Protein AF-0000000073393768 (afdb_homodimer)

Structure (mmCIF, N/CA/C/O backbone):
data_AF-0000000073393768-model_v1
#
loop_
_entity.id
_entity.type
_entity.pdbx_description
1 polymer 'Conserved hypothetical membrane-spanning protein Msm_0093'
#
loop_
_atom_site.group_PDB
_atom_site.id
_atom_site.type_symbol
_atom_site.label_atom_id
_atom_site.label_alt_id
_atom_site.label_comp_id
_atom_site.label_asym_id
_atom_site.label_entity_id
_atom_site.label_seq_id
_atom_site.pdbx_PDB_ins_code
_atom_site.Cartn_x
_atom_site.Cartn_y
_atom_site.Cartn_z
_atom_site.occupancy
_atom_site.B_iso_or_equiv
_atom_site.auth_seq_id
_atom_site.auth_comp_id
_atom_site.auth_asym_id
_atom_site.auth_atom_id
_atom_site.pdbx_PDB_model_num
ATOM 1 N N . MET A 1 1 ? 22.031 -40.281 4.594 1 68.31 1 MET A N 1
ATOM 2 C CA . MET A 1 1 ? 21.906 -39.375 3.461 1 68.31 1 MET A CA 1
ATOM 3 C C . MET A 1 1 ? 23.25 -39.188 2.758 1 68.31 1 MET A C 1
ATOM 5 O O . MET A 1 1 ? 24.266 -38.938 3.408 1 68.31 1 MET A O 1
ATOM 9 N N . SER A 1 2 ? 23.297 -39.562 1.444 1 77.94 2 SER A N 1
ATOM 10 C CA . SER A 1 2 ? 24.547 -39.5 0.688 1 77.94 2 SER A CA 1
ATOM 11 C C . SER A 1 2 ? 24.688 -38.125 0.002 1 77.94 2 SER A C 1
ATOM 13 O O . SER A 1 2 ? 23.844 -37.75 -0.811 1 77.94 2 SER A O 1
ATOM 15 N N . ILE A 1 3 ? 25.672 -37.406 0.362 1 83.44 3 ILE A N 1
ATOM 16 C CA . ILE A 1 3 ? 25.984 -36.062 -0.18 1 83.44 3 ILE A CA 1
ATOM 17 C C . ILE A 1 3 ? 26.219 -36.188 -1.685 1 83.44 3 ILE A C 1
ATOM 19 O O . ILE A 1 3 ? 25.875 -35.25 -2.438 1 83.44 3 ILE A O 1
ATOM 23 N N . ASP A 1 4 ? 26.812 -37.281 -2.07 1 84 4 ASP A N 1
ATOM 24 C CA . ASP A 1 4 ? 27.094 -37.5 -3.488 1 84 4 ASP A CA 1
ATOM 25 C C . ASP A 1 4 ? 25.812 -37.562 -4.305 1 84 4 ASP A C 1
ATOM 27 O O . ASP A 1 4 ? 25.766 -37.031 -5.422 1 84 4 ASP A O 1
ATOM 31 N N . LYS A 1 5 ? 24.906 -38.156 -3.744 1 84.56 5 LYS A N 1
ATOM 32 C CA . LYS A 1 5 ? 23.625 -38.219 -4.438 1 84.56 5 LYS A CA 1
ATOM 33 C C . LYS A 1 5 ? 22.938 -36.844 -4.512 1 84.56 5 LYS A C 1
ATOM 35 O O . LYS A 1 5 ? 22.297 -36.531 -5.512 1 84.56 5 LYS A O 1
ATOM 40 N N . ILE A 1 6 ? 23.141 -36.062 -3.535 1 86.06 6 ILE A N 1
ATOM 41 C CA . ILE A 1 6 ? 22.594 -34.719 -3.498 1 86.06 6 ILE A CA 1
ATOM 42 C C . ILE A 1 6 ? 23.219 -33.875 -4.602 1 86.06 6 ILE A C 1
ATOM 44 O O . ILE A 1 6 ? 22.516 -33.219 -5.367 1 86.06 6 ILE A O 1
ATOM 48 N N . PHE A 1 7 ? 24.453 -33.969 -4.75 1 86.31 7 PHE A N 1
ATOM 49 C CA . PHE A 1 7 ? 25.156 -33.219 -5.762 1 86.31 7 PHE A CA 1
ATOM 50 C C . PHE A 1 7 ? 24.812 -33.688 -7.164 1 86.31 7 PHE A C 1
ATOM 52 O O . PHE A 1 7 ? 24.781 -32.906 -8.109 1 86.31 7 PHE A O 1
ATOM 59 N N . HIS A 1 8 ? 24.547 -35 -7.258 1 85.31 8 HIS A N 1
ATOM 60 C CA . HIS A 1 8 ? 24.141 -35.562 -8.539 1 85.31 8 HIS A CA 1
ATOM 61 C C . HIS A 1 8 ? 22.812 -34.969 -9.008 1 85.31 8 HIS A C 1
ATOM 63 O O . HIS A 1 8 ? 22.656 -34.656 -10.18 1 85.31 8 HIS A O 1
ATOM 69 N N . ILE A 1 9 ? 21.969 -34.844 -8.102 1 82.94 9 ILE A N 1
ATOM 70 C CA . ILE A 1 9 ? 20.656 -34.25 -8.422 1 82.94 9 ILE A CA 1
ATOM 71 C C . ILE A 1 9 ? 20.828 -32.812 -8.844 1 82.94 9 ILE A C 1
ATOM 73 O O . ILE A 1 9 ? 20.25 -32.375 -9.836 1 82.94 9 ILE A O 1
ATOM 77 N N . MET A 1 10 ? 21.594 -32.125 -8.156 1 84.88 10 MET A N 1
ATOM 78 C CA . MET A 1 10 ? 21.828 -30.719 -8.461 1 84.88 10 MET A CA 1
ATOM 79 C C . MET A 1 10 ? 22.438 -30.547 -9.844 1 84.88 10 MET A C 1
ATOM 81 O O . MET A 1 10 ? 22.062 -29.656 -10.594 1 84.88 10 MET A O 1
ATOM 85 N N . LYS A 1 11 ? 23.344 -31.406 -10.125 1 85.19 11 LYS A N 1
ATOM 86 C CA . LYS A 1 11 ? 24 -31.359 -11.438 1 85.19 11 LYS A CA 1
ATOM 87 C C . LYS A 1 11 ? 23.016 -31.703 -12.547 1 85.19 11 LYS A C 1
ATOM 89 O O . LYS A 1 11 ? 23.031 -31.094 -13.617 1 85.19 11 LYS A O 1
ATOM 94 N N . LYS A 1 12 ? 22.234 -32.656 -12.305 1 83.94 12 LYS A N 1
ATOM 95 C CA . LYS A 1 12 ? 21.219 -33.062 -13.281 1 83.94 12 LYS A CA 1
ATOM 96 C C . LYS A 1 12 ? 20.25 -31.906 -13.555 1 83.94 12 LYS A C 1
ATOM 98 O O . LYS A 1 12 ? 19.891 -31.641 -14.711 1 83.94 12 LYS A O 1
ATOM 103 N N . ASP A 1 13 ? 19.875 -31.297 -12.539 1 84.75 13 ASP A N 1
ATOM 104 C CA . ASP A 1 13 ? 18.953 -30.172 -12.672 1 84.75 13 ASP A CA 1
ATOM 105 C C . ASP A 1 13 ? 19.609 -29.031 -13.453 1 84.75 13 ASP A C 1
ATOM 107 O O . ASP A 1 13 ? 18.969 -28.422 -14.312 1 84.75 13 ASP A O 1
ATOM 111 N N . SER A 1 14 ? 20.812 -28.719 -13.133 1 85.06 14 SER A N 1
ATOM 112 C CA . SER A 1 14 ? 21.516 -27.656 -13.82 1 85.06 14 SER A CA 1
ATOM 113 C C . SER A 1 14 ? 21.641 -27.938 -15.312 1 85.06 14 SER A C 1
ATOM 115 O O . SER A 1 14 ? 21.484 -27.047 -16.141 1 85.06 14 SER A O 1
ATOM 117 N N . LYS A 1 15 ? 21.891 -29.172 -15.648 1 84.75 15 LYS A N 1
ATOM 118 C CA . LYS A 1 15 ? 22.016 -29.562 -17.047 1 84.75 15 LYS A CA 1
ATOM 119 C C . LYS A 1 15 ? 20.688 -29.469 -17.781 1 84.75 15 LYS A C 1
ATOM 121 O O . LYS A 1 15 ? 20.625 -29.078 -18.953 1 84.75 15 LYS A O 1
ATOM 126 N N . ALA A 1 16 ? 19.734 -29.766 -17 1 83.5 16 ALA A N 1
ATOM 127 C CA . ALA A 1 16 ? 18.391 -29.734 -17.578 1 83.5 16 ALA A CA 1
ATOM 128 C C . ALA A 1 16 ? 17.969 -28.312 -17.938 1 83.5 16 ALA A C 1
ATOM 130 O O . ALA A 1 16 ? 17.234 -28.094 -18.891 1 83.5 16 ALA A O 1
ATOM 131 N N . ILE A 1 17 ? 18.422 -27.406 -17.25 1 85.56 17 ILE A N 1
ATOM 132 C CA . ILE A 1 17 ? 18.078 -26 -17.453 1 85.56 17 ILE A CA 1
ATOM 133 C C . ILE A 1 17 ? 18.688 -25.5 -18.75 1 85.56 17 ILE A C 1
ATOM 135 O O . ILE A 1 17 ? 18.016 -24.797 -19.531 1 85.56 17 ILE A O 1
ATOM 139 N N . PHE A 1 18 ? 19.844 -25.859 -19.078 1 88.25 18 PHE A N 1
ATOM 140 C CA . PHE A 1 18 ? 20.578 -25.234 -20.172 1 88.25 18 PHE A CA 1
ATOM 141 C C . PHE A 1 18 ? 20.422 -26.062 -21.453 1 88.25 18 PHE A C 1
ATOM 143 O O . PHE A 1 18 ? 20.969 -25.703 -22.5 1 88.25 18 PHE A O 1
ATOM 150 N N . LYS A 1 19 ? 19.656 -27.109 -21.406 1 84.25 19 LYS A N 1
ATOM 151 C CA . LYS A 1 19 ? 19.516 -27.984 -22.578 1 84.25 19 LYS A CA 1
ATOM 152 C C . LYS A 1 19 ? 18.453 -27.453 -23.531 1 84.25 19 LYS A C 1
ATOM 154 O O . LYS A 1 19 ? 18.516 -27.688 -24.734 1 84.25 19 LYS A O 1
ATOM 159 N N . ASN A 1 20 ? 17.531 -26.766 -22.969 1 86.25 20 ASN A N 1
ATOM 160 C CA . ASN A 1 20 ? 16.406 -26.297 -23.766 1 86.25 20 ASN A CA 1
ATOM 161 C C . ASN A 1 20 ? 16.203 -24.797 -23.625 1 86.25 20 ASN A C 1
ATOM 163 O O . ASN A 1 20 ? 16.109 -24.266 -22.516 1 86.25 20 ASN A O 1
ATOM 167 N N . PRO A 1 21 ? 16.188 -24.125 -24.734 1 86.56 21 PRO A N 1
ATOM 168 C CA . PRO A 1 21 ? 16.016 -22.672 -24.688 1 86.56 21 PRO A CA 1
ATOM 169 C C . PRO A 1 21 ? 14.719 -22.266 -24 1 86.56 21 PRO A C 1
ATOM 171 O O . PRO A 1 21 ? 14.664 -21.219 -23.344 1 86.56 21 PRO A O 1
ATOM 174 N N . ALA A 1 22 ? 13.727 -23.047 -24.125 1 82.69 22 ALA A N 1
ATOM 175 C CA . ALA A 1 22 ? 12.453 -22.734 -23.484 1 82.69 22 ALA A CA 1
ATOM 176 C C . ALA A 1 22 ? 12.594 -22.734 -21.953 1 82.69 22 ALA A C 1
ATOM 178 O O . ALA A 1 22 ? 11.992 -21.906 -21.266 1 82.69 22 ALA A O 1
ATOM 179 N N . VAL A 1 23 ? 13.352 -23.625 -21.5 1 85.56 23 VAL A N 1
ATOM 180 C CA . VAL A 1 23 ? 13.578 -23.75 -20.062 1 85.56 23 VAL A CA 1
ATOM 181 C C . VAL A 1 23 ? 14.398 -22.547 -19.578 1 85.56 23 VAL A C 1
ATOM 183 O O . VAL A 1 23 ? 14.07 -21.953 -18.547 1 85.56 23 VAL A O 1
ATOM 186 N N . VAL A 1 24 ? 15.344 -22.172 -20.328 1 89.25 24 VAL A N 1
ATOM 187 C CA . VAL A 1 24 ? 16.219 -21.047 -19.969 1 89.25 24 VAL A CA 1
ATOM 188 C C . VAL A 1 24 ? 15.398 -19.766 -19.906 1 89.25 24 VAL A C 1
ATOM 190 O O . VAL A 1 24 ? 15.523 -18.984 -18.953 1 89.25 24 VAL A O 1
ATOM 193 N N . ILE A 1 25 ? 14.578 -19.531 -20.828 1 86.88 25 ILE A N 1
ATOM 194 C CA . ILE A 1 25 ? 13.766 -18.328 -20.891 1 86.88 25 ILE A CA 1
ATOM 195 C C . ILE A 1 25 ? 12.82 -18.281 -19.688 1 86.88 25 ILE A C 1
ATOM 197 O O . ILE A 1 25 ? 12.641 -17.219 -19.078 1 86.88 25 ILE A O 1
ATOM 201 N N . THR A 1 26 ? 12.266 -19.406 -19.359 1 83.88 26 THR A N 1
ATOM 202 C CA . THR A 1 26 ? 11.336 -19.469 -18.25 1 83.88 26 THR A CA 1
ATOM 203 C C . THR A 1 26 ? 12.047 -19.172 -16.938 1 83.88 26 THR A C 1
ATOM 205 O O . THR A 1 26 ? 11.539 -18.438 -16.094 1 83.88 26 THR A O 1
ATOM 208 N N . ILE A 1 27 ? 13.195 -19.719 -16.797 1 88.56 27 ILE A N 1
ATOM 209 C CA . ILE A 1 27 ? 13.961 -19.516 -15.57 1 88.56 27 ILE A CA 1
ATOM 210 C C . ILE A 1 27 ? 14.391 -18.062 -15.453 1 88.56 27 ILE A C 1
ATOM 212 O O . ILE A 1 27 ? 14.328 -17.484 -14.367 1 88.56 27 ILE A O 1
ATOM 216 N N . ILE A 1 28 ? 14.742 -17.469 -16.516 1 91.69 28 ILE A N 1
ATOM 217 C CA . ILE A 1 28 ? 15.117 -16.062 -16.516 1 91.69 28 ILE A CA 1
ATOM 218 C C . ILE A 1 28 ? 13.922 -15.211 -16.109 1 91.69 28 ILE A C 1
ATOM 220 O O . ILE A 1 28 ? 14.07 -14.273 -15.328 1 91.69 28 ILE A O 1
ATOM 224 N N . ALA A 1 29 ? 12.805 -15.578 -16.609 1 87.44 29 ALA A N 1
ATOM 225 C CA . ALA A 1 29 ? 11.594 -14.859 -16.234 1 87.44 29 ALA A CA 1
ATOM 226 C C . ALA A 1 29 ? 11.312 -14.992 -14.734 1 87.44 29 ALA A C 1
ATOM 228 O O . ALA A 1 29 ? 10.977 -14.008 -14.07 1 87.44 29 ALA A O 1
ATOM 229 N N . ILE A 1 30 ? 11.508 -16.156 -14.242 1 89 30 ILE A N 1
ATOM 230 C CA . ILE A 1 30 ? 11.281 -16.422 -12.828 1 89 30 ILE A CA 1
ATOM 231 C C . ILE A 1 30 ? 12.242 -15.602 -11.977 1 89 30 ILE A C 1
ATOM 233 O O . ILE A 1 30 ? 11.883 -15.109 -10.906 1 89 30 ILE A O 1
ATOM 237 N N . ILE A 1 31 ? 13.43 -15.406 -12.516 1 94.94 31 ILE A N 1
ATOM 238 C CA . ILE A 1 31 ? 14.477 -14.703 -11.789 1 94.94 31 ILE A CA 1
ATOM 239 C C . ILE A 1 31 ? 14.211 -13.195 -11.82 1 94.94 31 ILE A C 1
ATOM 241 O O . ILE A 1 31 ? 14.406 -12.508 -10.82 1 94.94 31 ILE A O 1
ATOM 245 N N . ILE A 1 32 ? 13.641 -12.672 -12.844 1 94.19 32 ILE A N 1
ATOM 246 C CA . ILE A 1 32 ? 13.539 -11.234 -13.062 1 94.19 32 ILE A CA 1
ATOM 247 C C . ILE A 1 32 ? 12.211 -10.719 -12.516 1 94.19 32 ILE A C 1
ATOM 249 O O . ILE A 1 32 ? 12.141 -9.617 -11.961 1 94.19 32 ILE A O 1
ATOM 253 N N . LEU A 1 33 ? 11.195 -11.422 -12.516 1 89.62 33 LEU A N 1
ATOM 254 C CA . LEU A 1 33 ? 9.828 -10.969 -12.305 1 89.62 33 LEU A CA 1
ATOM 255 C C . LEU A 1 33 ? 9.648 -10.445 -10.883 1 89.62 33 LEU A C 1
ATOM 257 O O . LEU A 1 33 ? 9.07 -9.367 -10.68 1 89.62 33 LEU A O 1
ATOM 261 N N . PRO A 1 34 ? 10.148 -11.156 -9.898 1 92.06 34 PRO A N 1
ATOM 262 C CA . PRO A 1 34 ? 9.922 -10.656 -8.539 1 92.06 34 PRO A CA 1
ATOM 263 C C . PRO A 1 34 ? 10.555 -9.289 -8.305 1 92.06 34 PRO A C 1
ATOM 265 O O . PRO A 1 34 ? 9.992 -8.453 -7.586 1 92.06 34 PRO A O 1
ATOM 268 N N . SER A 1 35 ? 11.68 -9.094 -8.93 1 94.38 35 SER A N 1
ATOM 269 C CA . SER A 1 35 ? 12.367 -7.82 -8.742 1 94.38 35 SER A CA 1
ATOM 270 C C . SER A 1 35 ? 11.562 -6.66 -9.305 1 94.38 35 SER A C 1
ATOM 272 O O . SER A 1 35 ? 11.641 -5.539 -8.805 1 94.38 35 SER A O 1
ATOM 274 N N . LEU A 1 36 ? 10.805 -6.883 -10.328 1 90.31 36 LEU A N 1
ATOM 275 C CA . LEU A 1 36 ? 9.977 -5.836 -10.922 1 90.31 36 LEU A CA 1
ATOM 276 C C . LEU A 1 36 ? 8.93 -5.34 -9.93 1 90.31 36 LEU A C 1
ATOM 278 O O . LEU A 1 36 ? 8.648 -4.141 -9.875 1 90.31 36 LEU A O 1
ATOM 282 N N . TYR A 1 37 ? 8.5 -6.277 -9.133 1 86.19 37 TYR A N 1
ATOM 283 C CA . TYR A 1 37 ? 7.523 -5.918 -8.102 1 86.19 37 TYR A CA 1
ATOM 284 C C . TYR A 1 37 ? 8.117 -4.922 -7.117 1 86.19 37 TYR A C 1
ATOM 286 O O . TYR A 1 37 ? 7.492 -3.908 -6.797 1 86.19 37 TYR A O 1
ATOM 294 N N . ALA A 1 38 ? 9.258 -5.184 -6.738 1 92.88 38 ALA A N 1
ATOM 295 C CA . ALA A 1 38 ? 9.898 -4.324 -5.742 1 92.88 38 ALA A CA 1
ATOM 296 C C . ALA A 1 38 ? 10.344 -3.002 -6.359 1 92.88 38 ALA A C 1
ATOM 298 O O . ALA A 1 38 ? 10 -1.93 -5.855 1 92.88 38 ALA A O 1
ATOM 299 N N . LEU A 1 39 ? 11.023 -3.029 -7.48 1 94.5 39 LEU A N 1
ATOM 300 C CA . LEU A 1 39 ? 11.711 -1.872 -8.047 1 94.5 39 LEU A CA 1
ATOM 301 C C . LEU A 1 39 ? 10.711 -0.874 -8.625 1 94.5 39 LEU A C 1
ATOM 303 O O . LEU A 1 39 ? 10.867 0.336 -8.445 1 94.5 39 LEU A O 1
ATOM 307 N N . LEU A 1 40 ? 9.711 -1.329 -9.273 1 90.81 40 LEU A N 1
ATOM 308 C CA . LEU A 1 40 ? 8.711 -0.428 -9.844 1 90.81 40 LEU A CA 1
ATOM 309 C C . LEU A 1 40 ? 7.898 0.25 -8.75 1 90.81 40 LEU A C 1
ATOM 311 O O . LEU A 1 40 ? 7.582 1.438 -8.844 1 90.81 40 LEU A O 1
ATOM 315 N N . ASN A 1 41 ? 7.625 -0.486 -7.73 1 89.88 41 ASN A N 1
ATOM 316 C CA . ASN A 1 41 ? 6.859 0.111 -6.645 1 89.88 41 ASN A CA 1
ATOM 317 C C . ASN A 1 41 ? 7.695 1.121 -5.859 1 89.88 41 ASN A C 1
ATOM 319 O O . ASN A 1 41 ? 7.188 2.172 -5.461 1 89.88 41 ASN A O 1
ATOM 323 N N . ILE A 1 42 ? 8.93 0.799 -5.637 1 93.94 42 ILE A N 1
ATOM 324 C CA . ILE A 1 42 ? 9.82 1.733 -4.957 1 93.94 42 ILE A CA 1
ATOM 325 C C . ILE A 1 42 ? 9.945 3.014 -5.777 1 93.94 42 ILE A C 1
ATOM 327 O O . ILE A 1 42 ? 9.867 4.117 -5.234 1 93.94 42 ILE A O 1
ATOM 331 N N . ASP A 1 43 ? 10.078 2.83 -7.039 1 92.44 43 ASP A N 1
ATOM 332 C CA . ASP A 1 43 ? 10.195 3.982 -7.93 1 92.44 43 ASP A CA 1
ATOM 333 C C . ASP A 1 43 ? 8.922 4.82 -7.918 1 92.44 43 ASP A C 1
ATOM 335 O O . ASP A 1 43 ? 8.984 6.051 -7.871 1 92.44 43 ASP A O 1
ATOM 339 N N . ALA A 1 44 ? 7.852 4.188 -7.941 1 87.56 44 ALA A N 1
ATOM 340 C CA . ALA A 1 44 ? 6.559 4.867 -7.926 1 87.56 44 ALA A CA 1
ATOM 341 C C . ALA A 1 44 ? 6.383 5.676 -6.641 1 87.56 44 ALA A C 1
ATOM 343 O O . ALA A 1 44 ? 5.797 6.762 -6.66 1 87.56 44 ALA A O 1
ATOM 344 N N . CYS A 1 45 ? 6.938 5.121 -5.574 1 87.38 45 CYS A N 1
ATOM 345 C CA . CYS A 1 45 ? 6.801 5.746 -4.266 1 87.38 45 CYS A CA 1
ATOM 346 C C . CYS A 1 45 ? 8 6.637 -3.957 1 87.38 45 CYS A C 1
ATOM 348 O O . CYS A 1 45 ? 8.258 6.957 -2.797 1 87.38 45 CYS A O 1
ATOM 350 N N . TRP A 1 46 ? 8.719 7.047 -4.949 1 88.38 46 TRP A N 1
ATOM 351 C CA . TRP A 1 46 ? 9.977 7.734 -4.699 1 88.38 46 TRP A CA 1
ATOM 352 C C . TRP A 1 46 ? 9.742 9.023 -3.918 1 88.38 46 TRP A C 1
ATOM 354 O O . TRP A 1 46 ? 10.445 9.297 -2.939 1 88.38 46 TRP A O 1
ATOM 364 N N . ASP A 1 47 ? 8.75 9.859 -4.289 1 84.25 47 ASP A N 1
ATOM 365 C CA . ASP A 1 47 ? 8.461 11.117 -3.6 1 84.25 47 ASP A CA 1
ATOM 366 C C . ASP A 1 47 ? 7.02 11.555 -3.832 1 84.25 47 ASP A C 1
ATOM 368 O O . ASP A 1 47 ? 6.77 12.672 -4.273 1 84.25 47 ASP A O 1
ATOM 372 N N . PRO A 1 48 ? 6.109 10.734 -3.373 1 77.88 48 PRO A N 1
ATOM 373 C CA . PRO A 1 48 ? 4.707 11.07 -3.625 1 77.88 48 PRO A CA 1
ATOM 374 C C . PRO A 1 48 ? 4.266 12.336 -2.885 1 77.88 48 PRO A C 1
ATOM 376 O O . PRO A 1 48 ? 3.402 13.07 -3.369 1 77.88 48 PRO A O 1
ATOM 379 N N . TYR A 1 49 ? 4.832 12.633 -1.869 1 74 49 TYR A N 1
ATOM 380 C CA . TYR A 1 49 ? 4.414 13.742 -1.026 1 74 49 TYR A CA 1
ATOM 381 C C . TYR A 1 49 ? 5.137 15.031 -1.423 1 74 49 TYR A C 1
ATOM 383 O O . TYR A 1 49 ? 4.719 16.125 -1.045 1 74 49 TYR A O 1
ATOM 391 N N . GLY A 1 50 ? 6.199 14.883 -2.164 1 73.75 50 GLY A N 1
ATOM 392 C CA . GLY A 1 50 ? 6.926 16.031 -2.658 1 73.75 50 GLY A CA 1
ATOM 393 C C . GLY A 1 50 ? 6.492 16.469 -4.047 1 73.75 50 GLY A C 1
ATOM 394 O O . GLY A 1 50 ? 6.797 17.578 -4.484 1 73.75 50 GLY A O 1
ATOM 395 N N . ASN A 1 51 ? 5.781 15.648 -4.695 1 78.31 51 ASN A N 1
ATOM 396 C CA . ASN A 1 51 ? 5.375 15.922 -6.07 1 78.31 51 ASN A CA 1
ATOM 397 C C . ASN A 1 51 ? 3.928 16.391 -6.141 1 78.31 51 ASN A C 1
ATOM 399 O O . ASN A 1 51 ? 3.154 15.906 -6.969 1 78.31 51 ASN A O 1
ATOM 403 N N . THR A 1 52 ? 3.604 17.266 -5.254 1 78.69 52 THR A N 1
ATOM 404 C CA . THR A 1 52 ? 2.215 17.719 -5.191 1 78.69 52 THR A CA 1
ATOM 405 C C . THR A 1 52 ? 1.957 18.828 -6.199 1 78.69 52 THR A C 1
ATOM 407 O O . THR A 1 52 ? 0.815 19.25 -6.383 1 78.69 52 THR A O 1
ATOM 410 N N . ASP A 1 53 ? 2.982 19.281 -6.883 1 83.75 53 ASP A N 1
ATOM 411 C CA . ASP A 1 53 ? 2.863 20.359 -7.863 1 83.75 53 ASP A CA 1
ATOM 412 C C . ASP A 1 53 ? 2.039 19.906 -9.07 1 83.75 53 ASP A C 1
ATOM 414 O O . ASP A 1 53 ? 1.604 20.734 -9.867 1 83.75 53 ASP A O 1
ATOM 418 N N . ASN A 1 54 ? 1.722 18.625 -9.133 1 81.88 54 ASN A N 1
ATOM 419 C CA . ASN A 1 54 ? 0.907 18.109 -10.234 1 81.88 54 ASN A CA 1
ATOM 420 C C . ASN A 1 54 ? -0.522 17.812 -9.789 1 81.88 54 ASN A C 1
ATOM 422 O O . ASN A 1 54 ? -1.341 17.344 -10.57 1 81.88 54 ASN A O 1
ATOM 426 N N . LEU A 1 55 ? -0.771 18.078 -8.555 1 83.5 55 LEU A N 1
ATOM 427 C CA . LEU A 1 55 ? -2.135 17.938 -8.062 1 83.5 55 LEU A CA 1
ATOM 428 C C . LEU A 1 55 ? -2.951 19.188 -8.328 1 83.5 55 LEU A C 1
ATOM 430 O O . LEU A 1 55 ? -2.672 20.25 -7.758 1 83.5 55 LEU A O 1
ATOM 434 N N . ASP A 1 56 ? -3.938 19.062 -9.164 1 88.31 56 ASP A N 1
ATOM 435 C CA . ASP A 1 56 ? -4.754 20.219 -9.555 1 88.31 56 ASP A CA 1
ATOM 436 C C . ASP A 1 56 ? -5.691 20.625 -8.422 1 88.31 56 ASP A C 1
ATOM 438 O O . ASP A 1 56 ? -6.473 19.812 -7.926 1 88.31 56 ASP A O 1
ATOM 442 N N . PHE A 1 57 ? -5.57 21.812 -8.055 1 89.56 57 PHE A N 1
ATOM 443 C CA . PHE A 1 57 ? -6.367 22.438 -7.004 1 89.56 57 PHE A CA 1
ATOM 444 C C . PHE A 1 57 ? -7.062 23.688 -7.52 1 89.56 57 PHE A C 1
ATOM 446 O O . PHE A 1 57 ? -6.41 24.609 -8.016 1 89.56 57 PHE A O 1
ATOM 453 N N . ALA A 1 58 ? -8.406 23.703 -7.398 1 93.31 58 ALA A N 1
ATOM 454 C CA . ALA A 1 58 ? -9.148 24.875 -7.875 1 93.31 58 ALA A CA 1
ATOM 455 C C . ALA A 1 58 ? -9.266 25.938 -6.785 1 93.31 58 ALA A C 1
ATOM 457 O O . ALA A 1 58 ? -9.438 25.609 -5.609 1 93.31 58 ALA A O 1
ATOM 458 N N . VAL A 1 59 ? -9.125 27.172 -7.168 1 93.31 59 VAL A N 1
ATOM 459 C CA . VAL A 1 59 ? -9.312 28.297 -6.262 1 93.31 59 VAL A CA 1
ATOM 460 C C . VAL A 1 59 ? -10.359 29.25 -6.832 1 93.31 59 VAL A C 1
ATOM 462 O O . VAL A 1 59 ? -10.273 29.656 -7.996 1 93.31 59 VAL A O 1
ATOM 465 N N . VAL A 1 60 ? -11.312 29.547 -6.031 1 96.31 60 VAL A N 1
ATOM 466 C CA . VAL A 1 60 ? -12.383 30.469 -6.402 1 96.31 60 VAL A CA 1
ATOM 467 C C . VAL A 1 60 ? -12.312 31.719 -5.531 1 96.31 60 VAL A C 1
ATOM 469 O O . VAL A 1 60 ? -12.297 31.625 -4.301 1 96.31 60 VAL A O 1
ATOM 472 N N . ASN A 1 61 ? -12.227 32.844 -6.117 1 95.94 61 ASN A N 1
ATOM 473 C CA . ASN A 1 61 ? -12.273 34.125 -5.395 1 95.94 61 ASN A CA 1
ATOM 474 C C . ASN A 1 61 ? -13.562 34.875 -5.684 1 95.94 61 ASN A C 1
ATOM 476 O O . ASN A 1 61 ? -13.664 35.562 -6.703 1 95.94 61 ASN A O 1
ATOM 480 N N . ASN A 1 62 ? -14.469 34.781 -4.758 1 96.75 62 ASN A N 1
ATOM 481 C CA . ASN A 1 62 ? -15.719 35.531 -4.871 1 96.75 62 ASN A CA 1
ATOM 482 C C . ASN A 1 62 ? -15.695 36.812 -4 1 96.75 62 ASN A C 1
ATOM 484 O O . ASN A 1 62 ? -16.703 37.5 -3.883 1 96.75 62 ASN A O 1
ATOM 488 N N . ASP A 1 63 ? -14.555 37.062 -3.402 1 95.69 63 ASP A N 1
ATOM 489 C CA . ASP A 1 63 ? -14.453 38.156 -2.436 1 95.69 63 ASP A CA 1
ATOM 490 C C . ASP A 1 63 ? -14.805 39.5 -3.074 1 95.69 63 ASP A C 1
ATOM 492 O O . ASP A 1 63 ? -14.539 39.719 -4.258 1 95.69 63 ASP A O 1
ATOM 496 N N . GLN A 1 64 ? -15.484 40.375 -2.266 1 95.12 64 GLN A N 1
ATOM 497 C CA . GLN A 1 64 ? -15.789 41.719 -2.691 1 95.12 64 GLN A CA 1
ATOM 498 C C . GLN A 1 64 ? -14.945 42.75 -1.931 1 95.12 64 GLN A C 1
ATOM 500 O O . GLN A 1 64 ? -14.445 42.469 -0.843 1 95.12 64 GLN A O 1
ATOM 505 N N . ASN A 1 65 ? -14.758 43.938 -2.564 1 93.5 65 ASN A N 1
ATOM 506 C CA . ASN A 1 65 ? -14.039 45 -1.883 1 93.5 65 ASN A CA 1
ATOM 507 C C . ASN A 1 65 ? -14.766 45.438 -0.613 1 93.5 65 ASN A C 1
ATOM 509 O O . ASN A 1 65 ? -15.992 45.5 -0.582 1 93.5 65 ASN A O 1
ATOM 513 N N . ALA A 1 66 ? -13.992 45.594 0.386 1 89.69 66 ALA A N 1
ATOM 514 C CA . ALA A 1 66 ? -14.508 46.125 1.64 1 89.69 66 ALA A CA 1
ATOM 515 C C . ALA A 1 66 ? -13.805 47.438 2.004 1 89.69 66 ALA A C 1
ATOM 517 O O . ALA A 1 66 ? -12.641 47.625 1.655 1 89.69 66 ALA A O 1
ATOM 518 N N . THR A 1 67 ? -14.578 48.312 2.58 1 85.38 67 THR A N 1
ATOM 519 C CA . THR A 1 67 ? -14.023 49.625 2.934 1 85.38 67 THR A CA 1
ATOM 520 C C . THR A 1 67 ? -13.758 49.719 4.434 1 85.38 67 THR A C 1
ATOM 522 O O . THR A 1 67 ? -14.57 49.25 5.238 1 85.38 67 THR A O 1
ATOM 525 N N . TYR A 1 68 ? -12.609 50.094 4.766 1 76.38 68 TYR A N 1
ATOM 526 C CA . TYR A 1 68 ? -12.227 50.344 6.148 1 76.38 68 TYR A CA 1
ATOM 527 C C . TYR A 1 68 ? -11.43 51.625 6.266 1 76.38 68 TYR A C 1
ATOM 529 O O . TYR A 1 68 ? -10.391 51.781 5.613 1 76.38 68 TYR A O 1
ATOM 537 N N . ASN A 1 69 ? -11.883 52.531 7.105 1 75.38 69 ASN A N 1
ATOM 538 C CA . ASN A 1 69 ? -11.25 53.812 7.293 1 75.38 69 ASN A CA 1
ATOM 539 C C . ASN A 1 69 ? -10.969 54.5 5.957 1 75.38 69 ASN A C 1
ATOM 541 O O . ASN A 1 69 ? -9.844 54.938 5.695 1 75.38 69 ASN A O 1
ATOM 545 N N . ASN A 1 70 ? -11.898 54.5 5.055 1 79.44 70 ASN A N 1
ATOM 546 C CA . ASN A 1 70 ? -11.922 55.188 3.77 1 79.44 70 ASN A CA 1
ATOM 547 C C . ASN A 1 70 ? -10.93 54.562 2.789 1 79.44 70 ASN A C 1
ATOM 549 O O . ASN A 1 70 ? -10.562 55.188 1.792 1 79.44 70 ASN A O 1
ATOM 553 N N . ALA A 1 71 ? -10.367 53.5 3.16 1 81.25 71 ALA A N 1
ATOM 554 C CA . ALA A 1 71 ? -9.516 52.719 2.244 1 81.25 71 ALA A CA 1
ATOM 555 C C . ALA A 1 71 ? -10.195 51.438 1.831 1 81.25 71 ALA A C 1
ATOM 557 O O . ALA A 1 71 ? -10.984 50.875 2.592 1 81.25 71 ALA A O 1
ATOM 558 N N . SER A 1 72 ? -9.969 51 0.596 1 87.88 72 SER A N 1
ATOM 559 C CA . SER A 1 72 ? -10.547 49.781 0.065 1 87.88 72 SER A CA 1
ATOM 560 C C . SER A 1 72 ? -9.578 48.594 0.205 1 87.88 72 SER A C 1
ATOM 562 O O . SER A 1 72 ? -8.383 48.75 -0.068 1 87.88 72 SER A O 1
ATOM 564 N N . TYR A 1 73 ? -10.062 47.5 0.737 1 84.38 73 TYR A N 1
ATOM 565 C CA . TYR A 1 73 ? -9.281 46.281 0.927 1 84.38 73 TYR A CA 1
ATOM 566 C C . TYR A 1 73 ? -9.945 45.094 0.244 1 84.38 73 TYR A C 1
ATOM 568 O O . TYR A 1 73 ? -11.172 45.031 0.174 1 84.38 73 TYR A O 1
ATOM 576 N N . ASN A 1 74 ? -9.133 44.219 -0.353 1 90.31 74 ASN A N 1
ATOM 577 C CA . ASN A 1 74 ? -9.562 42.906 -0.867 1 90.31 74 ASN A CA 1
ATOM 578 C C . ASN A 1 74 ? -8.57 41.812 -0.492 1 90.31 74 ASN A C 1
ATOM 580 O O . ASN A 1 74 ? -7.617 41.562 -1.228 1 90.31 74 ASN A O 1
ATOM 584 N N . PHE A 1 75 ? -8.914 41.219 0.55 1 86.31 75 PHE A N 1
ATOM 585 C CA . PHE A 1 75 ? -8.008 40.188 1.065 1 86.31 75 PHE A CA 1
ATOM 586 C C . PHE A 1 75 ? -8.039 38.969 0.189 1 86.31 75 PHE A C 1
ATOM 588 O O . PHE A 1 75 ? -7.062 38.219 0.123 1 86.31 75 PHE A O 1
ATOM 595 N N . GLY A 1 76 ? -9.156 38.656 -0.468 1 89.69 76 GLY A N 1
ATOM 596 C CA . GLY A 1 76 ? -9.219 37.562 -1.423 1 89.69 76 GLY A CA 1
ATOM 597 C C . GLY A 1 76 ? -8.164 37.656 -2.512 1 89.69 76 GLY A C 1
ATOM 598 O O . GLY A 1 76 ? -7.504 36.656 -2.832 1 89.69 76 GLY A O 1
ATOM 599 N N . ASP A 1 77 ? -8.016 38.844 -2.988 1 91.38 77 ASP A N 1
ATOM 600 C CA . ASP A 1 77 ? -7.016 39.062 -4.023 1 91.38 77 ASP A CA 1
ATOM 601 C C . ASP A 1 77 ? -5.605 38.844 -3.48 1 91.38 77 ASP A C 1
ATOM 603 O O . ASP A 1 77 ? -4.73 38.344 -4.199 1 91.38 77 ASP A O 1
ATOM 607 N N . LYS A 1 78 ? -5.375 39.188 -2.293 1 84.69 78 LYS A N 1
ATOM 608 C CA . LYS A 1 78 ? -4.066 39 -1.681 1 84.69 78 LYS A CA 1
ATOM 609 C C . LYS A 1 78 ? -3.756 37.5 -1.553 1 84.69 78 LYS A C 1
ATOM 611 O O . LYS A 1 78 ? -2.613 37.094 -1.745 1 84.69 78 LYS A O 1
ATOM 616 N N . VAL A 1 79 ? -4.797 36.812 -1.207 1 84.12 79 VAL A N 1
ATOM 617 C CA . VAL A 1 79 ? -4.648 35.375 -1.095 1 84.12 79 VAL A CA 1
ATOM 618 C C . VAL A 1 79 ? -4.285 34.781 -2.455 1 84.12 79 VAL A C 1
ATOM 620 O O . VAL A 1 79 ? -3.393 33.938 -2.555 1 84.12 79 VAL A O 1
ATOM 623 N N . ILE A 1 80 ? -4.957 35.188 -3.494 1 90.12 80 ILE A N 1
ATOM 624 C CA . ILE A 1 80 ? -4.707 34.688 -4.848 1 90.12 80 ILE A CA 1
ATOM 625 C C . ILE A 1 80 ? -3.264 35 -5.246 1 90.12 80 ILE A C 1
ATOM 627 O O . ILE A 1 80 ? -2.578 34.125 -5.805 1 90.12 80 ILE A O 1
ATOM 631 N N . ASP A 1 81 ? -2.77 36.156 -4.941 1 88.12 81 ASP A N 1
ATOM 632 C CA . ASP A 1 81 ? -1.402 36.562 -5.262 1 88.12 81 ASP A CA 1
ATOM 633 C C . ASP A 1 81 ? -0.388 35.625 -4.59 1 88.12 81 ASP A C 1
ATOM 635 O O . ASP A 1 81 ? 0.6 35.219 -5.207 1 88.12 81 ASP A O 1
ATOM 639 N N . LYS A 1 82 ? -0.698 35.344 -3.43 1 81.44 82 LYS A N 1
ATOM 640 C CA . LYS A 1 82 ? 0.21 34.469 -2.684 1 81.44 82 LYS A CA 1
ATOM 641 C C . LYS A 1 82 ? 0.205 33.062 -3.248 1 81.44 82 LYS A C 1
ATOM 643 O O . LYS A 1 82 ? 1.243 32.375 -3.283 1 81.44 82 LYS A O 1
ATOM 648 N N . LEU A 1 83 ? -0.954 32.625 -3.643 1 85.38 83 LEU A N 1
ATOM 649 C CA . LEU A 1 83 ? -1.076 31.25 -4.156 1 85.38 83 LEU A CA 1
ATOM 650 C C . LEU A 1 83 ? -0.453 31.141 -5.543 1 85.38 83 LEU A C 1
ATOM 652 O O . LEU A 1 83 ? 0.078 30.078 -5.902 1 85.38 83 LEU A O 1
ATOM 656 N N . GLU A 1 84 ? -0.5 32.188 -6.277 1 88 84 GLU A N 1
ATOM 657 C CA . GLU A 1 84 ? 0.106 32.188 -7.605 1 88 84 GLU A CA 1
ATOM 658 C C . GLU A 1 84 ? 1.621 32.031 -7.52 1 88 84 GLU A C 1
ATOM 660 O O . GLU A 1 84 ? 2.244 31.469 -8.422 1 88 84 GLU A O 1
ATOM 665 N N . ASP A 1 85 ? 2.166 32.406 -6.379 1 84.94 85 ASP A N 1
ATOM 666 C CA . ASP A 1 85 ? 3.611 32.344 -6.188 1 84.94 85 ASP A CA 1
ATOM 667 C C . ASP A 1 85 ? 4.016 31.047 -5.504 1 84.94 85 ASP A C 1
ATOM 669 O O . ASP A 1 85 ? 5.199 30.812 -5.254 1 84.94 85 ASP A O 1
ATOM 673 N N . ASN A 1 86 ? 3.021 30.328 -5.211 1 81.56 86 ASN A N 1
ATOM 674 C CA . ASN A 1 86 ? 3.25 29.047 -4.555 1 81.56 86 ASN A CA 1
ATOM 675 C C . ASN A 1 86 ? 3.211 27.891 -5.551 1 81.56 86 ASN A C 1
ATOM 677 O O . ASN A 1 86 ? 2.25 27.75 -6.312 1 81.56 86 ASN A O 1
ATOM 681 N N . ASP A 1 87 ? 4.238 27.109 -5.57 1 83.31 87 ASP A N 1
ATOM 682 C CA . ASP A 1 87 ? 4.301 26.016 -6.543 1 83.31 87 ASP A CA 1
ATOM 683 C C . ASP A 1 87 ? 4.102 24.672 -5.867 1 83.31 87 ASP A C 1
ATOM 685 O O . ASP A 1 87 ? 4.441 23.625 -6.434 1 83.31 87 ASP A O 1
ATOM 689 N N . ASP A 1 88 ? 3.58 24.625 -4.699 1 78 88 ASP A N 1
ATOM 690 C CA . ASP A 1 88 ? 3.381 23.391 -3.965 1 78 88 ASP A CA 1
ATOM 691 C C . ASP A 1 88 ? 2.271 22.547 -4.598 1 78 88 ASP A C 1
ATOM 693 O O . ASP A 1 88 ? 2.289 21.312 -4.508 1 78 88 ASP A O 1
ATOM 697 N N . PHE A 1 89 ? 1.311 23.266 -5.23 1 83.25 89 PHE A N 1
ATOM 698 C CA . PHE A 1 89 ? 0.21 22.625 -5.934 1 83.25 89 PHE A CA 1
ATOM 699 C C . PHE A 1 89 ? -0.05 23.297 -7.273 1 83.25 89 PHE A C 1
ATOM 701 O O . PHE A 1 89 ? 0.456 24.391 -7.527 1 83.25 89 PHE A O 1
ATOM 708 N N . ALA A 1 90 ? -0.707 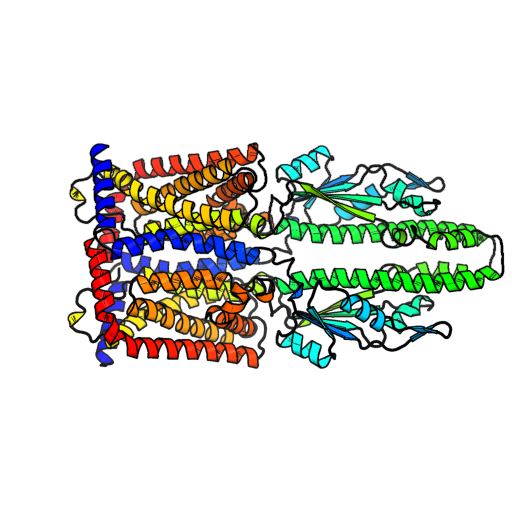22.578 -8.102 1 88.06 90 ALA A N 1
ATOM 709 C CA . ALA A 1 90 ? -1.149 23.188 -9.352 1 88.06 90 ALA A CA 1
ATOM 710 C C . ALA A 1 90 ? -2.447 23.969 -9.148 1 88.06 90 ALA A C 1
ATOM 712 O O . ALA A 1 90 ? -3.537 23.422 -9.367 1 88.06 90 ALA A O 1
ATOM 713 N N . TRP A 1 91 ? -2.264 25.203 -8.898 1 90 91 TRP A N 1
ATOM 714 C CA . TRP A 1 91 ? -3.406 26.062 -8.594 1 90 91 TRP A CA 1
ATOM 715 C C . TRP A 1 91 ? -4.09 26.531 -9.867 1 90 91 TRP A C 1
ATOM 717 O O . TRP A 1 91 ? -3.449 27.109 -10.75 1 90 91 TRP A O 1
ATOM 727 N N . ASP A 1 92 ? -5.324 26.25 -9.984 1 94.38 92 ASP A N 1
ATOM 728 C CA . ASP A 1 92 ? -6.148 26.75 -11.086 1 94.38 92 ASP A CA 1
ATOM 729 C C . ASP A 1 92 ? -7.203 27.734 -10.586 1 94.38 92 ASP A C 1
ATOM 731 O O . ASP A 1 92 ? -8.047 27.375 -9.758 1 94.38 92 ASP A O 1
ATOM 735 N N . PHE A 1 93 ? -7.129 28.891 -11.117 1 96 93 PHE A N 1
ATOM 736 C CA . PHE A 1 93 ? -8.07 29.922 -10.711 1 96 93 PHE A CA 1
ATOM 737 C C . PHE A 1 93 ? -9.273 29.953 -11.641 1 96 93 PHE A C 1
ATOM 739 O O . PHE A 1 93 ? -9.156 30.328 -12.812 1 96 93 PHE A O 1
ATOM 746 N N . VAL A 1 94 ? -10.406 29.531 -11.117 1 97.06 94 VAL A N 1
ATOM 747 C CA . VAL A 1 94 ? -11.602 29.344 -11.93 1 97.06 94 VAL A CA 1
ATOM 748 C C . VAL A 1 94 ? -12.82 29.891 -11.195 1 97.06 94 VAL A C 1
ATOM 750 O O . VAL A 1 94 ? -12.711 30.359 -10.062 1 97.06 94 VAL A O 1
ATOM 753 N N . ASP A 1 95 ? -13.969 29.922 -11.898 1 97.12 95 ASP A N 1
ATOM 754 C CA . ASP A 1 95 ? -15.203 30.312 -11.227 1 97.12 95 ASP A CA 1
ATOM 755 C C . ASP A 1 95 ? -15.758 29.172 -10.383 1 97.12 95 ASP A C 1
ATOM 757 O O . ASP A 1 95 ? -15.25 28.047 -10.445 1 97.12 95 ASP A O 1
ATOM 761 N N . GLU A 1 96 ? -16.672 29.484 -9.516 1 97 96 GLU A N 1
ATOM 762 C CA . GLU A 1 96 ? -17.156 28.516 -8.539 1 97 96 GLU A CA 1
ATOM 763 C C . GLU A 1 96 ? -17.812 27.312 -9.219 1 97 96 GLU A C 1
ATOM 765 O O . GLU A 1 96 ? -17.656 26.172 -8.789 1 97 96 GLU A O 1
ATOM 770 N N . ASP A 1 97 ? -18.578 27.562 -10.258 1 96.94 97 ASP A N 1
ATOM 771 C CA . ASP A 1 97 ? -19.234 26.469 -10.969 1 96.94 97 ASP A CA 1
ATOM 772 C C . ASP A 1 97 ? -18.219 25.5 -11.547 1 96.94 97 ASP A C 1
ATOM 774 O O . ASP A 1 97 ? -18.375 24.281 -11.422 1 96.94 97 ASP A O 1
ATOM 778 N N . ASP A 1 98 ? -17.234 26.016 -12.141 1 97.06 98 ASP A N 1
ATOM 779 C CA . ASP A 1 98 ? -16.172 25.188 -12.703 1 97.06 98 ASP A CA 1
ATOM 780 C C . ASP A 1 98 ? -15.453 24.422 -11.602 1 97.06 98 ASP A C 1
ATOM 782 O O . ASP A 1 98 ? -15.078 23.25 -11.789 1 97.06 98 ASP A O 1
ATOM 786 N N . ALA A 1 99 ? -15.258 25.062 -10.484 1 96.56 99 ALA A N 1
ATOM 787 C CA . ALA A 1 99 ? -14.578 24.422 -9.359 1 96.56 99 ALA A CA 1
ATOM 788 C C . ALA A 1 99 ? -15.391 23.25 -8.828 1 96.56 99 ALA A C 1
ATOM 790 O O . ALA A 1 99 ? -14.859 22.156 -8.625 1 96.56 99 ALA A O 1
ATOM 791 N N . ARG A 1 100 ? -16.656 23.531 -8.602 1 94.75 100 ARG A N 1
ATOM 792 C CA . ARG A 1 100 ? -17.531 22.5 -8.047 1 94.75 100 ARG A CA 1
ATOM 793 C C . ARG A 1 100 ? -17.688 21.328 -9.016 1 94.75 100 ARG A C 1
ATOM 795 O O . ARG A 1 100 ? -17.609 20.172 -8.617 1 94.75 100 ARG A O 1
ATOM 802 N N . ASP A 1 101 ? -17.859 21.625 -10.32 1 93.75 101 ASP A N 1
ATOM 803 C CA . ASP A 1 101 ? -17.938 20.578 -11.336 1 93.75 101 ASP A CA 1
ATOM 804 C C . ASP A 1 101 ? -16.641 19.812 -11.445 1 93.75 101 ASP A C 1
ATOM 806 O O . ASP A 1 101 ? -16.641 18.578 -11.609 1 93.75 101 ASP A O 1
ATOM 810 N N . GLY A 1 102 ? -15.578 20.531 -11.391 1 93.88 102 GLY A N 1
ATOM 811 C CA . GLY A 1 102 ? -14.266 19.922 -11.5 1 93.88 102 GLY A CA 1
ATOM 812 C C . GLY A 1 102 ? -13.938 19 -10.352 1 93.88 102 GLY A C 1
ATOM 813 O O . GLY A 1 102 ? -13.32 17.953 -10.547 1 93.88 102 GLY A O 1
ATOM 814 N N . VAL A 1 103 ? -14.344 19.359 -9.133 1 92.69 103 VAL A N 1
ATOM 815 C CA . VAL A 1 103 ? -14.117 18.484 -7.98 1 92.69 103 VAL A CA 1
ATOM 816 C C . VAL A 1 103 ? -15.016 17.266 -8.078 1 92.69 103 VAL A C 1
ATOM 818 O O . VAL A 1 103 ? -14.594 16.141 -7.758 1 92.69 103 VAL A O 1
ATOM 821 N N . GLU A 1 104 ? -16.188 17.469 -8.594 1 88.94 104 GLU A N 1
ATOM 822 C CA . GLU A 1 104 ? -17.156 16.375 -8.711 1 88.94 104 GLU A CA 1
ATOM 823 C C . GLU A 1 104 ? -16.703 15.367 -9.766 1 88.94 104 GLU A C 1
ATOM 825 O O . GLU A 1 104 ? -16.828 14.156 -9.57 1 88.94 104 GLU A O 1
ATOM 830 N N . ASN A 1 105 ? -16.188 15.891 -10.82 1 87.69 105 ASN A N 1
ATOM 831 C CA . ASN A 1 105 ? -15.859 14.984 -11.914 1 87.69 105 ASN A CA 1
ATOM 832 C C . ASN A 1 105 ? -14.406 14.516 -11.844 1 87.69 105 ASN A C 1
ATOM 834 O O . ASN A 1 105 ? -13.953 13.742 -12.695 1 87.69 105 ASN A O 1
ATOM 838 N N . GLY A 1 106 ? -13.648 15.023 -10.898 1 85.62 106 GLY A N 1
ATOM 839 C CA . GLY A 1 106 ? -12.312 14.5 -10.656 1 85.62 106 GLY A CA 1
ATOM 840 C C . GLY A 1 106 ? -11.227 15.312 -11.344 1 85.62 106 GLY A C 1
ATOM 841 O O . GLY A 1 106 ? -10.047 14.953 -11.273 1 85.62 106 GLY A O 1
ATOM 842 N N . THR A 1 107 ? -11.602 16.375 -12.031 1 88.69 107 THR A N 1
ATOM 843 C CA . THR A 1 107 ? -10.617 17.266 -12.656 1 88.69 107 THR A CA 1
ATOM 844 C C . THR A 1 107 ? -9.734 17.922 -11.594 1 88.69 107 THR A C 1
ATOM 846 O O . THR A 1 107 ? -8.523 18.047 -11.781 1 88.69 107 THR A O 1
ATOM 849 N N . TYR A 1 108 ? -10.352 18.359 -10.508 1 90.62 108 TYR A N 1
ATOM 850 C CA . TYR A 1 108 ? -9.648 18.906 -9.359 1 90.62 108 TYR A CA 1
ATOM 851 C C . TYR A 1 108 ? -9.75 17.984 -8.156 1 90.62 108 TYR A C 1
ATOM 853 O O . TYR A 1 108 ? -10.812 17.391 -7.906 1 90.62 108 TYR A O 1
ATOM 861 N N . TYR A 1 109 ? -8.68 17.844 -7.484 1 86.5 109 TYR A N 1
ATOM 862 C CA . TYR A 1 109 ? -8.711 17.031 -6.277 1 86.5 109 TYR A CA 1
ATOM 863 C C . TYR A 1 109 ? -9.438 17.75 -5.148 1 86.5 109 TYR A C 1
ATOM 865 O O . TYR A 1 109 ? -10.023 17.109 -4.273 1 86.5 109 TYR A O 1
ATOM 873 N N . ALA A 1 110 ? -9.32 19.016 -5.176 1 90.25 110 ALA A N 1
ATOM 874 C CA . ALA A 1 110 ? -9.984 19.859 -4.18 1 90.25 110 ALA A CA 1
ATOM 875 C C . ALA A 1 110 ? -10.133 21.297 -4.68 1 90.25 110 ALA A C 1
ATOM 877 O O . ALA A 1 110 ? -9.617 21.641 -5.746 1 90.25 110 ALA A O 1
ATOM 878 N N . ALA A 1 111 ? -10.961 22.078 -3.895 1 92.5 111 ALA A N 1
ATOM 879 C CA . ALA A 1 111 ? -11.133 23.5 -4.211 1 92.5 111 ALA A CA 1
ATOM 880 C C . ALA A 1 111 ? -11.219 24.328 -2.938 1 92.5 111 ALA A C 1
ATOM 882 O O . ALA A 1 111 ? -11.695 23.859 -1.904 1 92.5 111 ALA A O 1
ATOM 883 N N . ILE A 1 112 ? -10.68 25.484 -3.035 1 91.31 112 ILE A N 1
ATOM 884 C CA . ILE A 1 112 ? -10.883 26.484 -2.004 1 91.31 112 ILE A CA 1
ATOM 885 C C . ILE A 1 112 ? -11.781 27.609 -2.543 1 91.31 112 ILE A C 1
ATOM 887 O O . ILE A 1 112 ? -11.523 28.141 -3.621 1 91.31 112 ILE A O 1
ATOM 891 N N . ILE A 1 113 ? -12.789 27.938 -1.8 1 94.44 113 ILE A N 1
ATOM 892 C CA . ILE A 1 113 ? -13.734 28.969 -2.203 1 94.44 113 ILE A CA 1
ATOM 893 C C . ILE A 1 113 ? -13.703 30.125 -1.201 1 94.44 113 ILE A C 1
ATOM 895 O O . ILE A 1 113 ? -14.023 29.938 -0.026 1 94.44 113 ILE A O 1
ATOM 899 N N . ILE A 1 114 ? -13.305 31.266 -1.658 1 92.62 114 ILE A N 1
ATOM 900 C CA . ILE A 1 114 ? -13.344 32.5 -0.884 1 92.62 114 ILE A CA 1
ATOM 901 C C . ILE A 1 114 ? -14.688 33.188 -1.086 1 92.62 114 ILE A C 1
ATOM 903 O O . ILE A 1 114 ? -15.016 33.594 -2.199 1 92.62 114 ILE A O 1
ATOM 907 N N . PRO A 1 115 ? -15.414 33.312 -0.031 1 94.5 115 PRO A N 1
ATOM 908 C CA . PRO A 1 115 ? -16.766 33.875 -0.192 1 94.5 115 PRO A CA 1
ATOM 909 C C . PRO A 1 115 ? -16.781 35.375 -0.455 1 94.5 115 PRO A C 1
ATOM 911 O O . PRO A 1 115 ? -15.742 36.031 -0.331 1 94.5 115 PRO A O 1
ATOM 914 N N . GLU A 1 116 ? -17.922 35.906 -0.708 1 95.56 116 GLU A N 1
ATOM 915 C CA . GLU A 1 116 ? -18.109 37.312 -1.101 1 95.56 116 GLU A CA 1
ATOM 916 C C . GLU A 1 116 ? -17.797 38.25 0.056 1 95.56 116 GLU A C 1
ATOM 918 O O . GLU A 1 116 ? -17.344 39.375 -0.162 1 95.56 116 GLU A O 1
ATOM 923 N N . ASN A 1 117 ? -17.984 37.75 1.284 1 92.69 117 ASN A N 1
ATOM 924 C CA . ASN A 1 117 ? -17.859 38.594 2.457 1 92.69 117 ASN A CA 1
ATOM 925 C C . ASN A 1 117 ? -16.547 38.375 3.199 1 92.69 117 ASN A C 1
ATOM 927 O O . ASN A 1 117 ? -16.453 38.656 4.391 1 92.69 117 ASN A O 1
ATOM 931 N N . PHE A 1 118 ? -15.625 37.781 2.506 1 90.25 118 PHE A N 1
ATOM 932 C CA . PHE A 1 118 ? -14.352 37.438 3.129 1 90.25 118 PHE A CA 1
ATOM 933 C C . PHE A 1 118 ? -13.664 38.656 3.709 1 90.25 118 PHE A C 1
ATOM 935 O O . PHE A 1 118 ? -13.375 38.688 4.906 1 90.25 118 PHE A O 1
ATOM 942 N N . SER A 1 119 ? -13.406 39.719 2.92 1 88.12 119 SER A N 1
ATOM 943 C CA . SER A 1 119 ? -12.734 40.938 3.348 1 88.12 119 SER A CA 1
ATOM 944 C C . SER A 1 119 ? -13.562 41.688 4.383 1 88.12 119 SER A C 1
ATOM 946 O O . SER A 1 119 ? -13.016 42.188 5.363 1 88.12 119 SER A O 1
ATOM 948 N N . SER A 1 120 ? -14.914 41.75 4.172 1 88.88 120 SER A N 1
ATOM 949 C CA . SER A 1 120 ? -15.773 42.469 5.117 1 88.88 120 SER A CA 1
ATOM 950 C C . SER A 1 120 ? -15.742 41.812 6.492 1 88.88 120 SER A C 1
ATOM 952 O O . SER A 1 120 ? -15.727 42.5 7.516 1 88.88 120 SER A O 1
ATOM 954 N N . ASN A 1 121 ? -15.719 40.5 6.512 1 86.12 121 ASN A N 1
ATOM 955 C CA . ASN A 1 121 ? -15.648 39.781 7.781 1 86.12 121 ASN A CA 1
ATOM 956 C C . ASN A 1 121 ? -14.305 40 8.469 1 86.12 121 ASN A C 1
ATOM 958 O O . ASN A 1 121 ? -14.242 40.156 9.688 1 86.12 121 ASN A O 1
ATOM 962 N N . LEU A 1 122 ? -13.266 40 7.699 1 80.75 122 LEU A N 1
ATOM 963 C CA . LEU A 1 122 ? -11.93 40.188 8.266 1 80.75 122 LEU A CA 1
ATOM 964 C C . LEU A 1 122 ? -11.781 41.562 8.875 1 80.75 122 LEU A C 1
ATOM 966 O O . LEU A 1 122 ? -11.102 41.75 9.891 1 80.75 122 LEU A O 1
ATOM 970 N N . LEU A 1 123 ? -12.422 42.562 8.289 1 77 123 LEU A N 1
ATOM 971 C CA . LEU A 1 123 ? -12.297 43.938 8.734 1 77 123 LEU A CA 1
ATOM 972 C C . LEU A 1 123 ? -13.289 44.25 9.852 1 77 123 LEU A C 1
ATOM 974 O O . LEU A 1 123 ? -13.32 45.344 10.375 1 77 123 LEU A O 1
ATOM 978 N N . SER A 1 124 ? -14.086 43.219 10.18 1 76.19 124 SER A N 1
ATOM 979 C CA . SER A 1 124 ? -15.07 43.438 11.234 1 76.19 124 SER A CA 1
ATOM 980 C C . SER A 1 124 ? -14.406 43.406 12.609 1 76.19 124 SER A C 1
ATOM 982 O O . SER A 1 124 ? -15.094 43.281 13.633 1 76.19 124 SER A O 1
ATOM 984 N N . ILE A 1 125 ? -13.133 43.406 12.711 1 65 125 ILE A N 1
ATOM 985 C CA . ILE A 1 125 ? -12.359 43.281 13.938 1 65 125 ILE A CA 1
ATOM 986 C C . ILE A 1 125 ? -12.758 44.406 14.914 1 65 125 ILE A C 1
ATOM 988 O O . ILE A 1 125 ? -12.727 44.188 16.125 1 65 125 ILE A O 1
ATOM 992 N N . ASN A 1 126 ? -13.211 45.531 14.344 1 58.75 126 ASN A N 1
ATOM 993 C CA . ASN A 1 126 ? -13.539 46.656 15.188 1 58.75 126 ASN A CA 1
ATOM 994 C C . ASN A 1 126 ? -15.031 46.719 15.5 1 58.75 126 ASN A C 1
ATOM 996 O O . ASN A 1 126 ? -15.484 47.625 16.234 1 58.75 126 ASN A O 1
ATOM 1000 N N . ASP A 1 127 ? -15.625 45.75 14.891 1 66.62 127 ASP A N 1
ATOM 1001 C CA . ASP A 1 127 ? -17.062 45.719 15.164 1 66.62 127 ASP A CA 1
ATOM 1002 C C . ASP A 1 127 ? -17.344 45.156 16.547 1 66.62 127 ASP A C 1
ATOM 1004 O O . ASP A 1 127 ? -16.453 44.562 17.188 1 66.62 127 ASP A O 1
ATOM 1008 N N . GLN A 1 128 ? -18.484 45.438 17.109 1 61.16 128 GLN A N 1
ATOM 1009 C CA . GLN A 1 128 ? -18.922 44.906 18.391 1 61.16 128 GLN A CA 1
ATOM 1010 C C . GLN A 1 128 ? -18.906 43.375 18.391 1 61.16 128 GLN A C 1
ATOM 1012 O O . GLN A 1 128 ? -18.609 42.75 19.406 1 61.16 128 GLN A O 1
ATOM 1017 N N . ASN A 1 129 ? -19.234 42.875 17.219 1 68.12 129 ASN A N 1
ATOM 1018 C CA . ASN A 1 129 ? -19.234 41.438 17.047 1 68.12 129 ASN A CA 1
ATOM 1019 C C . ASN A 1 129 ? -18.391 41 15.852 1 68.12 129 ASN A C 1
ATOM 1021 O O . ASN A 1 129 ? -18.922 40.688 14.781 1 68.12 129 ASN A O 1
ATOM 1025 N N . PRO A 1 130 ? -17.062 41 16.125 1 71.81 130 PRO A N 1
ATOM 1026 C CA . PRO A 1 130 ? -16.203 40.594 15.016 1 71.81 130 PRO A CA 1
ATOM 1027 C C . PRO A 1 130 ? -16.531 39.188 14.5 1 71.81 130 PRO A C 1
ATOM 1029 O O . PRO A 1 130 ? -16.922 38.312 15.281 1 71.81 130 PRO A O 1
ATOM 1032 N N . LYS A 1 131 ? -16.594 39.031 13.164 1 76.44 131 LYS A N 1
ATOM 1033 C CA . LYS A 1 131 ? -16.875 37.75 12.516 1 76.44 131 LYS A CA 1
ATOM 1034 C C . LYS A 1 131 ? -15.617 37.156 11.891 1 76.44 131 LYS A C 1
ATOM 1036 O O . LYS A 1 131 ? -14.797 37.875 11.328 1 76.44 131 LYS A O 1
ATOM 1041 N N . GLN A 1 132 ? -15.375 35.906 12.078 1 77.44 132 GLN A N 1
ATOM 1042 C CA . GLN A 1 132 ? -14.297 35.219 11.383 1 77.44 132 GLN A CA 1
ATOM 1043 C C . GLN A 1 132 ? -14.602 35.062 9.891 1 77.44 132 GLN A C 1
ATOM 1045 O O . GLN A 1 132 ? -15.75 34.812 9.516 1 77.44 132 GLN A O 1
ATOM 1050 N N . ALA A 1 133 ? -13.641 35.312 9.086 1 83.94 133 ALA A N 1
ATOM 1051 C CA . ALA A 1 133 ? -13.789 35.062 7.66 1 83.94 133 ALA A CA 1
ATOM 1052 C C . ALA A 1 133 ? -13.781 33.562 7.363 1 83.94 133 ALA A C 1
ATOM 1054 O O . ALA A 1 133 ? -12.953 32.844 7.902 1 83.94 133 ALA A O 1
ATOM 1055 N N . GLN A 1 134 ? -14.68 33.156 6.594 1 86.38 134 GLN A N 1
ATOM 1056 C CA . GLN A 1 134 ? -14.844 31.719 6.32 1 86.38 134 GLN A CA 1
ATOM 1057 C C . GLN A 1 134 ? -14.312 31.359 4.934 1 86.38 134 GLN A C 1
ATOM 1059 O O . GLN A 1 134 ? -14.5 32.125 3.977 1 86.38 134 GLN A O 1
ATOM 1064 N N . LEU A 1 135 ? -13.531 30.344 4.906 1 88.44 135 LEU A N 1
ATOM 1065 C CA . LEU A 1 135 ? -13.133 29.703 3.654 1 88.44 135 LEU A CA 1
ATOM 1066 C C . LEU A 1 135 ? -13.781 28.328 3.52 1 88.44 135 LEU A C 1
ATOM 1068 O O . LEU A 1 135 ? -13.977 27.625 4.516 1 88.44 135 LEU A O 1
ATOM 1072 N N . THR A 1 136 ? -14.172 28.031 2.316 1 91.31 136 THR A N 1
ATOM 1073 C CA . THR A 1 136 ? -14.711 26.688 2.076 1 91.31 136 THR A CA 1
ATOM 1074 C C . THR A 1 136 ? -13.68 25.812 1.365 1 91.31 136 THR A C 1
ATOM 1076 O O . THR A 1 136 ? -13.133 26.219 0.336 1 91.31 136 THR A O 1
ATOM 1079 N N . TYR A 1 137 ? -13.391 24.766 1.975 1 89.81 137 TYR A N 1
ATOM 1080 C CA . TYR A 1 137 ? -12.555 23.719 1.399 1 89.81 137 TYR A CA 1
ATOM 1081 C C . TYR A 1 137 ? -13.414 22.578 0.855 1 89.81 137 TYR A C 1
ATOM 1083 O O . TYR A 1 137 ? -14.047 21.844 1.622 1 89.81 137 TYR A O 1
ATOM 1091 N N . LEU A 1 138 ? -13.508 22.516 -0.479 1 91.88 138 LEU A N 1
ATOM 1092 C CA . LEU A 1 138 ? -14.312 21.516 -1.165 1 91.88 138 LEU A CA 1
ATOM 1093 C C . LEU A 1 138 ? -13.453 20.328 -1.579 1 91.88 138 LEU A C 1
ATOM 1095 O O . LEU A 1 138 ? -12.414 20.5 -2.227 1 91.88 138 LEU A O 1
ATOM 1099 N N . ILE A 1 139 ? -13.922 19.109 -1.164 1 89.56 139 ILE A N 1
ATOM 1100 C CA . ILE A 1 139 ? -13.156 17.922 -1.498 1 89.56 139 ILE A CA 1
ATOM 1101 C C . ILE A 1 139 ? -14.102 16.781 -1.875 1 89.56 139 ILE A C 1
ATOM 1103 O O . ILE A 1 139 ? -15.211 16.703 -1.355 1 89.56 139 ILE A O 1
ATOM 1107 N N . ASN A 1 140 ? -13.695 15.984 -2.859 1 88.5 140 ASN A N 1
ATOM 1108 C CA . ASN A 1 140 ? -14.375 14.742 -3.207 1 88.5 140 ASN A CA 1
ATOM 1109 C C . ASN A 1 140 ? -13.609 13.523 -2.686 1 88.5 140 ASN A C 1
ATOM 1111 O O . ASN A 1 140 ? -12.609 13.109 -3.279 1 88.5 140 ASN A O 1
ATOM 1115 N N . GLU A 1 141 ? -14.07 12.906 -1.647 1 84.81 141 GLU A N 1
ATOM 1116 C CA . GLU A 1 141 ? -13.344 11.828 -0.982 1 84.81 141 GLU A CA 1
ATOM 1117 C C . GLU A 1 141 ? -13.375 10.547 -1.813 1 84.81 141 GLU A C 1
ATOM 1119 O O . GLU A 1 141 ? -12.586 9.633 -1.579 1 84.81 141 GLU A O 1
ATOM 1124 N N . LYS A 1 142 ? -14.195 10.555 -2.814 1 86.88 142 LYS A N 1
ATOM 1125 C CA . LYS A 1 142 ? -14.289 9.398 -3.701 1 86.88 142 LYS A CA 1
ATOM 1126 C C . LYS A 1 142 ? -13.117 9.359 -4.676 1 86.88 142 LYS A C 1
ATOM 1128 O O . LYS A 1 142 ? -12.766 8.297 -5.191 1 86.88 142 LYS A O 1
ATOM 1133 N N . THR A 1 143 ? -12.523 10.453 -4.953 1 83.25 143 THR A N 1
ATOM 1134 C CA . THR A 1 143 ? -11.547 10.586 -6.035 1 83.25 143 THR A CA 1
ATOM 1135 C C . THR A 1 143 ? -10.312 9.734 -5.754 1 83.25 143 THR A C 1
ATOM 1137 O O . THR A 1 143 ? -9.859 8.992 -6.621 1 83.25 143 THR A O 1
ATOM 1140 N N . ASN A 1 144 ? -9.766 9.844 -4.566 1 85.75 144 ASN A N 1
ATOM 1141 C CA . ASN A 1 144 ? -8.57 9.094 -4.199 1 85.75 144 ASN A CA 1
ATOM 1142 C C . ASN A 1 144 ? -8.352 9.078 -2.689 1 85.75 144 ASN A C 1
ATOM 1144 O O . ASN A 1 144 ? -8.43 10.125 -2.039 1 85.75 144 ASN A O 1
ATOM 1148 N N . PRO A 1 145 ? -7.992 7.941 -2.186 1 82.81 145 PRO A N 1
ATOM 1149 C CA . PRO A 1 145 ? -7.914 7.828 -0.729 1 82.81 145 PRO A CA 1
ATOM 1150 C C . PRO A 1 145 ? -6.812 8.695 -0.126 1 82.81 145 PRO A C 1
ATOM 1152 O O . PRO A 1 145 ? -7.004 9.297 0.936 1 82.81 145 PRO A O 1
ATOM 1155 N N . VAL A 1 146 ? -5.691 8.734 -0.776 1 78.56 146 VAL A N 1
ATOM 1156 C CA . VAL A 1 146 ? -4.539 9.422 -0.199 1 78.56 146 VAL A CA 1
ATOM 1157 C C . VAL A 1 146 ? -4.574 10.898 -0.585 1 78.56 146 VAL A C 1
ATOM 1159 O O . VAL A 1 146 ? -4.188 11.766 0.206 1 78.56 146 VAL A O 1
ATOM 1162 N N . ALA A 1 147 ? -5.086 11.188 -1.757 1 76.81 147 ALA A N 1
ATOM 1163 C CA . ALA A 1 147 ? -5.156 12.578 -2.205 1 76.81 147 ALA A CA 1
ATOM 1164 C C . ALA A 1 147 ? -6 13.422 -1.253 1 76.81 147 ALA A C 1
ATOM 1166 O O . ALA A 1 147 ? -5.688 14.586 -1 1 76.81 147 ALA A O 1
ATOM 1167 N N . SER A 1 148 ? -6.957 12.82 -0.741 1 74.5 148 SER A N 1
ATOM 1168 C CA . SER A 1 148 ? -7.836 13.531 0.18 1 74.5 148 SER A CA 1
ATOM 1169 C C . SER A 1 148 ? -7.094 13.953 1.443 1 74.5 148 SER A C 1
ATOM 1171 O O . SER A 1 148 ? -7.309 15.047 1.965 1 74.5 148 SER A O 1
ATOM 1173 N N . ARG A 1 149 ? -6.207 13.156 1.853 1 73.69 149 ARG A N 1
ATOM 1174 C CA . ARG A 1 149 ? -5.445 13.453 3.061 1 73.69 149 ARG A CA 1
ATOM 1175 C C . ARG A 1 149 ? -4.312 14.43 2.771 1 73.69 149 ARG A C 1
ATOM 1177 O O . ARG A 1 149 ? -4.035 15.32 3.574 1 73.69 149 ARG A O 1
ATOM 1184 N N . MET A 1 150 ? -3.717 14.25 1.607 1 73.44 150 MET A N 1
ATOM 1185 C CA . MET A 1 150 ? -2.684 15.188 1.174 1 73.44 150 MET A CA 1
ATOM 1186 C C . MET A 1 150 ? -3.252 16.594 1.026 1 73.44 150 MET A C 1
ATOM 1188 O O . MET A 1 150 ? -2.607 17.578 1.41 1 73.44 150 MET A O 1
ATOM 1192 N N . SER A 1 151 ? -4.406 16.641 0.529 1 73.62 151 SER A N 1
ATOM 1193 C CA . SER A 1 151 ? -5.066 17.922 0.296 1 73.62 151 SER A CA 1
ATOM 1194 C C . SER A 1 151 ? -5.441 18.594 1.611 1 73.62 151 SER A C 1
ATOM 1196 O O . SER A 1 151 ? -5.367 19.812 1.731 1 73.62 151 SER A O 1
ATOM 1198 N N . ASN A 1 152 ? -5.812 17.75 2.555 1 70.75 152 ASN A N 1
ATOM 1199 C CA . ASN A 1 152 ? -6.121 18.312 3.867 1 70.75 152 ASN A CA 1
ATOM 1200 C C . ASN A 1 152 ? -4.918 19.031 4.469 1 70.75 152 ASN A C 1
ATOM 1202 O O . ASN A 1 152 ? -5.055 20.109 5.039 1 70.75 152 ASN A O 1
ATOM 1206 N N . ASN A 1 153 ? -3.807 18.438 4.324 1 66.06 153 ASN A N 1
ATOM 1207 C CA . ASN A 1 153 ? -2.582 19.047 4.832 1 66.06 153 ASN A CA 1
ATOM 1208 C C . ASN A 1 153 ? -2.26 20.344 4.105 1 66.06 153 ASN A C 1
ATOM 1210 O O . ASN A 1 153 ? -1.822 21.312 4.727 1 66.06 153 ASN A O 1
ATOM 1214 N N . ALA A 1 154 ? -2.557 20.359 2.857 1 68.25 154 ALA A N 1
ATOM 1215 C CA . ALA A 1 154 ? -2.33 21.547 2.039 1 68.25 154 ALA A CA 1
ATOM 1216 C C . ALA A 1 154 ? -3.227 22.688 2.484 1 68.25 154 ALA A C 1
ATOM 1218 O O . ALA A 1 154 ? -2.768 23.828 2.609 1 68.25 154 ALA A O 1
ATOM 1219 N N . VAL A 1 155 ? -4.395 22.359 2.783 1 74.88 155 VAL A N 1
ATOM 1220 C CA . VAL A 1 155 ? -5.367 23.375 3.164 1 74.88 155 VAL A CA 1
ATOM 1221 C C . VAL A 1 155 ? -4.969 24 4.5 1 74.88 155 VAL A C 1
ATOM 1223 O O . VAL A 1 155 ? -5.051 25.219 4.672 1 74.88 155 VAL A O 1
ATOM 1226 N N . ASN A 1 156 ? -4.496 23.141 5.371 1 68 156 ASN A N 1
ATOM 1227 C CA . ASN A 1 156 ? -4.039 23.656 6.656 1 68 156 ASN A CA 1
ATOM 1228 C C . ASN A 1 156 ? -2.861 24.609 6.488 1 68 156 ASN A C 1
ATOM 1230 O O . ASN A 1 156 ? -2.793 25.641 7.156 1 68 156 ASN A O 1
ATOM 1234 N N . GLN A 1 157 ? -2.088 24.266 5.578 1 65.06 157 GLN A N 1
ATOM 1235 C CA . GLN A 1 157 ? -0.933 25.125 5.32 1 65.06 157 GLN A CA 1
ATOM 1236 C C . GLN A 1 157 ? -1.355 26.438 4.676 1 65.06 157 GLN A C 1
ATOM 1238 O O . GLN A 1 157 ? -0.863 27.5 5.047 1 65.06 157 GLN A O 1
ATOM 1243 N N . ILE A 1 158 ? -2.232 26.344 3.799 1 70.5 158 ILE A N 1
ATOM 1244 C CA . ILE A 1 158 ? -2.762 27.516 3.107 1 70.5 158 ILE A CA 1
ATOM 1245 C C . ILE A 1 158 ? -3.461 28.422 4.105 1 70.5 158 ILE A C 1
ATOM 1247 O O . ILE A 1 158 ? -3.26 29.641 4.09 1 70.5 158 ILE A O 1
ATOM 1251 N N . GLN A 1 159 ? -4.246 27.781 4.918 1 72.5 159 GLN A N 1
ATOM 1252 C CA . GLN A 1 159 ? -4.941 28.562 5.949 1 72.5 159 GLN A CA 1
ATOM 1253 C C . GLN A 1 159 ? -3.951 29.328 6.82 1 72.5 159 GLN A C 1
ATOM 1255 O O . GLN A 1 159 ? -4.156 30.5 7.113 1 72.5 159 GLN A O 1
ATOM 1260 N N . SER A 1 160 ? -2.955 28.594 7.188 1 68 160 SER A N 1
ATOM 1261 C CA . SER A 1 160 ? -1.936 29.219 8.023 1 68 160 SER A CA 1
ATOM 1262 C C . SER A 1 160 ? -1.282 30.391 7.312 1 68 160 SER A C 1
ATOM 1264 O O . SER A 1 160 ? -1.065 31.438 7.914 1 68 160 SER A O 1
ATOM 1266 N N . LYS A 1 161 ? -1.07 30.234 6.039 1 66.56 161 LYS A N 1
ATOM 1267 C CA . LYS A 1 161 ? -0.44 31.297 5.266 1 66.56 161 LYS A CA 1
ATOM 1268 C C . LYS A 1 161 ? -1.38 32.469 5.098 1 66.56 161 LYS A C 1
ATOM 1270 O O . LYS A 1 161 ? -0.948 33.625 5.164 1 66.56 161 LYS A O 1
ATOM 1275 N N . ILE A 1 162 ? -2.582 32.188 4.883 1 70.75 162 ILE A N 1
ATOM 1276 C CA . ILE A 1 162 ? -3.604 33.219 4.773 1 70.75 162 ILE A CA 1
ATOM 1277 C C . ILE A 1 162 ? -3.713 33.969 6.098 1 70.75 162 ILE A C 1
ATOM 1279 O O . ILE A 1 162 ? -3.74 35.188 6.109 1 70.75 162 ILE A O 1
ATOM 1283 N N . ASN A 1 163 ? -3.756 33.219 7.148 1 69.5 163 ASN A N 1
ATOM 1284 C CA . ASN A 1 163 ? -3.824 33.844 8.469 1 69.5 163 ASN A CA 1
ATOM 1285 C C . ASN A 1 163 ? -2.641 34.781 8.719 1 69.5 163 ASN A C 1
ATOM 1287 O O . ASN A 1 163 ? -2.814 35.906 9.211 1 69.5 163 ASN A O 1
ATOM 1291 N N . ASP A 1 164 ? -1.521 34.281 8.32 1 64.62 164 ASP A N 1
ATOM 1292 C CA . ASP A 1 164 ? -0.315 35.094 8.477 1 64.62 164 ASP A CA 1
ATOM 1293 C C . ASP A 1 164 ? -0.428 36.406 7.711 1 64.62 164 ASP A C 1
ATOM 1295 O O . ASP A 1 164 ? -0.068 37.469 8.227 1 64.62 164 ASP A O 1
ATOM 1299 N N . GLU A 1 165 ? -0.946 36.344 6.602 1 64.38 165 GLU A N 1
ATOM 1300 C CA . GLU A 1 165 ? -1.067 37.5 5.746 1 64.38 165 GLU A CA 1
ATOM 1301 C C . GLU A 1 165 ? -2.109 38.469 6.293 1 64.38 165 GLU A C 1
ATOM 1303 O O . GLU A 1 165 ? -1.908 39.688 6.258 1 64.38 165 GLU A O 1
ATOM 1308 N N . VAL A 1 166 ? -3.105 37.938 6.727 1 65.56 166 VAL A N 1
ATOM 1309 C CA . VAL A 1 166 ? -4.203 38.75 7.254 1 65.56 166 VAL A CA 1
ATOM 1310 C C . VAL A 1 166 ? -3.756 39.469 8.531 1 65.56 166 VAL A C 1
ATOM 1312 O O . VAL A 1 166 ? -4.02 40.656 8.711 1 65.56 166 VAL A O 1
ATOM 1315 N N . ILE A 1 167 ? -3.152 38.781 9.352 1 62.88 167 ILE A N 1
ATOM 1316 C CA . ILE A 1 167 ? -2.668 39.344 10.602 1 62.88 167 ILE A CA 1
ATOM 1317 C C . ILE A 1 167 ? -1.679 40.469 10.305 1 62.88 167 ILE A C 1
ATOM 1319 O O . ILE A 1 167 ? -1.735 41.531 10.922 1 62.88 167 ILE A O 1
ATOM 1323 N N . GLN A 1 168 ? -0.812 40.188 9.367 1 62.75 168 GLN A N 1
ATOM 1324 C CA . GLN A 1 168 ? 0.158 41.188 8.977 1 62.75 168 GLN A CA 1
ATOM 1325 C C . GLN A 1 168 ? -0.538 42.438 8.461 1 62.75 168 GLN A C 1
ATOM 1327 O O . GLN A 1 168 ? -0.124 43.562 8.773 1 62.75 168 GLN A O 1
ATOM 1332 N N . THR A 1 169 ? -1.544 42.25 7.844 1 61.41 169 THR A N 1
ATOM 1333 C CA . THR A 1 169 ? -2.264 43.375 7.234 1 61.41 169 THR A CA 1
ATOM 1334 C C . THR A 1 169 ? -3.105 44.125 8.273 1 61.41 169 THR A C 1
ATOM 1336 O O . THR A 1 169 ? -3.1 45.344 8.328 1 61.41 169 THR A O 1
ATOM 1339 N N . VAL A 1 170 ? -3.807 43.344 9.07 1 60.06 170 VAL A N 1
ATOM 1340 C CA . VAL A 1 170 ? -4.672 43.906 10.094 1 60.06 170 VAL A CA 1
ATOM 1341 C C . VAL A 1 170 ? -3.824 44.656 11.125 1 60.06 170 VAL A C 1
ATOM 1343 O O . VAL A 1 170 ? -4.195 45.719 11.586 1 60.06 170 VAL A O 1
ATOM 1346 N N . ASN A 1 171 ? -2.797 43.969 11.531 1 56.56 171 ASN A N 1
ATOM 1347 C CA . ASN A 1 171 ? -1.874 44.656 12.438 1 56.56 171 ASN A CA 1
ATOM 1348 C C . ASN A 1 171 ? -1.353 45.938 11.836 1 56.56 171 ASN A C 1
ATOM 1350 O O . ASN A 1 171 ? -1.216 46.938 12.547 1 56.56 171 ASN A O 1
ATOM 1354 N N . GLY A 1 172 ? -1.096 45.812 10.609 1 54.03 172 GLY A N 1
ATOM 1355 C CA . GLY A 1 172 ? -0.699 47.031 9.938 1 54.03 172 GLY A CA 1
ATOM 1356 C C . GLY A 1 172 ? -1.763 48.125 9.984 1 54.03 172 GLY A C 1
ATOM 1357 O O . GLY A 1 172 ? -1.46 49.281 10.242 1 54.03 172 GLY A O 1
ATOM 1358 N N . VAL A 1 173 ? -2.91 47.688 9.938 1 53.94 173 VAL A N 1
ATOM 1359 C CA . VAL A 1 173 ? -4.027 48.625 9.953 1 53.94 173 VAL A CA 1
ATOM 1360 C C . VAL A 1 173 ? -4.254 49.125 11.375 1 53.94 173 VAL A C 1
ATOM 1362 O O . VAL A 1 173 ? -4.445 50.312 11.586 1 53.94 173 VAL A O 1
ATOM 1365 N N . ALA A 1 174 ? -4.309 48.125 12.273 1 51 174 ALA A N 1
ATOM 1366 C CA . ALA A 1 174 ? -4.52 48.5 13.672 1 51 174 ALA A CA 1
ATOM 1367 C C . ALA A 1 174 ? -3.404 49.406 14.172 1 51 174 ALA A C 1
ATOM 1369 O O . ALA A 1 174 ? -3.664 50.375 14.875 1 51 174 ALA A O 1
ATOM 1370 N N . PHE A 1 175 ? -2.254 49.062 13.836 1 47.56 175 PHE A N 1
ATOM 1371 C CA . PHE A 1 175 ? -1.109 49.875 14.242 1 47.56 175 PHE A CA 1
ATOM 1372 C C . PHE A 1 175 ? -1.176 51.25 13.617 1 47.56 175 PHE A C 1
ATOM 1374 O O . PHE A 1 175 ? -0.831 52.25 14.258 1 47.56 175 PHE A O 1
ATOM 1381 N N . ASN A 1 176 ? -1.525 51.219 12.461 1 49.41 176 ASN A N 1
ATOM 1382 C CA . ASN A 1 176 ? -1.676 52.5 11.805 1 49.41 176 ASN A CA 1
ATOM 1383 C C . ASN A 1 176 ? -2.729 53.375 12.492 1 49.41 176 ASN A C 1
ATOM 1385 O O . ASN A 1 176 ? -2.559 54.594 12.617 1 49.41 176 ASN A O 1
ATOM 1389 N N . GLN A 1 177 ? -3.674 52.781 12.992 1 45.72 177 GLN A N 1
ATOM 1390 C CA . GLN A 1 177 ? -4.715 53.5 13.711 1 45.72 177 GLN A CA 1
ATOM 1391 C C . GLN A 1 177 ? -4.207 54 15.062 1 45.72 177 GLN A C 1
ATOM 1393 O O . GLN A 1 177 ? -4.52 55.125 15.484 1 45.72 177 GLN A O 1
ATOM 1398 N N . LEU A 1 178 ? -3.57 53.062 15.664 1 45.03 178 LEU A N 1
ATOM 1399 C CA . LEU A 1 178 ? -2.982 53.469 16.938 1 45.03 178 LEU A CA 1
ATOM 1400 C C . LEU A 1 178 ? -1.972 54.594 16.734 1 45.03 178 LEU A C 1
ATOM 1402 O O . LEU A 1 178 ? -1.886 55.531 17.562 1 45.03 178 LEU A O 1
ATOM 1406 N N . SER A 1 179 ? -1.151 54.406 15.805 1 46.44 179 SER A N 1
ATOM 1407 C CA . SER A 1 179 ? -0.19 55.469 15.5 1 46.44 179 SER A CA 1
ATOM 1408 C C . SER A 1 179 ? -0.892 56.812 15.258 1 46.44 179 SER A C 1
ATOM 1410 O O . SER A 1 179 ? -0.394 57.875 15.664 1 46.44 179 SER A O 1
ATOM 1412 N N . VAL A 1 180 ? -1.96 56.719 14.625 1 44.47 180 VAL A N 1
ATOM 1413 C CA . VAL A 1 180 ? -2.689 57.938 14.344 1 44.47 180 VAL A CA 1
ATOM 1414 C C . VAL A 1 180 ? -3.344 58.469 15.625 1 44.47 180 VAL A C 1
ATOM 1416 O O . VAL A 1 180 ? -3.365 59.656 15.875 1 44.47 180 VAL A O 1
ATOM 1419 N N . MET A 1 181 ? -3.736 57.5 16.359 1 40.53 181 MET A N 1
ATOM 1420 C CA . MET A 1 181 ? -4.316 57.938 17.625 1 40.53 181 MET A CA 1
ATOM 1421 C C . MET A 1 181 ? -3.234 58.406 18.578 1 40.53 181 MET A C 1
ATOM 1423 O O . MET A 1 181 ? -3.484 59.281 19.422 1 40.53 181 MET A O 1
ATOM 1427 N N . GLY A 1 182 ? -2.09 57.688 18.516 1 41.03 182 GLY A N 1
ATOM 1428 C CA . GLY A 1 182 ? -0.97 58.125 19.344 1 41.03 182 GLY A CA 1
ATOM 1429 C C . GLY A 1 182 ? -0.406 59.469 18.938 1 41.03 182 GLY A C 1
ATOM 1430 O O . GLY A 1 182 ? 0.539 59.969 19.547 1 41.03 182 GLY A O 1
ATOM 1431 N N . GLN A 1 183 ? -0.562 59.875 17.734 1 40.56 183 GLN A N 1
ATOM 1432 C CA . GLN A 1 183 ? 0.02 61.188 17.453 1 40.56 183 GLN A CA 1
ATOM 1433 C C . GLN A 1 183 ? -0.494 62.219 18.438 1 40.56 183 GLN A C 1
ATOM 1435 O O . GLN A 1 183 ? 0.029 63.344 18.5 1 40.56 183 GLN A O 1
ATOM 1440 N N . THR A 1 184 ? -1.611 62.031 19.109 1 36.84 184 THR A N 1
ATOM 1441 C CA . THR A 1 184 ? -1.839 63.156 20 1 36.84 184 THR A CA 1
ATOM 1442 C C . THR A 1 184 ? -1.026 63 21.281 1 36.84 184 THR A C 1
ATOM 1444 O O . THR A 1 184 ? -0.732 63.969 21.969 1 36.84 184 THR A O 1
ATOM 1447 N N . THR A 1 185 ? -1.266 62 22.234 1 35.25 185 THR A N 1
ATOM 1448 C CA . THR A 1 185 ? -0.558 62.125 23.516 1 35.25 185 THR A CA 1
ATOM 1449 C C . THR A 1 185 ? 0.829 61.469 23.406 1 35.25 185 THR A C 1
ATOM 1451 O O . THR A 1 185 ? 0.963 60.312 23.016 1 35.25 185 THR A O 1
ATOM 1454 N N . PRO A 1 186 ? 2.047 62.312 23.391 1 34.94 186 PRO A N 1
ATOM 1455 C CA . PRO A 1 186 ? 3.477 62 23.266 1 34.94 186 PRO A CA 1
ATOM 1456 C C . PRO A 1 186 ? 3.854 60.656 23.922 1 34.94 186 PRO A C 1
ATOM 1458 O O . PRO A 1 186 ? 4.645 59.906 23.359 1 34.94 186 PRO A O 1
ATOM 1461 N N . GLN A 1 187 ? 3.939 60.656 25.328 1 33 187 GLN A N 1
ATOM 1462 C CA . GLN A 1 187 ? 4.875 59.938 26.203 1 33 187 GLN A CA 1
ATOM 1463 C C . GLN A 1 187 ? 4.555 58.469 26.281 1 33 187 GLN A C 1
ATOM 1465 O O . GLN A 1 187 ? 5.32 57.688 26.844 1 33 187 GLN A O 1
ATOM 1470 N N . SER A 1 188 ? 3.307 58.062 26.484 1 33.09 188 SER A N 1
ATOM 1471 C CA . SER A 1 188 ? 3.072 56.812 27.234 1 33.09 188 SER A CA 1
ATOM 1472 C C . SER A 1 188 ? 3.455 55.594 26.406 1 33.09 188 SER A C 1
ATOM 1474 O O . SER A 1 188 ? 3.652 55.688 25.203 1 33.09 188 SER A O 1
ATOM 1476 N N . SER A 1 189 ? 3.416 54.344 27.141 1 34.94 189 SER A N 1
ATOM 1477 C CA . SER A 1 189 ? 3.83 52.938 26.984 1 34.94 189 SER A CA 1
ATOM 1478 C C . SER A 1 189 ? 3.342 52.375 25.656 1 34.94 189 SER A C 1
ATOM 1480 O O . SER A 1 189 ? 3.775 51.312 25.234 1 34.94 189 SER A O 1
ATOM 1482 N N . LEU A 1 190 ? 2.363 53.031 25.141 1 35.22 190 LEU A N 1
ATOM 1483 C CA . LEU A 1 190 ? 1.864 52.5 23.875 1 35.22 190 LEU A CA 1
ATOM 1484 C C . LEU A 1 190 ? 2.854 52.75 22.75 1 35.22 190 LEU A C 1
ATOM 1486 O O . LEU A 1 190 ? 2.826 52.062 21.719 1 35.22 190 LEU A O 1
ATOM 1490 N N . SER A 1 191 ? 3.625 53.875 22.719 1 36.25 191 SER A N 1
ATOM 1491 C CA . SER A 1 191 ? 4.723 54.062 21.766 1 36.25 191 SER A CA 1
ATOM 1492 C C . SER A 1 191 ? 5.66 52.844 21.797 1 36.25 191 SER A C 1
ATOM 1494 O O . SER A 1 191 ? 6.234 52.469 20.766 1 36.25 19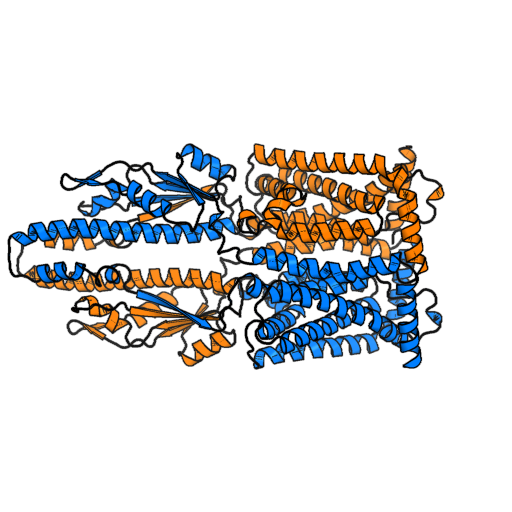1 SER A O 1
ATOM 1496 N N . GLN A 1 192 ? 5.918 52.312 23 1 34.59 192 GLN A N 1
ATOM 1497 C CA . GLN A 1 192 ? 6.793 51.156 23.078 1 34.59 192 GLN A CA 1
ATOM 1498 C C . GLN A 1 192 ? 6.152 49.938 22.406 1 34.59 192 GLN A C 1
ATOM 1500 O O . GLN A 1 192 ? 6.852 49.062 21.875 1 34.59 192 GLN A O 1
ATOM 1505 N N . LEU A 1 193 ? 4.852 49.875 22.469 1 35.91 193 LEU A N 1
ATOM 1506 C CA . LEU A 1 193 ? 4.234 48.781 21.734 1 35.91 193 LEU A CA 1
ATOM 1507 C C . LEU A 1 193 ? 4.32 49 20.234 1 35.91 193 LEU A C 1
ATOM 1509 O O . LEU A 1 193 ? 4.277 48.031 19.453 1 35.91 193 LEU A O 1
ATOM 1513 N N . SER A 1 194 ? 4.332 50.25 19.75 1 35.84 194 SER A N 1
ATOM 1514 C CA . SER A 1 194 ? 4.5 50.562 18.328 1 35.84 194 SER A CA 1
ATOM 1515 C C . SER A 1 194 ? 5.828 50.031 17.797 1 35.84 194 SER A C 1
ATOM 1517 O O . SER A 1 194 ? 5.957 49.75 16.609 1 35.84 194 SER A O 1
ATOM 1519 N N . TYR A 1 195 ? 6.953 50.312 18.5 1 33.03 195 TYR A N 1
ATOM 1520 C CA . TYR A 1 195 ? 8.258 49.844 18.047 1 33.03 195 TYR A CA 1
ATOM 1521 C C . TYR A 1 195 ? 8.359 48.344 18.094 1 33.03 195 TYR A C 1
ATOM 1523 O O . TYR A 1 195 ? 9.391 47.75 17.719 1 33.03 195 TYR A O 1
ATOM 1531 N N . MET A 1 196 ? 7.551 47.719 18.797 1 34.25 196 MET A N 1
ATOM 1532 C CA . MET A 1 196 ? 7.648 46.25 18.797 1 34.25 196 MET A CA 1
ATOM 1533 C C . MET A 1 196 ? 7.395 45.719 17.391 1 34.25 196 MET A C 1
ATOM 1535 O O . MET A 1 196 ? 7.25 44.5 17.219 1 34.25 196 MET A O 1
ATOM 1539 N N . ASN A 1 197 ? 6.93 46.469 16.438 1 32.91 197 ASN A N 1
ATOM 1540 C CA . ASN A 1 197 ? 6.52 46.062 15.102 1 32.91 197 ASN A CA 1
ATOM 1541 C C . ASN A 1 197 ? 7.691 45.5 14.297 1 32.91 197 ASN A C 1
ATOM 1543 O O . ASN A 1 197 ? 7.508 45.031 13.18 1 32.91 197 ASN A O 1
ATOM 1547 N N . SER A 1 198 ? 8.828 46.281 14.219 1 32.41 198 SER A N 1
ATOM 1548 C CA . SER A 1 198 ? 9.461 46.125 12.922 1 32.41 198 SER A CA 1
ATOM 1549 C C . SER A 1 198 ? 9.852 44.656 12.656 1 32.41 198 SER A C 1
ATOM 1551 O O . SER A 1 198 ? 9.531 44.125 11.594 1 32.41 198 SER A O 1
ATOM 1553 N N . SER A 1 199 ? 11.078 44.25 12.836 1 34.56 199 SER A N 1
ATOM 1554 C CA . SER A 1 199 ? 11.727 43.125 12.203 1 34.56 199 SER A CA 1
ATOM 1555 C C . SER A 1 199 ? 11.414 41.812 12.945 1 34.56 199 SER A C 1
ATOM 1557 O O . SER A 1 199 ? 11.383 40.75 12.352 1 34.56 199 SER A O 1
ATOM 1559 N N . GLY A 1 200 ? 11.5 41.75 14.328 1 34.88 200 GLY A N 1
ATOM 1560 C CA . GLY A 1 200 ? 11.516 40.562 15.164 1 34.88 200 GLY A CA 1
ATOM 1561 C C . GLY A 1 200 ? 10.164 40.25 15.789 1 34.88 200 GLY A C 1
ATOM 1562 O O . GLY A 1 200 ? 9.977 39.188 16.375 1 34.88 200 GLY A O 1
ATOM 1563 N N . VAL A 1 201 ? 9.211 41.156 16.109 1 39.81 201 VAL A N 1
ATOM 1564 C CA . VAL A 1 201 ? 7.945 41.062 16.828 1 39.81 201 VAL A CA 1
ATOM 1565 C C . VAL A 1 201 ? 6.922 40.312 15.961 1 39.81 201 VAL A C 1
ATOM 1567 O O . VAL A 1 201 ? 5.977 39.719 16.484 1 39.81 201 VAL A O 1
ATOM 1570 N N . ASP A 1 202 ? 6.949 40.375 14.703 1 41.34 202 ASP A N 1
ATOM 1571 C CA . ASP A 1 202 ? 5.965 39.844 13.758 1 41.34 202 ASP A CA 1
ATOM 1572 C C . ASP A 1 202 ? 5.75 38.344 13.961 1 41.34 202 ASP A C 1
ATOM 1574 O O . ASP A 1 202 ? 4.613 37.875 13.945 1 41.34 202 ASP A O 1
ATOM 1578 N N . ASN A 1 203 ? 6.855 37.656 14.227 1 46.81 203 ASN A N 1
ATOM 1579 C CA . ASN A 1 203 ? 6.742 36.219 14.234 1 46.81 203 ASN A CA 1
ATOM 1580 C C . ASN A 1 203 ? 6.301 35.688 15.602 1 46.81 203 ASN A C 1
ATOM 1582 O O . ASN A 1 203 ? 5.664 34.625 15.695 1 46.81 203 ASN A O 1
ATOM 1586 N N . TYR A 1 204 ? 6.492 36.531 16.672 1 44.69 204 TYR A N 1
ATOM 1587 C CA . TYR A 1 204 ? 6.25 36.062 18.031 1 44.69 204 TYR A CA 1
ATOM 1588 C C . TYR A 1 204 ? 4.754 35.938 18.312 1 44.69 204 TYR A C 1
ATOM 1590 O O . TYR A 1 204 ? 4.297 34.938 18.875 1 44.69 204 TYR A O 1
ATOM 1598 N N . PHE A 1 205 ? 4.008 36.969 17.969 1 50.75 205 PHE A N 1
ATOM 1599 C CA . PHE A 1 205 ? 2.604 37 18.359 1 50.75 205 PHE A CA 1
ATOM 1600 C C . PHE A 1 205 ? 1.804 35.969 17.578 1 50.75 205 PHE A C 1
ATOM 1602 O O . PHE A 1 205 ? 0.793 35.438 18.078 1 50.75 205 PHE A O 1
ATOM 1609 N N . TYR A 1 206 ? 2.449 35.656 16.5 1 51.03 206 TYR A N 1
ATOM 1610 C CA . TYR A 1 206 ? 1.685 34.75 15.641 1 51.03 206 TYR A CA 1
ATOM 1611 C C . TYR A 1 206 ? 2.039 33.312 15.906 1 51.03 206 TYR A C 1
ATOM 1613 O O . TYR A 1 206 ? 1.216 32.406 15.703 1 51.03 206 TYR A O 1
ATOM 1621 N N . SER A 1 207 ? 3.207 33.188 16.281 1 57.47 207 SER A N 1
ATOM 1622 C CA . SER A 1 207 ? 3.699 31.844 16.562 1 57.47 207 SER A CA 1
ATOM 1623 C C . SER A 1 207 ? 4.645 31.844 17.766 1 57.47 207 SER A C 1
ATOM 1625 O O . SER A 1 207 ? 5.863 31.75 17.594 1 57.47 207 SER A O 1
ATOM 1627 N N . PRO A 1 208 ? 3.98 32.062 18.891 1 64.31 208 PRO A N 1
ATOM 1628 C CA . PRO A 1 208 ? 4.84 32.156 20.062 1 64.31 208 PRO A CA 1
ATOM 1629 C C . PRO A 1 208 ? 5.734 30.938 20.25 1 64.31 208 PRO A C 1
ATOM 1631 O O . PRO A 1 208 ? 6.754 31 20.938 1 64.31 208 PRO A O 1
ATOM 1634 N N . THR A 1 209 ? 5.242 29.844 19.609 1 70.62 209 THR A N 1
ATOM 1635 C CA . THR A 1 209 ? 6.047 28.625 19.719 1 70.62 209 THR A CA 1
ATOM 1636 C C . THR A 1 209 ? 6.551 28.203 18.344 1 70.62 209 THR A C 1
ATOM 1638 O O . THR A 1 209 ? 5.91 28.484 17.328 1 70.62 209 THR A O 1
ATOM 1641 N N . GLU A 1 210 ? 7.711 27.797 18.266 1 75 210 GLU A N 1
ATOM 1642 C CA . GLU A 1 210 ? 8.289 27.188 17.062 1 75 210 GLU A CA 1
ATOM 1643 C C . GLU A 1 210 ? 8.742 25.75 17.344 1 75 210 GLU A C 1
ATOM 1645 O O . GLU A 1 210 ? 9.305 25.469 18.406 1 75 210 GLU A O 1
ATOM 1650 N N . VAL A 1 211 ? 8.391 24.938 16.391 1 76.19 211 VAL A N 1
ATOM 1651 C CA . VAL A 1 211 ? 8.766 23.531 16.531 1 76.19 211 VAL A CA 1
ATOM 1652 C C . VAL A 1 211 ? 9.977 23.234 15.656 1 76.19 211 VAL A C 1
ATOM 1654 O O . VAL A 1 211 ? 9.969 23.516 14.453 1 76.19 211 VAL A O 1
ATOM 1657 N N . THR A 1 212 ? 11.055 22.891 16.266 1 78.38 212 THR A N 1
ATOM 1658 C CA . THR A 1 212 ? 12.234 22.438 15.531 1 78.38 212 THR A CA 1
ATOM 1659 C C . THR A 1 212 ? 12.234 20.906 15.406 1 78.38 212 THR A C 1
ATOM 1661 O O . THR A 1 212 ? 12.094 20.203 16.406 1 78.38 212 THR A O 1
ATOM 1664 N N . LYS A 1 213 ? 12.359 20.469 14.148 1 83.88 213 LYS A N 1
ATOM 1665 C CA . LYS A 1 213 ? 12.352 19.031 13.891 1 83.88 213 LYS A CA 1
ATOM 1666 C C . LYS A 1 213 ? 13.758 18.438 13.969 1 83.88 213 LYS A C 1
ATOM 1668 O O . LYS A 1 213 ? 14.672 18.922 13.297 1 83.88 213 LYS A O 1
ATOM 1673 N N . GLU A 1 214 ? 13.969 17.641 14.914 1 87.94 214 GLU A N 1
ATOM 1674 C CA . GLU A 1 214 ? 15.195 16.844 15.023 1 87.94 214 GLU A CA 1
ATOM 1675 C C . GLU A 1 214 ? 14.977 15.414 14.555 1 87.94 214 GLU A C 1
ATOM 1677 O O . GLU A 1 214 ? 14.148 14.688 15.117 1 87.94 214 GLU A O 1
ATOM 1682 N N . LYS A 1 215 ? 15.75 15.016 13.508 1 86.62 215 LYS A N 1
ATOM 1683 C CA . LYS A 1 215 ? 15.57 13.695 12.906 1 86.62 215 LYS A CA 1
ATOM 1684 C C . LYS A 1 215 ? 16.688 12.75 13.32 1 86.62 215 LYS A C 1
ATOM 1686 O O . LYS A 1 215 ? 17.859 13.102 13.273 1 86.62 215 LYS A O 1
ATOM 1691 N N . ILE A 1 216 ? 16.219 11.688 13.852 1 85.88 216 ILE A N 1
ATOM 1692 C CA . ILE A 1 216 ? 17.125 10.555 14.016 1 85.88 216 ILE A CA 1
ATOM 1693 C C . ILE A 1 216 ? 17.094 9.688 12.766 1 85.88 216 ILE A C 1
ATOM 1695 O O . ILE A 1 216 ? 16.016 9.336 12.273 1 85.88 216 ILE A O 1
ATOM 1699 N N . ASN A 1 217 ? 18.219 9.359 12.172 1 86.69 217 ASN A N 1
ATOM 1700 C CA . ASN A 1 217 ? 18.328 8.578 10.945 1 86.69 217 ASN A CA 1
ATOM 1701 C C . ASN A 1 217 ? 17.453 9.172 9.836 1 86.69 217 ASN A C 1
ATOM 1703 O O . ASN A 1 217 ? 16.531 8.516 9.352 1 86.69 217 ASN A O 1
ATOM 1707 N N . PRO A 1 218 ? 17.734 10.359 9.5 1 86.81 218 PRO A N 1
ATOM 1708 C CA . PRO A 1 218 ? 16.953 10.992 8.422 1 86.81 218 PRO A CA 1
ATOM 1709 C C . PRO A 1 218 ? 17.031 10.219 7.109 1 86.81 218 PRO A C 1
ATOM 1711 O O . PRO A 1 218 ? 18.078 9.648 6.785 1 86.81 218 PRO A O 1
ATOM 1714 N N . VAL A 1 219 ? 15.898 10.133 6.52 1 88.81 219 VAL A N 1
ATOM 1715 C CA . VAL A 1 219 ? 15.828 9.461 5.223 1 88.81 219 VAL A CA 1
ATOM 1716 C C . VAL A 1 219 ? 15.453 10.469 4.141 1 88.81 219 VAL A C 1
ATOM 1718 O O . VAL A 1 219 ? 14.508 11.242 4.297 1 88.81 219 VAL A O 1
ATOM 1721 N N . ASP A 1 220 ? 16.047 10.438 3.051 1 83.5 220 ASP A N 1
ATOM 1722 C CA . ASP A 1 220 ? 15.992 11.484 2.033 1 83.5 220 ASP A CA 1
ATOM 1723 C C . ASP A 1 220 ? 14.688 11.406 1.237 1 83.5 220 ASP A C 1
ATOM 1725 O O . ASP A 1 220 ? 14.18 12.422 0.767 1 83.5 220 ASP A O 1
ATOM 1729 N N . ASN A 1 221 ? 14.297 10.203 1.001 1 88.25 221 ASN A N 1
ATOM 1730 C CA . ASN A 1 221 ? 13.117 10.055 0.15 1 88.25 221 ASN A CA 1
ATOM 1731 C C . ASN A 1 221 ? 12.227 8.914 0.623 1 88.25 221 ASN A C 1
ATOM 1733 O O . ASN A 1 221 ? 12.695 7.973 1.261 1 88.25 221 ASN A O 1
ATOM 1737 N N . TYR A 1 222 ? 11.008 9.047 0.268 1 88.44 222 TYR A N 1
ATOM 1738 C CA . TYR A 1 222 ? 10 8.078 0.687 1 88.44 222 TYR A CA 1
ATOM 1739 C C . TYR A 1 222 ? 10.273 6.707 0.083 1 88.44 222 TYR A C 1
ATOM 1741 O O . TYR A 1 222 ? 10.023 5.68 0.719 1 88.44 222 TYR A O 1
ATOM 1749 N N . GLY A 1 223 ? 10.789 6.68 -1.116 1 91.94 223 GLY A N 1
ATOM 1750 C CA . GLY A 1 223 ? 11.164 5.422 -1.742 1 91.94 223 GLY A CA 1
ATOM 1751 C C . GLY A 1 223 ? 12.125 4.602 -0.905 1 91.94 223 GLY A C 1
ATOM 1752 O O . GLY A 1 223 ? 11.977 3.385 -0.788 1 91.94 223 GLY A O 1
ATOM 1753 N N . SER A 1 224 ? 13.062 5.238 -0.314 1 94.31 224 SER A N 1
ATOM 1754 C CA . SER A 1 224 ? 14.008 4.559 0.567 1 94.31 224 SER A CA 1
ATOM 1755 C C . SER A 1 224 ? 13.32 4.066 1.839 1 94.31 224 SER A C 1
ATOM 1757 O O . SER A 1 224 ? 13.664 3.004 2.361 1 94.31 224 SER A O 1
ATOM 1759 N N . GLU A 1 225 ? 12.367 4.809 2.295 1 92.19 225 GLU A N 1
ATOM 1760 C CA . GLU A 1 225 ? 11.656 4.43 3.516 1 92.19 225 GLU A CA 1
ATOM 1761 C C . GLU A 1 225 ? 10.836 3.162 3.311 1 92.19 225 GLU A C 1
ATOM 1763 O O . GLU A 1 225 ? 10.703 2.35 4.227 1 92.19 225 GLU A O 1
ATOM 1768 N N . VAL A 1 226 ? 10.297 3.014 2.105 1 92.75 226 VAL A N 1
ATOM 1769 C CA . VAL A 1 226 ? 9.406 1.885 1.873 1 92.75 226 VAL A CA 1
ATOM 1770 C C . VAL A 1 226 ? 10.188 0.718 1.274 1 92.75 226 VAL A C 1
ATOM 1772 O O . VAL A 1 226 ? 9.664 -0.394 1.159 1 92.75 226 VAL A O 1
ATOM 1775 N N . SER A 1 227 ? 11.422 0.879 0.898 1 96.19 227 SER A N 1
ATOM 1776 C CA . SER A 1 227 ? 12.211 -0.112 0.174 1 96.19 227 SER A CA 1
ATOM 1777 C C . SER A 1 227 ? 12.352 -1.401 0.977 1 96.19 227 SER A C 1
ATOM 1779 O O . SER A 1 227 ? 12.273 -2.498 0.418 1 96.19 227 SER A O 1
ATOM 1781 N N . PRO A 1 228 ? 12.531 -1.31 2.346 1 96.5 228 PRO A N 1
ATOM 1782 C CA . PRO A 1 228 ? 12.633 -2.576 3.074 1 96.5 228 PRO A CA 1
ATOM 1783 C C . PRO A 1 228 ? 11.406 -3.467 2.879 1 96.5 228 PRO A C 1
ATOM 1785 O O . PRO A 1 228 ? 11.539 -4.68 2.703 1 96.5 228 PRO A O 1
ATOM 1788 N N . PHE A 1 229 ? 10.273 -2.936 2.881 1 95.38 229 PHE A N 1
ATOM 1789 C CA . PHE A 1 229 ? 9.039 -3.691 2.713 1 95.38 229 PHE A CA 1
ATOM 1790 C C . PHE A 1 229 ? 8.977 -4.332 1.331 1 95.38 229 PHE A C 1
ATOM 1792 O O . PHE A 1 229 ? 8.75 -5.535 1.208 1 95.38 229 PHE A O 1
ATOM 1799 N N . TYR A 1 230 ? 9.219 -3.535 0.293 1 95.25 230 TYR A N 1
ATOM 1800 C CA . TYR A 1 230 ? 9.055 -4.016 -1.074 1 95.25 230 TYR A CA 1
ATOM 1801 C C . TYR A 1 230 ? 10.125 -5.043 -1.427 1 95.25 230 TYR A C 1
ATOM 1803 O O . TYR A 1 230 ? 9.867 -5.98 -2.186 1 95.25 230 TYR A O 1
ATOM 1811 N N . ILE A 1 231 ? 11.289 -4.848 -0.907 1 97.69 231 ILE A N 1
ATOM 1812 C CA . ILE A 1 231 ? 12.359 -5.797 -1.188 1 97.69 231 ILE A CA 1
ATOM 1813 C C . ILE A 1 231 ? 12.047 -7.137 -0.522 1 97.69 231 ILE A C 1
ATOM 1815 O O . ILE A 1 231 ? 12.117 -8.188 -1.164 1 97.69 231 ILE A O 1
ATOM 1819 N N . VAL A 1 232 ? 11.664 -7.078 0.731 1 97.69 232 VAL A N 1
ATOM 1820 C CA . VAL A 1 232 ? 11.328 -8.305 1.448 1 97.69 232 VAL A CA 1
ATOM 1821 C C . VAL A 1 232 ? 10.141 -8.992 0.773 1 97.69 232 VAL A C 1
ATOM 1823 O O . VAL A 1 232 ? 10.133 -10.211 0.609 1 97.69 232 VAL A O 1
ATOM 1826 N N . LEU A 1 233 ? 9.188 -8.188 0.406 1 94.38 233 LEU A N 1
ATOM 1827 C CA . LEU A 1 233 ? 8.023 -8.727 -0.298 1 94.38 233 LEU A CA 1
ATOM 1828 C C . LEU A 1 233 ? 8.445 -9.406 -1.596 1 94.38 233 LEU A C 1
ATOM 1830 O O . LEU A 1 233 ? 7.969 -10.5 -1.91 1 94.38 233 LEU A O 1
ATOM 1834 N N . SER A 1 234 ? 9.273 -8.766 -2.305 1 96.25 234 SER A N 1
ATOM 1835 C CA . SER A 1 234 ? 9.734 -9.328 -3.572 1 96.25 234 SER A CA 1
ATOM 1836 C C . SER A 1 234 ? 10.438 -10.664 -3.367 1 96.25 234 SER A C 1
ATOM 1838 O O . SER A 1 234 ? 10.336 -11.562 -4.207 1 96.25 234 SER A O 1
ATOM 1840 N N . ILE A 1 235 ? 11.156 -10.766 -2.305 1 97.81 235 ILE A N 1
ATOM 1841 C CA . ILE A 1 235 ? 11.852 -12.016 -2.008 1 97.81 235 ILE A CA 1
ATOM 1842 C C . ILE A 1 235 ? 10.836 -13.125 -1.755 1 97.81 235 ILE A C 1
ATOM 1844 O O . ILE A 1 235 ? 10.945 -14.219 -2.311 1 97.81 235 ILE A O 1
ATOM 1848 N N . TRP A 1 236 ? 9.852 -12.812 -0.95 1 96.44 236 TRP A N 1
ATOM 1849 C CA . TRP A 1 236 ? 8.828 -13.812 -0.664 1 96.44 236 TRP A CA 1
ATOM 1850 C C . TRP A 1 236 ? 8.094 -14.227 -1.938 1 96.44 236 TRP A C 1
ATOM 1852 O O . TRP A 1 236 ? 7.922 -15.414 -2.205 1 96.44 236 TRP A O 1
ATOM 1862 N N . VAL A 1 237 ? 7.691 -13.258 -2.686 1 92.25 237 VAL A N 1
ATOM 1863 C CA . VAL A 1 237 ? 6.973 -13.508 -3.93 1 92.25 237 VAL A CA 1
ATOM 1864 C C . VAL A 1 237 ? 7.84 -14.336 -4.871 1 92.25 237 VAL A C 1
ATOM 1866 O O . VAL A 1 237 ? 7.348 -15.258 -5.531 1 92.25 237 VAL A O 1
ATOM 1869 N N . GLY A 1 238 ? 9.078 -13.961 -4.977 1 93.94 238 GLY A N 1
ATOM 1870 C CA . GLY A 1 238 ? 9.992 -14.742 -5.797 1 93.94 238 GLY A CA 1
ATOM 1871 C C . GLY A 1 238 ? 10.07 -16.203 -5.391 1 93.94 238 GLY A C 1
ATOM 1872 O O . GLY A 1 238 ? 10.055 -17.094 -6.242 1 93.94 238 GLY A O 1
ATOM 1873 N N . CYS A 1 239 ? 10.117 -16.469 -4.121 1 95.88 239 CYS A N 1
ATOM 1874 C CA . CYS A 1 239 ? 10.133 -17.828 -3.623 1 95.88 239 CYS A CA 1
ATOM 1875 C C . CYS A 1 239 ? 8.852 -18.562 -3.996 1 95.88 239 CYS A C 1
ATOM 1877 O O . CYS A 1 239 ? 8.891 -19.719 -4.43 1 95.88 239 CYS A O 1
ATOM 1879 N N . VAL A 1 240 ? 7.789 -17.875 -3.887 1 90.19 240 VAL A N 1
ATOM 1880 C CA . VAL A 1 240 ? 6.492 -18.484 -4.176 1 90.19 240 VAL A CA 1
ATOM 1881 C C . VAL A 1 240 ? 6.398 -18.812 -5.664 1 90.19 240 VAL A C 1
ATOM 1883 O O . VAL A 1 240 ? 5.938 -19.891 -6.039 1 90.19 240 VAL A O 1
ATOM 1886 N N . ILE A 1 241 ? 6.812 -17.891 -6.512 1 86.38 241 ILE A N 1
ATOM 1887 C CA . ILE A 1 241 ? 6.789 -18.109 -7.953 1 86.38 241 ILE A CA 1
ATOM 1888 C C . ILE A 1 241 ? 7.645 -19.328 -8.297 1 86.38 241 ILE A C 1
ATOM 1890 O O . ILE A 1 241 ? 7.246 -20.172 -9.109 1 86.38 241 ILE A O 1
ATOM 1894 N N . SER A 1 242 ? 8.789 -19.453 -7.715 1 90.12 242 SER A N 1
ATOM 1895 C CA . SER A 1 242 ? 9.703 -20.562 -7.973 1 90.12 242 SER A CA 1
ATOM 1896 C C . SER A 1 242 ? 9.062 -21.906 -7.609 1 90.12 242 SER A C 1
ATOM 1898 O O . SER A 1 242 ? 9.07 -22.844 -8.406 1 90.12 242 SER A O 1
ATOM 1900 N N . VAL A 1 243 ? 8.445 -21.953 -6.461 1 87.31 243 VAL A N 1
ATOM 1901 C CA . VAL A 1 243 ? 7.898 -23.219 -6.012 1 87.31 243 VAL A CA 1
ATOM 1902 C C . VAL A 1 243 ? 6.613 -23.531 -6.773 1 87.31 243 VAL A C 1
ATOM 1904 O O . VAL A 1 243 ? 6.223 -24.688 -6.895 1 87.31 243 VAL A O 1
ATOM 1907 N N . ALA A 1 244 ? 6 -22.531 -7.258 1 78.62 244 ALA A N 1
ATOM 1908 C CA . ALA A 1 244 ? 4.758 -22.719 -8 1 78.62 244 ALA A CA 1
ATOM 1909 C C . ALA A 1 244 ? 5.039 -23.25 -9.406 1 78.62 244 ALA A C 1
ATOM 1911 O O . ALA A 1 244 ? 4.238 -24 -9.961 1 78.62 244 ALA A O 1
ATOM 1912 N N . LEU A 1 245 ? 6.121 -22.891 -9.969 1 78.56 245 LEU A N 1
ATOM 1913 C CA . LEU A 1 245 ? 6.348 -23.188 -11.383 1 78.56 245 LEU A CA 1
ATOM 1914 C C . LEU A 1 245 ? 7.312 -24.359 -11.547 1 78.56 245 LEU A C 1
ATOM 1916 O O . LEU A 1 245 ? 7.238 -25.094 -12.539 1 78.56 245 LEU A O 1
ATOM 1920 N N . ILE A 1 246 ? 8.25 -24.469 -10.633 1 81 246 ILE A N 1
ATOM 1921 C CA . ILE A 1 246 ? 9.242 -25.531 -10.727 1 81 246 ILE A CA 1
ATOM 1922 C C . ILE A 1 246 ? 8.797 -26.734 -9.898 1 81 246 ILE A C 1
ATOM 1924 O O . ILE A 1 246 ? 8.414 -26.578 -8.734 1 81 246 ILE A O 1
ATOM 1928 N N . LYS A 1 247 ? 8.852 -27.906 -10.547 1 76.5 247 LYS A N 1
ATOM 1929 C CA . LYS A 1 247 ? 8.422 -29.109 -9.859 1 76.5 247 LYS A CA 1
ATOM 1930 C C . LYS A 1 247 ? 9.453 -29.547 -8.82 1 76.5 247 LYS A C 1
ATOM 1932 O O . LYS A 1 247 ? 10.656 -29.5 -9.07 1 76.5 247 LYS A O 1
ATOM 1937 N N . ALA A 1 248 ? 8.898 -29.844 -7.754 1 68.69 248 ALA A N 1
ATOM 1938 C CA . ALA A 1 248 ? 9.781 -30.344 -6.703 1 68.69 248 ALA A CA 1
ATOM 1939 C C . ALA A 1 248 ? 10.117 -31.812 -6.926 1 68.69 248 ALA A C 1
ATOM 1941 O O . ALA A 1 248 ? 11.133 -32.312 -6.426 1 68.69 248 ALA A O 1
ATOM 1942 N N . ARG A 1 249 ? 9.188 -32.562 -7.562 1 63.56 249 ARG A N 1
ATOM 1943 C CA . ARG A 1 249 ? 9.391 -34 -7.68 1 63.56 249 ARG A CA 1
ATOM 1944 C C . ARG A 1 249 ? 9.648 -34.406 -9.133 1 63.56 249 ARG A C 1
ATOM 1946 O O . ARG A 1 249 ? 9.07 -33.812 -10.055 1 63.56 249 ARG A O 1
ATOM 1953 N N . TYR A 1 250 ? 10.883 -35.031 -9.453 1 55.25 250 TYR A N 1
ATOM 1954 C CA . TYR A 1 250 ? 11.203 -35.562 -10.773 1 55.25 250 TYR A CA 1
ATOM 1955 C C . TYR A 1 250 ? 10.43 -36.844 -11.039 1 55.25 250 TYR A C 1
ATOM 1957 O O . TYR A 1 250 ? 10.094 -37.594 -10.109 1 55.25 250 TYR A O 1
ATOM 1965 N N . LEU A 1 251 ? 10.164 -36.969 -12.383 1 47.66 251 LEU A N 1
ATOM 1966 C CA . LEU A 1 251 ? 9.797 -38.281 -12.922 1 47.66 251 LEU A CA 1
ATOM 1967 C C . LEU A 1 251 ? 10.969 -39.25 -12.812 1 47.66 251 LEU A C 1
ATOM 1969 O O . LEU A 1 251 ? 12.078 -38.938 -13.242 1 47.66 251 LEU A O 1
ATOM 1973 N N . GLY A 1 252 ? 11.031 -40.219 -11.75 1 50.78 252 GLY A N 1
ATOM 1974 C CA . GLY A 1 252 ? 11.953 -41.344 -11.648 1 50.78 252 GLY A CA 1
ATOM 1975 C C . GLY A 1 252 ? 12.555 -41.5 -10.266 1 50.78 252 GLY A C 1
ATOM 1976 O O . GLY A 1 252 ? 13.672 -42 -10.117 1 50.78 252 GLY A O 1
ATOM 1977 N N . GLU A 1 253 ? 11.945 -40.875 -9.289 1 58.53 253 GLU A N 1
ATOM 1978 C CA . GLU A 1 253 ? 12.352 -40.562 -7.922 1 58.53 253 GLU A CA 1
ATOM 1979 C C . GLU A 1 253 ? 12.547 -41.844 -7.109 1 58.53 253 GLU A C 1
ATOM 1981 O O . GLU A 1 253 ? 12.883 -41.781 -5.922 1 58.53 253 GLU A O 1
ATOM 1986 N N . SER A 1 254 ? 12.406 -42.906 -7.758 1 58.22 254 SER A N 1
ATOM 1987 C CA . SER A 1 254 ? 12.461 -44.125 -6.969 1 58.22 254 SER A CA 1
ATOM 1988 C C . SER A 1 254 ? 13.875 -44.406 -6.473 1 58.22 254 SER A C 1
ATOM 1990 O O . SER A 1 254 ? 14.07 -45.219 -5.562 1 58.22 254 SER A O 1
ATOM 1992 N N . LEU A 1 255 ? 14.922 -43.719 -6.988 1 64.31 255 LEU A N 1
ATOM 1993 C CA . LEU A 1 255 ? 16.281 -44.125 -6.645 1 64.31 255 LEU A CA 1
ATOM 1994 C C . LEU A 1 255 ? 16.797 -43.312 -5.465 1 64.31 255 LEU A C 1
ATOM 1996 O O . LEU A 1 255 ? 17.828 -43.656 -4.879 1 64.31 255 LEU A O 1
ATOM 2000 N N . TYR A 1 256 ? 16.047 -42.281 -4.996 1 75.12 256 TYR A N 1
ATOM 2001 C CA . TYR A 1 256 ? 16.594 -41.406 -3.957 1 75.12 256 TYR A CA 1
ATOM 2002 C C . TYR A 1 256 ? 15.734 -41.438 -2.701 1 75.12 256 TYR A C 1
ATOM 2004 O O . TYR A 1 256 ? 14.523 -41.656 -2.779 1 75.12 256 TYR A O 1
ATOM 2012 N N . LYS A 1 257 ? 16.516 -41.406 -1.541 1 81.06 257 LYS A N 1
ATOM 2013 C CA . LYS A 1 257 ? 15.797 -41.25 -0.279 1 81.06 257 LYS A CA 1
ATOM 2014 C C . LYS A 1 257 ? 15.109 -39.875 -0.209 1 81.06 257 LYS A C 1
ATOM 2016 O O . LYS A 1 257 ? 15.578 -38.906 -0.802 1 81.06 257 LYS A O 1
ATOM 2021 N N . PRO A 1 258 ? 14.078 -39.812 0.462 1 80.12 258 PRO A N 1
ATOM 2022 C CA . PRO A 1 258 ? 13.312 -38.562 0.532 1 80.12 258 PRO A CA 1
ATOM 2023 C C . PRO A 1 258 ? 14.164 -37.375 0.982 1 80.12 258 PRO A C 1
ATOM 2025 O O . PRO A 1 258 ? 14.016 -36.281 0.453 1 80.12 258 PRO A O 1
ATOM 2028 N N . LEU A 1 259 ? 15.023 -37.562 1.899 1 83.69 259 LEU A N 1
ATOM 2029 C CA . LEU A 1 259 ? 15.852 -36.469 2.398 1 83.69 259 LEU A CA 1
ATOM 2030 C C . LEU A 1 259 ? 16.922 -36.062 1.377 1 83.69 259 LEU A C 1
ATOM 2032 O O . LEU A 1 259 ? 17.312 -34.906 1.296 1 83.69 259 LEU A O 1
ATOM 2036 N N . GLU A 1 260 ? 17.359 -37.031 0.613 1 83.56 260 GLU A N 1
ATOM 2037 C CA . GLU A 1 260 ? 18.297 -36.719 -0.458 1 83.56 260 GLU A CA 1
ATOM 2038 C C . GLU A 1 260 ? 17.656 -35.875 -1.545 1 83.56 260 GLU A C 1
ATOM 2040 O O . GLU A 1 260 ? 18.281 -34.969 -2.078 1 83.56 260 GLU A O 1
ATOM 2045 N N . LEU A 1 261 ? 16.484 -36.25 -1.772 1 82.81 261 LEU A N 1
ATOM 2046 C CA . LEU A 1 261 ? 15.734 -35.469 -2.756 1 82.81 261 LEU A CA 1
ATOM 2047 C C . LEU A 1 261 ? 15.469 -34.062 -2.244 1 82.81 261 LEU A C 1
ATOM 2049 O O . LEU A 1 261 ? 15.562 -33.094 -3.004 1 82.81 261 LEU A O 1
ATOM 2053 N N . TYR A 1 262 ? 15.164 -33.969 -0.988 1 87.75 262 TYR A N 1
ATOM 2054 C CA . TYR A 1 262 ? 14.891 -32.688 -0.366 1 87.75 262 TYR A CA 1
ATOM 2055 C C . TYR A 1 262 ? 16.109 -31.781 -0.448 1 87.75 262 TYR A C 1
ATOM 2057 O O . TYR A 1 262 ? 16 -30.641 -0.923 1 87.75 262 TYR A O 1
ATOM 2065 N N . PHE A 1 263 ? 17.203 -32.219 -0.12 1 88.25 263 P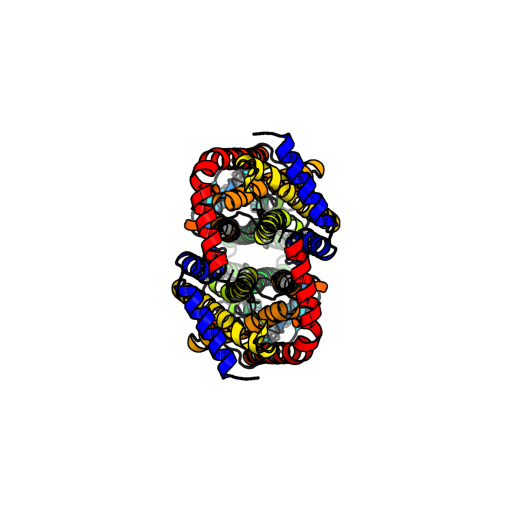HE A N 1
ATOM 2066 C CA . PHE A 1 263 ? 18.391 -31.375 -0.105 1 88.25 263 PHE A CA 1
ATOM 2067 C C . PHE A 1 263 ? 18.953 -31.203 -1.515 1 88.25 263 PHE A C 1
ATOM 2069 O O . PHE A 1 263 ? 19.547 -30.172 -1.825 1 88.25 263 PHE A O 1
ATOM 2076 N N . GLY A 1 264 ? 18.797 -32.188 -2.334 1 85.69 264 GLY A N 1
ATOM 2077 C CA . GLY A 1 264 ? 19.266 -32.094 -3.707 1 85.69 264 GLY A CA 1
ATOM 2078 C C . GLY A 1 264 ? 18.547 -31.016 -4.504 1 85.69 264 GLY A C 1
ATOM 2079 O O . GLY A 1 264 ? 19.203 -30.188 -5.16 1 85.69 264 GLY A O 1
ATOM 2080 N N . ARG A 1 265 ? 17.203 -31.016 -4.328 1 88.56 265 ARG A N 1
ATOM 2081 C CA . ARG A 1 265 ? 16.406 -30.031 -5.074 1 88.56 265 ARG A CA 1
ATOM 2082 C C . ARG A 1 265 ? 16.469 -28.656 -4.422 1 88.56 265 ARG A C 1
ATOM 2084 O O . ARG A 1 265 ? 16.281 -27.641 -5.09 1 88.56 265 ARG A O 1
ATOM 2091 N N . MET A 1 266 ? 16.703 -28.672 -3.186 1 92 266 MET A N 1
ATOM 2092 C CA . MET A 1 266 ? 16.781 -27.406 -2.457 1 92 266 MET A CA 1
ATOM 2093 C C . MET A 1 266 ? 17.859 -26.516 -3.039 1 92 266 MET A C 1
ATOM 2095 O O . MET A 1 266 ? 17.703 -25.297 -3.086 1 92 266 MET A O 1
ATOM 2099 N N . GLY A 1 267 ? 18.938 -27.094 -3.473 1 91.88 267 GLY A N 1
ATOM 2100 C CA . GLY A 1 267 ? 20.016 -26.328 -4.062 1 91.88 267 GLY A CA 1
ATOM 2101 C C . GLY A 1 267 ? 19.594 -25.484 -5.242 1 91.88 267 GLY A C 1
ATOM 2102 O O . GLY A 1 267 ? 19.969 -24.312 -5.352 1 91.88 267 GLY A O 1
ATOM 2103 N N . LEU A 1 268 ? 18.766 -26.078 -6.066 1 91 268 LEU A N 1
ATOM 2104 C CA . LEU A 1 268 ? 18.281 -25.344 -7.234 1 91 268 LEU A CA 1
ATOM 2105 C C . LEU A 1 268 ? 17.438 -24.141 -6.82 1 91 268 LEU A C 1
ATOM 2107 O O . LEU A 1 268 ? 17.625 -23.047 -7.34 1 91 268 LEU A O 1
ATOM 2111 N N . PHE A 1 269 ? 16.578 -24.375 -5.883 1 94.62 269 PHE A N 1
ATOM 2112 C CA . PHE A 1 269 ? 15.688 -23.312 -5.43 1 94.62 269 PHE A CA 1
ATOM 2113 C C . PHE A 1 269 ? 16.484 -22.188 -4.75 1 94.62 269 PHE A C 1
ATOM 2115 O O . PHE A 1 269 ? 16.172 -21.016 -4.926 1 94.62 269 PHE A O 1
ATOM 2122 N N . LEU A 1 270 ? 17.484 -22.594 -4.016 1 96.81 270 LEU A N 1
ATOM 2123 C CA . LEU A 1 270 ? 18.312 -21.609 -3.336 1 96.81 270 LEU A CA 1
ATOM 2124 C C . LEU A 1 270 ? 19.078 -20.75 -4.34 1 96.81 270 LEU A C 1
ATOM 2126 O O . LEU A 1 270 ? 19.156 -19.531 -4.195 1 96.81 270 LEU A O 1
ATOM 2130 N N . VAL A 1 271 ? 19.609 -21.375 -5.34 1 96.19 271 VAL A N 1
ATOM 2131 C CA . VAL A 1 271 ? 20.359 -20.641 -6.352 1 96.19 271 VAL A CA 1
ATOM 2132 C C . VAL A 1 271 ? 19.438 -19.672 -7.086 1 96.19 271 VAL A C 1
ATOM 2134 O O . VAL A 1 271 ? 19.797 -18.516 -7.301 1 96.19 271 VAL A O 1
ATOM 2137 N N . ILE A 1 272 ? 18.297 -20.125 -7.398 1 95.19 272 ILE A N 1
ATOM 2138 C CA . ILE A 1 272 ? 17.328 -19.266 -8.086 1 95.19 272 ILE A CA 1
ATOM 2139 C C . ILE A 1 272 ? 16.953 -18.094 -7.191 1 95.19 272 ILE A C 1
ATOM 2141 O O . ILE A 1 272 ? 16.922 -16.953 -7.641 1 95.19 272 ILE A O 1
ATOM 2145 N N . GLY A 1 273 ? 16.656 -18.422 -5.902 1 97.56 273 GLY A N 1
ATOM 2146 C CA . GLY A 1 273 ? 16.312 -17.375 -4.957 1 97.56 273 GLY A CA 1
ATOM 2147 C C . GLY A 1 273 ? 17.406 -16.328 -4.809 1 97.56 273 GLY A C 1
ATOM 2148 O O . GLY A 1 273 ? 17.109 -15.125 -4.766 1 97.56 273 GLY A O 1
ATOM 2149 N N . LEU A 1 274 ? 18.625 -16.781 -4.773 1 98.31 274 LEU A N 1
ATOM 2150 C CA . LEU A 1 274 ? 19.75 -15.859 -4.625 1 98.31 274 LEU A CA 1
ATOM 2151 C C . LEU A 1 274 ? 19.938 -15.016 -5.883 1 98.31 274 LEU A C 1
ATOM 2153 O O . LEU A 1 274 ? 20.297 -13.844 -5.797 1 98.31 274 LEU A O 1
ATOM 2157 N N . LEU A 1 275 ? 19.672 -15.602 -6.992 1 98.19 275 LEU A N 1
ATOM 2158 C CA . LEU A 1 275 ? 19.75 -14.836 -8.234 1 98.19 275 LEU A CA 1
ATOM 2159 C C . LEU A 1 275 ? 18.641 -13.805 -8.305 1 98.19 275 LEU A C 1
ATOM 2161 O O . LEU A 1 275 ? 18.844 -12.68 -8.766 1 98.19 275 LEU A O 1
ATOM 2165 N N . GLN A 1 276 ? 17.453 -14.211 -7.867 1 97.69 276 GLN A N 1
ATOM 2166 C CA . GLN A 1 276 ? 16.344 -13.258 -7.793 1 97.69 276 GLN A CA 1
ATOM 2167 C C . GLN A 1 276 ? 16.719 -12.055 -6.934 1 97.69 276 GLN A C 1
ATOM 2169 O O . GLN A 1 276 ? 16.5 -10.906 -7.34 1 97.69 276 GLN A O 1
ATOM 2174 N N . SER A 1 277 ? 17.281 -12.344 -5.785 1 98.19 277 SER A N 1
ATOM 2175 C CA . SER A 1 277 ? 17.641 -11.289 -4.844 1 98.19 277 SER A CA 1
ATOM 2176 C C . SER A 1 277 ? 18.797 -10.438 -5.379 1 98.19 277 SER A C 1
ATOM 2178 O O . SER A 1 277 ? 18.844 -9.234 -5.121 1 98.19 277 SER A O 1
ATOM 2180 N N . THR A 1 278 ? 19.672 -11.031 -6.16 1 98.5 278 THR A N 1
ATOM 2181 C CA . THR A 1 278 ? 20.75 -10.273 -6.777 1 98.5 278 THR A CA 1
ATOM 2182 C C . THR A 1 278 ? 20.203 -9.258 -7.777 1 98.5 278 THR A C 1
ATOM 2184 O O . THR A 1 278 ? 20.656 -8.109 -7.816 1 98.5 278 THR A O 1
ATOM 2187 N N . VAL A 1 279 ? 19.266 -9.688 -8.539 1 98.12 279 VAL A N 1
ATOM 2188 C CA . VAL A 1 279 ? 18.641 -8.773 -9.484 1 98.12 279 VAL A CA 1
ATOM 2189 C C . VAL A 1 279 ? 17.984 -7.621 -8.734 1 98.12 279 VAL A C 1
ATOM 2191 O O . VAL A 1 279 ? 18.109 -6.461 -9.125 1 98.12 279 VAL A O 1
ATOM 2194 N N . THR A 1 280 ? 17.328 -7.961 -7.645 1 97.88 280 THR A N 1
ATOM 2195 C CA . THR A 1 280 ? 16.688 -6.941 -6.828 1 97.88 280 THR A CA 1
ATOM 2196 C C . THR A 1 280 ? 17.703 -5.977 -6.242 1 97.88 280 THR A C 1
ATOM 2198 O O . THR A 1 280 ? 17.5 -4.766 -6.227 1 97.88 280 THR A O 1
ATOM 2201 N N . LEU A 1 281 ? 18.844 -6.555 -5.801 1 98.25 281 LEU A N 1
ATOM 2202 C CA . LEU A 1 281 ? 19.922 -5.742 -5.234 1 98.25 281 LEU A CA 1
ATOM 2203 C C . LEU A 1 281 ? 20.484 -4.789 -6.281 1 98.25 281 LEU A C 1
ATOM 2205 O O . LEU A 1 281 ? 20.656 -3.596 -6.016 1 98.25 281 LEU A O 1
ATOM 2209 N N . ILE A 1 282 ? 20.703 -5.293 -7.434 1 98 282 ILE A N 1
ATOM 2210 C CA . ILE A 1 282 ? 21.234 -4.477 -8.516 1 98 282 ILE A CA 1
ATOM 2211 C C . ILE A 1 282 ? 20.266 -3.344 -8.844 1 98 282 ILE A C 1
ATOM 2213 O O . ILE A 1 282 ? 20.672 -2.186 -8.961 1 98 282 ILE A O 1
ATOM 2217 N N . GLY A 1 283 ? 19.031 -3.643 -8.953 1 97.38 283 GLY A N 1
ATOM 2218 C CA . GLY A 1 283 ? 18.016 -2.631 -9.219 1 97.38 283 GLY A CA 1
ATOM 2219 C C . GLY A 1 283 ? 17.906 -1.597 -8.117 1 97.38 283 GLY A C 1
ATOM 2220 O O . GLY A 1 283 ? 17.719 -0.408 -8.391 1 97.38 283 GLY A O 1
ATOM 2221 N N . ALA A 1 284 ? 17.984 -2.072 -6.895 1 96.81 284 ALA A N 1
ATOM 2222 C CA . ALA A 1 284 ? 17.875 -1.165 -5.758 1 96.81 284 ALA A CA 1
ATOM 2223 C C . ALA A 1 284 ? 19.016 -0.159 -5.738 1 96.81 284 ALA A C 1
ATOM 2225 O O . ALA A 1 284 ? 18.797 1.032 -5.508 1 96.81 284 ALA A O 1
ATOM 2226 N N . PHE A 1 285 ? 20.203 -0.671 -5.988 1 96.81 285 PHE A N 1
ATOM 2227 C CA . PHE A 1 285 ? 21.359 0.22 -6.051 1 96.81 285 PHE A CA 1
ATOM 2228 C C . PHE A 1 285 ? 21.234 1.177 -7.23 1 96.81 285 PHE A C 1
ATOM 2230 O O . PHE A 1 285 ? 21.594 2.352 -7.121 1 96.81 285 PHE A O 1
ATOM 2237 N N . TRP A 1 286 ? 20.672 0.706 -8.281 1 96 286 TRP A N 1
ATOM 2238 C CA . TRP A 1 286 ? 20.484 1.531 -9.477 1 96 286 TRP A CA 1
ATOM 2239 C C . TRP A 1 286 ? 19.469 2.639 -9.219 1 96 286 TRP A C 1
ATOM 2241 O O . TRP A 1 286 ? 19.641 3.766 -9.695 1 96 286 TRP A O 1
ATOM 2251 N N . LEU A 1 287 ? 18.438 2.338 -8.5 1 94.31 287 LEU A N 1
ATOM 2252 C CA . LEU A 1 287 ? 17.422 3.314 -8.156 1 94.31 287 LEU A CA 1
ATOM 2253 C C . LEU A 1 287 ? 17.984 4.395 -7.238 1 94.31 287 LEU A C 1
ATOM 2255 O O . LEU A 1 287 ? 17.469 5.516 -7.207 1 94.31 287 LEU A O 1
ATOM 2259 N N . GLY A 1 288 ? 19 4.027 -6.492 1 95.19 288 GLY A N 1
ATOM 2260 C CA . GLY A 1 288 ? 19.609 4.992 -5.598 1 95.19 288 GLY A CA 1
ATOM 2261 C C . GLY A 1 288 ? 18.969 5.043 -4.227 1 95.19 288 GLY A C 1
ATOM 2262 O O . GLY A 1 288 ? 18.859 6.113 -3.627 1 95.19 288 GLY A O 1
ATOM 2263 N N . ILE A 1 289 ? 18.5 3.922 -3.77 1 95.12 289 ILE A N 1
ATOM 2264 C CA . ILE A 1 289 ? 17.938 3.914 -2.428 1 95.12 289 ILE A CA 1
ATOM 2265 C C . ILE A 1 289 ? 19.031 4.195 -1.401 1 95.12 289 ILE A C 1
ATOM 2267 O O . ILE A 1 289 ? 20.219 3.941 -1.657 1 95.12 289 ILE A O 1
ATOM 2271 N N . GLU A 1 290 ? 18.672 4.762 -0.365 1 93.88 290 GLU A N 1
ATOM 2272 C CA . GLU A 1 290 ? 19.625 5.039 0.708 1 93.88 290 GLU A CA 1
ATOM 2273 C C . GLU A 1 290 ? 20.109 3.748 1.364 1 93.88 290 GLU A C 1
ATOM 2275 O O . GLU A 1 290 ? 19.297 2.889 1.725 1 93.88 290 GLU A O 1
ATOM 2280 N N . VAL A 1 291 ? 21.406 3.629 1.399 1 94.81 291 VAL A N 1
ATOM 2281 C CA . VAL A 1 291 ? 22.016 2.449 2.002 1 94.81 291 VAL A CA 1
ATOM 2282 C C . VAL A 1 291 ? 23.062 2.877 3.02 1 94.81 291 VAL A C 1
ATOM 2284 O O . VAL A 1 291 ? 24.125 3.391 2.648 1 94.81 291 VAL A O 1
ATOM 2287 N N . SER A 1 292 ? 22.828 2.609 4.262 1 92 292 SER A N 1
ATOM 2288 C CA . SER A 1 292 ? 23.766 2.977 5.32 1 92 292 SER A CA 1
ATOM 2289 C C . SER A 1 292 ? 25.016 2.102 5.285 1 92 292 SER A C 1
ATOM 2291 O O . SER A 1 292 ? 26.125 2.594 5.465 1 92 292 SER A O 1
ATOM 2293 N N . ASP A 1 293 ? 24.828 0.8 5.102 1 94.75 293 ASP A N 1
ATOM 2294 C CA . ASP A 1 293 ? 25.906 -0.17 5.02 1 94.75 293 ASP A CA 1
ATOM 2295 C C . ASP A 1 293 ? 25.656 -1.19 3.914 1 94.75 293 ASP A C 1
ATOM 2297 O O . ASP A 1 293 ? 24.938 -2.174 4.121 1 94.75 293 ASP A O 1
ATOM 2301 N N . PRO A 1 294 ? 26.297 -1.003 2.75 1 96.06 294 PRO A N 1
ATOM 2302 C CA . PRO A 1 294 ? 26.031 -1.868 1.599 1 96.06 294 PRO A CA 1
ATOM 2303 C C . PRO A 1 294 ? 26.328 -3.338 1.883 1 96.06 294 PRO A C 1
ATOM 2305 O O . PRO A 1 294 ? 25.609 -4.223 1.41 1 96.06 294 PRO A O 1
ATOM 2308 N N . GLY A 1 295 ? 27.422 -3.588 2.58 1 96.88 295 GLY A N 1
ATOM 2309 C CA . GLY A 1 295 ? 27.75 -4.965 2.912 1 96.88 295 GLY A CA 1
ATOM 2310 C C . GLY A 1 295 ? 26.688 -5.641 3.76 1 96.88 295 GLY A C 1
ATOM 2311 O O . GLY A 1 295 ? 26.297 -6.777 3.48 1 96.88 295 GLY A O 1
ATOM 2312 N N . LEU A 1 296 ? 26.281 -4.941 4.836 1 96.69 296 LEU A N 1
ATOM 2313 C CA . LEU A 1 296 ? 25.219 -5.473 5.688 1 96.69 296 LEU A CA 1
ATOM 2314 C C . LEU A 1 296 ? 23.938 -5.668 4.898 1 96.69 296 LEU A C 1
ATOM 2316 O O . LEU A 1 296 ? 23.219 -6.648 5.105 1 96.69 296 LEU A O 1
ATOM 2320 N N . PHE A 1 297 ? 23.703 -4.652 4.051 1 97.81 297 PHE A N 1
ATOM 2321 C CA . PHE A 1 297 ? 22.5 -4.707 3.23 1 97.81 297 PHE A CA 1
ATOM 2322 C C . PHE A 1 297 ? 22.484 -5.961 2.369 1 97.81 297 PHE A C 1
ATOM 2324 O O . PHE A 1 297 ? 21.531 -6.738 2.408 1 97.81 297 PHE A O 1
ATOM 2331 N N . ILE A 1 298 ? 23.516 -6.246 1.663 1 98.5 298 ILE A N 1
ATOM 2332 C CA . ILE A 1 298 ? 23.625 -7.402 0.778 1 98.5 298 ILE A CA 1
ATOM 2333 C C . ILE A 1 298 ? 23.531 -8.688 1.596 1 98.5 298 ILE A C 1
ATOM 2335 O O . ILE A 1 298 ? 22.781 -9.602 1.245 1 98.5 298 ILE A O 1
ATOM 2339 N N . GLY A 1 299 ? 24.266 -8.703 2.678 1 98.44 299 GLY A N 1
ATOM 2340 C CA . GLY A 1 299 ? 24.25 -9.883 3.535 1 98.44 299 GLY A CA 1
ATOM 2341 C C . GLY A 1 299 ? 22.875 -10.188 4.09 1 98.44 299 GLY A C 1
ATOM 2342 O O . GLY A 1 299 ? 22.469 -11.352 4.133 1 98.44 299 GLY A O 1
ATOM 2343 N N . CYS A 1 300 ? 22.172 -9.195 4.523 1 98.44 300 CYS A N 1
ATOM 2344 C CA . CYS A 1 300 ? 20.844 -9.375 5.086 1 98.44 300 CYS A CA 1
ATOM 2345 C C . CYS A 1 300 ? 19.859 -9.867 4.023 1 98.44 300 CYS A C 1
ATOM 2347 O O . CYS A 1 300 ? 19.031 -10.734 4.293 1 98.44 300 CYS A O 1
ATOM 2349 N N . VAL A 1 301 ? 19.953 -9.266 2.828 1 98.62 301 VAL A N 1
ATOM 2350 C CA . VAL A 1 301 ? 19.062 -9.68 1.747 1 98.62 301 VAL A CA 1
ATOM 2351 C C . VAL A 1 301 ? 19.266 -11.164 1.458 1 98.62 301 VAL A C 1
ATOM 2353 O O . VAL A 1 301 ? 18.297 -11.914 1.317 1 98.62 301 VAL A O 1
ATOM 2356 N N . TYR A 1 302 ? 20.484 -11.602 1.38 1 98.81 302 TYR A N 1
ATOM 2357 C CA . TYR A 1 302 ? 20.766 -13.008 1.098 1 98.81 302 TYR A CA 1
ATOM 2358 C C . TYR A 1 302 ? 20.328 -13.891 2.254 1 98.81 302 TYR A C 1
ATOM 2360 O O . TYR A 1 302 ? 19.797 -14.984 2.039 1 98.81 302 TYR A O 1
ATOM 2368 N N . LEU A 1 303 ? 20.547 -13.445 3.477 1 98.75 303 LEU A N 1
ATOM 2369 C CA . LEU A 1 303 ? 20.078 -14.211 4.633 1 98.75 303 LEU A CA 1
ATOM 2370 C C . LEU A 1 303 ? 18.562 -14.391 4.598 1 98.75 303 LEU A C 1
ATOM 2372 O O . LEU A 1 303 ? 18.062 -15.5 4.816 1 98.75 303 LEU A O 1
ATOM 2376 N N . ILE A 1 304 ? 17.859 -13.305 4.332 1 98.69 304 ILE A N 1
ATOM 2377 C CA . ILE A 1 304 ? 16.406 -13.344 4.258 1 98.69 304 ILE A CA 1
ATOM 2378 C C . ILE A 1 304 ? 15.977 -14.297 3.141 1 98.69 304 ILE A C 1
ATOM 2380 O O . ILE A 1 304 ? 15.047 -15.086 3.316 1 98.69 304 ILE A O 1
ATOM 2384 N N . THR A 1 305 ? 16.672 -14.203 2.008 1 98.75 305 THR A N 1
ATOM 2385 C CA . THR A 1 305 ? 16.344 -15.055 0.869 1 98.75 305 THR A CA 1
ATOM 2386 C C . THR A 1 305 ? 16.484 -16.531 1.242 1 98.75 305 THR A C 1
ATOM 2388 O O . THR A 1 305 ? 15.594 -17.328 0.947 1 98.75 305 THR A O 1
ATOM 2391 N N . ILE A 1 306 ? 17.547 -16.844 1.881 1 98.62 306 ILE A N 1
ATOM 2392 C CA . ILE A 1 306 ? 17.797 -18.219 2.279 1 98.62 306 ILE A CA 1
ATOM 2393 C C . ILE A 1 306 ? 16.719 -18.672 3.268 1 98.62 306 ILE A C 1
ATOM 2395 O O . ILE A 1 306 ? 16.156 -19.766 3.131 1 98.62 306 ILE A O 1
ATOM 2399 N N . ALA A 1 307 ? 16.406 -17.859 4.207 1 98.62 307 ALA A N 1
ATOM 2400 C CA . ALA A 1 307 ? 15.414 -18.188 5.223 1 98.62 307 ALA A CA 1
ATOM 2401 C C . ALA A 1 307 ? 14.047 -18.438 4.594 1 98.62 307 ALA A C 1
ATOM 2403 O O . ALA A 1 307 ? 13.391 -19.438 4.867 1 98.62 307 ALA A O 1
ATOM 2404 N N . PHE A 1 308 ? 13.625 -17.469 3.756 1 98.62 308 PHE A N 1
ATOM 2405 C CA . PHE A 1 308 ? 12.312 -17.562 3.127 1 98.62 308 PHE A CA 1
ATOM 2406 C C . PHE A 1 308 ? 12.242 -18.781 2.201 1 98.62 308 PHE A C 1
ATOM 2408 O O . PHE A 1 308 ? 11.258 -19.516 2.207 1 98.62 308 PHE A O 1
ATOM 2415 N N . MET A 1 309 ? 13.312 -19 1.427 1 98.12 309 MET A N 1
ATOM 2416 C CA . MET A 1 309 ? 13.305 -20.109 0.479 1 98.12 309 MET A CA 1
ATOM 2417 C C . MET A 1 309 ? 13.266 -21.453 1.21 1 98.12 309 MET A C 1
ATOM 2419 O O . MET A 1 309 ? 12.531 -22.359 0.814 1 98.12 309 MET A O 1
ATOM 2423 N N . VAL A 1 310 ? 14.008 -21.578 2.248 1 97.75 310 VAL A N 1
ATOM 2424 C CA . VAL A 1 310 ? 14.023 -22.812 3.018 1 97.75 310 VAL A CA 1
ATOM 2425 C C . VAL A 1 310 ? 12.633 -23.078 3.596 1 97.75 310 VAL A C 1
ATOM 2427 O O . VAL A 1 310 ? 12.133 -24.203 3.533 1 97.75 310 VAL A O 1
ATOM 2430 N N . LEU A 1 311 ? 12.039 -22.062 4.09 1 97.69 311 LEU A N 1
ATOM 2431 C CA . LEU A 1 311 ? 10.711 -22.219 4.684 1 97.69 311 LEU A CA 1
ATOM 2432 C C . LEU A 1 311 ? 9.688 -22.609 3.625 1 97.69 311 LEU A C 1
ATOM 2434 O O . LEU A 1 311 ? 8.977 -23.609 3.775 1 97.69 311 LEU A O 1
ATOM 2438 N N . ILE A 1 312 ? 9.625 -21.875 2.594 1 96.94 312 ILE A N 1
ATOM 2439 C CA . ILE A 1 312 ? 8.594 -22.047 1.574 1 96.94 312 ILE A CA 1
ATOM 2440 C C . ILE A 1 312 ? 8.812 -23.359 0.833 1 96.94 312 ILE A C 1
ATOM 2442 O O . ILE A 1 312 ? 7.863 -24.094 0.563 1 96.94 312 ILE A O 1
ATOM 2446 N N . TYR A 1 313 ? 10.047 -23.656 0.534 1 95.31 313 TYR A N 1
ATOM 2447 C CA . TYR A 1 313 ? 10.367 -24.922 -0.109 1 95.31 313 TYR A CA 1
ATOM 2448 C C . TYR A 1 313 ? 10.016 -26.094 0.8 1 95.31 313 TYR A C 1
ATOM 2450 O O . TYR A 1 313 ? 9.555 -27.141 0.331 1 95.31 313 TYR A O 1
ATOM 2458 N N . SER A 1 314 ? 10.297 -25.906 2.047 1 94.38 314 SER A N 1
ATOM 2459 C CA . SER A 1 314 ? 9.945 -26.953 3.002 1 94.38 314 SER A CA 1
ATOM 2460 C C . SER A 1 314 ? 8.445 -27.203 3.025 1 94.38 314 SER A C 1
ATOM 2462 O O . SER A 1 314 ? 7.996 -28.344 3.125 1 94.38 314 SER A O 1
ATOM 2464 N N . LEU A 1 315 ? 7.695 -26.188 2.943 1 91.38 315 LEU A N 1
ATOM 2465 C CA . LEU A 1 315 ? 6.246 -26.328 2.877 1 91.38 315 LEU A CA 1
ATOM 2466 C C . LEU A 1 315 ? 5.836 -27.094 1.626 1 91.38 315 LEU A C 1
ATOM 2468 O O . LEU A 1 315 ? 4.973 -27.984 1.688 1 91.38 315 LEU A O 1
ATOM 2472 N N . LEU A 1 316 ? 6.441 -26.75 0.539 1 88.06 316 LEU A N 1
ATOM 2473 C CA . LEU A 1 316 ? 6.172 -27.453 -0.714 1 88.06 316 LEU A CA 1
ATOM 2474 C C . LEU A 1 316 ? 6.547 -28.922 -0.605 1 88.06 316 LEU A C 1
ATOM 2476 O O . LEU A 1 316 ? 5.777 -29.797 -1.016 1 88.06 316 LEU A O 1
ATOM 2480 N N . SER A 1 317 ? 7.691 -29.156 -0.086 1 86.94 317 SER A N 1
ATOM 2481 C CA . SER A 1 317 ? 8.211 -30.516 0.009 1 86.94 317 SER A CA 1
ATOM 2482 C C . SER A 1 317 ? 7.352 -31.375 0.926 1 86.94 317 SER A C 1
ATOM 2484 O O . SER A 1 317 ? 7.176 -32.562 0.678 1 86.94 317 SER A O 1
ATOM 2486 N N . LEU A 1 318 ? 6.832 -30.766 1.928 1 85.44 318 LEU A N 1
ATOM 2487 C CA . LEU A 1 318 ? 6.066 -31.516 2.92 1 85.44 318 LEU A CA 1
ATOM 2488 C C . LEU A 1 318 ? 4.625 -31.703 2.467 1 85.44 318 LEU A C 1
ATOM 2490 O O . LEU A 1 318 ? 4.043 -32.781 2.656 1 85.44 318 LEU A O 1
ATOM 2494 N N . PHE A 1 319 ? 4.078 -30.609 1.825 1 82.12 319 PHE A N 1
ATOM 2495 C CA . PHE A 1 319 ? 2.635 -30.641 1.622 1 82.12 319 PHE A CA 1
ATOM 2496 C C . PHE A 1 319 ? 2.295 -30.547 0.14 1 82.12 319 PHE A C 1
ATOM 2498 O O . PHE A 1 319 ? 1.121 -30.484 -0.23 1 82.12 319 PHE A O 1
ATOM 2505 N N . GLY A 1 320 ? 3.271 -30.469 -0.659 1 80.12 320 GLY A N 1
ATOM 2506 C CA . GLY A 1 320 ? 3.002 -30.375 -2.084 1 80.12 320 GLY A CA 1
ATOM 2507 C C . GLY A 1 320 ? 2.197 -29.141 -2.457 1 80.12 320 GLY A C 1
ATOM 2508 O O . GLY A 1 320 ? 2.549 -28.016 -2.074 1 80.12 320 GLY A O 1
ATOM 2509 N N . ASN A 1 321 ? 1.051 -29.312 -3.037 1 75.19 321 ASN A N 1
ATOM 2510 C CA . ASN A 1 321 ? 0.208 -28.188 -3.441 1 75.19 321 ASN A CA 1
ATOM 2511 C C . ASN A 1 321 ? -0.381 -27.469 -2.232 1 75.19 321 ASN A C 1
ATOM 2513 O O . ASN A 1 321 ? -0.604 -26.25 -2.277 1 75.19 321 ASN A O 1
ATOM 2517 N N . GLY A 1 322 ? -0.604 -28.25 -1.26 1 78.19 322 GLY A N 1
ATOM 2518 C CA . GLY A 1 322 ? -1.021 -27.594 -0.025 1 78.19 322 GLY A CA 1
ATOM 2519 C C . GLY A 1 322 ? 0.012 -26.625 0.519 1 78.19 322 GLY A C 1
ATOM 2520 O O . GLY A 1 322 ? -0.339 -25.594 1.089 1 78.19 322 GLY A O 1
ATOM 2521 N N . GLY A 1 323 ? 1.252 -26.984 0.299 1 84.94 323 GLY A N 1
ATOM 2522 C CA . GLY A 1 323 ? 2.326 -26.109 0.713 1 84.94 323 GLY A CA 1
ATOM 2523 C C . GLY A 1 323 ? 2.375 -24.812 -0.084 1 84.94 323 GLY A C 1
ATOM 2524 O O . GLY A 1 323 ? 2.631 -23.75 0.471 1 84.94 323 GLY A O 1
ATOM 2525 N N . LYS A 1 324 ? 2.113 -24.891 -1.387 1 83.75 324 LYS A N 1
ATOM 2526 C CA . LYS A 1 324 ? 2.041 -23.688 -2.217 1 83.75 324 LYS A CA 1
ATOM 2527 C C . LYS A 1 324 ? 0.952 -22.75 -1.722 1 83.75 324 LYS A C 1
ATOM 2529 O O . LYS A 1 324 ? 1.178 -21.547 -1.604 1 83.75 324 LYS A O 1
ATOM 2534 N N . ALA A 1 325 ? -0.167 -23.391 -1.456 1 81.25 325 ALA A N 1
ATOM 2535 C CA . ALA A 1 325 ? -1.304 -22.594 -0.989 1 81.25 325 ALA A CA 1
ATOM 2536 C C . ALA A 1 325 ? -0.986 -21.906 0.335 1 81.25 325 ALA A C 1
ATOM 2538 O O . ALA A 1 325 ? -1.296 -20.734 0.518 1 81.25 325 ALA A O 1
ATOM 2539 N N . LEU A 1 326 ? -0.365 -22.641 1.143 1 86.69 326 LEU A N 1
ATOM 2540 C CA . LEU A 1 326 ? -0.023 -22.094 2.449 1 86.69 326 LEU A CA 1
ATOM 2541 C C . LEU A 1 326 ? 0.951 -20.922 2.311 1 86.69 326 LEU A C 1
ATOM 2543 O O . LEU A 1 326 ? 0.837 -19.922 3.025 1 86.69 326 LEU A O 1
ATOM 2547 N N . ALA A 1 327 ? 1.881 -21.062 1.406 1 91.19 327 ALA A N 1
ATOM 2548 C CA . ALA A 1 327 ? 2.852 -20 1.171 1 91.19 327 ALA A CA 1
ATOM 2549 C C . ALA A 1 327 ? 2.166 -18.734 0.664 1 91.19 327 ALA A C 1
ATOM 2551 O O . ALA A 1 327 ? 2.537 -17.609 1.05 1 91.19 327 ALA A O 1
ATOM 2552 N N . ILE A 1 328 ? 1.158 -18.891 -0.094 1 84.75 328 ILE A N 1
ATOM 2553 C CA . ILE A 1 328 ? 0.42 -17.75 -0.648 1 84.75 328 ILE A CA 1
ATOM 2554 C C . ILE A 1 328 ? -0.446 -17.125 0.438 1 84.75 328 ILE A C 1
ATOM 2556 O O . ILE A 1 328 ? -0.53 -15.898 0.536 1 84.75 328 ILE A O 1
ATOM 2560 N N . ILE A 1 329 ? -1.046 -17.984 1.214 1 85 329 ILE A N 1
ATOM 2561 C CA . ILE A 1 329 ? -1.862 -17.484 2.314 1 85 329 ILE A CA 1
ATOM 2562 C C . ILE A 1 329 ? -0.998 -16.656 3.264 1 85 329 ILE A C 1
ATOM 2564 O O . ILE A 1 329 ? -1.397 -15.562 3.689 1 85 329 ILE A O 1
ATOM 2568 N N . MET A 1 330 ? 0.152 -17.172 3.535 1 90.56 330 MET A N 1
ATOM 2569 C CA . MET A 1 330 ? 1.078 -16.438 4.391 1 90.56 330 MET A CA 1
ATOM 2570 C C . MET A 1 330 ? 1.46 -15.102 3.76 1 90.56 330 MET A C 1
ATOM 2572 O O . MET A 1 330 ? 1.583 -14.094 4.457 1 90.56 330 MET A O 1
ATOM 2576 N N . LEU A 1 331 ? 1.628 -15.117 2.496 1 89.88 331 LEU A N 1
ATOM 2577 C CA . LEU A 1 331 ? 1.961 -13.891 1.774 1 89.88 331 LEU A CA 1
ATOM 2578 C C . LEU A 1 331 ? 0.882 -12.836 1.973 1 89.88 331 LEU A C 1
ATOM 2580 O O . LEU A 1 331 ? 1.186 -11.695 2.322 1 89.88 331 LEU A O 1
ATOM 2584 N N . VAL A 1 332 ? -0.315 -13.227 1.852 1 83.19 332 VAL A N 1
ATOM 2585 C CA . VAL A 1 332 ? -1.444 -12.312 1.943 1 83.19 332 VAL A CA 1
ATOM 2586 C C . VAL A 1 332 ? -1.558 -11.773 3.367 1 83.19 332 VAL A C 1
ATOM 2588 O O . VAL A 1 332 ? -1.759 -10.57 3.57 1 83.19 332 VAL A O 1
ATOM 2591 N N . LEU A 1 333 ? -1.371 -12.617 4.297 1 86.25 333 LEU A N 1
ATOM 2592 C CA . LEU A 1 333 ? -1.466 -12.219 5.699 1 86.25 333 LEU A CA 1
ATOM 2593 C C . LEU A 1 333 ? -0.332 -11.273 6.074 1 86.25 333 LEU A C 1
ATOM 2595 O O . LEU A 1 333 ? -0.541 -10.312 6.82 1 86.25 333 LEU A O 1
ATOM 2599 N N . GLN A 1 334 ? 0.766 -11.508 5.496 1 90.88 334 GLN A N 1
ATOM 2600 C CA . GLN A 1 334 ? 1.956 -10.766 5.887 1 90.88 334 GLN A CA 1
ATOM 2601 C C . GLN A 1 334 ? 1.945 -9.359 5.289 1 90.88 334 GLN A C 1
ATOM 2603 O O . GLN A 1 334 ? 2.506 -8.43 5.871 1 90.88 334 GLN A O 1
ATOM 2608 N N . ILE A 1 335 ? 1.307 -9.133 4.25 1 85.69 335 ILE A N 1
ATOM 2609 C CA . ILE A 1 335 ? 1.273 -7.824 3.604 1 85.69 335 ILE A CA 1
ATOM 2610 C C . ILE A 1 335 ? 0.599 -6.809 4.523 1 85.69 335 ILE A C 1
ATOM 2612 O O . ILE A 1 335 ? 1.04 -5.664 4.621 1 85.69 335 ILE A O 1
ATOM 2616 N N . SER A 1 336 ? -0.385 -7.301 5.309 1 82.25 336 SER A N 1
ATOM 2617 C CA . SER A 1 336 ? -1.208 -6.395 6.102 1 82.25 336 SER A CA 1
ATOM 2618 C C . SER A 1 336 ? -0.78 -6.398 7.566 1 82.25 336 SER A C 1
ATOM 2620 O O . SER A 1 336 ? -1.283 -5.605 8.367 1 82.25 336 SER A O 1
ATOM 2622 N N . THR A 1 337 ? 0.12 -7.25 7.91 1 86.44 337 THR A N 1
ATOM 2623 C CA . THR A 1 337 ? 0.39 -7.43 9.336 1 86.44 337 THR A CA 1
ATOM 2624 C C . THR A 1 337 ? 1.803 -6.965 9.68 1 86.44 337 THR A C 1
ATOM 2626 O O . THR A 1 337 ? 2.268 -7.156 10.805 1 86.44 337 THR A O 1
ATOM 2629 N N . THR A 1 338 ? 2.334 -6.402 8.695 1 84.44 338 THR A N 1
ATOM 2630 C CA . THR A 1 338 ? 3.721 -6.035 8.961 1 84.44 338 THR A CA 1
ATOM 2631 C C . THR A 1 338 ? 3.832 -4.551 9.305 1 84.44 338 THR A C 1
ATOM 2633 O O . THR A 1 338 ? 2.898 -3.783 9.07 1 84.44 338 THR A O 1
ATOM 2636 N N . ASN A 1 339 ? 4.754 -4.066 9.93 1 81.44 339 ASN A N 1
ATOM 2637 C CA . ASN A 1 339 ? 5.117 -2.672 10.164 1 81.44 339 ASN A CA 1
ATOM 2638 C C . ASN A 1 339 ? 5.859 -2.078 8.969 1 81.44 339 ASN A C 1
ATOM 2640 O O . ASN A 1 339 ? 6.766 -1.259 9.141 1 81.44 339 ASN A O 1
ATOM 2644 N N . GLY A 1 340 ? 5.379 -2.604 7.789 1 86.38 340 GLY A N 1
ATOM 2645 C CA . GLY A 1 340 ? 6.133 -2.24 6.598 1 86.38 340 GLY A CA 1
ATOM 2646 C C . GLY A 1 340 ? 5.832 -0.836 6.105 1 86.38 340 GLY A C 1
ATOM 2647 O O . GLY A 1 340 ? 6.707 0.03 6.113 1 86.38 340 GLY A O 1
ATOM 2648 N N . ILE A 1 341 ? 4.574 -0.618 5.754 1 82.31 341 ILE A N 1
ATOM 2649 C CA . ILE A 1 341 ? 4.18 0.694 5.254 1 82.31 341 ILE A CA 1
ATOM 2650 C C . ILE A 1 341 ? 3.436 1.462 6.344 1 82.31 341 ILE A C 1
ATOM 2652 O O . ILE A 1 341 ? 3.824 2.574 6.703 1 82.31 341 ILE A O 1
ATOM 2656 N N . TYR A 1 342 ? 2.533 0.722 6.902 1 81.56 342 TYR A N 1
ATOM 2657 C CA . TYR A 1 342 ? 1.779 1.292 8.016 1 81.56 342 TYR A CA 1
ATOM 2658 C C . TYR A 1 342 ? 2.238 0.704 9.344 1 81.56 342 TYR A C 1
ATOM 2660 O O . TYR A 1 342 ? 2.621 -0.467 9.414 1 81.56 342 TYR A O 1
ATOM 2668 N N . PRO A 1 343 ? 2.109 1.534 10.383 1 85.38 343 PRO A N 1
ATOM 2669 C CA . PRO A 1 343 ? 2.379 0.958 11.703 1 85.38 343 PRO A CA 1
ATOM 2670 C C . PRO A 1 343 ? 1.352 -0.097 12.109 1 85.38 343 PRO A C 1
ATOM 2672 O O . PRO A 1 343 ? 0.146 0.13 11.984 1 85.38 343 PRO A O 1
ATOM 2675 N N . VAL A 1 344 ? 1.852 -1.143 12.609 1 85.56 344 VAL A N 1
ATOM 2676 C CA . VAL A 1 344 ? 0.969 -2.256 12.945 1 85.56 344 VAL A CA 1
ATOM 2677 C C . VAL A 1 344 ? 0.025 -1.848 14.07 1 85.56 344 VAL A C 1
ATOM 2679 O O . VAL A 1 344 ? -1.109 -2.328 14.141 1 85.56 344 VAL A O 1
ATOM 2682 N N . TYR A 1 345 ? 0.364 -0.905 14.844 1 82.56 345 TYR A N 1
ATOM 2683 C CA . TYR A 1 345 ? -0.396 -0.54 16.031 1 82.56 345 TYR A CA 1
ATOM 2684 C C . TYR A 1 345 ? -1.621 0.289 15.664 1 82.56 345 TYR A C 1
ATOM 2686 O O . TYR A 1 345 ? -2.518 0.482 16.484 1 82.56 345 TYR A O 1
ATOM 2694 N N . VAL A 1 346 ? -1.633 0.802 14.414 1 81.81 346 VAL A N 1
ATOM 2695 C CA . VAL A 1 346 ? -2.826 1.532 14 1 81.81 346 VAL A CA 1
ATOM 2696 C C . VAL A 1 346 ? -3.809 0.577 13.328 1 81.81 346 VAL A C 1
ATOM 2698 O O . VAL A 1 346 ? -4.906 0.981 12.93 1 81.81 346 VAL A O 1
ATOM 2701 N N . MET A 1 347 ? -3.373 -0.658 13.242 1 85.69 347 MET A N 1
ATOM 2702 C CA . MET A 1 347 ? -4.25 -1.673 12.672 1 85.69 347 MET A CA 1
ATOM 2703 C C . MET A 1 347 ? -5.109 -2.322 13.75 1 85.69 347 MET A C 1
ATOM 2705 O O . MET A 1 347 ? -4.895 -2.096 14.945 1 85.69 347 MET A O 1
ATOM 2709 N N . ASN A 1 348 ? -6.098 -3.135 13.375 1 85.94 348 ASN A N 1
ATOM 2710 C CA . ASN A 1 348 ? -6.98 -3.818 14.312 1 85.94 348 ASN A CA 1
ATOM 2711 C C . ASN A 1 348 ? -6.227 -4.855 15.141 1 85.94 348 ASN A C 1
ATOM 2713 O O . ASN A 1 348 ? -5.102 -5.23 14.797 1 85.94 348 ASN A O 1
ATOM 2717 N N . ASP A 1 349 ? -6.828 -5.402 16.141 1 85.81 349 ASP A N 1
ATOM 2718 C CA . ASP A 1 349 ? -6.203 -6.293 17.125 1 85.81 349 ASP A CA 1
ATOM 2719 C C . ASP A 1 349 ? -5.758 -7.598 16.469 1 85.81 349 ASP A C 1
ATOM 2721 O O . ASP A 1 349 ? -4.738 -8.172 16.844 1 85.81 349 ASP A O 1
ATOM 2725 N N . PHE A 1 350 ? -6.496 -8.031 15.57 1 89.81 350 PHE A N 1
ATOM 2726 C CA . PHE A 1 350 ? -6.164 -9.273 14.883 1 89.81 350 PHE A CA 1
ATOM 2727 C C . PHE A 1 350 ? -4.789 -9.188 14.234 1 89.81 350 PHE A C 1
ATOM 2729 O O . PHE A 1 350 ? -3.953 -10.07 14.406 1 89.81 350 PHE A O 1
ATOM 2736 N N . PHE A 1 351 ? -4.527 -8.117 13.562 1 89.06 351 PHE A N 1
ATOM 2737 C CA . PHE A 1 351 ? -3.273 -7.934 12.836 1 89.06 351 PHE A CA 1
ATOM 2738 C C . PHE A 1 351 ? -2.123 -7.672 13.805 1 89.06 351 PHE A C 1
ATOM 2740 O O . PHE A 1 351 ? -1.01 -8.164 13.594 1 89.06 351 PHE A O 1
ATOM 2747 N N . GLN A 1 352 ? -2.412 -6.949 14.844 1 88.38 352 GLN A N 1
ATOM 2748 C CA . GLN A 1 352 ? -1.399 -6.703 15.867 1 88.38 352 GLN A CA 1
ATOM 2749 C C . GLN A 1 352 ? -0.966 -8.008 16.531 1 88.38 352 GLN A C 1
ATOM 2751 O O . GLN A 1 352 ? 0.222 -8.211 16.797 1 88.38 352 GLN A O 1
ATOM 2756 N N . ALA A 1 353 ? -1.894 -8.875 16.766 1 91.19 353 ALA A N 1
ATOM 2757 C CA . ALA A 1 353 ? -1.622 -10.141 17.438 1 91.19 353 ALA A CA 1
ATOM 2758 C C . ALA A 1 353 ? -0.821 -11.078 16.531 1 91.19 353 ALA A C 1
ATOM 2760 O O . ALA A 1 353 ? -0.003 -11.859 17.016 1 91.19 353 ALA A O 1
ATOM 2761 N N . LEU A 1 354 ? -0.995 -10.977 15.281 1 92.5 354 LEU A N 1
ATOM 2762 C CA . LEU A 1 354 ? -0.373 -11.898 14.328 1 92.5 354 LEU A CA 1
ATOM 2763 C C . LEU A 1 354 ? 1.039 -11.438 13.977 1 92.5 354 LEU A C 1
ATOM 2765 O O . LEU A 1 354 ? 1.887 -12.258 13.609 1 92.5 354 LEU A O 1
ATOM 2769 N N . ASN A 1 355 ? 1.268 -10.188 14.125 1 92.75 355 ASN A N 1
ATOM 2770 C CA . ASN A 1 355 ? 2.49 -9.523 13.68 1 92.75 355 ASN A CA 1
ATOM 2771 C C . ASN A 1 355 ? 3.734 -10.242 14.195 1 92.75 355 ASN A C 1
ATOM 2773 O O . ASN A 1 355 ? 4.641 -10.562 13.422 1 92.75 355 ASN A O 1
ATOM 2777 N N . PRO A 1 356 ? 3.756 -10.727 15.469 1 92 356 PRO A N 1
ATOM 2778 C CA . PRO A 1 356 ? 4.996 -11.289 16 1 92 356 PRO A CA 1
ATOM 2779 C C . PRO A 1 356 ? 5.273 -12.703 15.477 1 92 356 PRO A C 1
ATOM 2781 O O . PRO A 1 356 ? 6.391 -13.203 15.617 1 92 356 PRO A O 1
ATOM 2784 N N . TYR A 1 357 ? 4.402 -13.289 14.766 1 92.75 357 TYR A N 1
ATOM 2785 C CA . TYR A 1 357 ? 4.574 -14.68 14.367 1 92.75 357 TYR A CA 1
ATOM 2786 C C . TYR A 1 357 ? 4.926 -14.789 12.883 1 92.75 357 TYR A C 1
ATOM 2788 O O . TYR A 1 357 ? 5.195 -15.883 12.383 1 92.75 357 TYR A O 1
ATOM 2796 N N . LEU A 1 358 ? 4.996 -13.719 12.25 1 93.62 358 LEU A N 1
ATOM 2797 C CA . LEU A 1 358 ? 5.191 -13.766 10.805 1 93.62 358 LEU A CA 1
ATOM 2798 C C . LEU A 1 358 ? 6.633 -13.43 10.438 1 93.62 358 LEU A C 1
ATOM 2800 O O . LEU A 1 358 ? 7.207 -12.484 10.977 1 93.62 358 LEU A O 1
ATOM 2804 N N . PRO A 1 359 ? 7.172 -14.172 9.461 1 95.62 359 PRO A N 1
ATOM 2805 C CA . PRO A 1 359 ? 8.578 -14.016 9.086 1 95.62 359 PRO A CA 1
ATOM 2806 C C . PRO A 1 359 ? 8.891 -12.617 8.547 1 95.62 359 PRO A C 1
ATOM 2808 O O . PRO A 1 359 ? 9.953 -12.062 8.844 1 95.62 359 PRO A O 1
ATOM 2811 N N . MET A 1 360 ? 8.055 -12.039 7.832 1 96.06 360 MET A N 1
ATOM 2812 C CA . MET A 1 360 ? 8.336 -10.766 7.164 1 96.06 360 MET A CA 1
ATOM 2813 C C . MET A 1 360 ? 8.492 -9.641 8.18 1 96.06 360 MET A C 1
ATOM 2815 O O . MET A 1 360 ? 9.156 -8.641 7.902 1 96.06 360 MET A O 1
ATOM 2819 N N . THR A 1 361 ? 7.824 -9.828 9.391 1 94.69 361 THR A N 1
ATOM 2820 C CA . THR A 1 361 ? 7.969 -8.836 10.453 1 94.69 361 THR A CA 1
ATOM 2821 C C . THR A 1 361 ? 9.438 -8.633 10.805 1 94.69 361 THR A C 1
ATOM 2823 O O . THR A 1 361 ? 9.922 -7.5 10.844 1 94.69 361 THR A O 1
ATOM 2826 N N . TYR A 1 362 ? 10.117 -9.664 10.914 1 96.25 362 TYR A N 1
ATOM 2827 C CA . TYR A 1 362 ? 11.516 -9.625 11.336 1 96.25 362 TYR A CA 1
ATOM 2828 C C . TYR A 1 362 ? 12.43 -9.305 10.156 1 96.25 362 TYR A C 1
ATOM 2830 O O . TYR A 1 362 ? 13.461 -8.648 10.32 1 96.25 362 TYR A O 1
ATOM 2838 N N . ALA A 1 363 ? 12.055 -9.758 9.008 1 97.94 363 ALA A N 1
ATOM 2839 C CA . ALA A 1 363 ? 12.852 -9.492 7.809 1 97.94 363 ALA A CA 1
ATOM 2840 C C . ALA A 1 363 ? 12.859 -8 7.484 1 97.94 363 ALA A C 1
ATOM 2842 O O . ALA A 1 363 ? 13.914 -7.43 7.18 1 97.94 363 ALA A O 1
ATOM 2843 N N . ILE A 1 364 ? 11.742 -7.383 7.57 1 96.56 364 ILE A N 1
ATOM 2844 C CA . ILE A 1 364 ? 11.633 -5.957 7.281 1 96.56 364 ILE A CA 1
ATOM 2845 C C . ILE A 1 364 ? 12.414 -5.156 8.32 1 96.56 364 ILE A C 1
ATOM 2847 O O . ILE A 1 364 ? 13.148 -4.227 7.969 1 96.56 364 ILE A O 1
ATOM 2851 N N . GLY A 1 365 ? 12.227 -5.527 9.609 1 94.06 365 GLY A N 1
ATOM 2852 C CA . GLY A 1 365 ? 13.008 -4.879 10.648 1 94.06 365 GLY A CA 1
ATOM 2853 C C . GLY A 1 365 ? 14.508 -4.992 10.43 1 94.06 365 GLY A C 1
ATOM 2854 O O . GLY A 1 365 ? 15.242 -4.016 10.617 1 94.06 365 GLY A O 1
ATOM 2855 N N . LEU A 1 366 ? 14.898 -6.137 10.023 1 96.31 366 LEU A N 1
ATOM 2856 C CA . LEU A 1 366 ? 16.312 -6.395 9.766 1 96.31 366 LEU A CA 1
ATOM 2857 C C . LEU A 1 366 ? 16.828 -5.512 8.641 1 96.31 366 LEU A C 1
ATOM 2859 O O . LEU A 1 366 ? 17.875 -4.879 8.773 1 96.31 366 LEU A O 1
ATOM 2863 N N . LEU A 1 367 ? 16.125 -5.434 7.598 1 96.38 367 LEU A N 1
ATOM 2864 C CA . LEU A 1 367 ? 16.562 -4.668 6.438 1 96.38 367 LEU A CA 1
ATOM 2865 C C . LEU A 1 367 ? 16.516 -3.17 6.727 1 96.38 367 LEU A C 1
ATOM 2867 O O . LEU A 1 367 ? 17.328 -2.408 6.215 1 96.38 367 LEU A O 1
ATOM 2871 N N . ARG A 1 368 ? 15.57 -2.773 7.488 1 94.56 368 ARG A N 1
ATOM 2872 C CA . ARG A 1 368 ? 15.484 -1.369 7.879 1 94.56 368 ARG A CA 1
ATOM 2873 C C . ARG A 1 368 ? 16.75 -0.93 8.609 1 94.56 368 ARG A C 1
ATOM 2875 O O . ARG A 1 368 ? 17.25 0.181 8.391 1 94.56 368 ARG A O 1
ATOM 2882 N N . ASN A 1 369 ? 17.188 -1.79 9.461 1 93.5 369 ASN A N 1
ATOM 2883 C CA . ASN A 1 369 ? 18.438 -1.507 10.156 1 93.5 369 ASN A CA 1
ATOM 2884 C C . ASN A 1 369 ? 19.609 -1.428 9.18 1 93.5 369 ASN A C 1
ATOM 2886 O O . ASN A 1 369 ? 20.422 -0.5 9.25 1 93.5 369 ASN A O 1
ATOM 2890 N N . ALA A 1 370 ? 19.609 -2.273 8.297 1 94.56 370 ALA A N 1
ATOM 2891 C CA . ALA A 1 370 ? 20.734 -2.344 7.371 1 94.56 370 ALA A CA 1
ATOM 2892 C C . ALA A 1 370 ? 20.719 -1.172 6.395 1 94.56 370 ALA A C 1
ATOM 2894 O O . ALA A 1 370 ? 21.781 -0.696 5.965 1 94.56 370 ALA A O 1
ATOM 2895 N N . LEU A 1 371 ? 19.578 -0.682 6.078 1 95.12 371 LEU A N 1
ATOM 2896 C CA . LEU A 1 371 ? 19.422 0.337 5.047 1 95.12 371 LEU A CA 1
ATOM 2897 C C . LEU A 1 371 ? 19.438 1.735 5.656 1 95.12 371 LEU A C 1
ATOM 2899 O O . LEU A 1 371 ? 20.062 2.65 5.105 1 95.12 371 LEU A O 1
ATOM 2903 N N . LEU A 1 372 ? 18.75 1.91 6.77 1 93.12 372 LEU A N 1
ATOM 2904 C CA . LEU A 1 372 ? 18.422 3.26 7.215 1 93.12 372 LEU A CA 1
ATOM 2905 C C . LEU A 1 372 ? 19.094 3.578 8.539 1 93.12 372 LEU A C 1
ATOM 2907 O O . LEU A 1 372 ? 18.703 4.52 9.234 1 93.12 372 LEU A O 1
ATOM 2911 N N . GLY A 1 373 ? 20.109 2.855 8.914 1 90.69 373 GLY A N 1
ATOM 2912 C CA . GLY A 1 373 ? 20.828 3.072 10.148 1 90.69 373 GLY A CA 1
ATOM 2913 C C . GLY A 1 373 ? 20.703 1.925 11.133 1 90.69 373 GLY A C 1
ATOM 2914 O O . GLY A 1 373 ? 19.594 1.535 11.492 1 90.69 373 GLY A O 1
ATOM 2915 N N . VAL A 1 374 ? 21.828 1.486 11.656 1 91.62 374 VAL A N 1
ATOM 2916 C CA . VAL A 1 374 ? 21.844 0.248 12.43 1 91.62 374 VAL A CA 1
ATOM 2917 C C . VAL A 1 374 ? 21.641 0.56 13.914 1 91.62 374 VAL A C 1
ATOM 2919 O O . VAL A 1 374 ? 22.297 1.438 14.469 1 91.62 374 VAL A O 1
ATOM 2922 N N . TYR A 1 375 ? 20.688 0.034 14.43 1 90.88 375 TYR A N 1
ATOM 2923 C CA . TYR A 1 375 ? 20.547 -0.186 15.867 1 90.88 375 TYR A CA 1
ATOM 2924 C C . TYR A 1 375 ? 20.75 -1.654 16.219 1 90.88 375 TYR A C 1
ATOM 2926 O O . TYR A 1 375 ? 19.875 -2.486 15.992 1 90.88 375 TYR A O 1
ATOM 2934 N N . TRP A 1 376 ? 21.828 -2.006 16.781 1 92.69 376 TRP A N 1
ATOM 2935 C CA . TRP A 1 376 ? 22.375 -3.357 16.844 1 92.69 376 TRP A CA 1
ATOM 2936 C C . TRP A 1 376 ? 21.422 -4.297 17.578 1 92.69 376 TRP A C 1
ATOM 2938 O O . TRP A 1 376 ? 21.203 -5.43 17.156 1 92.69 376 TRP A O 1
ATOM 2948 N N . PRO A 1 377 ? 20.859 -3.906 18.672 1 91.5 377 PRO A N 1
ATOM 2949 C CA . PRO A 1 377 ? 19.969 -4.84 19.375 1 91.5 377 PRO A CA 1
ATOM 2950 C C . PRO A 1 377 ? 18.812 -5.309 18.516 1 91.5 377 PRO A C 1
ATOM 2952 O O . PRO A 1 377 ? 18.516 -6.508 18.453 1 91.5 377 PRO A O 1
ATOM 2955 N N . THR A 1 378 ? 18.188 -4.41 17.875 1 89.38 378 THR A N 1
ATOM 2956 C CA . THR A 1 378 ? 17.078 -4.793 17.016 1 89.38 378 THR A CA 1
ATOM 2957 C C . THR A 1 378 ? 17.578 -5.527 15.773 1 89.38 378 THR A C 1
ATOM 2959 O O . THR A 1 378 ? 16.906 -6.422 15.258 1 89.38 378 THR A O 1
ATOM 2962 N N . PHE A 1 379 ? 18.734 -5.152 15.32 1 94.56 379 PHE A N 1
ATOM 2963 C CA . PHE A 1 379 ? 19.344 -5.832 14.195 1 94.56 379 PHE A CA 1
ATOM 2964 C C . PHE A 1 379 ? 19.531 -7.316 14.492 1 94.56 379 PHE A C 1
ATOM 2966 O O . PHE A 1 379 ? 19.125 -8.172 13.695 1 94.56 379 PHE A O 1
ATOM 2973 N N . PHE A 1 380 ? 20.031 -7.625 15.633 1 96.06 380 PHE A N 1
ATOM 2974 C CA . PHE A 1 380 ? 20.328 -9.016 15.969 1 96.06 380 PHE A CA 1
ATOM 2975 C C . PHE A 1 380 ? 19.047 -9.797 16.219 1 96.06 380 PHE A C 1
ATOM 2977 O O . PHE A 1 380 ? 19 -11.008 15.984 1 96.06 380 PHE A O 1
ATOM 2984 N N . THR A 1 381 ? 18.047 -9.125 16.703 1 94.25 381 THR A N 1
ATOM 2985 C CA . THR A 1 381 ? 16.766 -9.797 16.812 1 94.25 381 THR A CA 1
ATOM 2986 C C . THR A 1 381 ? 16.297 -10.32 15.453 1 94.25 381 THR A C 1
ATOM 2988 O O . THR A 1 381 ? 15.789 -11.438 15.352 1 94.25 381 THR A O 1
ATOM 2991 N N . GLY A 1 382 ? 16.5 -9.438 14.43 1 96.5 382 GLY A N 1
ATOM 2992 C CA . GLY A 1 382 ? 16.172 -9.859 13.078 1 96.5 382 GLY A CA 1
ATOM 2993 C C . GLY A 1 382 ? 17.031 -11.008 12.586 1 96.5 382 GLY A C 1
ATOM 2994 O O . GLY A 1 382 ? 16.516 -11.969 12 1 96.5 382 GLY A O 1
ATOM 2995 N N . VAL A 1 383 ? 18.297 -10.969 12.867 1 97.81 383 VAL A N 1
ATOM 2996 C CA . VAL A 1 383 ? 19.234 -12.008 12.43 1 97.81 383 VAL A CA 1
ATOM 2997 C C . VAL A 1 383 ? 18.875 -13.336 13.094 1 97.81 383 VAL A C 1
ATOM 2999 O O . VAL A 1 383 ? 18.766 -14.359 12.422 1 97.81 383 VAL A O 1
ATOM 3002 N N . TYR A 1 384 ? 18.641 -13.281 14.352 1 97.75 384 TYR A N 1
ATOM 3003 C CA . TYR A 1 384 ? 18.312 -14.5 15.086 1 97.75 384 TYR A CA 1
ATOM 3004 C C . TYR A 1 384 ? 17 -15.094 14.625 1 97.75 384 TYR A C 1
ATOM 3006 O O . TYR A 1 384 ? 16.844 -16.312 14.547 1 97.75 384 TYR A O 1
ATOM 3014 N N . ALA A 1 385 ? 16.062 -14.242 14.352 1 97.44 385 ALA A N 1
ATOM 3015 C CA . ALA A 1 385 ? 14.766 -14.734 13.875 1 97.44 385 ALA A CA 1
ATOM 3016 C C . ALA A 1 385 ? 14.922 -15.469 12.547 1 97.44 385 ALA A C 1
ATOM 3018 O O . ALA A 1 385 ? 14.32 -16.531 12.344 1 97.44 385 ALA A O 1
ATOM 3019 N N . MET A 1 386 ? 15.727 -14.922 11.641 1 98.12 386 MET A N 1
ATOM 3020 C CA . MET A 1 386 ? 15.945 -15.555 10.344 1 98.12 386 MET A CA 1
ATOM 3021 C C . MET A 1 386 ? 16.656 -16.891 10.508 1 98.12 386 MET A C 1
ATOM 3023 O O . MET A 1 386 ? 16.266 -17.891 9.883 1 98.12 386 MET A O 1
ATOM 3027 N N . ILE A 1 387 ? 17.688 -16.938 11.32 1 98.25 387 ILE A N 1
ATOM 3028 C CA . ILE A 1 387 ? 18.438 -18.172 11.547 1 98.25 387 ILE A CA 1
ATOM 3029 C C . ILE A 1 387 ? 17.531 -19.219 12.203 1 98.25 387 ILE A C 1
ATOM 3031 O O . ILE A 1 387 ? 17.547 -20.391 11.82 1 98.25 387 ILE A O 1
ATOM 3035 N N . ALA A 1 388 ? 16.781 -18.781 13.164 1 97.81 388 ALA A N 1
ATOM 3036 C CA . ALA A 1 388 ? 15.844 -19.688 13.828 1 97.81 388 ALA A CA 1
ATOM 3037 C C . ALA A 1 388 ? 14.844 -20.266 12.836 1 97.81 388 ALA A C 1
ATOM 3039 O O . ALA A 1 388 ? 14.469 -21.438 12.93 1 97.81 388 ALA A O 1
ATOM 3040 N N . MET A 1 389 ? 14.398 -19.484 11.93 1 97.19 389 MET A N 1
ATOM 3041 C CA . MET A 1 389 ? 13.445 -19.938 10.914 1 97.19 389 MET A CA 1
ATOM 3042 C C . MET A 1 389 ? 14.078 -21 10.016 1 97.19 389 MET A C 1
ATOM 3044 O O . MET A 1 389 ? 13.43 -21.984 9.656 1 97.19 389 MET A O 1
ATOM 3048 N N . ILE A 1 390 ? 15.305 -20.781 9.664 1 97.62 390 ILE A N 1
ATOM 3049 C CA . ILE A 1 390 ? 16.016 -21.766 8.852 1 97.62 390 ILE A CA 1
ATOM 3050 C C . ILE A 1 390 ? 16.125 -23.078 9.602 1 97.62 390 ILE A C 1
ATOM 3052 O O . ILE A 1 390 ? 15.742 -24.125 9.078 1 97.62 390 ILE A O 1
ATOM 3056 N N . ILE A 1 391 ? 16.547 -23.047 10.82 1 97.56 391 ILE A N 1
ATOM 3057 C CA . ILE A 1 391 ? 16.781 -24.234 11.625 1 97.56 391 ILE A CA 1
ATOM 3058 C C . ILE A 1 391 ? 15.461 -24.953 11.898 1 97.56 391 ILE A C 1
ATOM 3060 O O . ILE A 1 391 ? 15.359 -26.172 11.742 1 97.56 391 ILE A O 1
ATOM 3064 N N . ALA A 1 392 ? 14.484 -24.156 12.266 1 96.44 392 ALA A N 1
ATOM 3065 C CA . ALA A 1 392 ? 13.188 -24.734 12.578 1 96.44 392 ALA A CA 1
ATOM 3066 C C . ALA A 1 392 ? 12.586 -25.422 11.352 1 96.44 392 ALA A C 1
ATOM 3068 O O . ALA A 1 392 ? 12.031 -26.516 11.445 1 96.44 392 ALA A O 1
ATOM 3069 N N . SER A 1 393 ? 12.656 -24.734 10.219 1 96.25 393 SER A N 1
ATOM 3070 C CA . SER A 1 393 ? 12.109 -25.297 8.992 1 96.25 393 SER A CA 1
ATOM 3071 C C . SER A 1 393 ? 12.828 -26.578 8.602 1 96.25 393 SER A C 1
ATOM 3073 O O . SER A 1 393 ? 12.195 -27.562 8.211 1 96.25 393 SER A O 1
ATOM 3075 N N . LEU A 1 394 ? 14.148 -26.625 8.711 1 95.06 394 LEU A N 1
ATOM 3076 C CA . LEU A 1 394 ? 14.93 -27.812 8.391 1 95.06 394 LEU A CA 1
ATOM 3077 C C . LEU A 1 394 ? 14.609 -28.953 9.352 1 95.06 394 LEU A C 1
ATOM 3079 O O . LEU A 1 394 ? 14.375 -30.078 8.922 1 95.06 394 LEU A O 1
ATOM 3083 N N . LEU A 1 395 ? 14.492 -28.656 10.586 1 94.06 395 LEU A N 1
ATOM 3084 C CA . LEU A 1 395 ? 14.242 -29.688 11.602 1 94.06 395 LEU A CA 1
ATOM 3085 C C . LEU A 1 395 ? 12.859 -30.297 11.422 1 94.06 395 LEU A C 1
ATOM 3087 O O . LEU A 1 395 ? 12.711 -31.516 11.445 1 94.06 395 LEU A O 1
ATOM 3091 N N . VAL A 1 396 ? 11.938 -29.438 11.219 1 92.12 396 VAL A N 1
ATOM 3092 C CA . VAL A 1 396 ? 10.57 -29.922 11.055 1 92.12 396 VAL A CA 1
ATOM 3093 C C . VAL A 1 396 ? 10.477 -30.812 9.805 1 92.12 396 VAL A C 1
ATOM 3095 O O . VAL A 1 396 ? 9.844 -31.859 9.828 1 92.12 396 VAL A O 1
ATOM 3098 N N . THR A 1 397 ? 11.086 -30.344 8.773 1 91.25 397 THR A N 1
ATOM 3099 C CA . THR A 1 397 ? 11.016 -31.109 7.527 1 91.25 397 THR A CA 1
ATOM 3100 C C . THR A 1 397 ? 11.742 -32.438 7.664 1 91.25 397 THR A C 1
ATOM 3102 O O . THR A 1 397 ? 11.242 -33.469 7.207 1 91.25 397 THR A O 1
ATOM 3105 N N . ILE A 1 398 ? 12.844 -32.531 8.336 1 88 398 ILE A N 1
ATOM 3106 C CA . ILE A 1 398 ? 13.625 -33.75 8.516 1 88 398 ILE A CA 1
ATOM 3107 C C . ILE A 1 398 ? 12.836 -34.75 9.367 1 88 398 ILE A C 1
ATOM 3109 O O . ILE A 1 398 ? 12.852 -35.938 9.094 1 88 398 ILE A O 1
ATOM 3113 N N . ILE A 1 399 ? 12.07 -34.25 10.234 1 87.19 399 ILE A N 1
ATOM 3114 C CA . ILE A 1 399 ? 11.344 -35.094 11.172 1 87.19 399 ILE A CA 1
ATOM 3115 C C . ILE A 1 399 ? 10.078 -35.625 10.508 1 87.19 399 ILE A C 1
ATOM 3117 O O . ILE A 1 399 ? 9.742 -36.812 10.641 1 87.19 399 ILE A O 1
ATOM 3121 N N . ILE A 1 400 ? 9.461 -34.719 9.758 1 85.69 400 ILE A N 1
ATOM 3122 C CA . ILE A 1 400 ? 8.109 -35.031 9.297 1 85.69 400 ILE A CA 1
ATOM 3123 C C . ILE A 1 400 ? 8.172 -35.625 7.879 1 85.69 400 ILE A C 1
ATOM 3125 O O . ILE A 1 400 ? 7.242 -36.281 7.441 1 85.69 400 ILE A O 1
ATOM 3129 N N . LYS A 1 401 ? 9.133 -35.344 7.16 1 81.56 401 LYS A N 1
ATOM 3130 C CA . LYS A 1 401 ? 9.203 -35.656 5.734 1 81.56 401 LYS A CA 1
ATOM 3131 C C . LYS A 1 401 ? 8.969 -37.156 5.496 1 81.56 401 LYS A C 1
ATOM 3133 O O . LYS A 1 401 ? 8.242 -37.531 4.578 1 81.56 401 LYS A O 1
ATOM 3138 N N . GLU A 1 402 ? 9.531 -38 6.305 1 73.44 402 GLU A N 1
ATOM 3139 C CA . GLU A 1 402 ? 9.391 -39.438 6.094 1 73.44 402 GLU A CA 1
ATOM 3140 C C . GLU A 1 402 ? 7.965 -39.875 6.371 1 73.44 402 GLU A C 1
ATOM 3142 O O . GLU A 1 402 ? 7.441 -40.75 5.676 1 73.44 402 GLU A O 1
ATOM 3147 N N . LYS A 1 403 ? 7.309 -39.188 7.266 1 75.25 403 LYS A N 1
ATOM 3148 C CA . LYS A 1 403 ? 5.961 -39.594 7.652 1 75.25 403 LYS A CA 1
ATOM 3149 C C . LYS A 1 403 ? 4.918 -39.062 6.676 1 75.25 403 LYS A C 1
ATOM 3151 O O . LYS A 1 403 ? 3.883 -39.688 6.453 1 75.25 403 LYS A O 1
ATOM 3156 N N . PHE A 1 404 ? 5.191 -37.875 6.004 1 74.31 404 PHE A N 1
ATOM 3157 C CA . PHE A 1 404 ? 4.16 -37.188 5.234 1 74.31 404 PHE A CA 1
ATOM 3158 C C . PHE A 1 404 ? 4.391 -37.375 3.74 1 74.31 404 PHE A C 1
ATOM 3160 O O . PHE A 1 404 ? 3.574 -36.938 2.924 1 74.31 404 PHE A O 1
ATOM 3167 N N . ASP A 1 405 ? 5.391 -38 3.369 1 71.81 405 ASP A N 1
ATOM 3168 C CA . ASP A 1 405 ? 5.734 -38.156 1.96 1 71.81 405 ASP A CA 1
ATOM 3169 C C . ASP A 1 405 ? 4.68 -39 1.221 1 71.81 405 ASP A C 1
ATOM 3171 O O . ASP A 1 405 ? 4.309 -38.656 0.092 1 71.81 405 ASP A O 1
ATOM 3175 N N . ASN A 1 406 ? 4.141 -39.938 1.928 1 71.44 406 ASN A N 1
ATOM 3176 C CA . ASN A 1 406 ? 3.145 -40.812 1.298 1 71.44 406 ASN A CA 1
ATOM 3177 C C . ASN A 1 406 ? 1.837 -40.062 1.053 1 71.44 406 ASN A C 1
ATOM 3179 O O . ASN A 1 406 ? 1.213 -40.219 0.002 1 71.44 406 ASN A O 1
ATOM 3183 N N . VAL A 1 407 ? 1.496 -39.25 2.031 1 73.12 407 VAL A N 1
ATOM 3184 C CA . VAL A 1 407 ? 0.25 -38.5 1.917 1 73.12 407 VAL A CA 1
ATOM 3185 C C . VAL A 1 407 ? 0.36 -37.5 0.782 1 73.12 407 VAL A C 1
ATOM 3187 O O . VAL A 1 407 ? -0.553 -37.375 -0.037 1 73.12 407 VAL A O 1
ATOM 3190 N N . ALA A 1 408 ? 1.412 -36.812 0.607 1 73.75 408 ALA A N 1
ATOM 3191 C CA . ALA A 1 408 ? 1.644 -35.812 -0.429 1 73.75 408 ALA A CA 1
ATOM 3192 C C . ALA A 1 408 ? 1.622 -36.438 -1.817 1 73.75 408 ALA A C 1
ATOM 3194 O O . ALA A 1 408 ? 1.061 -35.875 -2.756 1 73.75 408 ALA A O 1
ATOM 3195 N N . ASN A 1 409 ? 2.156 -37.594 -1.932 1 72.56 409 ASN A N 1
ATOM 3196 C CA . ASN A 1 409 ? 2.215 -38.281 -3.223 1 72.56 409 ASN A CA 1
ATOM 3197 C C . ASN A 1 409 ? 0.828 -38.719 -3.693 1 72.56 409 ASN A C 1
ATOM 3199 O O . ASN A 1 409 ? 0.504 -38.594 -4.875 1 72.56 409 ASN A O 1
ATOM 3203 N N . LYS A 1 410 ? 0.09 -39.188 -2.746 1 75.56 410 LYS A N 1
ATOM 3204 C CA . LYS A 1 410 ? -1.261 -39.625 -3.092 1 75.56 410 LYS A CA 1
ATOM 3205 C C . LYS A 1 410 ? -2.117 -38.438 -3.539 1 75.56 410 LYS A C 1
ATOM 3207 O O . LYS A 1 410 ? -2.9 -38.562 -4.484 1 75.56 410 LYS A O 1
ATOM 3212 N N . PHE A 1 411 ? -1.891 -37.344 -2.926 1 77.38 411 PHE A N 1
ATOM 3213 C CA . PHE A 1 411 ? -2.635 -36.125 -3.271 1 77.38 411 PHE A CA 1
ATOM 3214 C C . PHE A 1 411 ? -2.24 -35.625 -4.656 1 77.38 411 PHE A C 1
ATOM 3216 O O . PHE A 1 411 ? -3.104 -35.281 -5.469 1 77.38 411 PHE A O 1
ATOM 3223 N N . GLU A 1 412 ? -1.065 -35.625 -4.926 1 76 412 GLU A N 1
ATOM 3224 C CA . GLU A 1 412 ? -0.562 -35.156 -6.207 1 76 412 GLU A CA 1
ATOM 3225 C C . GLU A 1 412 ? -1.022 -36.031 -7.352 1 76 412 GLU A C 1
ATOM 3227 O O . GLU A 1 412 ? -1.361 -35.562 -8.43 1 76 412 GLU A O 1
ATOM 3232 N N . GLN A 1 413 ? -1.019 -37.281 -7.094 1 76.31 413 GLN A N 1
ATOM 3233 C CA . GLN A 1 413 ? -1.457 -38.219 -8.109 1 76.31 413 GLN A CA 1
ATOM 3234 C C . GLN A 1 413 ? -2.941 -38.062 -8.422 1 76.31 413 GLN A C 1
ATOM 3236 O O . GLN A 1 413 ? -3.354 -38.125 -9.578 1 76.31 413 GLN A O 1
ATOM 3241 N N . ALA A 1 414 ? -3.617 -37.812 -7.379 1 79.12 414 ALA A N 1
ATOM 3242 C CA . ALA A 1 414 ? -5.051 -37.594 -7.566 1 79.12 414 ALA A CA 1
ATOM 3243 C C . ALA A 1 414 ? -5.309 -36.375 -8.43 1 79.12 414 ALA A C 1
ATOM 3245 O O . ALA A 1 414 ? -6.203 -36.375 -9.273 1 79.12 414 ALA A O 1
ATOM 3246 N N . LEU A 1 415 ? -4.605 -35.344 -8.32 1 78.88 415 LEU A N 1
ATOM 3247 C CA . LEU A 1 415 ? -4.734 -34.125 -9.094 1 78.88 415 LEU A CA 1
ATOM 3248 C C . LEU A 1 415 ? -4.344 -34.344 -10.555 1 78.88 415 LEU A C 1
ATOM 3250 O O . LEU A 1 415 ? -5.043 -33.906 -11.469 1 78.88 415 LEU A O 1
ATOM 3254 N N . LYS A 1 416 ? -3.346 -35.094 -10.719 1 76.38 416 LYS A N 1
ATOM 3255 C CA . LYS A 1 416 ? -2.898 -35.406 -12.078 1 76.38 416 LYS A CA 1
ATOM 3256 C C . LYS A 1 416 ? -3.92 -36.281 -12.812 1 76.38 416 LYS A C 1
ATOM 3258 O O . LYS A 1 416 ? -4.176 -36.062 -14 1 76.38 416 LYS A O 1
ATOM 3263 N N . ASP A 1 417 ? -4.426 -37.125 -12.039 1 78.12 417 ASP A N 1
ATOM 3264 C CA . ASP A 1 417 ? -5.379 -38.062 -12.633 1 78.12 417 ASP A CA 1
ATOM 3265 C C . ASP A 1 417 ? -6.656 -37.344 -13.07 1 78.12 417 ASP A C 1
ATOM 3267 O O . ASP A 1 417 ? -7.371 -37.844 -13.945 1 78.12 417 ASP A O 1
ATOM 3271 N N . SER A 1 418 ? -6.895 -36.219 -12.477 1 77.44 418 SER A N 1
ATOM 3272 C CA . SER A 1 418 ? -8.102 -35.469 -12.82 1 77.44 418 SER A CA 1
ATOM 3273 C C . SER A 1 418 ? -7.973 -34.812 -14.188 1 77.44 418 SER A C 1
ATOM 3275 O O . SER A 1 418 ? -8.977 -34.438 -14.805 1 77.44 418 SER A O 1
ATOM 3277 N N . GLY A 1 419 ? -6.762 -34.531 -14.609 1 75.75 419 GLY A N 1
ATOM 3278 C CA . GLY A 1 419 ? -6.52 -33.875 -15.891 1 75.75 419 GLY A CA 1
ATOM 3279 C C . GLY A 1 419 ? -6.613 -32.344 -15.82 1 75.75 419 GLY A C 1
ATOM 3280 O O . GLY A 1 419 ? -6.348 -31.672 -16.797 1 75.75 419 GLY A O 1
ATOM 3281 N N . LEU A 1 420 ? -6.969 -31.922 -14.711 1 77.25 420 LEU A N 1
ATOM 3282 C CA . LEU A 1 420 ? -7.195 -30.484 -14.562 1 77.25 420 LEU A CA 1
ATOM 3283 C C . LEU A 1 420 ? -5.938 -29.781 -14.062 1 77.25 420 LEU A C 1
ATOM 3285 O O . LEU A 1 420 ? -5.828 -28.562 -14.156 1 77.25 420 LEU A O 1
ATOM 3289 N N . PHE A 1 421 ? -5.047 -30.641 -13.547 1 77.75 421 PHE A N 1
ATOM 3290 C CA . PHE A 1 421 ? -3.869 -30.031 -12.938 1 77.75 421 PHE A CA 1
ATOM 3291 C C . PHE A 1 421 ? -2.592 -30.641 -13.508 1 77.75 421 PHE A C 1
ATOM 3293 O O . PHE A 1 421 ? -2.604 -31.766 -14.008 1 77.75 421 PHE A O 1
ATOM 3300 N N . MET B 1 1 ? -17.328 -23.812 -35.719 1 68.5 1 MET B N 1
ATOM 3301 C CA . MET B 1 1 ? -17.25 -24.094 -34.281 1 68.5 1 MET B CA 1
ATOM 3302 C C . MET B 1 1 ? -18.578 -24.672 -33.75 1 68.5 1 MET B C 1
ATOM 3304 O O . MET B 1 1 ? -19.641 -24.125 -34.062 1 68.5 1 MET B O 1
ATOM 3308 N N . SER B 1 2 ? -18.5 -25.938 -33.219 1 77.94 2 SER B N 1
ATOM 3309 C CA . SER B 1 2 ? -19.719 -26.594 -32.75 1 77.94 2 SER B CA 1
ATOM 3310 C C . SER B 1 2 ? -19.984 -26.297 -31.266 1 77.94 2 SER B C 1
ATOM 3312 O O . SER B 1 2 ? -19.141 -26.594 -30.406 1 77.94 2 SER B O 1
ATOM 3314 N N . ILE B 1 3 ? -21.078 -25.656 -30.969 1 83.88 3 ILE B N 1
ATOM 3315 C CA . ILE B 1 3 ? -21.5 -25.281 -29.625 1 83.88 3 ILE B CA 1
ATOM 3316 C C . ILE B 1 3 ? -21.656 -26.531 -28.766 1 83.88 3 ILE B C 1
ATOM 3318 O O . ILE B 1 3 ? -21.375 -26.516 -27.562 1 83.88 3 ILE B O 1
ATOM 3322 N N . ASP B 1 4 ? -22.094 -27.609 -29.422 1 83.75 4 ASP B N 1
ATOM 3323 C CA . ASP B 1 4 ? -22.266 -28.875 -28.719 1 83.75 4 ASP B CA 1
ATOM 3324 C C . ASP B 1 4 ? -20.938 -29.391 -28.156 1 83.75 4 ASP B C 1
ATOM 3326 O O . ASP B 1 4 ? -20.891 -29.922 -27.047 1 83.75 4 ASP B O 1
ATOM 3330 N N . LYS B 1 5 ? -20.016 -29.219 -28.906 1 84.5 5 LYS B N 1
ATOM 3331 C CA . LYS B 1 5 ? -18.688 -29.672 -28.469 1 84.5 5 LYS B CA 1
ATOM 3332 C C . LYS B 1 5 ? -18.172 -28.812 -27.328 1 84.5 5 LYS B C 1
ATOM 3334 O O . LYS B 1 5 ? -17.516 -29.297 -26.406 1 84.5 5 LYS B O 1
ATOM 3339 N N . ILE B 1 6 ? -18.5 -27.578 -27.344 1 86.06 6 ILE B N 1
ATOM 3340 C CA . ILE B 1 6 ? -18.109 -26.641 -26.297 1 86.06 6 ILE B CA 1
ATOM 3341 C C . ILE B 1 6 ? -18.766 -27.031 -24.984 1 86.06 6 ILE B C 1
ATOM 3343 O O . ILE B 1 6 ? -18.109 -27.141 -23.953 1 86.06 6 ILE B O 1
ATOM 3347 N N . PHE B 1 7 ? -19.984 -27.344 -25.031 1 86.38 7 PHE B N 1
ATOM 3348 C CA . PHE B 1 7 ? -20.719 -27.734 -23.844 1 86.38 7 PHE B CA 1
ATOM 3349 C C . PHE B 1 7 ? -20.25 -29.078 -23.312 1 86.38 7 PHE B C 1
ATOM 3351 O O . PHE B 1 7 ? -20.266 -29.328 -22.109 1 86.38 7 PHE B O 1
ATOM 3358 N N . HIS B 1 8 ? -19.828 -29.938 -24.25 1 85.25 8 HIS B N 1
ATOM 3359 C CA . HIS B 1 8 ? -19.312 -31.234 -23.844 1 85.25 8 HIS B CA 1
ATOM 3360 C C . HIS B 1 8 ? -18.031 -31.078 -23.031 1 85.25 8 HIS B C 1
ATOM 3362 O O . HIS B 1 8 ? -17.844 -31.781 -22.031 1 85.25 8 HIS B O 1
ATOM 3368 N N . ILE B 1 9 ? -17.25 -30.203 -23.453 1 83 9 ILE B N 1
ATOM 3369 C CA . ILE B 1 9 ? -16 -29.938 -22.734 1 83 9 ILE B CA 1
ATOM 3370 C C . ILE B 1 9 ? -16.312 -29.375 -21.344 1 83 9 ILE B C 1
ATOM 3372 O O . ILE B 1 9 ? -15.727 -29.812 -20.344 1 83 9 ILE B O 1
ATOM 3376 N N . MET B 1 10 ? -17.188 -28.516 -21.297 1 84.62 10 MET B N 1
ATOM 3377 C CA . MET B 1 10 ? -17.562 -27.906 -20.016 1 84.62 10 MET B CA 1
ATOM 3378 C C . MET B 1 10 ? -18.109 -28.938 -19.047 1 84.62 10 MET B C 1
ATOM 3380 O O . MET B 1 10 ? -17.797 -28.922 -17.859 1 84.62 10 MET B O 1
ATOM 3384 N N . LYS B 1 11 ? -18.906 -29.781 -19.594 1 85 11 LYS B N 1
ATOM 3385 C CA . LYS B 1 11 ? -19.484 -30.844 -18.766 1 85 11 LYS B CA 1
ATOM 3386 C C . LYS B 1 11 ? -18.406 -31.812 -18.281 1 85 11 LYS B C 1
ATOM 3388 O O . LYS B 1 11 ? -18.453 -32.25 -17.125 1 85 11 LYS B O 1
ATOM 3393 N N . LYS B 1 12 ? -17.547 -32.125 -19.125 1 83.81 12 LYS B N 1
ATOM 3394 C CA . LYS B 1 12 ? -16.438 -33.031 -18.766 1 83.81 12 LYS B CA 1
ATOM 3395 C C . LYS B 1 12 ? -15.586 -32.406 -17.656 1 83.81 12 LYS B C 1
ATOM 3397 O O . LYS B 1 12 ? -15.211 -33.094 -16.703 1 83.81 12 LYS B O 1
ATOM 3402 N N . ASP B 1 13 ? -15.352 -31.203 -17.812 1 84.69 13 ASP B N 1
ATOM 3403 C CA . ASP B 1 13 ? -14.555 -30.5 -16.797 1 84.69 13 ASP B CA 1
ATOM 3404 C C . ASP B 1 13 ? -15.281 -30.453 -15.461 1 84.69 13 ASP B C 1
ATOM 3406 O O . ASP B 1 13 ? -14.672 -30.672 -14.406 1 84.69 13 ASP B O 1
ATOM 3410 N N . SER B 1 14 ? -16.516 -30.156 -15.484 1 85 14 SER B N 1
ATOM 3411 C CA . SER B 1 14 ? -17.312 -30.109 -14.258 1 85 14 SER B CA 1
ATOM 3412 C C . SER B 1 14 ? -17.328 -31.453 -13.547 1 85 14 SER B C 1
ATOM 3414 O O . SER B 1 14 ? -17.219 -31.516 -12.32 1 85 14 SER B O 1
ATOM 3416 N N . LYS B 1 15 ? -17.406 -32.5 -14.305 1 84.5 15 LYS B N 1
ATOM 3417 C CA . LYS B 1 15 ? -17.422 -33.844 -13.727 1 84.5 15 LYS B CA 1
ATOM 3418 C C . LYS B 1 15 ? -16.062 -34.188 -13.125 1 84.5 15 LYS B C 1
ATOM 3420 O O . LYS B 1 15 ? -16 -34.875 -12.078 1 84.5 15 LYS B O 1
ATOM 3425 N N . ALA B 1 16 ? -15.133 -33.688 -13.789 1 83.31 16 ALA B N 1
ATOM 3426 C CA . ALA B 1 16 ? -13.773 -33.969 -13.328 1 83.31 16 ALA B CA 1
ATOM 3427 C C . ALA B 1 16 ? -13.508 -33.312 -11.984 1 83.31 16 ALA B C 1
ATOM 3429 O O . ALA B 1 16 ? -12.75 -33.844 -11.164 1 83.31 16 ALA B O 1
ATOM 3430 N N . ILE B 1 17 ? -14.094 -32.281 -11.734 1 85.44 17 ILE B N 1
ATOM 3431 C CA . ILE B 1 17 ? -13.891 -31.5 -10.508 1 85.44 17 ILE B CA 1
ATOM 3432 C C . ILE B 1 17 ? -14.484 -32.281 -9.32 1 85.44 17 ILE B C 1
ATOM 3434 O O . ILE B 1 17 ? -13.867 -32.344 -8.258 1 85.44 17 ILE B O 1
ATOM 3438 N N . PHE B 1 18 ? -15.578 -32.875 -9.461 1 88.19 18 PHE B N 1
ATOM 3439 C CA . PHE B 1 18 ? -16.312 -33.406 -8.328 1 88.19 18 PHE B CA 1
ATOM 3440 C C . PHE B 1 18 ? -16 -34.906 -8.156 1 88.19 18 PHE B C 1
ATOM 3442 O O . PHE B 1 18 ? -16.531 -35.531 -7.242 1 88.19 18 PHE B O 1
ATOM 3449 N N . LYS B 1 19 ? -15.125 -35.438 -8.945 1 84 19 LYS B N 1
ATOM 3450 C CA . LYS B 1 19 ? -14.828 -36.875 -8.875 1 84 19 LYS B CA 1
ATOM 3451 C C . LYS B 1 19 ? -13.773 -37.156 -7.809 1 84 19 LYS B C 1
ATOM 3453 O O . LYS B 1 19 ? -13.742 -38.25 -7.246 1 84 19 LYS B O 1
ATOM 3458 N N . ASN B 1 20 ? -12.977 -36.188 -7.574 1 86.19 20 ASN B N 1
ATOM 3459 C CA . ASN B 1 20 ? -11.867 -36.375 -6.656 1 86.19 20 ASN B CA 1
ATOM 3460 C C . ASN B 1 20 ? -11.844 -35.312 -5.559 1 86.19 20 ASN B C 1
ATOM 3462 O O . ASN B 1 20 ? -11.883 -34.125 -5.848 1 86.19 20 ASN B O 1
ATOM 3466 N N . PRO B 1 21 ? -11.852 -35.781 -4.352 1 86.44 21 PRO B N 1
ATOM 3467 C CA . PRO B 1 21 ? -11.844 -34.812 -3.25 1 86.44 21 PRO B CA 1
ATOM 3468 C C . PRO B 1 21 ? -10.633 -33.875 -3.289 1 86.44 21 PRO B C 1
ATOM 3470 O O . PRO B 1 21 ? -10.734 -32.719 -2.895 1 86.44 21 PRO B O 1
ATOM 3473 N N . ALA B 1 22 ? -9.547 -34.344 -3.771 1 82.69 22 ALA B N 1
ATOM 3474 C CA . ALA B 1 22 ? -8.359 -33.5 -3.871 1 82.69 22 ALA B CA 1
ATOM 3475 C C . ALA B 1 22 ? -8.578 -32.344 -4.84 1 82.69 22 ALA B C 1
ATOM 3477 O O . ALA B 1 22 ? -8.117 -31.234 -4.598 1 82.69 22 ALA B O 1
ATOM 3478 N N . VAL B 1 23 ? -9.266 -32.625 -5.852 1 85.56 23 VAL B N 1
ATOM 3479 C CA . VAL B 1 23 ? -9.547 -31.625 -6.863 1 85.56 23 VAL B CA 1
ATOM 3480 C C . VAL B 1 23 ? -10.523 -30.594 -6.301 1 85.56 23 VAL B C 1
ATOM 3482 O O . VAL B 1 23 ? -10.328 -29.391 -6.465 1 85.56 23 VAL B O 1
ATOM 3485 N N . VAL B 1 24 ? -11.461 -31.047 -5.562 1 89.12 24 VAL B N 1
ATOM 3486 C CA . VAL B 1 24 ? -12.469 -30.172 -4.977 1 89.12 24 VAL B CA 1
ATOM 3487 C C . VAL B 1 24 ? -11.812 -29.234 -3.971 1 89.12 24 VAL B C 1
ATOM 3489 O O . VAL B 1 24 ? -12.07 -28.031 -3.98 1 89.12 24 VAL B O 1
ATOM 3492 N N . ILE B 1 25 ? -10.977 -29.703 -3.174 1 86.62 25 ILE B N 1
ATOM 3493 C CA . ILE B 1 25 ? -10.297 -28.906 -2.154 1 86.62 25 ILE B CA 1
ATOM 3494 C C . ILE B 1 25 ? -9.422 -27.844 -2.822 1 86.62 25 ILE B C 1
ATOM 3496 O O . ILE B 1 25 ? -9.406 -26.688 -2.391 1 86.62 25 ILE B O 1
ATOM 3500 N N . THR B 1 26 ? -8.766 -28.234 -3.867 1 83.81 26 THR B N 1
ATOM 3501 C CA . THR B 1 26 ? -7.891 -27.312 -4.574 1 83.81 26 THR B CA 1
ATOM 3502 C C . THR B 1 26 ? -8.695 -26.188 -5.223 1 83.81 26 THR B C 1
ATOM 3504 O O . THR B 1 26 ? -8.32 -25.016 -5.145 1 83.81 26 THR B O 1
ATOM 3507 N N . ILE B 1 27 ? -9.789 -26.547 -5.781 1 88.56 27 ILE B N 1
ATOM 3508 C CA . ILE B 1 27 ? -10.633 -25.562 -6.449 1 88.56 27 ILE B CA 1
ATOM 3509 C C . ILE B 1 27 ? -11.227 -24.609 -5.418 1 88.56 27 ILE B C 1
ATOM 3511 O O . ILE B 1 27 ? -11.289 -23.406 -5.645 1 88.56 27 ILE B O 1
ATOM 3515 N N . ILE B 1 28 ? -11.586 -25.109 -4.309 1 91.62 28 ILE B N 1
ATOM 3516 C CA . ILE B 1 28 ? -12.117 -24.281 -3.234 1 91.62 28 ILE B CA 1
ATOM 3517 C C . ILE B 1 28 ? -11.047 -23.297 -2.77 1 91.62 28 ILE B C 1
ATOM 3519 O O . ILE B 1 28 ? -11.336 -22.109 -2.547 1 91.62 28 ILE B O 1
ATOM 3523 N N . ALA B 1 29 ? -9.875 -23.766 -2.684 1 87.44 29 ALA B N 1
ATOM 3524 C CA . ALA B 1 29 ? -8.773 -22.891 -2.295 1 87.44 29 ALA B CA 1
ATOM 3525 C C . ALA B 1 29 ? -8.555 -21.781 -3.328 1 87.44 29 ALA B C 1
ATOM 3527 O O . ALA B 1 29 ? -8.367 -20.625 -2.969 1 87.44 29 ALA B O 1
ATOM 3528 N N . ILE B 1 30 ? -8.641 -22.156 -4.551 1 89 30 ILE B N 1
ATOM 3529 C CA . ILE B 1 30 ? -8.461 -21.203 -5.645 1 89 30 ILE B CA 1
ATOM 3530 C C . ILE B 1 30 ? -9.555 -20.141 -5.59 1 89 30 ILE B C 1
ATOM 3532 O O . ILE B 1 30 ? -9.297 -18.969 -5.867 1 89 30 ILE B O 1
ATOM 3536 N N . ILE B 1 31 ? -10.719 -20.562 -5.152 1 94.94 31 ILE B N 1
ATOM 3537 C CA . ILE B 1 31 ? -11.883 -19.688 -5.121 1 94.94 31 ILE B CA 1
ATOM 3538 C C . ILE B 1 31 ? -11.781 -18.75 -3.924 1 94.94 31 ILE B C 1
ATOM 3540 O O . ILE B 1 31 ? -12.102 -17.562 -4.027 1 94.94 31 ILE B O 1
ATOM 3544 N N . ILE B 1 32 ? -11.219 -19.141 -2.84 1 94.12 32 ILE B N 1
ATOM 3545 C CA . ILE B 1 32 ? -11.273 -18.406 -1.581 1 94.12 32 ILE B CA 1
ATOM 3546 C C . ILE B 1 32 ? -10.039 -17.516 -1.455 1 94.12 32 ILE B C 1
ATOM 3548 O O . ILE B 1 32 ? -10.125 -16.391 -0.948 1 94.12 32 ILE B O 1
ATOM 3552 N N . LEU B 1 33 ? -8.945 -17.844 -1.947 1 89.62 33 LEU B N 1
ATOM 3553 C CA . LEU B 1 33 ? -7.652 -17.234 -1.654 1 89.62 33 LEU B CA 1
ATOM 3554 C C . LEU B 1 33 ? -7.605 -15.797 -2.139 1 89.62 33 LEU B C 1
ATOM 3556 O O . LEU B 1 33 ? -7.164 -14.906 -1.408 1 89.62 33 LEU B O 1
ATOM 3560 N N . PRO B 1 34 ? -8.07 -15.539 -3.336 1 92.06 34 PRO B N 1
ATOM 3561 C CA . PRO B 1 34 ? -7.977 -14.148 -3.797 1 92.06 34 PRO B CA 1
ATOM 3562 C C . PRO B 1 34 ? -8.766 -13.18 -2.922 1 92.06 34 PRO B C 1
ATOM 3564 O O . PRO B 1 34 ? -8.336 -12.047 -2.705 1 92.06 34 PRO B O 1
ATOM 3567 N N . SER B 1 35 ? -9.875 -13.664 -2.441 1 94.31 35 SER B N 1
ATOM 3568 C CA . SER B 1 35 ? -10.711 -12.805 -1.616 1 94.31 35 SER B CA 1
ATOM 3569 C C . SER B 1 35 ? -10.008 -12.43 -0.316 1 94.31 35 SER B C 1
ATOM 3571 O O . SER B 1 35 ? -10.242 -11.344 0.228 1 94.31 35 SER B O 1
ATOM 3573 N N . LEU B 1 36 ? -9.188 -13.273 0.199 1 90.19 36 LEU B N 1
ATOM 3574 C CA . LEU B 1 36 ? -8.453 -12.984 1.428 1 90.19 36 LEU B CA 1
ATOM 3575 C C . LEU B 1 36 ? -7.52 -11.789 1.241 1 90.19 36 LEU B C 1
ATOM 3577 O O . LEU B 1 36 ? -7.371 -10.969 2.146 1 90.19 36 LEU B O 1
ATOM 3581 N N . TYR B 1 37 ? -7.02 -11.711 0.041 1 86.12 37 TYR B N 1
ATOM 3582 C CA . TYR B 1 37 ? -6.145 -10.586 -0.274 1 86.12 37 TYR B CA 1
ATOM 3583 C C . TYR B 1 37 ? -6.891 -9.266 -0.158 1 86.12 37 TYR B C 1
ATOM 3585 O O . TYR B 1 37 ? -6.395 -8.32 0.453 1 86.12 37 TYR B O 1
ATOM 3593 N N . ALA B 1 38 ? -8.023 -9.258 -0.667 1 92.81 38 ALA B N 1
ATOM 3594 C CA . ALA B 1 38 ? -8.805 -8.023 -0.666 1 92.81 38 ALA B CA 1
ATOM 3595 C C . ALA B 1 38 ? -9.352 -7.727 0.726 1 92.81 38 ALA B C 1
ATOM 3597 O O . ALA B 1 38 ? -9.156 -6.629 1.256 1 92.81 38 ALA B O 1
ATOM 3598 N N . LEU B 1 39 ? -9.961 -8.688 1.374 1 94.44 39 LEU B N 1
ATOM 3599 C CA . LEU B 1 39 ? -10.742 -8.477 2.588 1 94.44 39 LEU B CA 1
ATOM 3600 C C . LEU B 1 39 ? -9.836 -8.195 3.779 1 94.44 39 LEU B C 1
ATOM 3602 O O . LEU B 1 39 ? -10.133 -7.316 4.594 1 94.44 39 LEU B O 1
ATOM 3606 N N . LEU B 1 40 ? -8.758 -8.867 3.893 1 90.62 40 LEU B N 1
ATOM 3607 C CA . LEU B 1 40 ? -7.844 -8.633 5.004 1 90.62 40 LEU B CA 1
ATOM 3608 C C . LEU B 1 40 ? -7.172 -7.27 4.883 1 90.62 40 LEU B C 1
ATOM 3610 O O . LEU B 1 40 ? -6.988 -6.57 5.883 1 90.62 40 LEU B O 1
ATOM 3614 N N . ASN B 1 41 ? -6.867 -6.914 3.693 1 89.75 41 ASN B N 1
ATOM 3615 C CA . ASN B 1 41 ? -6.234 -5.613 3.51 1 89.75 41 ASN B CA 1
ATOM 3616 C C . ASN B 1 41 ? -7.215 -4.469 3.754 1 89.75 41 ASN B C 1
ATOM 3618 O O . ASN B 1 41 ? -6.855 -3.451 4.348 1 89.75 41 ASN B O 1
ATOM 3622 N N . ILE B 1 42 ? -8.414 -4.637 3.293 1 93.94 42 ILE B N 1
ATOM 3623 C CA . ILE B 1 42 ? -9.438 -3.631 3.541 1 93.94 42 ILE B CA 1
ATOM 3624 C C . ILE B 1 42 ? -9.664 -3.48 5.043 1 93.94 42 ILE B C 1
ATOM 3626 O O . ILE B 1 42 ? -9.734 -2.363 5.559 1 93.94 42 ILE B O 1
ATOM 3630 N N . ASP B 1 43 ? -9.703 -4.582 5.688 1 92.44 43 ASP B N 1
ATOM 3631 C CA . ASP B 1 43 ? -9.906 -4.566 7.133 1 92.44 43 ASP B CA 1
ATOM 3632 C C . ASP B 1 43 ? -8.727 -3.895 7.844 1 92.44 43 ASP B C 1
ATOM 3634 O O . ASP B 1 43 ? -8.93 -3.1 8.766 1 92.44 43 ASP B O 1
ATOM 3638 N N . ALA B 1 44 ? -7.602 -4.195 7.43 1 87.5 44 ALA B N 1
ATOM 3639 C CA . ALA B 1 44 ? -6.395 -3.613 8.016 1 87.5 44 ALA B CA 1
ATOM 3640 C C . ALA B 1 44 ? -6.375 -2.098 7.84 1 87.5 44 ALA B C 1
ATOM 3642 O O . ALA B 1 44 ? -5.91 -1.371 8.727 1 87.5 44 ALA B O 1
ATOM 3643 N N . CYS B 1 45 ? -6.914 -1.67 6.715 1 87.31 45 CYS B N 1
ATOM 3644 C CA . CYS B 1 45 ? -6.918 -0.25 6.383 1 87.31 45 CYS B CA 1
ATOM 3645 C C . CYS B 1 45 ? -8.227 0.408 6.812 1 87.31 45 CYS B C 1
ATOM 3647 O O . CYS B 1 45 ? -8.578 1.479 6.312 1 87.31 45 CYS B O 1
ATOM 3649 N N . TRP B 1 46 ? -8.93 -0.185 7.719 1 88.44 46 TRP B N 1
ATOM 3650 C CA . TRP B 1 46 ? -10.273 0.304 8.031 1 88.44 46 TRP B CA 1
ATOM 3651 C C . TRP B 1 46 ? -10.219 1.736 8.555 1 88.44 46 TRP B C 1
ATOM 3653 O O . TRP B 1 46 ? -11 2.59 8.117 1 88.44 46 TRP B O 1
ATOM 3663 N N . ASP B 1 47 ? -9.289 2.078 9.469 1 84.12 47 ASP B N 1
ATOM 3664 C CA . ASP B 1 47 ? -9.172 3.424 10.023 1 84.12 47 ASP B CA 1
ATOM 3665 C C . ASP B 1 47 ? -7.773 3.672 10.57 1 84.12 47 ASP B C 1
ATOM 3667 O O . ASP B 1 47 ? -7.613 4.051 11.734 1 84.12 47 ASP B O 1
ATOM 3671 N N . PRO B 1 48 ? -6.82 3.611 9.695 1 77.88 48 PRO B N 1
ATOM 3672 C CA . PRO B 1 48 ? -5.449 3.779 10.18 1 77.88 48 PRO B CA 1
ATOM 3673 C C . PRO B 1 48 ? -5.18 5.184 10.719 1 77.88 48 PRO B C 1
ATOM 3675 O O . PRO B 1 48 ? -4.359 5.359 11.625 1 77.88 48 PRO B O 1
ATOM 3678 N N . TYR B 1 49 ? -5.828 6.102 10.289 1 74 49 TYR B N 1
ATOM 3679 C CA . TYR B 1 49 ? -5.574 7.496 10.641 1 74 49 TYR B CA 1
ATOM 3680 C C . TYR B 1 49 ? -6.41 7.91 11.852 1 74 49 TYR B C 1
ATOM 3682 O O . TYR B 1 49 ? -6.129 8.93 12.484 1 74 49 TYR B O 1
ATOM 3690 N N . GLY B 1 50 ? -7.402 7.121 12.148 1 73.69 50 GLY B N 1
ATOM 3691 C CA . GLY B 1 50 ? -8.227 7.383 13.32 1 73.69 50 GLY B CA 1
ATOM 3692 C C . GLY B 1 50 ? -7.77 6.621 14.547 1 73.69 50 GLY B C 1
ATOM 3693 O O . GLY B 1 50 ? -8.156 6.953 15.672 1 73.69 50 GLY B O 1
ATOM 3694 N N . ASN B 1 51 ? -6.953 5.664 14.344 1 78.31 51 ASN B N 1
ATOM 3695 C CA . ASN B 1 51 ? -6.512 4.812 15.438 1 78.31 51 ASN B CA 1
ATOM 3696 C C . ASN B 1 51 ? -5.117 5.203 15.93 1 78.31 51 ASN B C 1
ATOM 3698 O O . ASN B 1 51 ? -4.254 4.344 16.109 1 78.31 51 ASN B O 1
ATOM 3702 N N . THR B 1 52 ? -4.941 6.473 16.078 1 78.81 52 THR B N 1
ATOM 3703 C CA . THR B 1 52 ? -3.611 6.941 16.469 1 78.81 52 THR B CA 1
ATOM 3704 C C . THR B 1 52 ? -3.426 6.879 17.969 1 78.81 52 THR B C 1
ATOM 3706 O O . THR B 1 52 ? -2.332 7.129 18.484 1 78.81 52 THR B O 1
ATOM 3709 N N . ASP B 1 53 ? -4.457 6.52 18.703 1 84.06 53 ASP B N 1
ATOM 3710 C CA . ASP B 1 53 ? -4.406 6.445 20.156 1 84.06 53 ASP B CA 1
ATOM 3711 C C . ASP B 1 53 ? -3.477 5.328 20.625 1 84.06 53 ASP B C 1
ATOM 3713 O O . ASP B 1 53 ? -3.094 5.277 21.797 1 84.06 53 ASP B O 1
ATOM 3717 N N . ASN B 1 54 ? -3.021 4.512 19.688 1 81.94 54 ASN B N 1
ATOM 3718 C CA . ASN B 1 54 ? -2.1 3.436 20.031 1 81.94 54 ASN B CA 1
ATOM 3719 C C . ASN B 1 54 ? -0.673 3.76 19.594 1 81.94 54 ASN B C 1
ATOM 3721 O O . ASN B 1 54 ? 0.233 2.941 19.766 1 81.94 54 ASN B O 1
ATOM 3725 N N . LEU B 1 55 ? -0.514 4.898 19.047 1 83.69 55 LEU B N 1
ATOM 3726 C CA . LEU B 1 55 ? 0.832 5.336 18.688 1 83.69 55 LEU B CA 1
ATOM 3727 C C . LEU B 1 55 ? 1.515 6.008 19.875 1 83.69 55 LEU B C 1
ATOM 3729 O O . LEU B 1 55 ? 1.086 7.074 20.328 1 83.69 55 LEU B O 1
ATOM 3733 N N . ASP B 1 56 ? 2.547 5.402 20.359 1 88.44 56 ASP B N 1
ATOM 3734 C CA . ASP B 1 56 ? 3.25 5.906 21.531 1 88.44 56 ASP B CA 1
ATOM 3735 C C . ASP B 1 56 ? 4.078 7.141 21.188 1 88.44 56 ASP B C 1
ATOM 3737 O O . ASP B 1 56 ? 4.914 7.105 20.281 1 88.44 56 ASP B O 1
ATOM 3741 N N . PHE B 1 57 ? 3.811 8.148 21.859 1 89.62 57 PHE B N 1
ATOM 3742 C CA . PHE B 1 57 ? 4.48 9.438 21.734 1 89.62 57 PHE B CA 1
ATOM 3743 C C . PHE B 1 57 ? 5.062 9.891 23.062 1 89.62 57 PHE B C 1
ATOM 3745 O O . PHE B 1 57 ? 4.336 10 24.047 1 89.62 57 PHE B O 1
ATOM 3752 N N . ALA B 1 58 ? 6.387 10.148 23.078 1 93.25 58 ALA B N 1
ATOM 3753 C CA . ALA B 1 58 ? 7.016 10.586 24.312 1 93.25 58 ALA B CA 1
ATOM 3754 C C . ALA B 1 58 ? 6.957 12.102 24.453 1 93.25 58 ALA B C 1
ATOM 3756 O O . ALA B 1 58 ? 7.105 12.828 23.469 1 93.25 58 ALA B O 1
ATOM 3757 N N . VAL B 1 59 ? 6.699 12.562 25.641 1 93.31 59 VAL B N 1
ATOM 3758 C CA . VAL B 1 59 ? 6.707 13.984 25.953 1 93.31 59 VAL B CA 1
ATOM 3759 C C . VAL B 1 59 ? 7.664 14.258 27.109 1 93.31 59 VAL B C 1
ATOM 3761 O O . VAL B 1 59 ? 7.594 13.594 28.156 1 93.31 59 VAL B O 1
ATOM 3764 N N . VAL B 1 60 ? 8.539 15.164 26.891 1 96.38 60 VAL B N 1
ATOM 3765 C CA . VAL B 1 60 ? 9.516 15.57 27.906 1 96.38 60 VAL B CA 1
ATOM 3766 C C . VAL B 1 60 ? 9.258 17.016 28.312 1 96.38 60 VAL B C 1
ATOM 3768 O O . VAL B 1 60 ? 9.188 17.906 27.469 1 96.38 60 VAL B O 1
ATOM 3771 N N . ASN B 1 61 ? 9.086 17.25 29.562 1 95.94 61 ASN B N 1
ATOM 3772 C CA . ASN B 1 61 ? 8.953 18.609 30.078 1 95.94 61 ASN B CA 1
ATOM 3773 C C . ASN B 1 61 ? 10.164 19 30.938 1 95.94 61 ASN B C 1
ATOM 3775 O O . ASN B 1 61 ? 10.242 18.641 32.094 1 95.94 61 ASN B O 1
ATOM 3779 N N . ASN B 1 62 ? 11.023 19.766 30.328 1 96.75 62 ASN B N 1
ATOM 3780 C CA . ASN B 1 62 ? 12.18 20.281 31.062 1 96.75 62 ASN B CA 1
ATOM 3781 C C . ASN B 1 62 ? 11.977 21.734 31.484 1 96.75 62 ASN B C 1
ATOM 3783 O O . ASN B 1 62 ? 12.891 22.359 32 1 96.75 62 ASN B O 1
ATOM 3787 N N . ASP B 1 63 ? 10.781 22.25 31.266 1 95.69 63 ASP B N 1
ATOM 3788 C CA . ASP B 1 63 ? 10.5 23.656 31.5 1 95.69 63 ASP B CA 1
ATOM 3789 C C . ASP B 1 63 ? 10.734 24.031 32.969 1 95.69 63 ASP B C 1
ATOM 3791 O O . ASP B 1 63 ? 10.516 23.219 33.844 1 95.69 63 ASP B O 1
ATOM 3795 N N . GLN B 1 64 ? 11.273 25.266 33.156 1 95.12 64 GLN B N 1
ATOM 3796 C CA . GLN B 1 64 ? 11.445 25.812 34.5 1 95.12 64 GLN B CA 1
ATOM 3797 C C . GLN B 1 64 ? 10.453 26.953 34.781 1 95.12 64 GLN B C 1
ATOM 3799 O O . GLN B 1 64 ? 9.93 27.562 33.844 1 95.12 64 GLN B O 1
ATOM 3804 N N . ASN B 1 65 ? 10.164 27.172 36.062 1 93.44 65 ASN B N 1
ATOM 3805 C CA . ASN B 1 65 ? 9.297 28.297 36.438 1 93.44 65 ASN B CA 1
ATOM 3806 C C . ASN B 1 65 ? 9.898 29.625 36 1 93.44 65 ASN B C 1
ATOM 3808 O O . ASN B 1 65 ? 11.109 29.828 36.094 1 93.44 65 ASN B O 1
ATOM 3812 N N . ALA B 1 66 ? 9.062 30.406 35.438 1 89.5 66 ALA B N 1
ATOM 3813 C CA . ALA B 1 66 ? 9.445 31.781 35.125 1 89.5 66 ALA B CA 1
ATOM 3814 C C . ALA B 1 66 ? 8.586 32.781 35.844 1 89.5 66 ALA B C 1
ATOM 3816 O O . ALA B 1 66 ? 7.422 32.531 36.156 1 89.5 66 ALA B O 1
ATOM 3817 N N . THR B 1 67 ? 9.219 33.875 36.219 1 85.38 67 THR B N 1
ATOM 3818 C CA . THR B 1 67 ? 8.508 34.875 36.969 1 85.38 67 THR B CA 1
ATOM 3819 C C . THR B 1 67 ? 8.156 36.094 36.094 1 85.38 67 THR B C 1
ATOM 3821 O O . THR B 1 67 ? 8.969 36.5 35.25 1 85.38 67 THR B O 1
ATOM 3824 N N . TYR B 1 68 ? 6.957 36.438 36.094 1 76.31 68 TYR B N 1
ATOM 3825 C CA . TYR B 1 68 ? 6.48 37.625 35.406 1 76.31 68 TYR B CA 1
ATOM 3826 C C . TYR B 1 68 ? 5.539 38.438 36.312 1 76.31 68 TYR B C 1
ATOM 3828 O O . TYR B 1 68 ? 4.527 37.906 36.781 1 76.31 68 TYR B O 1
ATOM 3836 N N . ASN B 1 69 ? 5.852 39.688 36.5 1 75.44 69 ASN B N 1
ATOM 3837 C CA . ASN B 1 69 ? 5.078 40.594 37.375 1 75.44 69 ASN B CA 1
ATOM 3838 C C . ASN B 1 69 ? 4.793 39.938 38.719 1 75.44 69 ASN B C 1
ATOM 3840 O O . ASN B 1 69 ? 3.641 39.875 39.156 1 75.44 69 ASN B O 1
ATOM 3844 N N . ASN B 1 70 ? 5.754 39.312 39.312 1 79.44 70 ASN B N 1
ATOM 3845 C CA . ASN B 1 70 ? 5.762 38.75 40.656 1 79.44 70 ASN B CA 1
ATOM 3846 C C . ASN B 1 70 ? 4.898 37.5 40.75 1 79.44 70 ASN B C 1
ATOM 3848 O O . ASN B 1 70 ? 4.516 37.062 41.844 1 79.44 70 ASN B O 1
ATOM 3852 N N . ALA B 1 71 ? 4.434 37.062 39.656 1 81.19 71 ALA B N 1
ATOM 3853 C CA . ALA B 1 71 ? 3.73 35.781 39.594 1 81.19 71 ALA B CA 1
ATOM 3854 C C . ALA B 1 71 ? 4.566 34.719 38.875 1 81.19 71 ALA B C 1
ATOM 3856 O O . ALA B 1 71 ? 5.371 35.062 38 1 81.19 71 ALA B O 1
ATOM 3857 N N . SER B 1 72 ? 4.457 33.469 39.312 1 87.81 72 SER B N 1
ATOM 3858 C CA . SER B 1 72 ? 5.195 32.375 38.719 1 87.81 72 SER B CA 1
ATOM 3859 C C . SER B 1 72 ? 4.355 31.641 37.688 1 87.81 72 SER B C 1
ATOM 3861 O O . SER B 1 72 ? 3.17 31.391 37.906 1 87.81 72 SER B O 1
ATOM 3863 N N . TYR B 1 73 ? 4.93 31.422 36.5 1 84.25 73 TYR B N 1
ATOM 3864 C CA . TYR B 1 73 ? 4.277 30.734 35.406 1 84.25 73 TYR B CA 1
ATOM 3865 C C . TYR B 1 73 ? 5.105 29.531 34.938 1 84.25 73 TYR B C 1
ATOM 3867 O O . TYR B 1 73 ? 6.336 29.578 35 1 84.25 73 TYR B O 1
ATOM 3875 N N . ASN B 1 74 ? 4.434 28.422 34.594 1 90.19 74 ASN B N 1
ATOM 3876 C CA . ASN B 1 74 ? 5.027 27.266 33.938 1 90.19 74 ASN B CA 1
ATOM 3877 C C . ASN B 1 74 ? 4.148 26.766 32.781 1 90.19 74 ASN B C 1
ATOM 3879 O O . ASN B 1 74 ? 3.271 25.922 33 1 90.19 74 ASN B O 1
ATOM 3883 N N . PHE B 1 75 ? 4.496 27.25 31.688 1 86.25 75 PHE B N 1
ATOM 3884 C CA . PHE B 1 75 ? 3.684 26.906 30.531 1 86.25 75 PHE B CA 1
ATOM 3885 C C . PHE B 1 75 ? 3.908 25.453 30.109 1 86.25 75 PHE B C 1
ATOM 3887 O O . PHE B 1 75 ? 3.027 24.844 29.516 1 86.25 75 PHE B O 1
ATOM 3894 N N . GLY B 1 76 ? 5.086 24.891 30.359 1 89.62 76 GLY B N 1
ATOM 3895 C CA . GLY B 1 76 ? 5.328 23.484 30.109 1 89.62 76 GLY B CA 1
ATOM 3896 C C . GLY B 1 76 ? 4.332 22.578 30.797 1 89.62 76 GLY B C 1
ATOM 3897 O O . GLY B 1 76 ? 3.803 21.641 30.203 1 89.62 76 GLY B O 1
ATOM 3898 N N . ASP B 1 77 ? 4.078 22.922 32.031 1 91.31 77 ASP B N 1
ATOM 3899 C CA . ASP B 1 77 ? 3.111 22.156 32.781 1 91.31 77 ASP B CA 1
ATOM 3900 C C . ASP B 1 77 ? 1.712 22.266 32.188 1 91.31 77 ASP B C 1
ATOM 3902 O O . ASP B 1 77 ? 0.939 21.312 32.219 1 91.31 77 ASP B O 1
ATOM 3906 N N . LYS B 1 78 ? 1.378 23.391 31.719 1 84.56 78 LYS B N 1
ATOM 3907 C CA . LYS B 1 78 ? 0.072 23.594 31.094 1 84.56 78 LYS B CA 1
ATOM 3908 C C . LYS B 1 78 ? -0.077 22.719 29.844 1 84.56 78 LYS B C 1
ATOM 3910 O O . LYS B 1 78 ? -1.154 22.188 29.578 1 84.56 78 LYS B O 1
ATOM 3915 N N . VAL B 1 79 ? 1.009 22.688 29.156 1 84.12 79 VAL B N 1
ATOM 3916 C CA . VAL B 1 79 ? 1.017 21.859 27.953 1 84.12 79 VAL B CA 1
ATOM 3917 C C . VAL B 1 79 ? 0.797 20.406 28.328 1 84.12 79 VAL B C 1
ATOM 3919 O O . VAL B 1 79 ? 0.011 19.703 27.688 1 84.12 79 VAL B O 1
ATOM 3922 N N . ILE B 1 80 ? 1.478 19.922 29.312 1 90.06 80 ILE B N 1
ATOM 3923 C CA . ILE B 1 80 ? 1.357 18.531 29.781 1 90.06 80 ILE B CA 1
ATOM 3924 C C . ILE B 1 80 ? -0.088 18.25 30.188 1 90.06 80 ILE B C 1
ATOM 3926 O O . ILE B 1 80 ? -0.643 17.203 29.844 1 90.06 80 ILE B O 1
ATOM 3930 N N . ASP B 1 81 ? -0.724 19.156 30.875 1 88.06 81 ASP B N 1
ATOM 3931 C CA . ASP B 1 81 ? -2.107 19 31.312 1 88.06 81 ASP B CA 1
ATOM 3932 C C . ASP B 1 81 ? -3.049 18.844 30.125 1 88.06 81 ASP B C 1
ATOM 3934 O O . ASP B 1 81 ? -3.951 18 30.156 1 88.06 81 ASP B O 1
ATOM 3938 N N . LYS B 1 82 ? -2.766 19.578 29.172 1 81.44 82 LYS B N 1
ATOM 3939 C CA . LYS B 1 82 ? -3.609 19.531 27.984 1 81.44 82 LYS B CA 1
ATOM 3940 C C . LYS B 1 82 ? -3.416 18.203 27.25 1 81.44 82 LYS B C 1
ATOM 3942 O O . LYS B 1 82 ? -4.371 17.656 26.703 1 81.44 82 LYS B O 1
ATOM 3947 N N . LEU B 1 83 ? -2.197 17.75 27.203 1 85.44 83 LEU B N 1
ATOM 3948 C CA . LEU B 1 83 ? -1.897 16.531 26.484 1 85.44 83 LEU B CA 1
ATOM 3949 C C . LEU B 1 83 ? -2.428 15.312 27.234 1 85.44 83 LEU B C 1
ATOM 3951 O O . LEU B 1 83 ? -2.82 14.32 26.609 1 85.44 83 LEU B O 1
ATOM 3955 N N . GLU B 1 84 ? -2.463 15.391 28.5 1 87.94 84 GLU B N 1
ATOM 3956 C CA . GLU B 1 84 ? -2.994 14.297 29.312 1 87.94 84 GLU B CA 1
ATOM 3957 C C . GLU B 1 84 ? -4.484 14.094 29.047 1 87.94 84 GLU B C 1
ATOM 3959 O O . GLU B 1 84 ? -4.988 12.977 29.156 1 87.94 84 GLU B O 1
ATOM 3964 N N . ASP B 1 85 ? -5.133 15.164 28.609 1 84.88 85 ASP B N 1
ATOM 3965 C CA . ASP B 1 85 ? -6.57 15.109 28.359 1 84.88 85 ASP B CA 1
ATOM 3966 C C . ASP B 1 85 ? -6.859 14.781 26.891 1 84.88 85 ASP B C 1
ATOM 3968 O O . ASP B 1 85 ? -8.023 14.703 26.484 1 84.88 85 ASP B O 1
ATOM 3972 N N . ASN B 1 86 ? -5.816 14.68 26.203 1 81.69 86 ASN B N 1
ATOM 3973 C CA . ASN B 1 86 ? -5.934 14.367 24.797 1 81.69 86 ASN B CA 1
ATOM 3974 C C . ASN B 1 86 ? -5.707 12.883 24.516 1 81.69 86 ASN B C 1
ATOM 3976 O O . ASN B 1 86 ? -4.699 12.312 24.938 1 81.69 86 ASN B O 1
ATOM 3980 N N . ASP B 1 87 ? -6.629 12.266 23.875 1 83.38 87 ASP B N 1
ATOM 3981 C CA . ASP B 1 87 ? -6.523 10.828 23.641 1 83.38 87 ASP B CA 1
ATOM 3982 C C . ASP B 1 87 ? -6.207 10.531 22.172 1 83.38 87 ASP B C 1
ATOM 3984 O O . ASP B 1 87 ? -6.395 9.406 21.703 1 83.38 87 ASP B O 1
ATOM 3988 N N . ASP B 1 88 ? -5.758 11.477 21.438 1 77.94 88 ASP B N 1
ATOM 3989 C CA . ASP B 1 88 ? -5.457 11.289 20.031 1 77.94 88 ASP B CA 1
ATOM 3990 C C . ASP B 1 88 ? -4.23 10.398 19.828 1 77.94 88 ASP B C 1
ATOM 3992 O O . ASP B 1 88 ? -4.113 9.703 18.828 1 77.94 88 ASP B O 1
ATOM 3996 N N . PHE B 1 89 ? -3.322 10.469 20.828 1 83.31 89 PHE B N 1
ATOM 3997 C CA . PHE B 1 89 ? -2.121 9.641 20.844 1 83.31 89 PHE B CA 1
ATOM 3998 C C . PHE B 1 89 ? -1.873 9.055 22.219 1 83.31 89 PHE B C 1
ATOM 4000 O O . PHE B 1 89 ? -2.484 9.484 23.203 1 83.31 89 PHE B O 1
ATOM 4007 N N . ALA B 1 90 ? -1.1 8.039 22.219 1 88.19 90 ALA B N 1
ATOM 4008 C CA . ALA B 1 90 ? -0.664 7.504 23.516 1 88.19 90 ALA B CA 1
ATOM 4009 C C . ALA B 1 90 ? 0.528 8.289 24.047 1 88.19 90 ALA B C 1
ATOM 4011 O O . ALA B 1 90 ? 1.681 7.906 23.828 1 88.19 90 ALA B O 1
ATOM 4012 N N . TRP B 1 91 ? 0.198 9.234 24.844 1 89.94 91 TRP B N 1
ATOM 4013 C CA . TRP B 1 91 ? 1.222 10.133 25.375 1 89.94 91 TRP B CA 1
ATOM 4014 C C . TRP B 1 91 ? 1.917 9.508 26.578 1 89.94 91 TRP B C 1
ATOM 4016 O O . TRP B 1 91 ? 1.262 9.117 27.547 1 89.94 91 TRP B O 1
ATOM 4026 N N . ASP B 1 92 ? 3.172 9.383 26.516 1 94.38 92 ASP B N 1
ATOM 4027 C CA . ASP B 1 92 ? 3.996 8.93 27.625 1 94.38 92 ASP B CA 1
ATOM 4028 C C . ASP B 1 92 ? 4.902 10.047 28.125 1 94.38 92 ASP B C 1
ATOM 4030 O O . ASP B 1 92 ? 5.73 10.57 27.391 1 94.38 92 ASP B O 1
ATOM 4034 N N . PHE B 1 93 ? 4.738 10.336 29.359 1 96 93 PHE B N 1
ATOM 4035 C CA . PHE B 1 93 ? 5.531 11.406 29.969 1 96 93 PHE B CA 1
ATOM 4036 C C . PHE B 1 93 ? 6.777 10.844 30.641 1 96 93 PHE B C 1
ATOM 4038 O O . PHE B 1 93 ? 6.676 10.148 31.656 1 96 93 PHE B O 1
ATOM 4045 N N . VAL B 1 94 ? 7.91 11.109 30.047 1 97.06 94 VAL B N 1
ATOM 4046 C CA . VAL B 1 94 ? 9.164 10.492 30.469 1 97.06 94 VAL B CA 1
ATOM 4047 C C . VAL B 1 94 ? 10.273 11.531 30.5 1 97.06 94 VAL B C 1
ATOM 4049 O O . VAL B 1 94 ? 10.055 12.695 30.156 1 97.06 94 VAL B O 1
ATOM 4052 N N . ASP B 1 95 ? 11.438 11.141 31.031 1 97.06 95 ASP B N 1
ATOM 4053 C CA . ASP B 1 95 ? 12.586 12.039 30.969 1 97.06 95 ASP B CA 1
ATOM 4054 C C . ASP B 1 95 ? 13.219 12.047 29.578 1 97.06 95 ASP B C 1
ATOM 4056 O O . ASP B 1 95 ? 12.844 11.242 28.719 1 97.06 95 ASP B O 1
ATOM 4060 N N . GLU B 1 96 ? 14.047 13 29.328 1 97.06 96 GLU B N 1
ATOM 4061 C CA . GLU B 1 96 ? 14.586 13.219 27.984 1 97.06 96 GLU B CA 1
ATOM 4062 C C . GLU B 1 96 ? 15.414 12.023 27.531 1 97.06 96 GLU B C 1
ATOM 4064 O O . GLU B 1 96 ? 15.352 11.625 26.359 1 97.06 96 GLU B O 1
ATOM 4069 N N . ASP B 1 97 ? 16.188 11.453 28.422 1 96.94 97 ASP B N 1
ATOM 4070 C CA . ASP B 1 97 ? 17 10.297 28.062 1 96.94 97 ASP B CA 1
ATOM 4071 C C . ASP B 1 97 ? 16.125 9.133 27.609 1 96.94 97 ASP B C 1
ATOM 4073 O O . ASP B 1 97 ? 16.406 8.492 26.594 1 96.94 97 ASP B O 1
ATOM 4077 N N . ASP B 1 98 ? 15.133 8.883 28.328 1 97.12 98 ASP B N 1
ATOM 4078 C CA . ASP B 1 98 ? 14.195 7.816 27.969 1 97.12 98 ASP B CA 1
ATOM 4079 C C . ASP B 1 98 ? 13.508 8.109 26.641 1 97.12 98 ASP B C 1
ATOM 4081 O O . ASP B 1 98 ? 13.273 7.199 25.844 1 97.12 98 ASP B O 1
ATOM 4085 N N . ALA B 1 99 ? 13.18 9.359 26.438 1 96.56 99 ALA B N 1
ATOM 4086 C CA . ALA B 1 99 ? 12.523 9.758 25.188 1 96.56 99 ALA B CA 1
ATOM 4087 C C . ALA B 1 99 ? 13.438 9.539 23.984 1 96.56 99 ALA B C 1
ATOM 4089 O O . ALA B 1 99 ? 13.023 8.953 22.984 1 96.56 99 ALA B O 1
ATOM 4090 N N . ARG B 1 100 ? 14.656 10.023 24.141 1 94.75 100 ARG B N 1
ATOM 4091 C CA . ARG B 1 100 ? 15.602 9.914 23.031 1 94.75 100 ARG B CA 1
ATOM 4092 C C . ARG B 1 100 ? 15.945 8.461 22.75 1 94.75 100 ARG B C 1
ATOM 4094 O O . ARG B 1 100 ? 15.977 8.039 21.594 1 94.75 100 ARG B O 1
ATOM 4101 N N . ASP B 1 101 ? 16.141 7.637 23.797 1 93.75 101 ASP B N 1
ATOM 4102 C CA . ASP B 1 101 ? 16.391 6.211 23.641 1 93.75 101 ASP B CA 1
ATOM 4103 C C . ASP B 1 101 ? 15.188 5.496 23.031 1 93.75 101 ASP B C 1
ATOM 4105 O O . ASP B 1 101 ? 15.344 4.617 22.188 1 93.75 101 ASP B O 1
ATOM 4109 N N . GLY B 1 102 ? 14.062 5.879 23.516 1 93.88 102 GLY B N 1
ATOM 4110 C CA . GLY B 1 102 ? 12.836 5.266 23.047 1 93.88 102 GLY B CA 1
ATOM 4111 C C . GLY B 1 102 ? 12.555 5.547 21.578 1 93.88 102 GLY B C 1
ATOM 4112 O O . GLY B 1 102 ? 12.062 4.672 20.859 1 93.88 102 GLY B O 1
ATOM 4113 N N . VAL B 1 103 ? 12.836 6.758 21.109 1 92.88 103 VAL B N 1
ATOM 4114 C CA . VAL B 1 103 ? 12.656 7.094 19.703 1 92.88 103 VAL B CA 1
ATOM 4115 C C . VAL B 1 103 ? 13.688 6.359 18.844 1 92.88 103 VAL B C 1
ATOM 4117 O O . VAL B 1 103 ? 13.375 5.867 17.766 1 92.88 103 VAL B O 1
ATOM 4120 N N . GLU B 1 104 ? 14.867 6.23 19.406 1 89 104 GLU B N 1
ATOM 4121 C CA . GLU B 1 104 ? 15.945 5.562 18.688 1 89 104 GLU B CA 1
ATOM 4122 C C . GLU B 1 104 ? 15.672 4.066 18.547 1 89 104 GLU B C 1
ATOM 4124 O O . GLU B 1 104 ? 15.922 3.482 17.484 1 89 104 GLU B O 1
ATOM 4129 N N . ASN B 1 105 ? 15.148 3.51 19.578 1 87.75 105 ASN B N 1
ATOM 4130 C CA . ASN B 1 105 ? 14.984 2.061 19.547 1 87.75 105 ASN B CA 1
ATOM 4131 C C . ASN B 1 105 ? 13.594 1.662 19.062 1 87.75 105 ASN B C 1
ATOM 4133 O O . ASN B 1 105 ? 13.281 0.474 18.969 1 87.75 105 ASN B O 1
ATOM 4137 N N . GLY B 1 106 ? 12.734 2.619 18.812 1 85.69 106 GLY B N 1
ATOM 4138 C CA . GLY B 1 106 ? 11.453 2.332 18.188 1 85.69 106 GLY B CA 1
ATOM 4139 C C . GLY B 1 106 ? 10.32 2.184 19.188 1 85.69 106 GLY B C 1
ATOM 4140 O O . GLY B 1 106 ? 9.188 1.884 18.812 1 85.69 106 GLY B O 1
ATOM 4141 N N . THR B 1 107 ? 10.602 2.363 20.469 1 88.75 107 THR B N 1
ATOM 4142 C CA . THR B 1 107 ? 9.562 2.322 21.484 1 88.75 107 THR B CA 1
ATOM 4143 C C . THR B 1 107 ? 8.562 3.455 21.281 1 88.75 107 THR B C 1
ATOM 4145 O O . THR B 1 107 ? 7.352 3.256 21.438 1 88.75 107 THR B O 1
ATOM 4148 N N . TYR B 1 108 ? 9.07 4.633 20.984 1 90.69 108 TYR B N 1
ATOM 4149 C CA . TYR B 1 108 ? 8.25 5.793 20.656 1 90.69 108 TYR B CA 1
ATOM 4150 C C . TYR B 1 108 ? 8.398 6.164 19.188 1 90.69 108 TYR B C 1
ATOM 4152 O O . TYR B 1 108 ? 9.492 6.109 18.625 1 90.69 108 TYR B O 1
ATOM 4160 N N . TYR B 1 109 ? 7.305 6.48 18.594 1 86.62 109 TYR B N 1
ATOM 4161 C CA . TYR B 1 109 ? 7.363 6.91 17.203 1 86.62 109 TYR B CA 1
ATOM 4162 C C . TYR B 1 109 ? 7.949 8.312 17.094 1 86.62 109 TYR B C 1
ATOM 4164 O O . TYR B 1 109 ? 8.555 8.656 16.078 1 86.62 109 TYR B O 1
ATOM 4172 N N . ALA B 1 110 ? 7.691 9.078 18.094 1 90.31 110 ALA B N 1
ATOM 4173 C CA . ALA B 1 110 ? 8.211 10.438 18.141 1 90.31 110 ALA B CA 1
ATOM 4174 C C . ALA B 1 110 ? 8.227 10.961 19.578 1 90.31 110 ALA B C 1
ATOM 4176 O O . ALA B 1 110 ? 7.738 10.289 20.5 1 90.31 110 ALA B O 1
ATOM 4177 N N . ALA B 1 111 ? 8.914 12.148 19.734 1 92.56 111 ALA B N 1
ATOM 4178 C CA . ALA B 1 111 ? 8.945 12.797 21.047 1 92.56 111 ALA B CA 1
ATOM 4179 C C . ALA B 1 111 ? 8.875 14.312 20.906 1 92.56 111 ALA B C 1
ATOM 4181 O O . ALA B 1 111 ? 9.352 14.875 19.906 1 92.56 111 ALA B O 1
ATOM 4182 N N . ILE B 1 112 ? 8.219 14.891 21.828 1 91.44 112 ILE B N 1
ATOM 4183 C CA . ILE B 1 112 ? 8.25 16.344 21.969 1 91.44 112 ILE B CA 1
ATOM 4184 C C . ILE B 1 112 ? 9.047 16.719 23.219 1 91.44 112 ILE B C 1
ATOM 4186 O O . ILE B 1 112 ? 8.789 16.188 24.312 1 91.44 112 ILE B O 1
ATOM 4190 N N . ILE B 1 113 ? 9.969 17.609 23.062 1 94.44 113 ILE B N 1
ATOM 4191 C CA . ILE B 1 113 ? 10.812 18.047 24.172 1 94.44 113 ILE B CA 1
ATOM 4192 C C . ILE B 1 113 ? 10.602 19.531 24.438 1 94.44 113 ILE B C 1
ATOM 4194 O O . ILE B 1 113 ? 10.883 20.359 23.578 1 94.44 113 ILE B O 1
ATOM 4198 N N . ILE B 1 114 ? 10.094 19.844 25.594 1 92.69 114 ILE B N 1
ATOM 4199 C CA . ILE B 1 114 ? 9.953 21.219 26.062 1 92.69 114 ILE B CA 1
ATOM 4200 C C . ILE B 1 114 ? 11.219 21.641 26.812 1 92.69 114 ILE B C 1
ATOM 4202 O O . ILE B 1 114 ? 11.562 21.062 27.844 1 92.69 114 ILE B O 1
ATOM 4206 N N . PRO B 1 115 ? 11.875 22.625 26.281 1 94.56 115 PRO B N 1
ATOM 4207 C CA . PRO B 1 115 ? 13.164 22.984 26.875 1 94.56 115 PRO B CA 1
ATOM 4208 C C . PRO B 1 115 ? 13.016 23.719 28.203 1 94.56 115 PRO B C 1
ATOM 4210 O O . PRO B 1 115 ? 11.906 24.109 28.578 1 94.56 115 PRO B O 1
ATOM 4213 N N . GLU B 1 116 ? 14.109 23.984 28.844 1 95.5 116 GLU B N 1
ATOM 4214 C CA . GLU B 1 116 ? 14.156 24.562 30.188 1 95.5 116 GLU B CA 1
ATOM 4215 C C . GLU B 1 116 ? 13.672 26.016 30.172 1 95.5 116 GLU B C 1
ATOM 4217 O O . GLU B 1 116 ? 13.102 26.484 31.156 1 95.5 116 GLU B O 1
ATOM 4222 N N . ASN B 1 117 ? 13.859 26.672 29.031 1 92.62 117 ASN B N 1
ATOM 4223 C CA . ASN B 1 117 ? 13.578 28.109 28.953 1 92.62 117 ASN B CA 1
ATOM 4224 C C . ASN B 1 117 ? 12.266 28.375 28.234 1 92.62 117 ASN B C 1
ATOM 4226 O O . ASN B 1 117 ? 12.062 29.469 27.703 1 92.62 117 ASN B O 1
ATOM 4230 N N . PHE B 1 118 ? 11.445 27.375 28.156 1 90.25 118 PHE B N 1
ATOM 4231 C CA . PHE B 1 118 ? 10.195 27.5 27.406 1 90.25 118 PHE B CA 1
ATOM 4232 C C . PHE B 1 118 ? 9.336 28.625 27.969 1 90.25 118 PHE B C 1
ATOM 4234 O O . PHE B 1 118 ? 8.984 29.547 27.234 1 90.25 118 PHE B O 1
ATOM 4241 N N . SER B 1 119 ? 9.008 28.641 29.266 1 88.06 119 SER B N 1
ATOM 4242 C CA . SER B 1 119 ? 8.172 29.656 29.906 1 88.06 119 SER B CA 1
ATOM 4243 C C . SER B 1 119 ? 8.852 31.031 29.891 1 88.06 119 SER B C 1
ATOM 4245 O O . SER B 1 119 ? 8.203 32.031 29.641 1 88.06 119 SER B O 1
ATOM 4247 N N . SER B 1 120 ? 10.203 31.062 30.156 1 88.81 120 SER B N 1
ATOM 4248 C CA . SER B 1 120 ? 10.93 32.312 30.156 1 88.81 120 SER B CA 1
ATOM 4249 C C . SER B 1 120 ? 10.891 32.969 28.781 1 88.81 120 SER B C 1
ATOM 4251 O O . SER B 1 120 ? 10.75 34.188 28.672 1 88.81 120 SER B O 1
ATOM 4253 N N . ASN B 1 121 ? 11.016 32.188 27.75 1 86.19 121 ASN B N 1
ATOM 4254 C CA . ASN B 1 121 ? 10.961 32.719 26.391 1 86.19 121 ASN B CA 1
ATOM 4255 C C . ASN B 1 121 ? 9.562 33.219 26.047 1 86.19 121 ASN B C 1
ATOM 4257 O O . ASN B 1 121 ? 9.422 34.281 25.406 1 86.19 121 ASN B O 1
ATOM 4261 N N . LEU B 1 122 ? 8.578 32.531 26.484 1 80.75 122 LEU B N 1
ATOM 4262 C CA . LEU B 1 122 ? 7.207 32.906 26.203 1 80.75 122 LEU B CA 1
ATOM 4263 C C . LEU B 1 122 ? 6.867 34.25 26.875 1 80.75 122 LEU B C 1
ATOM 4265 O O . LEU B 1 122 ? 6.121 35.062 26.328 1 80.75 122 LEU B O 1
ATOM 4269 N N . LEU B 1 123 ? 7.426 34.469 28.047 1 76.94 123 LEU B N 1
ATOM 4270 C CA . LEU B 1 123 ? 7.121 35.656 28.828 1 76.94 123 LEU B CA 1
ATOM 4271 C C . LEU B 1 123 ? 8.008 36.812 28.406 1 76.94 123 LEU B C 1
ATOM 4273 O O . LEU B 1 123 ? 7.879 37.938 28.938 1 76.94 123 LEU B O 1
ATOM 4277 N N . SER B 1 124 ? 8.906 36.531 27.453 1 76 124 SER B N 1
ATOM 4278 C CA . SER B 1 124 ? 9.789 37.594 27.016 1 76 124 SER B CA 1
ATOM 4279 C C . SER B 1 124 ? 9.07 38.562 26.094 1 76 124 SER B C 1
ATOM 4281 O O . SER B 1 124 ? 9.703 39.375 25.422 1 76 124 SER B O 1
ATOM 4283 N N . ILE B 1 125 ? 7.801 38.5 25.969 1 65 125 ILE B N 1
ATOM 4284 C CA . ILE B 1 125 ? 6.984 39.281 25.062 1 65 125 ILE B CA 1
ATOM 4285 C C . ILE B 1 125 ? 7.191 40.781 25.328 1 65 125 ILE B C 1
ATOM 4287 O O . ILE B 1 125 ? 7.109 41.594 24.422 1 65 125 ILE B O 1
ATOM 4291 N N . ASN B 1 126 ? 7.543 41.062 26.578 1 58.66 126 ASN B N 1
ATOM 4292 C CA . ASN B 1 126 ? 7.688 42.469 26.969 1 58.66 126 ASN B CA 1
ATOM 4293 C C . ASN B 1 126 ? 9.141 42.938 26.891 1 58.66 126 ASN B C 1
ATOM 4295 O O . ASN B 1 126 ? 9.445 44.094 27.156 1 58.66 126 ASN B O 1
ATOM 4299 N N . ASP B 1 127 ? 9.867 41.938 26.547 1 66.62 127 ASP B N 1
ATOM 4300 C CA . ASP B 1 127 ? 11.281 42.281 26.438 1 66.62 127 ASP B CA 1
ATOM 4301 C C . ASP B 1 127 ? 11.555 43.031 25.125 1 66.62 127 ASP B C 1
ATOM 4303 O O . ASP B 1 127 ? 10.703 43.062 24.234 1 66.62 127 ASP B O 1
ATOM 4307 N N . GLN B 1 128 ? 12.625 43.75 25.062 1 60.94 128 GLN B N 1
ATOM 4308 C CA . GLN B 1 128 ? 13.047 44.469 23.859 1 60.94 128 GLN B CA 1
ATOM 4309 C C . GLN B 1 128 ? 13.219 43.531 22.672 1 60.94 128 GLN B C 1
ATOM 4311 O O . GLN B 1 128 ? 12.938 43.875 21.531 1 60.94 128 GLN B O 1
ATOM 4316 N N . ASN B 1 129 ? 13.664 42.344 23.062 1 68 129 ASN B N 1
ATOM 4317 C CA . ASN B 1 129 ? 13.844 41.312 22.047 1 68 129 ASN B CA 1
ATOM 4318 C C . ASN B 1 129 ? 13.125 40.031 22.422 1 68 129 ASN B C 1
ATOM 4320 O O . ASN B 1 129 ? 13.742 39.062 22.875 1 68 129 ASN B O 1
ATOM 4324 N N . PRO B 1 130 ? 11.789 40.094 22.172 1 71.88 130 PRO B N 1
ATOM 4325 C CA . PRO B 1 130 ? 11.047 38.875 22.5 1 71.88 130 PRO B CA 1
ATOM 4326 C C . PRO B 1 130 ? 11.555 37.656 21.766 1 71.88 130 PRO B C 1
ATOM 4328 O O . PRO B 1 130 ? 11.992 37.75 20.609 1 71.88 130 PRO B O 1
ATOM 4331 N N . LYS B 1 131 ? 11.695 36.531 22.469 1 76.19 131 LYS B N 1
ATOM 4332 C CA . LYS B 1 131 ? 12.156 35.25 21.906 1 76.19 131 LYS B CA 1
ATOM 4333 C C . LYS B 1 131 ? 11.008 34.25 21.766 1 76.19 131 LYS B C 1
ATOM 4335 O O . LYS B 1 131 ? 10.141 34.188 22.641 1 76.19 131 LYS B O 1
ATOM 4340 N N . GLN B 1 132 ? 10.906 33.625 20.672 1 77.56 132 GLN B N 1
ATOM 4341 C CA . GLN B 1 132 ? 9.953 32.531 20.516 1 77.56 132 GLN B CA 1
ATOM 4342 C C . GLN B 1 132 ? 10.352 31.312 21.344 1 77.56 132 GLN B C 1
ATOM 4344 O O . GLN B 1 132 ? 11.539 30.984 21.453 1 77.56 132 GLN B O 1
ATOM 4349 N N . ALA B 1 133 ? 9.406 30.734 22 1 84.06 133 ALA B N 1
ATOM 4350 C CA . ALA B 1 133 ? 9.664 29.484 22.703 1 84.06 133 ALA B CA 1
ATOM 4351 C C . ALA B 1 133 ? 9.836 28.312 21.734 1 84.06 133 ALA B C 1
ATOM 4353 O O . ALA B 1 133 ? 9.07 28.188 20.781 1 84.06 133 ALA B O 1
ATOM 4354 N N . GLN B 1 134 ? 10.82 27.562 21.938 1 86.44 134 GLN B N 1
ATOM 4355 C CA . GLN B 1 134 ? 11.156 26.484 21.016 1 86.44 134 GLN B CA 1
ATOM 4356 C C . GLN B 1 134 ? 10.742 25.125 21.578 1 86.44 134 GLN B C 1
ATOM 4358 O O . GLN B 1 134 ? 10.883 24.875 22.781 1 86.44 134 GLN B O 1
ATOM 4363 N N . LEU B 1 135 ? 10.07 24.391 20.75 1 88.56 135 LEU B N 1
ATOM 4364 C CA . LEU B 1 135 ? 9.82 22.984 21.031 1 88.56 135 LEU B CA 1
ATOM 4365 C C . LEU B 1 135 ? 10.625 22.094 20.078 1 88.56 135 LEU B C 1
ATOM 4367 O O . LEU B 1 135 ? 10.852 22.453 18.922 1 88.56 135 LEU B O 1
ATOM 4371 N N . THR B 1 136 ? 11.109 21.016 20.625 1 91.44 136 THR B N 1
ATOM 4372 C CA . THR B 1 136 ? 11.812 20.047 19.781 1 91.44 136 THR B CA 1
ATOM 4373 C C . THR B 1 136 ? 10.922 18.844 19.484 1 91.44 136 THR B C 1
ATOM 4375 O O . THR B 1 136 ? 10.383 18.234 20.406 1 91.44 136 THR B O 1
ATOM 4378 N N . TYR B 1 137 ? 10.711 18.641 18.266 1 89.81 137 TYR B N 1
ATOM 4379 C CA . TYR B 1 137 ? 10.039 17.453 17.766 1 89.81 137 TYR B CA 1
ATOM 4380 C C . TYR B 1 137 ? 11.047 16.422 17.266 1 89.81 137 TYR B C 1
ATOM 4382 O O . TYR B 1 137 ? 11.711 16.625 16.25 1 89.81 137 TYR B O 1
ATOM 4390 N N . LEU B 1 138 ? 11.211 15.352 18.078 1 92.06 138 LEU B N 1
ATOM 4391 C CA . LEU B 1 138 ? 12.156 14.281 17.766 1 92.06 138 LEU B CA 1
ATOM 4392 C C . LEU B 1 138 ? 11.461 13.133 17.062 1 92.06 138 LEU B C 1
ATOM 4394 O O . LEU B 1 138 ? 10.453 12.617 17.547 1 92.06 138 LEU B O 1
ATOM 4398 N N . ILE B 1 139 ? 12.031 12.75 15.891 1 89.69 139 ILE B N 1
ATOM 4399 C CA . ILE B 1 139 ? 11.414 11.664 15.133 1 89.69 139 ILE B CA 1
ATOM 4400 C C . ILE B 1 139 ? 12.492 10.773 14.531 1 89.69 139 ILE B C 1
ATOM 4402 O O . ILE B 1 139 ? 13.586 11.242 14.195 1 89.69 139 ILE B O 1
ATOM 4406 N N . ASN B 1 140 ? 12.242 9.469 14.516 1 88.69 140 ASN B N 1
ATOM 4407 C CA . ASN B 1 140 ? 13.07 8.5 13.805 1 88.69 140 ASN B CA 1
ATOM 4408 C C . ASN B 1 140 ? 12.414 8.062 12.492 1 88.69 140 ASN B C 1
ATOM 4410 O O . ASN B 1 140 ? 11.508 7.234 12.492 1 88.69 140 ASN B O 1
ATOM 4414 N N . GLU B 1 141 ? 12.875 8.531 11.383 1 85.06 141 GLU B N 1
ATOM 4415 C CA . GLU B 1 141 ? 12.242 8.305 10.094 1 85.06 141 GLU B CA 1
ATOM 4416 C C . GLU B 1 141 ? 12.453 6.867 9.617 1 85.06 141 GLU B C 1
ATOM 4418 O O . GLU B 1 141 ? 11.758 6.398 8.719 1 85.06 141 GLU B O 1
ATOM 4423 N N . LYS B 1 142 ? 13.32 6.191 10.305 1 87.25 142 LYS B N 1
ATOM 4424 C CA . LYS B 1 142 ? 13.586 4.797 9.961 1 87.25 142 LYS B CA 1
ATOM 4425 C C . LYS B 1 142 ? 12.477 3.883 10.477 1 87.25 142 LYS B C 1
ATOM 4427 O O . LYS B 1 142 ? 12.281 2.783 9.961 1 87.25 142 LYS B O 1
ATOM 4432 N N . THR B 1 143 ? 11.781 4.277 11.477 1 83.44 143 THR B N 1
ATOM 4433 C CA . THR B 1 143 ? 10.867 3.406 12.203 1 83.44 143 THR B CA 1
ATOM 4434 C C . THR B 1 143 ? 9.719 2.957 11.297 1 83.44 143 THR B C 1
ATOM 4436 O O . THR B 1 143 ? 9.398 1.769 11.234 1 83.44 143 THR B O 1
ATOM 4439 N N . ASN B 1 144 ? 9.094 3.877 10.625 1 86.06 144 ASN B N 1
ATOM 4440 C CA . ASN B 1 144 ? 7.969 3.564 9.75 1 86.06 144 ASN B CA 1
ATOM 4441 C C . ASN B 1 144 ? 7.676 4.703 8.773 1 86.06 144 ASN B C 1
ATOM 4443 O O . ASN B 1 144 ? 7.605 5.867 9.18 1 86.06 144 ASN B O 1
ATOM 4447 N N . PRO B 1 145 ? 7.422 4.352 7.547 1 82.88 145 PRO B N 1
ATOM 4448 C CA . PRO B 1 145 ? 7.281 5.406 6.539 1 82.88 145 PRO B CA 1
ATOM 4449 C C . PRO B 1 145 ? 6.062 6.289 6.773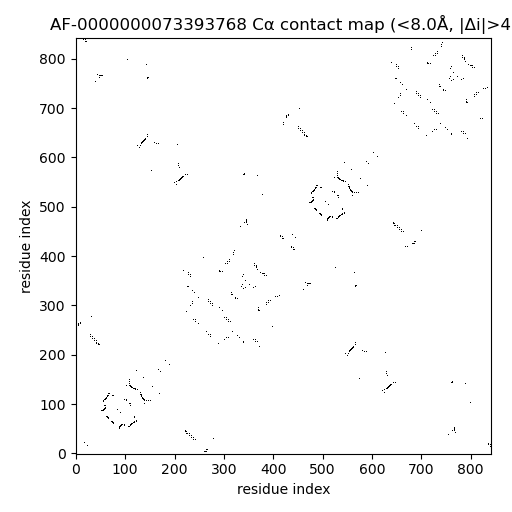 1 82.88 145 PRO B C 1
ATOM 4451 O O . PRO B 1 145 ? 6.125 7.504 6.574 1 82.88 145 PRO B O 1
ATOM 4454 N N . VAL B 1 146 ? 4.977 5.684 7.156 1 78.62 146 VAL B N 1
ATOM 4455 C CA . VAL B 1 146 ? 3.729 6.43 7.266 1 78.62 146 VAL B CA 1
ATOM 4456 C C . VAL B 1 146 ? 3.617 7.051 8.656 1 78.62 146 VAL B C 1
ATOM 4458 O O . VAL B 1 146 ? 3.092 8.156 8.812 1 78.62 146 VAL B O 1
ATOM 4461 N N . ALA B 1 147 ? 4.168 6.379 9.641 1 77 147 ALA B N 1
ATOM 4462 C CA . ALA B 1 147 ? 4.105 6.898 11.008 1 77 147 ALA B CA 1
ATOM 4463 C C . ALA B 1 147 ? 4.801 8.25 11.109 1 77 147 ALA B C 1
ATOM 4465 O O . ALA B 1 147 ? 4.348 9.141 11.836 1 77 147 ALA B O 1
ATOM 4466 N N . SER B 1 148 ? 5.793 8.383 10.367 1 74.69 148 SER B N 1
ATOM 4467 C CA . SER B 1 148 ? 6.535 9.641 10.391 1 74.69 148 SER B CA 1
ATOM 4468 C C . SER B 1 148 ? 5.68 10.797 9.883 1 74.69 148 SER B C 1
ATOM 4470 O O . SER B 1 148 ? 5.746 11.906 10.414 1 74.69 148 SER B O 1
ATOM 4472 N N . ARG B 1 149 ? 4.867 10.523 8.953 1 73.88 149 ARG B N 1
ATOM 4473 C CA . ARG B 1 149 ? 4.016 11.555 8.383 1 73.88 149 ARG B CA 1
ATOM 4474 C C . ARG B 1 149 ? 2.799 11.812 9.258 1 73.88 149 ARG B C 1
ATOM 4476 O O . ARG B 1 149 ? 2.381 12.961 9.43 1 73.88 149 ARG B O 1
ATOM 4483 N N . MET B 1 150 ? 2.287 10.734 9.828 1 73.5 150 MET B N 1
ATOM 4484 C CA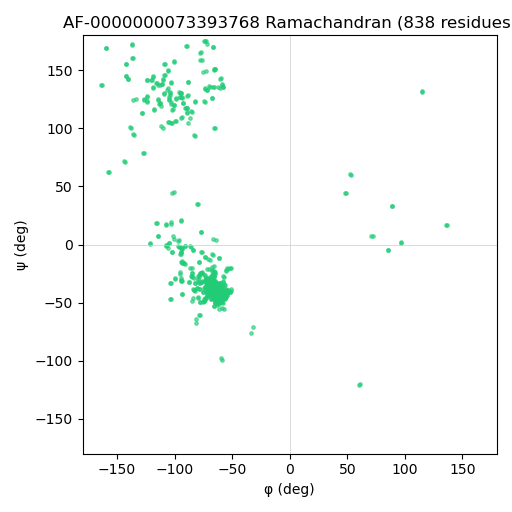 . MET B 1 150 ? 1.181 10.867 10.766 1 73.5 150 MET B CA 1
ATOM 4485 C C . MET B 1 150 ? 1.598 11.688 11.984 1 73.5 150 MET B C 1
ATOM 4487 O O . MET B 1 150 ? 0.832 12.523 12.469 1 73.5 150 MET B O 1
ATOM 4491 N N . SER B 1 151 ? 2.766 11.453 12.398 1 73.75 151 SER B N 1
ATOM 4492 C CA . SER B 1 151 ? 3.291 12.141 13.578 1 73.75 151 SER B CA 1
ATOM 4493 C C . SER B 1 151 ? 3.521 13.625 13.289 1 73.75 151 SER B C 1
ATOM 4495 O O . SER B 1 151 ? 3.303 14.469 14.164 1 73.75 151 SER B O 1
ATOM 4497 N N . ASN B 1 152 ? 3.934 13.891 12.062 1 70.88 152 ASN B N 1
ATOM 4498 C CA . ASN B 1 152 ? 4.109 15.281 11.688 1 70.88 152 ASN B CA 1
ATOM 4499 C C . ASN B 1 152 ? 2.803 16.062 11.805 1 70.88 152 ASN B C 1
ATOM 4501 O O . ASN B 1 152 ? 2.791 17.188 12.297 1 70.88 152 ASN B O 1
ATOM 4505 N N . ASN B 1 153 ? 1.777 15.461 11.383 1 66.25 153 ASN B N 1
ATOM 4506 C CA . ASN B 1 153 ? 0.467 16.094 11.469 1 66.25 153 ASN B CA 1
ATOM 4507 C C . ASN B 1 153 ? 0.044 16.312 12.922 1 66.25 153 ASN B C 1
ATOM 4509 O O . ASN B 1 153 ? -0.525 17.344 13.266 1 66.25 153 ASN B O 1
ATOM 4513 N N . ALA B 1 154 ? 0.402 15.383 13.727 1 68.12 154 ALA B N 1
ATOM 4514 C CA . ALA B 1 154 ? 0.087 15.461 15.148 1 68.12 154 ALA B CA 1
ATOM 4515 C C . ALA B 1 154 ? 0.828 16.625 15.812 1 68.12 154 ALA B C 1
ATOM 4517 O O . ALA B 1 154 ? 0.244 17.375 16.594 1 68.12 154 ALA B O 1
ATOM 4518 N N . VAL B 1 155 ? 2.008 16.766 15.43 1 74.69 155 VAL B N 1
ATOM 4519 C CA . VAL B 1 155 ? 2.842 17.797 16.031 1 74.69 155 VAL B CA 1
ATOM 4520 C C . VAL B 1 155 ? 2.314 19.188 15.656 1 74.69 155 VAL B C 1
ATOM 4522 O O . VAL B 1 155 ? 2.26 20.078 16.484 1 74.69 155 VAL B O 1
ATOM 4525 N N . ASN B 1 156 ? 1.89 19.266 14.406 1 68 156 ASN B N 1
ATOM 4526 C CA . ASN B 1 156 ? 1.315 20.531 13.977 1 68 156 ASN B CA 1
ATOM 4527 C C . ASN B 1 156 ? 0.048 20.875 14.758 1 68 156 ASN B C 1
ATOM 4529 O O . ASN B 1 156 ? -0.166 22.016 15.133 1 68 156 ASN B O 1
ATOM 4533 N N . GLN B 1 157 ? -0.626 19.859 15.031 1 65.12 157 GLN B N 1
ATOM 4534 C CA . GLN B 1 157 ? -1.851 20.062 15.797 1 65.12 157 GLN B CA 1
ATOM 4535 C C . GLN B 1 157 ? -1.538 20.438 17.25 1 65.12 157 GLN B C 1
ATOM 4537 O O . GLN B 1 157 ? -2.166 21.328 17.812 1 65.12 157 GLN B O 1
ATOM 4542 N N . ILE B 1 158 ? -0.613 19.797 17.766 1 70.56 158 ILE B N 1
ATOM 4543 C CA . ILE B 1 158 ? -0.178 20.047 19.125 1 70.56 158 ILE B CA 1
ATOM 4544 C C . ILE B 1 158 ? 0.361 21.469 19.25 1 70.56 158 ILE B C 1
ATOM 4546 O O . ILE B 1 158 ? 0.032 22.188 20.188 1 70.56 158 ILE B O 1
ATOM 4550 N N . GLN B 1 159 ? 1.164 21.797 18.281 1 72.69 159 GLN B N 1
ATOM 4551 C CA . GLN B 1 159 ? 1.71 23.156 18.25 1 72.69 159 GLN B CA 1
ATOM 4552 C C . GLN B 1 159 ? 0.596 24.203 18.25 1 72.69 159 GLN B C 1
ATOM 4554 O O . GLN B 1 159 ? 0.656 25.188 18.984 1 72.69 159 GLN B O 1
ATOM 4559 N N . SER B 1 160 ? -0.328 23.906 17.406 1 68.12 160 SER B N 1
ATOM 4560 C CA . SER B 1 160 ? -1.455 24.828 17.328 1 68.12 160 SER B CA 1
ATOM 4561 C C . SER B 1 160 ? -2.191 24.938 18.656 1 68.12 160 SER B C 1
ATOM 4563 O O . SER B 1 160 ? -2.557 26.031 19.078 1 68.12 160 SER B O 1
ATOM 4565 N N . LYS B 1 161 ? -2.309 23.828 19.312 1 66.69 161 LYS B N 1
ATOM 4566 C CA . LYS B 1 161 ? -3.006 23.812 20.594 1 66.69 161 LYS B CA 1
ATOM 4567 C C . LYS B 1 161 ? -2.193 24.531 21.672 1 66.69 161 LYS B C 1
ATOM 4569 O O . LYS B 1 161 ? -2.752 25.266 22.5 1 66.69 161 LYS B O 1
ATOM 4574 N N . ILE B 1 162 ? -0.965 24.312 21.625 1 70.75 162 ILE B N 1
ATOM 4575 C CA . ILE B 1 162 ? -0.059 25 22.547 1 70.75 162 ILE B CA 1
ATOM 4576 C C . ILE B 1 162 ? -0.108 26.5 22.312 1 70.75 162 ILE B C 1
ATOM 4578 O O . ILE B 1 162 ? -0.216 27.281 23.25 1 70.75 162 ILE B O 1
ATOM 4582 N N . ASN B 1 163 ? -0.052 26.859 21.078 1 69.75 163 ASN B N 1
ATOM 4583 C CA . ASN B 1 163 ? -0.125 28.281 20.719 1 69.75 163 ASN B CA 1
ATOM 4584 C C . ASN B 1 163 ? -1.418 28.922 21.219 1 69.75 163 ASN B C 1
ATOM 4586 O O . ASN B 1 163 ? -1.397 30.016 21.781 1 69.75 163 ASN B O 1
ATOM 4590 N N . ASP B 1 164 ? -2.447 28.172 21.031 1 64.81 164 ASP B N 1
ATOM 4591 C CA . ASP B 1 164 ? -3.742 28.656 21.5 1 64.81 164 ASP B CA 1
ATOM 4592 C C . ASP B 1 164 ? -3.732 28.891 23 1 64.81 164 ASP B C 1
ATOM 4594 O O . ASP B 1 164 ? -4.238 29.906 23.484 1 64.81 164 ASP B O 1
ATOM 4598 N N . GLU B 1 165 ? -3.15 28.047 23.672 1 64.62 165 GLU B N 1
ATOM 4599 C CA . GLU B 1 165 ? -3.111 28.141 25.141 1 64.62 165 GLU B CA 1
ATOM 4600 C C . GLU B 1 165 ? -2.221 29.297 25.594 1 64.62 165 GLU B C 1
ATOM 4602 O O . GLU B 1 165 ? -2.553 30 26.547 1 64.62 165 GLU B O 1
ATOM 4607 N N . VAL B 1 166 ? -1.188 29.422 24.969 1 65.44 166 VAL B N 1
ATOM 4608 C CA . VAL B 1 166 ? -0.224 30.453 25.312 1 65.44 166 VAL B CA 1
ATOM 4609 C C . VAL B 1 166 ? -0.827 31.828 25.031 1 65.44 166 VAL B C 1
ATOM 4611 O O . VAL B 1 166 ? -0.714 32.75 25.859 1 65.44 166 VAL B O 1
ATOM 4614 N N . ILE B 1 167 ? -1.401 31.969 23.953 1 63.06 167 ILE B N 1
ATOM 4615 C CA . ILE B 1 167 ? -2.021 33.219 23.578 1 63.06 167 ILE B CA 1
ATOM 4616 C C . ILE B 1 167 ? -3.113 33.594 24.578 1 63.06 167 ILE B C 1
ATOM 4618 O O . ILE B 1 167 ? -3.215 34.719 25.016 1 63.06 167 ILE B O 1
ATOM 4622 N N . GLN B 1 168 ? -3.877 32.562 24.891 1 62.91 168 GLN B N 1
ATOM 4623 C CA . GLN B 1 168 ? -4.934 32.781 25.875 1 62.91 168 GLN B CA 1
ATOM 4624 C C . GLN B 1 168 ? -4.352 33.25 27.219 1 62.91 168 GLN B C 1
ATOM 4626 O O . GLN B 1 168 ? -4.906 34.125 27.859 1 62.91 168 GLN B O 1
ATOM 4631 N N . THR B 1 169 ? -3.299 32.781 27.516 1 61.44 169 THR B N 1
ATOM 4632 C CA . THR B 1 169 ? -2.676 33.094 28.797 1 61.44 169 THR B CA 1
ATOM 4633 C C . THR B 1 169 ? -1.989 34.438 28.766 1 61.44 169 THR B C 1
ATOM 4635 O O . THR B 1 169 ? -2.139 35.25 29.688 1 61.44 169 THR B O 1
ATOM 4638 N N . VAL B 1 170 ? -1.259 34.656 27.688 1 60.06 170 VAL B N 1
ATOM 4639 C CA . VAL B 1 170 ? -0.534 35.906 27.531 1 60.06 170 VAL B CA 1
ATOM 4640 C C . VAL B 1 170 ? -1.523 37.062 27.406 1 60.06 170 VAL B C 1
ATOM 4642 O O . VAL B 1 170 ? -1.306 38.125 27.969 1 60.06 170 VAL B O 1
ATOM 4645 N N . ASN B 1 171 ? -2.494 36.812 26.594 1 56.75 171 ASN B N 1
ATOM 4646 C CA . ASN B 1 171 ? -3.545 37.844 26.516 1 56.75 171 ASN B CA 1
ATOM 4647 C C . ASN B 1 171 ? -4.172 38.125 27.875 1 56.75 171 ASN B C 1
ATOM 4649 O O . ASN B 1 171 ? -4.465 39.281 28.203 1 56.75 171 ASN B O 1
ATOM 4653 N N . GLY B 1 172 ? -4.332 37.062 28.531 1 54.28 172 GLY B N 1
ATOM 4654 C CA . GLY B 1 172 ? -4.824 37.25 29.891 1 54.28 172 GLY B CA 1
ATOM 4655 C C . GLY B 1 172 ? -3.893 38.062 30.75 1 54.28 172 GLY B C 1
ATOM 4656 O O . GLY B 1 172 ? -4.344 38.969 31.469 1 54.28 172 GLY B O 1
ATOM 4657 N N . VAL B 1 173 ? -2.691 37.906 30.5 1 54.09 173 VAL B N 1
ATOM 4658 C CA . VAL B 1 173 ? -1.688 38.625 31.266 1 54.09 173 VAL B CA 1
ATOM 4659 C C . VAL B 1 173 ? -1.617 40.062 30.781 1 54.09 173 VAL B C 1
ATOM 4661 O O . VAL B 1 173 ? -1.575 41 31.594 1 54.09 173 VAL B O 1
ATOM 4664 N N . ALA B 1 174 ? -1.511 40.156 29.453 1 51.38 174 ALA B N 1
ATOM 4665 C CA . ALA B 1 174 ? -1.438 41.5 28.859 1 51.38 174 ALA B CA 1
ATOM 4666 C C . ALA B 1 174 ? -2.682 42.312 29.203 1 51.38 174 ALA B C 1
ATOM 4668 O O . ALA B 1 174 ? -2.584 43.5 29.547 1 51.38 174 ALA B O 1
ATOM 4669 N N . PHE B 1 175 ? -3.758 41.688 29.094 1 47.84 175 PHE B N 1
ATOM 4670 C CA . PHE B 1 175 ? -5.012 42.375 29.406 1 47.84 175 PHE B CA 1
ATOM 4671 C C . PHE B 1 175 ? -5.066 42.75 30.891 1 47.84 175 PHE B C 1
ATOM 4673 O O . PHE B 1 175 ? -5.562 43.812 31.234 1 47.84 175 PHE B O 1
ATOM 4680 N N . ASN B 1 176 ? -4.637 41.875 31.609 1 49.66 176 ASN B N 1
ATOM 4681 C CA . ASN B 1 176 ? -4.594 42.188 33.031 1 49.66 176 ASN B CA 1
ATOM 4682 C C . ASN B 1 176 ? -3.695 43.375 33.312 1 49.66 176 ASN B C 1
ATOM 4684 O O . ASN B 1 176 ? -4.012 44.188 34.188 1 49.66 176 ASN B O 1
ATOM 4688 N N . GLN B 1 177 ? -2.719 43.5 32.594 1 45.88 177 GLN B N 1
ATOM 4689 C CA . GLN B 1 177 ? -1.819 44.656 32.75 1 45.88 177 GLN B CA 1
ATOM 4690 C C . GLN B 1 177 ? -2.465 45.938 32.25 1 45.88 177 GLN B C 1
ATOM 4692 O O . GLN B 1 177 ? -2.312 47 32.875 1 45.88 177 GLN B O 1
ATOM 4697 N N . LEU B 1 178 ? -3.031 45.75 31.141 1 45.19 178 LEU B N 1
ATOM 4698 C CA . LEU B 1 178 ? -3.74 46.938 30.641 1 45.19 178 LEU B CA 1
ATOM 4699 C C . LEU B 1 178 ? -4.855 47.344 31.578 1 45.19 178 LEU B C 1
ATOM 4701 O O . LEU B 1 178 ? -5.098 48.531 31.781 1 45.19 178 LEU B O 1
ATOM 4705 N N . SER B 1 179 ? -5.586 46.406 32 1 46.78 179 SER B N 1
ATOM 4706 C CA . SER B 1 179 ? -6.637 46.688 32.969 1 46.78 179 SER B CA 1
ATOM 4707 C C . SER B 1 179 ? -6.07 47.406 34.188 1 46.78 179 SER B C 1
ATOM 4709 O O . SER B 1 179 ? -6.707 48.312 34.75 1 46.78 179 SER B O 1
ATOM 4711 N N . VAL B 1 180 ? -4.973 46.969 34.562 1 44.56 180 VAL B N 1
ATOM 4712 C CA . VAL B 1 180 ? -4.363 47.594 35.75 1 44.56 180 VAL B CA 1
ATOM 4713 C C . VAL B 1 180 ? -3.852 48.969 35.375 1 44.56 180 VAL B C 1
ATOM 4715 O O . VAL B 1 180 ? -3.988 49.906 36.188 1 44.56 180 VAL B O 1
ATOM 4718 N N . MET B 1 181 ? -3.385 49 34.188 1 40.81 181 MET B N 1
ATOM 4719 C CA . MET B 1 181 ? -2.934 50.344 33.781 1 40.81 181 MET B CA 1
ATOM 4720 C C . MET B 1 181 ? -4.121 51.25 33.5 1 40.81 181 MET B C 1
ATOM 4722 O O . MET B 1 181 ? -4.023 52.469 33.688 1 40.81 181 MET B O 1
ATOM 4726 N N . GLY B 1 182 ? -5.168 50.625 32.906 1 41.34 182 GLY B N 1
ATOM 4727 C CA . GLY B 1 182 ? -6.379 51.375 32.656 1 41.34 182 GLY B CA 1
ATOM 4728 C C . GLY B 1 182 ? -7.07 51.812 33.938 1 41.34 182 GLY B C 1
ATOM 4729 O O . GLY B 1 182 ? -8.094 52.5 33.906 1 41.34 182 GLY B O 1
ATOM 4730 N N . GLN B 1 183 ? -6.918 51.156 35 1 40.75 183 GLN B N 1
ATOM 4731 C CA . GLN B 1 183 ? -7.621 51.656 36.188 1 40.75 183 GLN B CA 1
ATOM 4732 C C . GLN B 1 183 ? -7.27 53.125 36.438 1 40.75 183 GLN B C 1
ATOM 4734 O O . GLN B 1 183 ? -7.914 53.781 37.25 1 40.75 183 GLN B O 1
ATOM 4739 N N . THR B 1 184 ? -6.168 53.625 35.906 1 37.22 184 THR B N 1
ATOM 4740 C CA . THR B 1 184 ? -6.105 55.031 36.25 1 37.22 184 THR B CA 1
ATOM 4741 C C . THR B 1 184 ? -6.973 55.875 35.312 1 37.22 184 THR B C 1
ATOM 4743 O O . THR B 1 184 ? -7.375 57 35.625 1 37.22 184 THR B O 1
ATOM 4746 N N . THR B 1 185 ? -6.73 56 33.938 1 35.22 185 THR B N 1
ATOM 4747 C CA . THR B 1 185 ? -7.543 56.969 33.188 1 35.22 185 THR B CA 1
ATOM 4748 C C . THR B 1 185 ? -8.828 56.312 32.688 1 35.22 185 THR B C 1
ATOM 4750 O O . THR B 1 185 ? -8.781 55.281 32 1 35.22 185 THR B O 1
ATOM 4753 N N . PRO B 1 186 ? -10.125 56.562 33.312 1 35.16 186 PRO B N 1
ATOM 4754 C CA . PRO B 1 186 ? -11.484 56.094 33.062 1 35.16 186 PRO B CA 1
ATOM 4755 C C . PRO B 1 186 ? -11.758 55.812 31.609 1 35.16 186 PRO B C 1
ATOM 4757 O O . PRO B 1 186 ? -12.453 54.844 31.266 1 35.16 186 PRO B O 1
ATOM 4760 N N . GLN B 1 187 ? -11.852 56.906 30.75 1 33.16 187 GLN B N 1
ATOM 4761 C CA . GLN B 1 187 ? -12.742 57.094 29.609 1 33.16 187 GLN B CA 1
ATOM 4762 C C . GLN B 1 187 ? -12.281 56.281 28.406 1 33.16 187 GLN B C 1
ATOM 4764 O O . GLN B 1 187 ? -13.008 56.156 27.406 1 33.16 187 GLN B O 1
ATOM 4769 N N . SER B 1 188 ? -11.008 56.344 28 1 33.38 188 SER B N 1
ATOM 4770 C CA . SER B 1 188 ? -10.703 56.219 26.578 1 33.38 188 SER B CA 1
ATOM 4771 C C . SER B 1 188 ? -10.891 54.781 26.094 1 33.38 188 SER B C 1
ATOM 4773 O O . SER B 1 188 ? -11.023 53.844 26.906 1 33.38 188 SER B O 1
ATOM 4775 N N . SER B 1 189 ? -10.711 54.594 24.656 1 35 189 SER B N 1
ATOM 4776 C CA . SER B 1 189 ? -10.938 53.562 23.641 1 35 189 SER B CA 1
ATOM 4777 C C . SER B 1 189 ? -10.328 52.219 24.047 1 35 189 SER B C 1
ATOM 4779 O O . SER B 1 189 ? -10.594 51.188 23.438 1 35 189 SER B O 1
ATOM 4781 N N . LEU B 1 190 ? -9.414 52.344 24.938 1 35.44 190 LEU B N 1
ATOM 4782 C CA . LEU B 1 190 ? -8.789 51.062 25.344 1 35.44 190 LEU B CA 1
ATOM 4783 C C . LEU B 1 190 ? -9.742 50.25 26.188 1 35.44 190 LEU B C 1
ATOM 4785 O O . LEU B 1 190 ? -9.578 49.031 26.281 1 35.44 190 LEU B O 1
ATOM 4789 N N . SER B 1 191 ? -10.648 50.812 27.031 1 36.41 191 SER B N 1
ATOM 4790 C CA . SER B 1 191 ? -11.719 50.062 27.672 1 36.41 191 SER B CA 1
ATOM 4791 C C . SER B 1 191 ? -12.5 49.25 26.672 1 36.41 191 SER B C 1
ATOM 4793 O O . SER B 1 191 ? -12.984 48.156 26.984 1 36.41 191 SER B O 1
ATOM 4795 N N . GLN B 1 192 ? -12.727 49.812 25.469 1 34.97 192 GLN B N 1
ATOM 4796 C CA . GLN B 1 192 ? -13.445 49.062 24.453 1 34.97 192 GLN B CA 1
ATOM 4797 C C . GLN B 1 192 ? -12.633 47.875 23.984 1 34.97 192 GLN B C 1
ATOM 4799 O O . GLN B 1 192 ? -13.203 46.844 23.609 1 34.97 192 GLN B O 1
ATOM 4804 N N . LEU B 1 193 ? -11.352 48.031 24 1 36.06 193 LEU B N 1
ATOM 4805 C CA . LEU B 1 193 ? -10.57 46.844 23.641 1 36.06 193 LEU B CA 1
ATOM 4806 C C . LEU B 1 193 ? -10.609 45.812 24.75 1 36.06 193 LEU B C 1
ATOM 4808 O O . LEU B 1 193 ? -10.414 44.625 24.5 1 36.06 193 LEU B O 1
ATOM 4812 N N . SER B 1 194 ? -10.758 46.219 26.047 1 36.09 194 SER B N 1
ATOM 4813 C CA . SER B 1 194 ? -10.898 45.281 27.172 1 36.09 194 SER B CA 1
ATOM 4814 C C . SER B 1 194 ? -12.117 44.406 27 1 36.09 194 SER B C 1
ATOM 4816 O O . SER B 1 194 ? -12.148 43.281 27.516 1 36.09 194 SER B O 1
ATOM 4818 N N . TYR B 1 195 ? -13.289 44.969 26.688 1 32.88 195 TYR B N 1
ATOM 4819 C CA . TYR B 1 195 ? -14.508 44.188 26.531 1 32.88 195 TYR B CA 1
ATOM 4820 C C . TYR B 1 195 ? -14.414 43.281 25.312 1 32.88 195 TYR B C 1
ATOM 4822 O O . TYR B 1 195 ? -15.352 42.531 25.016 1 32.88 195 TYR B O 1
ATOM 4830 N N . MET B 1 196 ? -13.578 43.562 24.453 1 34.41 196 MET B N 1
ATOM 4831 C CA . MET B 1 196 ? -13.484 42.625 23.312 1 34.41 196 MET B CA 1
ATOM 4832 C C . MET B 1 196 ? -13.086 41.25 23.781 1 34.41 196 MET B C 1
ATOM 4834 O O . MET B 1 196 ? -12.797 40.375 22.953 1 34.41 196 MET B O 1
ATOM 4838 N N . ASN B 1 197 ? -12.648 41 24.984 1 33.03 197 ASN B N 1
ATOM 4839 C CA . ASN B 1 197 ? -12.133 39.781 25.562 1 33.03 197 ASN B CA 1
ATOM 4840 C C . ASN B 1 197 ? -13.195 38.688 25.547 1 33.03 197 ASN B C 1
ATOM 4842 O O . ASN B 1 197 ? -12.891 37.5 25.828 1 33.03 197 ASN B O 1
ATOM 4846 N N . SER B 1 198 ? -14.391 38.938 26.141 1 32.47 198 SER B N 1
ATOM 4847 C CA . SER B 1 198 ? -14.969 37.781 26.812 1 32.47 198 SER B CA 1
ATOM 4848 C C . SER B 1 198 ? -15.203 36.656 25.828 1 32.47 198 SER B C 1
ATOM 4850 O O . SER B 1 198 ? -14.82 35.5 26.094 1 32.47 198 SER B O 1
ATOM 4852 N N . SER B 1 199 ? -16.375 36.438 25.281 1 34.66 199 SER B N 1
ATOM 4853 C CA . SER B 1 199 ? -16.875 35.188 24.734 1 34.66 199 SER B CA 1
ATOM 4854 C C . SER B 1 199 ? -16.438 35 23.297 1 34.66 199 SER B C 1
ATOM 4856 O O . SER B 1 199 ? -16.266 33.844 22.844 1 34.66 199 SER B O 1
ATOM 4858 N N . GLY B 1 200 ? -16.578 36 22.359 1 35 200 GLY B N 1
ATOM 4859 C CA . GLY B 1 200 ? -16.5 35.906 20.906 1 35 200 GLY B CA 1
ATOM 4860 C C . GLY B 1 200 ? -15.172 36.344 20.359 1 35 200 GLY B C 1
ATOM 4861 O O . GLY B 1 200 ? -14.891 36.156 19.172 1 35 200 GLY B O 1
ATOM 4862 N N . VAL B 1 201 ? -14.336 37.25 20.891 1 39.88 201 VAL B N 1
ATOM 4863 C CA . VAL B 1 201 ? -13.109 37.875 20.438 1 39.88 201 VAL B CA 1
ATOM 4864 C C . VAL B 1 201 ? -11.961 36.875 20.453 1 39.88 201 VAL B C 1
ATOM 4866 O O . VAL B 1 201 ? -10.984 37 19.703 1 39.88 201 VAL B O 1
ATOM 4869 N N . ASP B 1 202 ? -11.914 35.938 21.281 1 41.5 202 ASP B N 1
ATOM 4870 C CA . ASP B 1 202 ? -10.828 35 21.547 1 41.5 202 ASP B CA 1
ATOM 4871 C C . ASP B 1 202 ? -10.445 34.25 20.266 1 41.5 202 ASP B C 1
ATOM 4873 O O . ASP B 1 202 ? -9.266 34.062 19.969 1 41.5 202 ASP B O 1
ATOM 4877 N N . ASN B 1 203 ? -11.477 33.875 19.516 1 46.66 203 ASN B N 1
ATOM 4878 C CA . ASN B 1 203 ? -11.203 33 18.391 1 46.66 203 ASN B CA 1
ATOM 4879 C C . ASN B 1 203 ? -10.781 33.781 17.141 1 46.66 203 ASN B C 1
ATOM 4881 O O . ASN B 1 203 ? -10.039 33.281 16.297 1 46.66 203 ASN B O 1
ATOM 4885 N N . TYR B 1 204 ? -11.141 35.125 17.125 1 44.47 204 TYR B N 1
ATOM 4886 C CA . TYR B 1 204 ? -10.914 35.906 15.906 1 44.47 204 TYR B CA 1
ATOM 4887 C C . TYR B 1 204 ? -9.438 36.219 15.719 1 44.47 204 TYR B C 1
ATOM 4889 O O . TYR B 1 204 ? -8.906 36.094 14.617 1 44.47 204 TYR B O 1
ATOM 4897 N N . PHE B 1 205 ? -8.789 36.656 16.766 1 50.5 205 PHE B N 1
ATOM 4898 C CA . PHE B 1 205 ? -7.418 37.156 16.625 1 50.5 205 PHE B CA 1
ATOM 4899 C C . PHE B 1 205 ? -6.461 36 16.359 1 50.5 205 PHE B C 1
ATOM 4901 O O . PHE B 1 205 ? -5.426 36.188 15.711 1 50.5 205 PHE B O 1
ATOM 4908 N N . TYR B 1 206 ? -7.004 34.875 16.766 1 51.19 206 TYR B N 1
ATOM 4909 C CA . TYR B 1 206 ? -6.102 33.75 16.656 1 51.19 206 TYR B CA 1
ATOM 4910 C C . TYR B 1 206 ? -6.293 33 15.336 1 51.19 206 TYR B C 1
ATOM 4912 O O . TYR B 1 206 ? -5.359 32.406 14.82 1 51.19 206 TYR B O 1
ATOM 4920 N N . SER B 1 207 ? -7.445 33.094 14.93 1 57.38 207 SER B N 1
ATOM 4921 C CA . SER B 1 207 ? -7.793 32.438 13.672 1 57.38 207 SER B CA 1
ATOM 4922 C C . SER B 1 207 ? -8.797 33.25 12.875 1 57.38 207 SER B C 1
ATOM 4924 O O . SER B 1 207 ? -9.984 32.938 12.836 1 57.38 207 SER B O 1
ATOM 4926 N N . PRO B 1 208 ? -8.234 34.344 12.367 1 64.44 208 PRO B N 1
ATOM 4927 C CA . PRO B 1 208 ? -9.164 35.219 11.656 1 64.44 208 PRO B CA 1
ATOM 4928 C C . PRO B 1 208 ? -9.922 34.5 10.547 1 64.44 208 PRO B C 1
ATOM 4930 O O . PRO B 1 208 ? -10.977 34.969 10.109 1 64.44 208 PRO B O 1
ATOM 4933 N N . THR B 1 209 ? -9.266 33.406 10.125 1 70.75 209 THR B N 1
ATOM 4934 C CA . THR B 1 209 ? -9.938 32.625 9.078 1 70.75 209 THR B CA 1
ATOM 4935 C C . THR B 1 209 ? -10.312 31.234 9.586 1 70.75 209 THR B C 1
ATOM 4937 O O . THR B 1 209 ? -9.656 30.703 10.469 1 70.75 209 THR B O 1
ATOM 4940 N N . GLU B 1 210 ? -11.422 30.797 9.258 1 74.69 210 GLU B N 1
ATOM 4941 C CA . GLU B 1 210 ? -11.859 29.438 9.5 1 74.69 210 GLU B CA 1
ATOM 4942 C C . GLU B 1 210 ? -12.164 28.703 8.188 1 74.69 210 GLU B C 1
ATOM 4944 O O . GLU B 1 210 ? -12.742 29.297 7.27 1 74.69 210 GLU B O 1
ATOM 4949 N N . VAL B 1 211 ? -11.664 27.5 8.164 1 76.44 211 VAL B N 1
ATOM 4950 C CA . VAL B 1 211 ? -11.883 26.703 6.965 1 76.44 211 VAL B CA 1
ATOM 4951 C C . VAL B 1 211 ? -13.008 25.703 7.223 1 76.44 211 VAL B C 1
ATOM 4953 O O . VAL B 1 211 ? -12.961 24.938 8.195 1 76.44 211 VAL B O 1
ATOM 4956 N N . THR B 1 212 ? -14.07 25.828 6.52 1 78.38 212 THR B N 1
ATOM 4957 C CA . THR B 1 212 ? -15.148 24.844 6.57 1 78.38 212 THR B CA 1
ATOM 4958 C C . THR B 1 212 ? -14.977 23.797 5.469 1 78.38 212 THR B C 1
ATOM 4960 O O . THR B 1 212 ? -14.812 24.156 4.301 1 78.38 212 THR B O 1
ATOM 4963 N N . LYS B 1 213 ? -14.992 22.547 5.898 1 83.62 213 LYS B N 1
ATOM 4964 C CA . LYS B 1 213 ? -14.812 21.453 4.949 1 83.62 213 LYS B CA 1
ATOM 4965 C C . LYS B 1 213 ? -16.156 21 4.371 1 83.62 213 LYS B C 1
ATOM 4967 O O . LYS B 1 213 ? -17.078 20.672 5.117 1 83.62 213 LYS B O 1
ATOM 4972 N N . GLU B 1 214 ? -16.328 21.203 3.137 1 87.75 214 GLU B N 1
ATOM 4973 C CA . GLU B 1 214 ? -17.453 20.656 2.395 1 87.75 214 GLU B CA 1
ATOM 4974 C C . GLU B 1 214 ? -17.062 19.422 1.591 1 87.75 214 GLU B C 1
ATOM 4976 O O . GLU B 1 214 ? -16.188 19.5 0.72 1 87.75 214 GLU B O 1
ATOM 4981 N N . LYS B 1 215 ? -17.734 18.281 1.902 1 86.38 215 LYS B N 1
ATOM 4982 C CA . LYS B 1 215 ? -17.375 17.016 1.268 1 86.38 215 LYS B CA 1
ATOM 4983 C C . LYS B 1 215 ? -18.406 16.625 0.211 1 86.38 215 LYS B C 1
ATOM 4985 O O . LYS B 1 215 ? -19.609 16.672 0.463 1 86.38 215 LYS B O 1
ATOM 4990 N N . ILE B 1 216 ? -17.859 16.422 -0.926 1 85.69 216 ILE B N 1
ATOM 4991 C CA . ILE B 1 216 ? -18.641 15.75 -1.956 1 85.69 216 ILE B CA 1
ATOM 4992 C C . ILE B 1 216 ? -18.453 14.242 -1.847 1 85.69 216 ILE B C 1
ATOM 4994 O O . ILE B 1 216 ? -17.328 13.758 -1.757 1 85.69 216 ILE B O 1
ATOM 4998 N N . ASN B 1 217 ? -19.516 13.461 -1.777 1 86.56 217 ASN B N 1
ATOM 4999 C CA . ASN B 1 217 ? -19.469 12.016 -1.619 1 86.56 217 ASN B CA 1
ATOM 5000 C C . ASN B 1 217 ? -18.609 11.609 -0.417 1 86.56 217 ASN B C 1
ATOM 5002 O O . ASN B 1 217 ? -17.594 10.93 -0.569 1 86.56 217 ASN B O 1
ATOM 5006 N N . PRO B 1 218 ? -19 12.055 0.705 1 86.62 218 PRO B N 1
ATOM 5007 C CA . PRO B 1 218 ? -18.234 11.695 1.908 1 86.62 218 PRO B CA 1
ATOM 5008 C C . PRO B 1 218 ? -18.156 10.188 2.129 1 86.62 218 PRO B C 1
ATOM 5010 O O . PRO B 1 218 ? -19.125 9.469 1.83 1 86.62 218 PRO B O 1
ATOM 5013 N N . VAL B 1 219 ? -17 9.797 2.488 1 88.81 219 VAL B N 1
ATOM 5014 C CA . VAL B 1 219 ? -16.781 8.383 2.785 1 88.81 219 VAL B CA 1
ATOM 5015 C C . VAL B 1 219 ? -16.484 8.211 4.273 1 88.81 219 VAL B C 1
ATOM 5017 O O . VAL B 1 219 ? -15.633 8.914 4.828 1 88.81 219 VAL B O 1
ATOM 5020 N N . ASP B 1 220 ? -17 7.277 4.895 1 83.56 220 ASP B N 1
ATOM 5021 C CA . ASP B 1 220 ? -17.016 7.141 6.348 1 83.56 220 ASP B CA 1
ATOM 5022 C C . ASP B 1 220 ? -15.672 6.625 6.863 1 83.56 220 ASP B C 1
ATOM 5024 O O . ASP B 1 220 ? -15.266 6.949 7.98 1 83.56 220 ASP B O 1
ATOM 5028 N N . ASN B 1 221 ? -15.141 5.742 6.102 1 88.31 221 ASN B N 1
ATOM 5029 C CA . ASN B 1 221 ? -13.914 5.129 6.59 1 88.31 221 ASN B CA 1
ATOM 5030 C C . ASN B 1 221 ? -12.922 4.883 5.457 1 88.31 221 ASN B C 1
ATOM 5032 O O . ASN B 1 221 ? -13.312 4.738 4.301 1 88.31 221 ASN B O 1
ATOM 5036 N N . TYR B 1 222 ? -11.703 4.832 5.848 1 88.38 222 TYR B N 1
ATOM 5037 C CA . TYR B 1 222 ? -10.617 4.668 4.887 1 88.38 222 TYR B CA 1
ATOM 5038 C C . TYR B 1 222 ? -10.703 3.314 4.195 1 88.38 222 TYR B C 1
ATOM 5040 O O . TYR B 1 222 ? -10.367 3.193 3.012 1 88.38 222 TYR B O 1
ATOM 5048 N N . GLY B 1 223 ? -11.148 2.309 4.898 1 91.88 223 GLY B N 1
ATOM 5049 C CA . GLY B 1 223 ? -11.344 0.998 4.301 1 91.88 223 GLY B CA 1
ATOM 5050 C C . GLY B 1 223 ? -12.25 1.026 3.086 1 91.88 223 GLY B C 1
ATOM 5051 O O . GLY B 1 223 ? -11.969 0.375 2.078 1 91.88 223 GLY B O 1
ATOM 5052 N N . SER B 1 224 ? -13.273 1.78 3.152 1 94.38 224 SER B N 1
ATOM 5053 C CA . SER B 1 224 ? -14.18 1.933 2.02 1 94.38 224 SER B CA 1
ATOM 5054 C C . SER B 1 224 ? -13.516 2.689 0.875 1 94.38 224 SER B C 1
ATOM 5056 O O . SER B 1 224 ? -13.758 2.393 -0.297 1 94.38 224 SER B O 1
ATOM 5058 N N . GLU B 1 225 ? -12.68 3.615 1.212 1 92.19 225 GLU B N 1
ATOM 5059 C CA . GLU B 1 225 ? -11.992 4.402 0.191 1 92.19 225 GLU B CA 1
ATOM 5060 C C . GLU B 1 225 ? -11.031 3.543 -0.616 1 92.19 225 GLU B C 1
ATOM 5062 O O . GLU B 1 225 ? -10.852 3.756 -1.817 1 92.19 225 GLU B O 1
ATOM 5067 N N . VAL B 1 226 ? -10.422 2.572 0.054 1 92.75 226 VAL B N 1
ATOM 5068 C CA . VAL B 1 226 ? -9.391 1.787 -0.624 1 92.75 226 VAL B CA 1
ATOM 5069 C C . VAL B 1 226 ? -10.008 0.511 -1.192 1 92.75 226 VAL B C 1
ATOM 5071 O O . VAL B 1 226 ? -9.359 -0.213 -1.952 1 92.75 226 VAL B O 1
ATOM 5074 N N . SER B 1 227 ? -11.234 0.183 -0.906 1 96.25 227 SER B N 1
ATOM 5075 C CA . SER B 1 227 ? -11.867 -1.082 -1.26 1 96.25 227 SER B CA 1
ATOM 5076 C C . SER B 1 227 ? -11.906 -1.278 -2.771 1 96.25 227 SER B C 1
ATOM 5078 O O . SER B 1 227 ? -11.68 -2.383 -3.266 1 96.25 227 SER B O 1
ATOM 5080 N N . PRO B 1 228 ? -12.164 -0.181 -3.57 1 96.56 228 PRO B N 1
ATOM 5081 C CA . PRO B 1 228 ? -12.164 -0.416 -5.016 1 96.56 228 PRO B CA 1
ATOM 5082 C C . PRO B 1 228 ? -10.836 -0.987 -5.516 1 96.56 228 PRO B C 1
ATOM 5084 O O . PRO B 1 228 ? -10.828 -1.896 -6.352 1 96.56 228 PRO B O 1
ATOM 5087 N N . PHE B 1 229 ? -9.773 -0.532 -5.047 1 95.38 229 PHE B N 1
ATOM 5088 C CA . PHE B 1 229 ? -8.453 -0.995 -5.457 1 95.38 229 PHE B CA 1
ATOM 5089 C C . PHE B 1 229 ? -8.25 -2.457 -5.078 1 95.38 229 PHE B C 1
ATOM 5091 O O . PHE B 1 229 ? -7.883 -3.277 -5.926 1 95.38 229 PHE B O 1
ATOM 5098 N N . TYR B 1 230 ? -8.531 -2.793 -3.828 1 95.19 230 TYR B N 1
ATOM 5099 C CA . TYR B 1 230 ? -8.242 -4.133 -3.33 1 95.19 230 TYR B CA 1
ATOM 5100 C C . TYR B 1 230 ? -9.172 -5.164 -3.959 1 95.19 230 TYR B C 1
ATOM 5102 O O . TYR B 1 230 ? -8.773 -6.305 -4.191 1 95.19 230 TYR B O 1
ATOM 5110 N N . ILE B 1 231 ? -10.375 -4.77 -4.195 1 97.75 231 ILE B N 1
ATOM 5111 C CA . ILE B 1 231 ? -11.312 -5.695 -4.812 1 97.75 231 ILE B CA 1
ATOM 5112 C C . ILE B 1 231 ? -10.891 -5.98 -6.25 1 97.75 231 ILE B C 1
ATOM 5114 O O . ILE B 1 231 ? -10.805 -7.141 -6.664 1 97.75 231 ILE B O 1
ATOM 5118 N N . VAL B 1 232 ? -10.578 -4.93 -6.977 1 97.62 232 VAL B N 1
ATOM 5119 C CA . VAL B 1 232 ? -10.148 -5.102 -8.359 1 97.62 232 VAL B CA 1
ATOM 5120 C C . VAL B 1 232 ? -8.859 -5.922 -8.398 1 97.62 232 VAL B C 1
ATOM 5122 O O . VAL B 1 232 ? -8.711 -6.812 -9.242 1 97.62 232 VAL B O 1
ATOM 5125 N N . LEU B 1 233 ? -7.973 -5.598 -7.5 1 94.38 233 LEU B N 1
ATOM 5126 C CA . LEU B 1 233 ? -6.727 -6.348 -7.406 1 94.38 233 LEU B CA 1
ATOM 5127 C C . LEU B 1 233 ? -7 -7.824 -7.141 1 94.38 233 LEU B C 1
ATOM 5129 O O . LEU B 1 233 ? -6.391 -8.695 -7.762 1 94.38 233 LEU B O 1
ATOM 5133 N N . SER B 1 234 ? -7.859 -8.07 -6.242 1 96.19 234 SER B N 1
ATOM 5134 C CA . SER B 1 234 ? -8.188 -9.453 -5.898 1 96.19 234 SER B CA 1
ATOM 5135 C C . SER B 1 234 ? -8.75 -10.203 -7.102 1 96.19 234 SER B C 1
ATOM 5137 O O . SER B 1 234 ? -8.508 -11.398 -7.262 1 96.19 234 SER B O 1
ATOM 5139 N N . ILE B 1 235 ? -9.508 -9.516 -7.887 1 97.75 235 ILE B N 1
ATOM 5140 C CA . ILE B 1 235 ? -10.078 -10.141 -9.078 1 97.75 235 ILE B CA 1
ATOM 5141 C C . ILE B 1 235 ? -8.953 -10.531 -10.039 1 97.75 235 ILE B C 1
ATOM 5143 O O . ILE B 1 235 ? -8.922 -11.656 -10.547 1 97.75 235 ILE B O 1
ATOM 5147 N N . TRP B 1 236 ? -8.055 -9.602 -10.258 1 96.44 236 TRP B N 1
ATOM 5148 C CA . TRP B 1 236 ? -6.945 -9.891 -11.156 1 96.44 236 TRP B CA 1
ATOM 5149 C C . TRP B 1 236 ? -6.109 -11.055 -10.625 1 96.44 236 TRP B C 1
ATOM 5151 O O . TRP B 1 236 ? -5.789 -11.984 -11.375 1 96.44 236 TRP B O 1
ATOM 5161 N N . VAL B 1 237 ? -5.781 -10.984 -9.383 1 92.19 237 VAL B N 1
ATOM 5162 C CA . VAL B 1 237 ? -4.977 -12.031 -8.758 1 92.19 237 VAL B CA 1
ATOM 5163 C C . VAL B 1 237 ? -5.699 -13.367 -8.852 1 92.19 237 VAL B C 1
ATOM 5165 O O . VAL B 1 237 ? -5.078 -14.398 -9.125 1 92.19 237 VAL B O 1
ATOM 5168 N N . GLY B 1 238 ? -6.961 -13.352 -8.562 1 93.94 238 GLY B N 1
ATOM 5169 C CA . GLY B 1 238 ? -7.742 -14.578 -8.695 1 93.94 238 GLY B CA 1
ATOM 5170 C C . GLY B 1 238 ? -7.676 -15.18 -10.086 1 93.94 238 GLY B C 1
ATOM 5171 O O . GLY B 1 238 ? -7.516 -16.391 -10.242 1 93.94 238 GLY B O 1
ATOM 5172 N N . CYS B 1 239 ? -7.762 -14.359 -11.094 1 95.88 239 CYS B N 1
ATOM 5173 C CA . CYS B 1 239 ? -7.652 -14.828 -12.469 1 95.88 239 CYS B CA 1
ATOM 5174 C C . CYS B 1 239 ? -6.277 -15.43 -12.734 1 95.88 239 CYS B C 1
ATOM 5176 O O . CYS B 1 239 ? -6.168 -16.484 -13.352 1 95.88 239 CYS B O 1
ATOM 5178 N N . VAL B 1 240 ? -5.305 -14.805 -12.211 1 90.12 240 VAL B N 1
ATOM 5179 C CA . VAL B 1 240 ? -3.938 -15.266 -12.422 1 90.12 240 VAL B CA 1
ATOM 5180 C C . VAL B 1 240 ? -3.732 -16.609 -11.734 1 90.12 240 VAL B C 1
ATOM 5182 O O . VAL B 1 240 ? -3.135 -17.531 -12.305 1 90.12 240 VAL B O 1
ATOM 5185 N N . ILE B 1 241 ? -4.211 -16.75 -10.508 1 86.31 241 ILE B N 1
ATOM 5186 C CA . ILE B 1 241 ? -4.086 -18 -9.773 1 86.31 241 ILE B CA 1
ATOM 5187 C C . ILE B 1 241 ? -4.785 -19.109 -10.547 1 86.31 241 ILE B C 1
ATOM 5189 O O . ILE B 1 241 ? -4.25 -20.219 -10.672 1 86.31 241 ILE B O 1
ATOM 5193 N N . SER B 1 242 ? -5.93 -18.859 -11.07 1 90.19 242 SER B N 1
ATOM 5194 C CA . SER B 1 242 ? -6.695 -19.844 -11.82 1 90.19 242 SER B CA 1
ATOM 5195 C C . SER B 1 242 ? -5.93 -20.328 -13.047 1 90.19 242 SER B C 1
ATOM 5197 O O . SER B 1 242 ? -5.793 -21.531 -13.273 1 90.19 242 SER B O 1
ATOM 5199 N N . VAL B 1 243 ? -5.367 -19.406 -13.773 1 87.25 243 VAL B N 1
ATOM 5200 C CA . VAL B 1 243 ? -4.703 -19.797 -15.016 1 87.25 243 VAL B CA 1
ATOM 5201 C C . VAL B 1 243 ? -3.355 -20.438 -14.703 1 87.25 243 VAL B C 1
ATOM 5203 O O . VAL B 1 243 ? -2.83 -21.203 -15.508 1 87.25 243 VAL B O 1
ATOM 5206 N N . ALA B 1 244 ? -2.83 -20.109 -13.586 1 78.5 244 ALA B N 1
ATOM 5207 C CA . ALA B 1 244 ? -1.539 -20.672 -13.203 1 78.5 244 ALA B CA 1
ATOM 5208 C C . ALA B 1 244 ? -1.688 -22.125 -12.742 1 78.5 244 ALA B C 1
ATOM 5210 O O . ALA B 1 244 ? -0.777 -22.938 -12.93 1 78.5 244 ALA B O 1
ATOM 5211 N N . LEU B 1 245 ? -2.781 -22.453 -12.18 1 78.62 245 LEU B N 1
ATOM 5212 C CA . LEU B 1 245 ? -2.898 -23.75 -11.523 1 78.62 245 LEU B CA 1
ATOM 5213 C C . LEU B 1 245 ? -3.717 -24.719 -12.375 1 78.62 245 LEU B C 1
ATOM 5215 O O . LEU B 1 245 ? -3.514 -25.938 -12.312 1 78.62 245 LEU B O 1
ATOM 5219 N N . ILE B 1 246 ? -4.68 -24.188 -13.086 1 81 246 ILE B N 1
ATOM 5220 C CA . ILE B 1 246 ? -5.543 -25.031 -13.906 1 81 246 ILE B CA 1
ATOM 5221 C C . ILE B 1 246 ? -5.008 -25.094 -15.336 1 81 246 ILE B C 1
ATOM 5223 O O . ILE B 1 246 ? -4.703 -24.062 -15.93 1 81 246 ILE B O 1
ATOM 5227 N N . LYS B 1 247 ? -4.902 -26.328 -15.836 1 76.5 247 LYS B N 1
ATOM 5228 C CA . LYS B 1 247 ? -4.375 -26.5 -17.188 1 76.5 247 LYS B CA 1
ATOM 5229 C C . LYS B 1 247 ? -5.398 -26.078 -18.234 1 76.5 247 LYS B C 1
ATOM 5231 O O . LYS B 1 247 ? -6.586 -26.375 -18.094 1 76.5 247 LYS B O 1
ATOM 5236 N N . ALA B 1 248 ? -4.871 -25.359 -19.094 1 69.25 248 ALA B N 1
ATOM 5237 C CA . ALA B 1 248 ? -5.746 -24.953 -20.188 1 69.25 248 ALA B CA 1
ATOM 5238 C C . ALA B 1 248 ? -5.91 -26.078 -21.219 1 69.25 248 ALA B C 1
ATOM 5240 O O . ALA B 1 248 ? -6.887 -26.094 -21.969 1 69.25 248 ALA B O 1
ATOM 5241 N N . ARG B 1 249 ? -4.883 -26.953 -21.328 1 63.59 249 ARG B N 1
ATOM 5242 C CA . ARG B 1 249 ? -4.922 -27.953 -22.375 1 63.59 249 ARG B CA 1
ATOM 5243 C C . ARG B 1 249 ? -5.047 -29.359 -21.781 1 63.59 249 ARG B C 1
ATOM 5245 O O . ARG B 1 249 ? -4.484 -29.641 -20.734 1 63.59 249 ARG B O 1
ATOM 5252 N N . TYR B 1 250 ? -6.18 -30.156 -22.156 1 55.22 250 TYR B N 1
ATOM 5253 C CA . TYR B 1 250 ? -6.355 -31.547 -21.75 1 55.22 250 TYR B CA 1
ATOM 5254 C C . TYR B 1 250 ? -5.449 -32.469 -22.547 1 55.22 250 TYR B C 1
ATOM 5256 O O . TYR B 1 250 ? -5.109 -32.156 -23.688 1 55.22 250 TYR B O 1
ATOM 5264 N N . LEU B 1 251 ? -5.07 -33.531 -21.797 1 48 251 LEU B N 1
ATOM 5265 C CA . LEU B 1 251 ? -4.531 -34.719 -22.453 1 48 251 LEU B CA 1
ATOM 5266 C C . LEU B 1 251 ? -5.586 -35.375 -23.328 1 48 251 LEU B C 1
ATOM 5268 O O . LEU B 1 251 ? -6.703 -35.656 -22.875 1 48 251 LEU B O 1
ATOM 5272 N N . GLY B 1 252 ? -5.59 -35.156 -24.734 1 51 252 GLY B N 1
ATOM 5273 C CA . GLY B 1 252 ? -6.371 -35.906 -25.719 1 51 252 GLY B CA 1
ATOM 5274 C C . GLY B 1 252 ? -7.023 -35 -26.75 1 51 252 GLY B C 1
ATOM 5275 O O . GLY B 1 252 ? -8.078 -35.312 -27.297 1 51 252 GLY B O 1
ATOM 5276 N N . GLU B 1 253 ? -6.559 -33.781 -26.859 1 58.56 253 GLU B N 1
ATOM 5277 C CA . GLU B 1 253 ? -7.098 -32.594 -27.484 1 58.56 253 GLU B CA 1
ATOM 5278 C C . GLU B 1 253 ? -7.172 -32.75 -29 1 58.56 253 GLU B C 1
ATOM 5280 O O . GLU B 1 253 ? -7.57 -31.828 -29.703 1 58.56 253 GLU B O 1
ATOM 5285 N N . SER B 1 254 ? -6.852 -33.875 -29.406 1 58.09 254 SER B N 1
ATOM 5286 C CA . SER B 1 254 ? -6.812 -34.031 -30.859 1 58.09 254 SER B CA 1
ATOM 5287 C C . SER B 1 254 ? -8.219 -33.969 -31.469 1 58.09 254 SER B C 1
ATOM 5289 O O . SER B 1 254 ? -8.375 -33.781 -32.656 1 58.09 254 SER B O 1
ATOM 5291 N N . LEU B 1 255 ? -9.281 -34.062 -30.641 1 63.97 255 LEU B N 1
ATOM 5292 C CA . LEU B 1 255 ? -10.609 -34.219 -31.234 1 63.97 255 LEU B CA 1
ATOM 5293 C C . LEU B 1 255 ? -11.289 -32.844 -31.375 1 63.97 255 LEU B C 1
ATOM 5295 O O . LEU B 1 255 ? -12.297 -32.719 -32.094 1 63.97 255 LEU B O 1
ATOM 5299 N N . TYR B 1 256 ? -10.68 -31.781 -30.844 1 74.81 256 TYR B N 1
ATOM 5300 C CA . TYR B 1 256 ? -11.383 -30.5 -30.859 1 74.81 256 TYR B CA 1
ATOM 5301 C C . TYR B 1 256 ? -10.594 -29.453 -31.625 1 74.81 256 TYR B C 1
ATOM 5303 O O . TYR B 1 256 ? -9.359 -29.5 -31.656 1 74.81 256 TYR B O 1
ATOM 5311 N N . LYS B 1 257 ? -11.43 -28.625 -32.375 1 81 257 LYS B N 1
ATOM 5312 C CA . LYS B 1 257 ? -10.812 -27.469 -33 1 81 257 LYS B CA 1
ATOM 5313 C C . LYS B 1 257 ? -10.289 -26.484 -31.953 1 81 257 LYS B C 1
ATOM 5315 O O . LYS B 1 257 ? -10.836 -26.391 -30.859 1 81 257 LYS B O 1
ATOM 5320 N N . PRO B 1 258 ? -9.305 -25.797 -32.281 1 80.19 258 PRO B N 1
ATOM 5321 C CA . PRO B 1 258 ? -8.695 -24.875 -31.312 1 80.19 258 PRO B CA 1
ATOM 5322 C C . PRO B 1 258 ? -9.695 -23.875 -30.734 1 80.19 258 PRO B C 1
ATOM 5324 O O . PRO B 1 258 ? -9.641 -23.578 -29.531 1 80.19 258 PRO B O 1
ATOM 5327 N N . LEU B 1 259 ? -10.578 -23.391 -31.5 1 83.69 259 LEU B N 1
ATOM 5328 C CA . LEU B 1 259 ? -11.547 -22.422 -31.016 1 83.69 259 LEU B CA 1
ATOM 5329 C C . LEU B 1 259 ? -12.594 -23.078 -30.125 1 83.69 259 LEU B C 1
ATOM 5331 O O . LEU B 1 259 ? -13.109 -22.453 -29.188 1 83.69 259 LEU B O 1
ATOM 5335 N N . GLU B 1 260 ? -12.875 -24.312 -30.391 1 83.5 260 GLU B N 1
ATOM 5336 C CA . GLU B 1 260 ? -13.797 -25.062 -29.547 1 83.5 260 GLU B CA 1
ATOM 5337 C C . GLU B 1 260 ? -13.195 -25.297 -28.156 1 83.5 260 GLU B C 1
ATOM 5339 O O . GLU B 1 260 ? -13.898 -25.219 -27.156 1 83.5 260 GLU B O 1
ATOM 5344 N N . LEU B 1 261 ? -11.977 -25.578 -28.234 1 82.75 261 LEU B N 1
ATOM 5345 C CA . LEU B 1 261 ? -11.273 -25.766 -26.969 1 82.75 261 LEU B CA 1
ATOM 5346 C C . LEU B 1 261 ? -11.195 -24.453 -26.188 1 82.75 261 LEU B C 1
ATOM 5348 O O . LEU B 1 261 ? -11.352 -24.453 -24.953 1 82.75 261 LEU B O 1
ATOM 5352 N N . TYR B 1 262 ? -10.961 -23.406 -26.906 1 87.75 262 TYR B N 1
ATOM 5353 C CA . TYR B 1 262 ? -10.867 -22.094 -26.281 1 87.75 262 TYR B CA 1
ATOM 5354 C C . TYR B 1 262 ? -12.172 -21.719 -25.594 1 87.75 262 TYR B C 1
ATOM 5356 O O . TYR B 1 262 ? -12.18 -21.375 -24.406 1 87.75 262 TYR B O 1
ATOM 5364 N N . PHE B 1 263 ? -13.227 -21.859 -26.188 1 88.25 263 PHE B N 1
ATOM 5365 C CA . PHE B 1 263 ? -14.516 -21.469 -25.625 1 88.25 263 PHE B CA 1
ATOM 5366 C C . PHE B 1 263 ? -15.008 -22.516 -24.625 1 88.25 263 PHE B C 1
ATOM 5368 O O . PHE B 1 263 ? -15.703 -22.172 -23.672 1 88.25 263 PHE B O 1
ATOM 5375 N N . GLY B 1 264 ? -14.703 -23.734 -24.875 1 85.62 264 GLY B N 1
ATOM 5376 C CA . GLY B 1 264 ? -15.102 -24.797 -23.953 1 85.62 264 GLY B CA 1
ATOM 5377 C C . GLY B 1 264 ? -14.477 -24.656 -22.578 1 85.62 264 GLY B C 1
ATOM 5378 O O . GLY B 1 264 ? -15.18 -24.719 -21.562 1 85.62 264 GLY B O 1
ATOM 5379 N N . ARG B 1 265 ? -13.164 -24.359 -22.609 1 88.56 265 ARG B N 1
ATOM 5380 C CA . ARG B 1 265 ? -12.445 -24.25 -21.344 1 88.56 265 ARG B CA 1
ATOM 5381 C C . ARG B 1 265 ? -12.703 -22.891 -20.688 1 88.56 265 ARG B C 1
ATOM 5383 O O . ARG B 1 265 ? -12.594 -22.75 -19.469 1 88.56 265 ARG B O 1
ATOM 5390 N N . MET B 1 266 ? -12.984 -21.969 -21.5 1 92 266 MET B N 1
ATOM 5391 C CA . MET B 1 266 ? -13.242 -20.625 -20.984 1 92 266 MET B CA 1
ATOM 5392 C C . MET B 1 266 ? -14.391 -20.641 -19.969 1 92 266 MET B C 1
ATOM 5394 O O . MET B 1 266 ? -14.367 -19.906 -18.984 1 92 266 MET B O 1
ATOM 5398 N N . GLY B 1 267 ? -15.359 -21.469 -20.203 1 91.88 267 GLY B N 1
ATOM 5399 C CA . GLY B 1 267 ? -16.5 -21.562 -19.297 1 91.88 267 GLY B CA 1
ATOM 5400 C C . GLY B 1 267 ? -16.094 -21.906 -17.875 1 91.88 267 GLY B C 1
ATOM 5401 O O . GLY B 1 267 ? -16.594 -21.297 -16.922 1 91.88 267 GLY B O 1
ATOM 5402 N N . LEU B 1 268 ? -15.172 -22.812 -17.781 1 91 268 LEU B N 1
ATOM 5403 C CA . LEU B 1 268 ? -14.703 -23.219 -16.453 1 91 268 LEU B CA 1
ATOM 5404 C C . LEU B 1 268 ? -14.023 -22.047 -15.734 1 91 268 LEU B C 1
ATOM 5406 O O . LEU B 1 268 ? -14.305 -21.781 -14.562 1 91 268 LEU B O 1
ATOM 5410 N N . PHE B 1 269 ? -13.203 -21.375 -16.453 1 94.62 269 PHE B N 1
ATOM 5411 C CA . PHE B 1 269 ? -12.461 -20.266 -15.867 1 94.62 269 PHE B CA 1
ATOM 5412 C C . PHE B 1 269 ? -13.406 -19.125 -15.477 1 94.62 269 PHE B C 1
ATOM 5414 O O . PHE B 1 269 ? -13.227 -18.5 -14.438 1 94.62 269 PHE B O 1
ATOM 5421 N N . LEU B 1 270 ? -14.398 -18.922 -16.312 1 96.75 270 LEU B N 1
ATOM 5422 C CA . LEU B 1 270 ? -15.367 -17.859 -16.016 1 96.75 270 LEU B CA 1
ATOM 5423 C C . LEU B 1 270 ? -16.172 -18.203 -14.758 1 96.75 270 LEU B C 1
ATOM 5425 O O . LEU B 1 270 ? -16.391 -17.344 -13.906 1 96.75 270 LEU B O 1
ATOM 5429 N N . VAL B 1 271 ? -16.562 -19.422 -14.648 1 96.19 271 VAL B N 1
ATOM 5430 C CA . VAL B 1 271 ? -17.344 -19.828 -13.484 1 96.19 271 VAL B CA 1
ATOM 5431 C C . VAL B 1 271 ? -16.484 -19.688 -12.219 1 96.19 271 VAL B C 1
ATOM 5433 O O . VAL B 1 271 ? -16.953 -19.172 -11.203 1 96.19 271 VAL B O 1
ATOM 5436 N N . ILE B 1 272 ? -15.305 -20.094 -12.297 1 95.12 272 ILE B N 1
ATOM 5437 C CA . ILE B 1 272 ? -14.406 -19.984 -11.148 1 95.12 272 ILE B CA 1
ATOM 5438 C C . ILE B 1 272 ? -14.195 -18.516 -10.789 1 95.12 272 ILE B C 1
ATOM 5440 O O . ILE B 1 272 ? -14.266 -18.141 -9.617 1 95.12 272 ILE B O 1
ATOM 5444 N N . GLY B 1 273 ? -13.938 -17.688 -11.836 1 97.56 273 GLY B N 1
ATOM 5445 C CA . GLY B 1 273 ? -13.766 -16.25 -11.594 1 97.56 273 GLY B CA 1
ATOM 5446 C C . GLY B 1 273 ? -14.969 -15.609 -10.938 1 97.56 273 GLY B C 1
ATOM 5447 O O . GLY B 1 273 ? -14.82 -14.805 -10.023 1 97.56 273 GLY B O 1
ATOM 5448 N N . LEU B 1 274 ? -16.141 -16.016 -11.383 1 98.31 274 LEU B N 1
ATOM 5449 C CA . LEU B 1 274 ? -17.359 -15.453 -10.828 1 98.31 274 LEU B CA 1
ATOM 5450 C C . LEU B 1 274 ? -17.578 -15.922 -9.398 1 98.31 274 LEU B C 1
ATOM 5452 O O . LEU B 1 274 ? -18.062 -15.164 -8.555 1 98.31 274 LEU B O 1
ATOM 5456 N N . LEU B 1 275 ? -17.188 -17.109 -9.141 1 98.19 275 LEU B N 1
ATOM 5457 C CA . LEU B 1 275 ? -17.281 -17.609 -7.766 1 98.19 275 LEU B CA 1
ATOM 5458 C C . LEU B 1 275 ? -16.297 -16.891 -6.863 1 98.19 275 LEU B C 1
ATOM 5460 O O . LEU B 1 275 ? -16.609 -16.562 -5.715 1 98.19 275 LEU B O 1
ATOM 5464 N N . GLN B 1 276 ? -15.094 -16.672 -7.383 1 97.69 276 GLN B N 1
ATOM 5465 C CA . GLN B 1 276 ? -14.109 -15.898 -6.637 1 97.69 276 GLN B CA 1
ATOM 5466 C C . GLN B 1 276 ? -14.648 -14.523 -6.266 1 97.69 276 GLN B C 1
ATOM 5468 O O . GLN B 1 276 ? -14.547 -14.102 -5.113 1 97.69 276 GLN B O 1
ATOM 5473 N N . SER B 1 277 ? -15.25 -13.875 -7.242 1 98.19 277 SER B N 1
ATOM 5474 C CA . SER B 1 277 ? -15.773 -12.531 -7.035 1 98.19 277 SER B CA 1
ATOM 5475 C C . SER B 1 277 ? -16.984 -12.539 -6.102 1 98.19 277 SER B C 1
ATOM 5477 O O . SER B 1 277 ? -17.188 -11.594 -5.336 1 98.19 277 SER B O 1
ATOM 5479 N N . THR B 1 278 ? -17.75 -13.609 -6.117 1 98.5 278 THR B N 1
ATOM 5480 C CA . THR B 1 278 ? -18.875 -13.734 -5.199 1 98.5 278 THR B CA 1
ATOM 5481 C C . THR B 1 278 ? -18.391 -13.82 -3.754 1 98.5 278 THR B C 1
ATOM 5483 O O . THR B 1 278 ? -18.953 -13.188 -2.865 1 98.5 278 THR B O 1
ATOM 5486 N N . VAL B 1 279 ? -17.375 -14.578 -3.555 1 98.12 279 VAL B N 1
ATOM 5487 C CA . VAL B 1 279 ? -16.797 -14.664 -2.217 1 98.12 279 VAL B CA 1
ATOM 5488 C C . VAL B 1 279 ? -16.312 -13.289 -1.767 1 98.12 279 VAL B C 1
ATOM 5490 O O . VAL B 1 279 ? -16.547 -12.891 -0.625 1 98.12 279 VAL B O 1
ATOM 5493 N N . THR B 1 280 ? -15.68 -12.586 -2.68 1 97.88 280 THR B N 1
ATOM 5494 C CA . THR B 1 280 ? -15.188 -11.25 -2.369 1 97.88 280 THR B CA 1
ATOM 5495 C C . THR B 1 280 ? -16.344 -10.312 -2.049 1 97.88 280 THR B C 1
ATOM 5497 O O . THR B 1 280 ? -16.281 -9.523 -1.105 1 97.88 280 THR B O 1
ATOM 5500 N N . LEU B 1 281 ? -17.438 -10.461 -2.834 1 98.25 281 LEU B N 1
ATOM 5501 C CA . LEU B 1 281 ? -18.609 -9.633 -2.617 1 98.25 281 LEU B CA 1
ATOM 5502 C C . LEU B 1 281 ? -19.234 -9.914 -1.252 1 98.25 281 LEU B C 1
ATOM 5504 O O . LEU B 1 281 ? -19.547 -8.984 -0.503 1 98.25 281 LEU B O 1
ATOM 5508 N N . ILE B 1 282 ? -19.328 -11.141 -0.929 1 97.94 282 ILE B N 1
ATOM 5509 C CA . ILE B 1 282 ? -19.891 -11.523 0.358 1 97.94 282 ILE B CA 1
ATOM 5510 C C . ILE B 1 282 ? -19.031 -10.961 1.49 1 97.94 282 ILE B C 1
ATOM 5512 O O . ILE B 1 282 ? -19.562 -10.375 2.441 1 97.94 282 ILE B O 1
ATOM 5516 N N . GLY B 1 283 ? -17.781 -11.102 1.396 1 97.38 283 GLY B N 1
ATOM 5517 C CA . GLY B 1 283 ? -16.875 -10.57 2.406 1 97.38 283 GLY B CA 1
ATOM 5518 C C . GLY B 1 283 ? -16.922 -9.055 2.518 1 97.38 283 GLY B C 1
ATOM 5519 O O . GLY B 1 283 ? -16.859 -8.508 3.619 1 97.38 283 GLY B O 1
ATOM 5520 N N . ALA B 1 284 ? -17.016 -8.414 1.374 1 96.81 284 ALA B N 1
ATOM 5521 C CA . ALA B 1 284 ? -17.062 -6.949 1.365 1 96.81 284 ALA B CA 1
ATOM 5522 C C . ALA B 1 284 ? -18.312 -6.438 2.07 1 96.81 284 ALA B C 1
ATOM 5524 O O . ALA B 1 284 ? -18.25 -5.492 2.857 1 96.81 284 ALA B O 1
ATOM 5525 N N . PHE B 1 285 ? -19.422 -7.078 1.771 1 96.81 285 PHE B N 1
ATOM 5526 C CA . PHE B 1 285 ? -20.672 -6.699 2.438 1 96.81 285 PHE B CA 1
ATOM 5527 C C . PHE B 1 285 ? -20.594 -7.004 3.93 1 96.81 285 PHE B C 1
ATOM 5529 O O . PHE B 1 285 ? -21.094 -6.227 4.75 1 96.81 285 PHE B O 1
ATOM 5536 N N . TRP B 1 286 ? -19.922 -8.055 4.262 1 96 286 TRP B N 1
ATOM 5537 C CA . TRP B 1 286 ? -19.781 -8.438 5.66 1 96 286 TRP B CA 1
ATOM 5538 C C . TRP B 1 286 ? -18.906 -7.438 6.414 1 96 286 TRP B C 1
ATOM 5540 O O . TRP B 1 286 ? -19.172 -7.125 7.574 1 96 286 TRP B O 1
ATOM 5550 N N . LEU B 1 287 ? -17.875 -6.949 5.781 1 94.25 287 LEU B N 1
ATOM 5551 C CA . LEU B 1 287 ? -16.984 -5.961 6.375 1 94.25 287 LEU B CA 1
ATOM 5552 C C . LEU B 1 287 ? -17.719 -4.641 6.605 1 94.25 287 LEU B C 1
ATOM 5554 O O . LEU B 1 287 ? -17.328 -3.861 7.477 1 94.25 287 LEU B O 1
ATOM 5558 N N . GLY B 1 288 ? -18.719 -4.406 5.789 1 95.19 288 GLY B N 1
ATOM 5559 C CA . GLY B 1 288 ? -19.5 -3.182 5.941 1 95.19 288 GLY B CA 1
ATOM 5560 C C . GLY B 1 288 ? -18.938 -2.018 5.148 1 95.19 288 GLY B C 1
ATOM 5561 O O . GLY B 1 288 ? -18.969 -0.874 5.605 1 95.19 288 GLY B O 1
ATOM 5562 N N . ILE B 1 289 ? -18.359 -2.318 4.016 1 95.12 289 ILE B N 1
ATOM 5563 C CA . ILE B 1 289 ? -17.859 -1.22 3.195 1 95.12 289 ILE B CA 1
ATOM 5564 C C . ILE B 1 289 ? -19.031 -0.37 2.709 1 95.12 289 ILE B C 1
ATOM 5566 O O . ILE B 1 289 ? -20.172 -0.856 2.611 1 95.12 289 ILE B O 1
ATOM 5570 N N . GLU B 1 290 ? -18.797 0.823 2.51 1 93.88 290 GLU B N 1
ATOM 5571 C CA . GLU B 1 290 ? -19.828 1.721 1.996 1 93.88 290 GLU B CA 1
ATOM 5572 C C . GLU B 1 290 ? -20.203 1.369 0.558 1 93.88 290 GLU B C 1
ATOM 5574 O O . GLU B 1 290 ? -19.328 1.196 -0.291 1 93.88 290 GLU B O 1
ATOM 5579 N N . VAL B 1 291 ? -21.469 1.181 0.379 1 94.81 291 VAL B N 1
ATOM 5580 C CA . VAL B 1 291 ? -21.984 0.842 -0.946 1 94.81 291 VAL B CA 1
ATOM 5581 C C . VAL B 1 291 ? -23.125 1.78 -1.316 1 94.81 291 VAL B C 1
ATOM 5583 O O . VAL B 1 291 ? -24.219 1.702 -0.737 1 94.81 291 VAL B O 1
ATOM 5586 N N . SER B 1 292 ? -22.922 2.598 -2.295 1 91.88 292 SER B N 1
ATOM 5587 C CA . SER B 1 292 ? -23.938 3.545 -2.73 1 91.88 292 SER B CA 1
ATOM 5588 C C . SER B 1 292 ? -25.078 2.834 -3.453 1 91.88 292 SER B C 1
ATOM 5590 O O . SER B 1 292 ? -26.25 3.158 -3.246 1 91.88 292 SER B O 1
ATOM 5592 N N . ASP B 1 293 ? -24.75 1.901 -4.336 1 94.75 293 ASP B N 1
ATOM 5593 C CA . ASP B 1 293 ? -25.719 1.113 -5.094 1 94.75 293 ASP B CA 1
ATOM 5594 C C . ASP B 1 293 ? -25.281 -0.352 -5.172 1 94.75 293 ASP B C 1
ATOM 5596 O O . ASP B 1 293 ? -24.469 -0.723 -6.023 1 94.75 293 ASP B O 1
ATOM 5600 N N . PRO B 1 294 ? -25.891 -1.198 -4.32 1 96.12 294 PRO B N 1
ATOM 5601 C CA . PRO B 1 294 ? -25.469 -2.6 -4.25 1 96.12 294 PRO B CA 1
ATOM 5602 C C . PRO B 1 294 ? -25.625 -3.328 -5.586 1 96.12 294 PRO B C 1
ATOM 5604 O O . PRO B 1 294 ? -24.781 -4.164 -5.934 1 96.12 294 PRO B O 1
ATOM 5607 N N . GLY B 1 295 ? -26.703 -3.059 -6.277 1 96.88 295 GLY B N 1
ATOM 5608 C C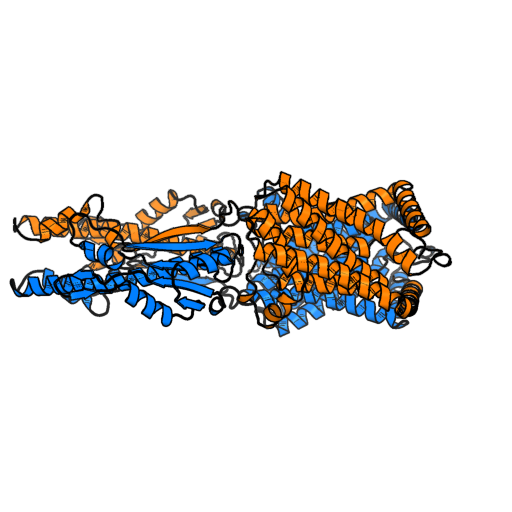A . GLY B 1 295 ? -26.891 -3.693 -7.574 1 96.88 295 GLY B CA 1
ATOM 5609 C C . GLY B 1 295 ? -25.812 -3.344 -8.57 1 96.88 295 GLY B C 1
ATOM 5610 O O . GLY B 1 295 ? -25.281 -4.223 -9.258 1 96.88 295 GLY B O 1
ATOM 5611 N N . LEU B 1 296 ? -25.547 -2.033 -8.695 1 96.62 296 LEU B N 1
ATOM 5612 C CA . LEU B 1 296 ? -24.469 -1.59 -9.586 1 96.62 296 LEU B CA 1
ATOM 5613 C C . LEU B 1 296 ? -23.141 -2.182 -9.164 1 96.62 296 LEU B C 1
ATOM 5615 O O . LEU B 1 296 ? -22.328 -2.555 -10.016 1 96.62 296 LEU B O 1
ATOM 5619 N N . PHE B 1 297 ? -22.969 -2.182 -7.828 1 97.81 297 PHE B N 1
ATOM 5620 C CA . PHE B 1 297 ? -21.719 -2.719 -7.289 1 97.81 297 PHE B CA 1
ATOM 5621 C C . PHE B 1 297 ? -21.531 -4.168 -7.715 1 97.81 297 PHE B C 1
ATOM 5623 O O . PHE B 1 297 ? -20.5 -4.516 -8.289 1 97.81 297 PHE B O 1
ATOM 5630 N N . ILE B 1 298 ? -22.484 -5 -7.555 1 98.5 298 ILE B N 1
ATOM 5631 C CA . ILE B 1 298 ? -22.422 -6.418 -7.895 1 98.5 298 ILE B CA 1
ATOM 5632 C C . ILE B 1 298 ? -22.234 -6.574 -9.398 1 98.5 298 ILE B C 1
ATOM 5634 O O . ILE B 1 298 ? -21.375 -7.336 -9.852 1 98.5 298 ILE B O 1
ATOM 5638 N N . GLY B 1 299 ? -23.016 -5.828 -10.133 1 98.44 299 GLY B N 1
ATOM 5639 C CA . GLY B 1 299 ? -22.906 -5.895 -11.586 1 98.44 299 GLY B CA 1
ATOM 5640 C C . GLY B 1 299 ? -21.531 -5.508 -12.102 1 98.44 299 GLY B C 1
ATOM 5641 O O . GLY B 1 299 ? -21 -6.152 -13.008 1 98.44 299 GLY B O 1
ATOM 5642 N N . CYS B 1 300 ? -20.969 -4.477 -11.562 1 98.44 300 CYS B N 1
ATOM 5643 C CA . CYS B 1 300 ? -19.656 -4.008 -11.992 1 98.44 300 CYS B CA 1
ATOM 5644 C C . CYS B 1 300 ? -18.578 -5.027 -11.648 1 98.44 300 CYS B C 1
ATOM 5646 O O . CYS B 1 300 ? -17.672 -5.27 -12.445 1 98.44 300 CYS B O 1
ATOM 5648 N N . VAL B 1 301 ? -18.688 -5.586 -10.43 1 98.62 301 VAL B N 1
ATOM 5649 C CA . VAL B 1 301 ? -17.703 -6.586 -10.023 1 98.62 301 VAL B CA 1
ATOM 5650 C C . VAL B 1 301 ? -17.719 -7.758 -11 1 98.62 301 VAL B C 1
ATOM 5652 O O . VAL B 1 301 ? -16.656 -8.227 -11.438 1 98.62 301 VAL B O 1
ATOM 5655 N N . TYR B 1 302 ? -18.875 -8.219 -11.359 1 98.75 302 TYR B N 1
ATOM 5656 C CA . TYR B 1 302 ? -18.969 -9.344 -12.281 1 98.75 302 TYR B CA 1
ATOM 5657 C C . TYR B 1 302 ? -18.5 -8.953 -13.672 1 98.75 302 TYR B C 1
ATOM 5659 O O . TYR B 1 302 ? -17.844 -9.742 -14.352 1 98.75 302 TYR B O 1
ATOM 5667 N N . LEU B 1 303 ? -18.828 -7.754 -14.102 1 98.75 303 LEU B N 1
ATOM 5668 C CA . LEU B 1 303 ? -18.359 -7.285 -15.398 1 98.75 303 LEU B CA 1
ATOM 5669 C C . LEU B 1 303 ? -16.828 -7.258 -15.438 1 98.75 303 LEU B C 1
ATOM 5671 O O . LEU B 1 303 ? -16.219 -7.723 -16.406 1 98.75 303 LEU B O 1
ATOM 5675 N N . ILE B 1 304 ? -16.234 -6.707 -14.398 1 98.69 304 ILE B N 1
ATOM 5676 C CA . ILE B 1 304 ? -14.781 -6.629 -14.305 1 98.69 304 ILE B CA 1
ATOM 5677 C C . ILE B 1 304 ? -14.188 -8.039 -14.312 1 98.69 304 ILE B C 1
ATOM 5679 O O . ILE B 1 304 ? -13.188 -8.297 -14.984 1 98.69 304 ILE B O 1
ATOM 5683 N N . THR B 1 305 ? -14.82 -8.938 -13.555 1 98.75 305 THR B N 1
ATOM 5684 C CA . THR B 1 305 ? -14.352 -10.312 -13.484 1 98.75 305 THR B CA 1
ATOM 5685 C C . THR B 1 305 ? -14.344 -10.961 -14.867 1 98.75 305 THR B C 1
ATOM 5687 O O . THR B 1 305 ? -13.359 -11.594 -15.258 1 98.75 305 THR B O 1
ATOM 5690 N N . ILE B 1 306 ? -15.391 -10.781 -15.57 1 98.62 306 ILE B N 1
ATOM 5691 C CA . ILE B 1 306 ? -15.508 -11.359 -16.906 1 98.62 306 ILE B CA 1
ATOM 5692 C C . ILE B 1 306 ? -14.438 -10.758 -17.812 1 98.62 306 ILE B C 1
ATOM 5694 O O . ILE B 1 306 ? -13.758 -11.484 -18.547 1 98.62 306 ILE B O 1
ATOM 5698 N N . ALA B 1 307 ? -14.281 -9.477 -17.75 1 98.62 307 ALA B N 1
ATOM 5699 C CA . ALA B 1 307 ? -13.305 -8.797 -18.609 1 98.62 307 ALA B CA 1
ATOM 5700 C C . ALA B 1 307 ? -11.891 -9.281 -18.312 1 98.62 307 ALA B C 1
ATOM 5702 O O . ALA B 1 307 ? -11.141 -9.625 -19.234 1 98.62 307 ALA B O 1
ATOM 5703 N N . PHE B 1 308 ? -11.539 -9.289 -17.031 1 98.56 308 PHE B N 1
ATOM 5704 C CA . PHE B 1 308 ? -10.195 -9.688 -16.641 1 98.56 308 PHE B CA 1
ATOM 5705 C C . PHE B 1 308 ? -9.945 -11.148 -16.984 1 98.56 308 PHE B C 1
ATOM 5707 O O . PHE B 1 308 ? -8.883 -11.5 -17.5 1 98.56 308 PHE B O 1
ATOM 5714 N N . MET B 1 309 ? -10.93 -12.008 -16.734 1 98.12 309 MET B N 1
ATOM 5715 C CA . MET B 1 309 ? -10.75 -13.43 -17 1 98.12 309 MET B CA 1
ATOM 5716 C C . MET B 1 309 ? -10.602 -13.695 -18.484 1 98.12 309 MET B C 1
ATOM 5718 O O . MET B 1 309 ? -9.758 -14.484 -18.906 1 98.12 309 MET B O 1
ATOM 5722 N N . VAL B 1 310 ? -11.383 -13.047 -19.281 1 97.75 310 VAL B N 1
ATOM 5723 C CA . VAL B 1 310 ? -11.297 -13.227 -20.719 1 97.75 310 VAL B CA 1
ATOM 5724 C C . VAL B 1 310 ? -9.922 -12.789 -21.219 1 97.75 310 VAL B C 1
ATOM 5726 O O . VAL B 1 310 ? -9.297 -13.477 -22.016 1 97.75 310 VAL B O 1
ATOM 5729 N N . LEU B 1 311 ? -9.469 -11.711 -20.719 1 97.69 311 LEU B N 1
ATOM 5730 C CA . LEU B 1 311 ? -8.172 -11.195 -21.141 1 97.69 311 LEU B CA 1
ATOM 5731 C C . LEU B 1 311 ? -7.051 -12.148 -20.719 1 97.69 311 LEU B C 1
ATOM 5733 O O . LEU B 1 311 ? -6.246 -12.57 -21.547 1 97.69 311 LEU B O 1
ATOM 5737 N N . ILE B 1 312 ? -7.016 -12.484 -19.5 1 96.94 312 ILE B N 1
ATOM 5738 C CA . ILE B 1 312 ? -5.922 -13.266 -18.922 1 96.94 312 ILE B CA 1
ATOM 5739 C C . ILE B 1 312 ? -5.961 -14.688 -19.484 1 96.94 312 ILE B C 1
ATOM 5741 O O . ILE B 1 312 ? -4.918 -15.25 -19.844 1 96.94 312 ILE B O 1
ATOM 5745 N N . TYR B 1 313 ? -7.129 -15.227 -19.594 1 95.31 313 TYR B N 1
ATOM 5746 C CA . TYR B 1 313 ? -7.27 -16.547 -20.188 1 95.31 313 TYR B CA 1
ATOM 5747 C C . TYR B 1 313 ? -6.844 -16.547 -21.641 1 95.31 313 TYR B C 1
ATOM 5749 O O . TYR B 1 313 ? -6.246 -17.5 -22.141 1 95.31 313 TYR B O 1
ATOM 5757 N N . SER B 1 314 ? -7.203 -15.492 -22.312 1 94.31 314 SER B N 1
ATOM 5758 C CA . SER B 1 314 ? -6.789 -15.367 -23.703 1 94.31 314 SER B CA 1
ATOM 5759 C C . SER B 1 314 ? -5.27 -15.336 -23.828 1 94.31 314 SER B C 1
ATOM 5761 O O . SER B 1 314 ? -4.707 -15.922 -24.75 1 94.31 314 SER B O 1
ATOM 5763 N N . LEU B 1 315 ? -4.645 -14.68 -22.953 1 91.38 315 LEU B N 1
ATOM 5764 C CA . LEU B 1 315 ? -3.186 -14.664 -22.953 1 91.38 315 LEU B CA 1
ATOM 5765 C C . LEU B 1 315 ? -2.625 -16.062 -22.734 1 91.38 315 LEU B C 1
ATOM 5767 O O . LEU B 1 315 ? -1.672 -16.469 -23.406 1 91.38 315 LEU B O 1
ATOM 5771 N N . LEU B 1 316 ? -3.207 -16.75 -21.812 1 88.06 316 LEU B N 1
ATOM 5772 C CA . LEU B 1 316 ? -2.797 -18.125 -21.547 1 88.06 316 LEU B CA 1
ATOM 5773 C C . LEU B 1 316 ? -3.008 -19 -22.766 1 88.06 316 LEU B C 1
ATOM 5775 O O . LEU B 1 316 ? -2.125 -19.781 -23.141 1 88.06 316 LEU B O 1
ATOM 5779 N N . SER B 1 317 ? -4.145 -18.875 -23.344 1 86.81 317 SER B N 1
ATOM 5780 C CA . SER B 1 317 ? -4.516 -19.703 -24.484 1 86.81 317 SER B CA 1
ATOM 5781 C C . SER B 1 317 ? -3.611 -19.438 -25.672 1 86.81 317 SER B C 1
ATOM 5783 O O . SER B 1 317 ? -3.285 -20.359 -26.438 1 86.81 317 SER B O 1
ATOM 5785 N N . LEU B 1 318 ? -3.221 -18.234 -25.812 1 85.38 318 LEU B N 1
ATOM 5786 C CA . LEU B 1 318 ? -2.43 -17.844 -26.984 1 85.38 318 LEU B CA 1
ATOM 5787 C C . LEU B 1 318 ? -0.952 -18.156 -26.766 1 85.38 318 LEU B C 1
ATOM 5789 O O . LEU B 1 318 ? -0.263 -18.609 -27.672 1 85.38 318 LEU B O 1
ATOM 5793 N N . PHE B 1 319 ? -0.504 -17.906 -25.469 1 82.06 319 PHE B N 1
ATOM 5794 C CA . PHE B 1 319 ? 0.943 -17.922 -25.297 1 82.06 319 PHE B CA 1
ATOM 5795 C C . PHE B 1 319 ? 1.346 -18.969 -24.266 1 82.06 319 PHE B C 1
ATOM 5797 O O . PHE B 1 319 ? 2.523 -19.078 -23.906 1 82.06 319 PHE B O 1
ATOM 5804 N N . GLY B 1 320 ? 0.417 -19.656 -23.766 1 80.06 320 GLY B N 1
ATOM 5805 C CA . GLY B 1 320 ? 0.747 -20.672 -22.766 1 80.06 320 GLY B CA 1
ATOM 5806 C C . GLY B 1 320 ? 1.426 -20.094 -21.531 1 80.06 320 GLY B C 1
ATOM 5807 O O . GLY B 1 320 ? 0.929 -19.141 -20.938 1 80.06 320 GLY B O 1
ATOM 5808 N N . ASN B 1 321 ? 2.613 -20.531 -21.234 1 75.25 321 ASN B N 1
ATOM 5809 C CA . ASN B 1 321 ? 3.344 -20.047 -20.078 1 75.25 321 ASN B CA 1
ATOM 5810 C C . ASN B 1 321 ? 3.783 -18.594 -20.25 1 75.25 321 ASN B C 1
ATOM 5812 O O . ASN B 1 321 ? 3.873 -17.844 -19.266 1 75.25 321 ASN B O 1
ATOM 5816 N N . GLY B 1 322 ? 4.047 -18.297 -21.453 1 78.19 322 GLY B N 1
ATOM 5817 C CA . GLY B 1 322 ? 4.32 -16.891 -21.703 1 78.19 322 GLY B CA 1
ATOM 5818 C C . GLY B 1 322 ? 3.158 -15.977 -21.359 1 78.19 322 GLY B C 1
ATOM 5819 O O . GLY B 1 322 ? 3.359 -14.852 -20.891 1 78.19 322 GLY B O 1
ATOM 5820 N N . GLY B 1 323 ? 1.981 -16.516 -21.562 1 84.94 323 GLY B N 1
ATOM 5821 C CA . GLY B 1 323 ? 0.793 -15.773 -21.188 1 84.94 323 GLY B CA 1
ATOM 5822 C C . GLY B 1 323 ? 0.645 -15.586 -19.688 1 84.94 323 GLY B C 1
ATOM 5823 O O . GLY B 1 323 ? 0.242 -14.516 -19.219 1 84.94 323 GLY B O 1
ATOM 5824 N N . LYS B 1 324 ? 0.983 -16.609 -18.922 1 83.75 324 LYS B N 1
ATOM 5825 C CA . LYS B 1 324 ? 0.963 -16.5 -17.469 1 83.75 324 LYS B CA 1
ATOM 5826 C C . LYS B 1 324 ? 1.911 -15.406 -16.984 1 83.75 324 LYS B C 1
ATOM 5828 O O . LYS B 1 324 ? 1.546 -14.586 -16.141 1 83.75 324 LYS B O 1
ATOM 5833 N N . ALA B 1 325 ? 3.078 -15.469 -17.578 1 81.31 325 ALA B N 1
ATOM 5834 C CA . ALA B 1 325 ? 4.094 -14.492 -17.203 1 81.31 325 ALA B CA 1
ATOM 5835 C C . ALA B 1 325 ? 3.629 -13.07 -17.531 1 81.31 325 ALA B C 1
ATOM 5837 O O . ALA B 1 325 ? 3.793 -12.164 -16.703 1 81.31 325 ALA B O 1
ATOM 5838 N N . LEU B 1 326 ? 3.055 -12.969 -18.625 1 86.81 326 LEU B N 1
ATOM 5839 C CA . LEU B 1 326 ? 2.586 -11.656 -19.047 1 86.81 326 LEU B CA 1
ATOM 5840 C C . LEU B 1 326 ? 1.495 -11.141 -18.109 1 86.81 326 LEU B C 1
ATOM 5842 O O . LEU B 1 326 ? 1.46 -9.953 -17.781 1 86.81 326 LEU B O 1
ATOM 5846 N N . ALA B 1 327 ? 0.636 -12.031 -17.703 1 91.31 327 ALA B N 1
ATOM 5847 C CA . ALA B 1 327 ? -0.435 -11.664 -16.781 1 91.31 327 ALA B CA 1
ATOM 5848 C C . ALA B 1 327 ? 0.131 -11.188 -15.445 1 91.31 327 ALA B C 1
ATOM 5850 O O . ALA B 1 327 ? -0.382 -10.242 -14.844 1 91.31 327 ALA B O 1
ATOM 5851 N N . ILE B 1 328 ? 1.19 -11.758 -15.031 1 84.81 328 ILE B N 1
ATOM 5852 C CA . ILE B 1 328 ? 1.825 -11.398 -13.766 1 84.81 328 ILE B CA 1
ATOM 5853 C C . ILE B 1 328 ? 2.559 -10.07 -13.914 1 84.81 328 ILE B C 1
ATOM 5855 O O . ILE B 1 328 ? 2.5 -9.219 -13.023 1 84.81 328 ILE B O 1
ATOM 5859 N N . ILE B 1 329 ? 3.209 -9.938 -15.039 1 85.06 329 ILE B N 1
ATOM 5860 C CA . ILE B 1 329 ? 3.906 -8.68 -15.297 1 85.06 329 ILE B CA 1
ATOM 5861 C C . ILE B 1 329 ? 2.906 -7.527 -15.305 1 85.06 329 ILE B C 1
ATOM 5863 O O . ILE B 1 329 ? 3.16 -6.477 -14.711 1 85.06 329 ILE B O 1
ATOM 5867 N N . MET B 1 330 ? 1.809 -7.77 -15.938 1 90.62 330 MET B N 1
ATOM 5868 C CA . MET B 1 330 ? 0.763 -6.75 -15.961 1 90.62 330 MET B CA 1
ATOM 5869 C C . MET B 1 330 ? 0.267 -6.449 -14.547 1 90.62 330 MET B C 1
ATOM 5871 O O . MET B 1 330 ? -0.002 -5.293 -14.211 1 90.62 330 MET B O 1
ATOM 5875 N N . LEU B 1 331 ? 0.171 -7.457 -13.766 1 89.94 331 LEU B N 1
ATOM 5876 C CA . LEU B 1 331 ? -0.261 -7.289 -12.383 1 89.94 331 LEU B CA 1
ATOM 5877 C C . LEU B 1 331 ? 0.681 -6.355 -11.633 1 89.94 331 LEU B C 1
ATOM 5879 O O . LEU B 1 331 ? 0.233 -5.406 -10.984 1 89.94 331 LEU B O 1
ATOM 5883 N N . VAL B 1 332 ? 1.924 -6.566 -11.789 1 83.31 332 VAL B N 1
ATOM 5884 C CA . VAL B 1 332 ? 2.936 -5.797 -11.078 1 83.31 332 VAL B CA 1
ATOM 5885 C C . VAL B 1 332 ? 2.912 -4.348 -11.547 1 83.31 332 VAL B C 1
ATOM 5887 O O . VAL B 1 332 ? 2.963 -3.42 -10.734 1 83.31 332 VAL B O 1
ATOM 5890 N N . LEU B 1 333 ? 2.777 -4.168 -12.805 1 86.25 333 LEU B N 1
ATOM 5891 C CA . LEU B 1 333 ? 2.752 -2.826 -13.375 1 86.25 333 LEU B CA 1
ATOM 5892 C C . LEU B 1 333 ? 1.503 -2.07 -12.938 1 86.25 333 LEU B C 1
ATOM 5894 O O . LEU B 1 333 ? 1.564 -0.872 -12.656 1 86.25 333 LEU B O 1
ATOM 5898 N N . GLN B 1 334 ? 0.471 -2.791 -12.82 1 91 334 GLN B N 1
ATOM 5899 C CA . GLN B 1 334 ? -0.814 -2.156 -12.547 1 91 334 GLN B CA 1
ATOM 5900 C C . GLN B 1 334 ? -0.929 -1.748 -11.086 1 91 334 GLN B C 1
ATOM 5902 O O . GLN B 1 334 ? -1.624 -0.785 -10.758 1 91 334 GLN B O 1
ATOM 5907 N N . ILE B 1 335 ? -0.258 -2.342 -10.227 1 85.69 335 ILE B N 1
ATOM 5908 C CA . ILE B 1 335 ? -0.334 -2.027 -8.805 1 85.69 335 ILE B CA 1
ATOM 5909 C C . ILE B 1 335 ? 0.176 -0.608 -8.562 1 85.69 335 ILE B C 1
ATOM 5911 O O . ILE B 1 335 ? -0.39 0.132 -7.754 1 85.69 335 ILE B O 1
ATOM 5915 N N . SER B 1 336 ? 1.16 -0.201 -9.383 1 82.44 336 SER B N 1
ATOM 5916 C CA . SER B 1 336 ? 1.836 1.068 -9.141 1 82.44 336 SER B CA 1
ATOM 5917 C C . SER B 1 336 ? 1.333 2.154 -10.086 1 82.44 336 SER B C 1
ATOM 5919 O O . SER B 1 336 ? 1.705 3.322 -9.953 1 82.44 336 SER B O 1
ATOM 5921 N N . THR B 1 337 ? 0.514 1.789 -11.008 1 86.62 337 THR B N 1
ATOM 5922 C CA . THR B 1 337 ? 0.195 2.752 -12.055 1 86.62 337 THR B CA 1
ATOM 5923 C C . THR B 1 337 ? -1.276 3.152 -11.992 1 86.62 337 THR B C 1
ATOM 5925 O O . THR B 1 337 ? -1.771 3.859 -12.867 1 86.62 337 THR B O 1
ATOM 5928 N N . THR B 1 338 ? -1.824 2.676 -10.969 1 84.56 338 THR B N 1
ATOM 5929 C CA . THR B 1 338 ? -3.256 2.959 -10.938 1 84.56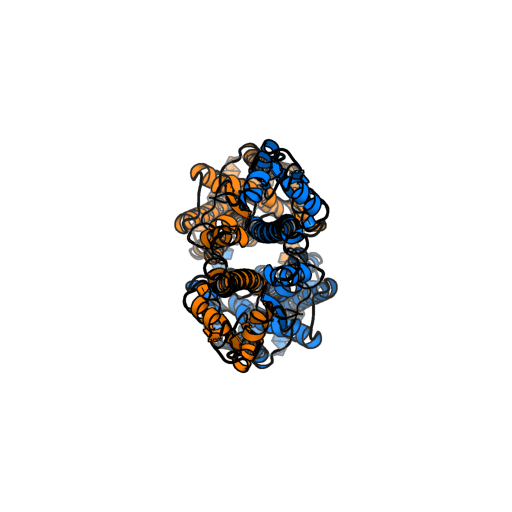 338 THR B CA 1
ATOM 5930 C C . THR B 1 338 ? -3.555 4.133 -10.008 1 84.56 338 THR B C 1
ATOM 5932 O O . THR B 1 338 ? -2.707 4.535 -9.211 1 84.56 338 THR B O 1
ATOM 5935 N N . ASN B 1 339 ? -4.547 4.828 -10.078 1 81.5 339 ASN B N 1
ATOM 5936 C CA . ASN B 1 339 ? -5.074 5.84 -9.164 1 81.5 339 ASN B CA 1
ATOM 5937 C C . ASN B 1 339 ? -5.816 5.203 -7.996 1 81.5 339 ASN B C 1
ATOM 5939 O O . ASN B 1 339 ? -6.812 5.746 -7.516 1 81.5 339 ASN B O 1
ATOM 5943 N N . GLY B 1 340 ? -5.219 4.016 -7.621 1 86.38 340 GLY B N 1
ATOM 5944 C CA . GLY B 1 340 ? -5.945 3.242 -6.629 1 86.38 340 GLY B CA 1
ATOM 5945 C C . GLY B 1 340 ? -5.773 3.771 -5.219 1 86.38 340 GLY B C 1
ATOM 5946 O O . GLY B 1 340 ? -6.742 4.211 -4.594 1 86.38 340 GLY B O 1
ATOM 5947 N N . ILE B 1 341 ? -4.531 3.775 -4.762 1 82.5 341 ILE B N 1
ATOM 5948 C CA . ILE B 1 341 ? -4.258 4.246 -3.406 1 82.5 341 ILE B CA 1
ATOM 5949 C C . ILE B 1 341 ? -3.656 5.648 -3.461 1 82.5 341 ILE B C 1
ATOM 5951 O O . ILE B 1 341 ? -4.184 6.582 -2.846 1 82.5 341 ILE B O 1
ATOM 5955 N N . TYR B 1 342 ? -2.707 5.723 -4.336 1 81.75 342 TYR B N 1
ATOM 5956 C CA . TYR B 1 342 ? -2.076 7.02 -4.551 1 81.75 342 TYR B CA 1
ATOM 5957 C C . TYR B 1 342 ? -2.535 7.637 -5.867 1 81.75 342 TYR B C 1
ATOM 5959 O O . TYR B 1 342 ? -2.783 6.922 -6.844 1 81.75 342 TYR B O 1
ATOM 5967 N N . PRO B 1 343 ? -2.562 8.977 -5.879 1 85.38 343 PRO B N 1
ATOM 5968 C CA . PRO B 1 343 ? -2.83 9.609 -7.172 1 85.38 343 PRO B CA 1
ATOM 5969 C C . PRO B 1 343 ? -1.712 9.375 -8.188 1 85.38 343 PRO B C 1
ATOM 5971 O O . PRO B 1 343 ? -0.535 9.555 -7.863 1 85.38 343 PRO B O 1
ATOM 5974 N N . VAL B 1 344 ? -2.123 9.055 -9.336 1 85.62 344 VAL B N 1
ATOM 5975 C CA . VAL B 1 344 ? -1.139 8.719 -10.359 1 85.62 344 VAL B CA 1
ATOM 5976 C C . VAL B 1 344 ? -0.308 9.953 -10.703 1 85.62 344 VAL B C 1
ATOM 5978 O O . VAL B 1 344 ? 0.866 9.836 -11.07 1 85.62 344 VAL B O 1
ATOM 5981 N N . TYR B 1 345 ? -0.787 11.102 -10.477 1 82.44 345 TYR B N 1
ATOM 5982 C CA . TYR B 1 345 ? -0.136 12.336 -10.906 1 82.44 345 TYR B CA 1
ATOM 5983 C C . TYR B 1 345 ? 1.01 12.703 -9.977 1 82.44 345 TYR B C 1
ATOM 5985 O O . TYR B 1 345 ? 1.837 13.555 -10.297 1 82.44 345 TYR B O 1
ATOM 5993 N N . VAL B 1 346 ? 1.026 12.055 -8.781 1 81.81 346 VAL B N 1
ATOM 5994 C CA . VAL B 1 346 ? 2.154 12.32 -7.891 1 81.81 346 VAL B CA 1
ATOM 5995 C C . VAL B 1 346 ? 3.27 11.312 -8.156 1 81.81 346 VAL B C 1
ATOM 5997 O O . VAL B 1 346 ? 4.336 11.375 -7.539 1 81.81 346 VAL B O 1
ATOM 6000 N N . MET B 1 347 ? 2.977 10.43 -9.086 1 85.88 347 MET B N 1
ATOM 6001 C CA . MET B 1 347 ? 3.99 9.453 -9.461 1 85.88 347 MET B CA 1
ATOM 6002 C C . MET B 1 347 ? 4.852 9.977 -10.609 1 85.88 347 MET B C 1
ATOM 6004 O O . MET B 1 347 ? 4.543 11.008 -11.203 1 85.88 347 MET B O 1
ATOM 6008 N N . ASN B 1 348 ? 5.949 9.289 -10.953 1 86.25 348 ASN B N 1
ATOM 6009 C CA . ASN B 1 348 ? 6.848 9.695 -12.031 1 86.25 348 ASN B CA 1
ATOM 6010 C C . ASN B 1 348 ? 6.168 9.594 -13.391 1 86.25 348 ASN B C 1
ATOM 6012 O O . ASN B 1 348 ? 5.121 8.961 -13.523 1 86.25 348 ASN B O 1
ATOM 6016 N N . ASP B 1 349 ? 6.773 10.102 -14.422 1 86.19 349 ASP B N 1
ATOM 6017 C CA . ASP B 1 349 ? 6.203 10.227 -15.758 1 86.19 349 ASP B CA 1
ATOM 6018 C C . ASP B 1 349 ? 5.941 8.852 -16.375 1 86.19 349 ASP B C 1
ATOM 6020 O O . ASP B 1 349 ? 4.969 8.672 -17.109 1 86.19 349 ASP B O 1
ATOM 6024 N N . PHE B 1 350 ? 6.762 7.977 -16.109 1 90 350 PHE B N 1
ATOM 6025 C CA . PHE B 1 350 ? 6.609 6.633 -16.656 1 90 350 PHE B CA 1
ATOM 6026 C C . PHE B 1 350 ? 5.27 6.031 -16.25 1 90 350 PHE B C 1
ATOM 6028 O O . PHE B 1 350 ? 4.531 5.516 -17.094 1 90 350 PHE B O 1
ATOM 6035 N N . PHE B 1 351 ? 4.922 6.148 -15.008 1 89.19 351 PHE B N 1
ATOM 6036 C CA . PHE B 1 351 ? 3.695 5.562 -14.477 1 89.19 351 PHE B CA 1
ATOM 6037 C C . PHE B 1 351 ? 2.475 6.344 -14.953 1 89.19 351 PHE B C 1
ATOM 6039 O O . PHE B 1 351 ? 1.436 5.758 -15.258 1 89.19 351 PHE B O 1
ATOM 6046 N N . GLN B 1 352 ? 2.629 7.641 -15.031 1 88.38 352 GLN B N 1
ATOM 6047 C CA . GLN B 1 352 ? 1.544 8.477 -15.539 1 88.38 352 GLN B CA 1
ATOM 6048 C C . GLN B 1 352 ? 1.226 8.133 -17 1 88.38 352 GLN B C 1
ATOM 6050 O O . GLN B 1 352 ? 0.057 8.07 -17.375 1 88.38 352 GLN B O 1
ATOM 6055 N N . ALA B 1 353 ? 2.234 7.867 -17.75 1 91.25 353 ALA B N 1
ATOM 6056 C CA . ALA B 1 353 ? 2.072 7.562 -19.172 1 91.25 353 ALA B CA 1
ATOM 6057 C C . ALA B 1 353 ? 1.428 6.191 -19.375 1 91.25 353 ALA B C 1
ATOM 6059 O O . ALA B 1 353 ? 0.678 5.984 -20.328 1 91.25 353 ALA B O 1
ATOM 6060 N N . LEU B 1 354 ? 1.651 5.301 -18.5 1 92.56 354 LEU B N 1
ATOM 6061 C CA . LEU B 1 354 ? 1.186 3.924 -18.641 1 92.56 354 LEU B CA 1
ATOM 6062 C C . LEU B 1 354 ? -0.249 3.781 -18.141 1 92.56 354 LEU B C 1
ATOM 6064 O O . LEU B 1 354 ? -0.981 2.898 -18.594 1 92.56 354 LEU B O 1
ATOM 6068 N N . ASN B 1 355 ? -0.628 4.648 -17.281 1 92.88 355 ASN B N 1
ATOM 6069 C CA . ASN B 1 355 ? -1.892 4.578 -16.547 1 92.88 355 ASN B CA 1
ATOM 6070 C C . ASN B 1 355 ? -3.072 4.395 -17.5 1 92.88 355 ASN B C 1
ATOM 6072 O O . ASN B 1 355 ? -3.895 3.494 -17.312 1 92.88 355 ASN B O 1
ATOM 6076 N N . PRO B 1 356 ? -3.096 5.082 -18.672 1 92.06 356 PRO B N 1
ATOM 6077 C CA . PRO B 1 356 ? -4.293 5.008 -19.516 1 92.06 356 PRO B CA 1
ATOM 6078 C C . PRO B 1 356 ? -4.387 3.697 -20.281 1 92.06 356 PRO B C 1
ATOM 6080 O O . PRO B 1 356 ? -5.449 3.371 -20.828 1 92.06 356 PRO B O 1
ATOM 6083 N N . TYR B 1 357 ? -3.432 2.871 -20.25 1 92.75 357 TYR B N 1
ATOM 6084 C CA . TYR B 1 357 ? -3.428 1.676 -21.078 1 92.75 357 TYR B CA 1
ATOM 6085 C C . TYR B 1 357 ? -3.682 0.426 -20.25 1 92.75 357 TYR B C 1
ATOM 6087 O O . TYR B 1 357 ? -3.799 -0.676 -20.797 1 92.75 357 TYR B O 1
ATOM 6095 N N . LEU B 1 358 ? -3.836 0.593 -19.016 1 93.81 358 LEU B N 1
ATOM 6096 C CA . LEU B 1 358 ? -3.945 -0.577 -18.156 1 93.81 358 LEU B CA 1
ATOM 6097 C C . LEU B 1 358 ? -5.395 -0.815 -17.75 1 93.81 358 LEU B C 1
ATOM 6099 O O . LEU B 1 358 ? -6.105 0.125 -17.391 1 93.81 358 LEU B O 1
ATOM 6103 N N . PRO B 1 359 ? -5.789 -2.096 -17.734 1 95.69 359 PRO B N 1
ATOM 6104 C CA . PRO B 1 359 ? -7.18 -2.453 -17.453 1 95.69 359 PRO B CA 1
ATOM 6105 C C . PRO B 1 359 ? -7.621 -2.035 -16.047 1 95.69 359 PRO B C 1
ATOM 6107 O O . PRO B 1 359 ? -8.75 -1.571 -15.867 1 95.69 359 PRO B O 1
ATOM 6110 N N . MET B 1 360 ? -6.824 -2.125 -15.102 1 96 360 MET B N 1
ATOM 6111 C CA . MET B 1 360 ? -7.207 -1.883 -13.711 1 96 360 MET B CA 1
ATOM 6112 C C . MET B 1 360 ? -7.543 -0.412 -13.492 1 96 360 MET B C 1
ATOM 6114 O O . MET B 1 360 ? -8.297 -0.075 -12.578 1 96 360 MET B O 1
ATOM 6118 N N . THR B 1 361 ? -6.918 0.478 -14.359 1 94.75 361 THR B N 1
ATOM 6119 C CA . THR B 1 361 ? -7.227 1.901 -14.273 1 94.75 361 THR B CA 1
ATOM 6120 C C . THR B 1 361 ? -8.727 2.141 -14.414 1 94.75 361 THR B C 1
ATOM 6122 O O . THR B 1 361 ? -9.336 2.818 -13.578 1 94.75 361 THR B O 1
ATOM 6125 N N . TYR B 1 362 ? -9.297 1.521 -15.32 1 96.19 362 TYR B N 1
ATOM 6126 C CA . TYR B 1 362 ? -10.703 1.718 -15.625 1 96.19 362 TYR B CA 1
ATOM 6127 C C . TYR B 1 362 ? -11.586 0.899 -14.688 1 96.19 362 TYR B C 1
ATOM 6129 O O . TYR B 1 362 ? -12.695 1.321 -14.336 1 96.19 362 TYR B O 1
ATOM 6137 N N . ALA B 1 363 ? -11.102 -0.24 -14.289 1 97.88 363 ALA B N 1
ATOM 6138 C CA . ALA B 1 363 ? -11.859 -1.085 -13.375 1 97.88 363 ALA B CA 1
ATOM 6139 C C . ALA B 1 363 ? -12.016 -0.411 -12.016 1 97.88 363 ALA B C 1
ATOM 6141 O O . ALA B 1 363 ? -13.109 -0.406 -11.438 1 97.88 363 ALA B O 1
ATOM 6142 N N . ILE B 1 364 ? -10.984 0.167 -11.531 1 96.56 364 ILE B N 1
ATOM 6143 C CA . ILE B 1 364 ? -11.016 0.843 -10.234 1 96.56 364 ILE B CA 1
ATOM 6144 C C . ILE B 1 364 ? -11.938 2.057 -10.312 1 96.56 364 ILE B C 1
ATOM 6146 O O . ILE B 1 364 ? -12.75 2.283 -9.414 1 96.56 364 ILE B O 1
ATOM 6150 N N . GLY B 1 365 ? -11.773 2.846 -11.398 1 94.06 365 GLY B N 1
ATOM 6151 C CA . GLY B 1 365 ? -12.672 3.971 -11.594 1 94.06 365 GLY B CA 1
ATOM 6152 C C . GLY B 1 365 ? -14.133 3.568 -11.625 1 94.06 365 GLY B C 1
ATOM 6153 O O . GLY B 1 365 ? -14.984 4.234 -11.023 1 94.06 365 GLY B O 1
ATOM 6154 N N . LEU B 1 366 ? -14.375 2.49 -12.281 1 96.31 366 LEU B N 1
ATOM 6155 C CA . LEU B 1 366 ? -15.734 1.978 -12.391 1 96.31 366 LEU B CA 1
ATOM 6156 C C . LEU B 1 366 ? -16.297 1.597 -11.023 1 96.31 366 LEU B C 1
ATOM 6158 O O . LEU B 1 366 ? -17.406 1.983 -10.672 1 96.31 366 LEU B O 1
ATOM 6162 N N . LEU B 1 367 ? -15.539 0.914 -10.273 1 96.44 367 LEU B N 1
ATOM 6163 C CA . LEU B 1 367 ? -16 0.444 -8.969 1 96.44 367 LEU B CA 1
ATOM 6164 C C . LEU B 1 367 ? -16.141 1.604 -7.992 1 96.44 367 LEU B C 1
ATOM 6166 O O . LEU B 1 367 ? -17.016 1.591 -7.125 1 96.44 367 LEU B O 1
ATOM 6170 N N . ARG B 1 368 ? -15.289 2.545 -8.117 1 94.56 368 ARG B N 1
ATOM 6171 C CA . ARG B 1 368 ? -15.383 3.73 -7.27 1 94.56 368 ARG B CA 1
ATOM 6172 C C . ARG B 1 368 ? -16.719 4.43 -7.457 1 94.56 368 ARG B C 1
ATOM 6174 O O . ARG B 1 368 ? -17.328 4.906 -6.488 1 94.56 368 ARG B O 1
ATOM 6181 N N . ASN B 1 369 ? -17.109 4.508 -8.68 1 93.44 369 ASN B N 1
ATOM 6182 C CA . ASN B 1 369 ? -18.422 5.086 -8.969 1 93.44 369 ASN B CA 1
ATOM 6183 C C . ASN B 1 369 ? -19.547 4.254 -8.359 1 93.44 369 ASN B C 1
ATOM 6185 O O . ASN B 1 369 ? -20.453 4.801 -7.738 1 93.44 369 ASN B O 1
ATOM 6189 N N . ALA B 1 370 ? -19.406 3.047 -8.453 1 94.44 370 ALA B N 1
ATOM 6190 C CA . ALA B 1 370 ? -20.469 2.164 -7.984 1 94.44 370 ALA B CA 1
ATOM 6191 C C . ALA B 1 370 ? -20.531 2.139 -6.461 1 94.44 370 ALA B C 1
ATOM 6193 O O . ALA B 1 370 ? -21.609 1.986 -5.879 1 94.44 370 ALA B O 1
ATOM 6194 N N . LEU B 1 371 ? -19.438 2.324 -5.816 1 95.12 371 LEU B N 1
ATOM 6195 C CA . LEU B 1 371 ? -19.344 2.176 -4.367 1 95.12 371 LEU B CA 1
ATOM 6196 C C . LEU B 1 371 ? -19.547 3.518 -3.668 1 95.12 371 LEU B C 1
ATOM 6198 O O . LEU B 1 371 ? -20.234 3.592 -2.646 1 95.12 371 LEU B O 1
ATOM 6202 N N . LEU B 1 372 ? -18.938 4.566 -4.199 1 93.12 372 LEU B N 1
ATOM 6203 C CA . LEU B 1 372 ? -18.781 5.789 -3.42 1 93.12 372 LEU B CA 1
ATOM 6204 C C . LEU B 1 372 ? -19.562 6.941 -4.047 1 93.12 372 LEU B C 1
ATOM 6206 O O . LEU B 1 372 ? -19.297 8.109 -3.742 1 93.12 372 LEU B O 1
ATOM 6210 N N . GLY B 1 373 ? -20.5 6.66 -4.895 1 90.62 373 GLY B N 1
ATOM 6211 C CA . GLY B 1 373 ? -21.312 7.672 -5.551 1 90.62 373 GLY B CA 1
ATOM 6212 C C . GLY B 1 373 ? -21.094 7.73 -7.051 1 90.62 373 GLY B C 1
ATOM 6213 O O . GLY B 1 373 ? -19.969 7.887 -7.516 1 90.62 373 GLY B O 1
ATOM 6214 N N . VAL B 1 374 ? -22.188 7.75 -7.785 1 91.5 374 VAL B N 1
ATOM 6215 C CA . VAL B 1 374 ? -22.109 7.57 -9.234 1 91.5 374 VAL B CA 1
ATOM 6216 C C . VAL B 1 374 ? -22.016 8.938 -9.914 1 91.5 374 VAL B C 1
ATOM 6218 O O . VAL B 1 374 ? -22.797 9.836 -9.625 1 91.5 374 VAL B O 1
ATOM 6221 N N . TYR B 1 375 ? -21.047 9.117 -10.594 1 90.81 375 TYR B N 1
ATOM 6222 C CA . TYR B 1 375 ? -20.938 10.102 -11.664 1 90.81 375 TYR B CA 1
ATOM 6223 C C . TYR B 1 375 ? -21.016 9.438 -13.031 1 90.81 375 TYR B C 1
ATOM 6225 O O . TYR B 1 375 ? -20.031 8.836 -13.484 1 90.81 375 TYR B O 1
ATOM 6233 N N . TRP B 1 376 ? -22.062 9.539 -13.719 1 92.5 376 TRP B N 1
ATOM 6234 C CA . TRP B 1 376 ? -22.453 8.68 -14.828 1 92.5 376 TRP B CA 1
ATOM 6235 C C . TRP B 1 376 ? -21.453 8.773 -15.977 1 92.5 376 TRP B C 1
ATOM 6237 O O . TRP B 1 376 ? -21.078 7.754 -16.562 1 92.5 376 TRP B O 1
ATOM 6247 N N . PRO B 1 377 ? -20.984 9.922 -16.328 1 91.38 377 PRO B N 1
ATOM 6248 C CA . PRO B 1 377 ? -20.047 9.977 -17.453 1 91.38 377 PRO B CA 1
ATOM 6249 C C . PRO B 1 377 ? -18.781 9.141 -17.203 1 91.38 377 PRO B C 1
ATOM 6251 O O . PRO B 1 377 ? -18.359 8.383 -18.078 1 91.38 377 PRO B O 1
ATOM 6254 N N . THR B 1 378 ? -18.25 9.266 -16.062 1 89.31 378 THR B N 1
ATOM 6255 C CA . THR B 1 378 ? -17.062 8.484 -15.758 1 89.31 378 THR B CA 1
ATOM 6256 C C . THR B 1 378 ? -17.406 7.008 -15.57 1 89.31 378 THR B C 1
ATOM 6258 O O . THR B 1 378 ? -16.609 6.129 -15.898 1 89.31 378 THR B O 1
ATOM 6261 N N . PHE B 1 379 ? -18.562 6.773 -15.07 1 94.5 379 PHE B N 1
ATOM 6262 C CA . PHE B 1 379 ? -19.047 5.406 -14.914 1 94.5 379 PHE B CA 1
ATOM 6263 C C . PHE B 1 379 ? -19.078 4.691 -16.266 1 94.5 379 PHE B C 1
ATOM 6265 O O . PHE B 1 379 ? -18.547 3.59 -16.406 1 94.5 379 PHE B O 1
ATOM 6272 N N . PHE B 1 380 ? -19.609 5.328 -17.25 1 96 380 PHE B N 1
ATOM 6273 C CA . PHE B 1 380 ? -19.766 4.688 -18.547 1 96 380 PHE B CA 1
ATOM 6274 C C . PHE B 1 380 ? -18.422 4.535 -19.234 1 96 380 PHE B C 1
ATOM 6276 O O . PHE B 1 380 ? -18.219 3.605 -20.031 1 96 380 PHE B O 1
ATOM 6283 N N . THR B 1 381 ? -17.531 5.438 -18.969 1 94.19 381 THR B N 1
ATOM 6284 C CA . THR B 1 381 ? -16.188 5.246 -19.5 1 94.19 381 THR B CA 1
ATOM 6285 C C . THR B 1 381 ? -15.602 3.922 -19.016 1 94.19 381 THR B C 1
ATOM 6287 O O . THR B 1 381 ? -14.961 3.203 -19.797 1 94.19 381 THR B O 1
ATOM 6290 N N . GLY B 1 382 ? -15.852 3.652 -17.688 1 96.5 382 GLY B N 1
ATOM 6291 C CA . GLY B 1 382 ? -15.398 2.381 -17.156 1 96.5 382 GLY B CA 1
ATOM 6292 C C . GLY B 1 382 ? -16.094 1.187 -17.781 1 96.5 382 GLY B C 1
ATOM 6293 O O . GLY B 1 382 ? -15.445 0.194 -18.125 1 96.5 382 GLY B O 1
ATOM 6294 N N . VAL B 1 383 ? -17.375 1.296 -18 1 97.81 383 VAL B N 1
ATOM 6295 C CA . VAL B 1 383 ? -18.156 0.209 -18.578 1 97.81 383 VAL B CA 1
ATOM 6296 C C . VAL B 1 383 ? -17.688 -0.064 -20 1 97.81 383 VAL B C 1
ATOM 6298 O O . VAL B 1 383 ? -17.438 -1.213 -20.359 1 97.81 383 VAL B O 1
ATOM 6301 N N . TYR B 1 384 ? -17.531 0.968 -20.734 1 97.75 384 TYR B N 1
ATOM 6302 C CA . TYR B 1 384 ? -17.109 0.817 -22.125 1 97.75 384 TYR B CA 1
ATOM 6303 C C . TYR B 1 384 ? -15.711 0.232 -22.219 1 97.75 384 TYR B C 1
ATOM 6305 O O . TYR B 1 384 ? -15.43 -0.573 -23.109 1 97.75 384 TYR B O 1
ATOM 6313 N N . ALA B 1 385 ? -14.867 0.663 -21.344 1 97.44 385 ALA B N 1
ATOM 6314 C CA . ALA B 1 385 ? -13.508 0.128 -21.344 1 97.44 385 ALA B CA 1
ATOM 6315 C C . ALA B 1 385 ? -13.508 -1.376 -21.094 1 97.44 385 ALA B C 1
ATOM 6317 O O . ALA B 1 385 ? -12.781 -2.127 -21.75 1 97.44 385 ALA B O 1
ATOM 6318 N N . MET B 1 386 ? -14.32 -1.82 -20.141 1 98.06 386 MET B N 1
ATOM 6319 C CA . MET B 1 386 ? -14.398 -3.244 -19.828 1 98.06 386 MET B CA 1
ATOM 6320 C C . MET B 1 386 ? -14.961 -4.031 -21 1 98.06 386 MET B C 1
ATOM 6322 O O . MET B 1 386 ? -14.438 -5.09 -21.359 1 98.06 386 MET B O 1
ATOM 6326 N N . ILE B 1 387 ? -16.016 -3.547 -21.609 1 98.25 387 ILE B N 1
ATOM 6327 C CA . ILE B 1 387 ? -16.641 -4.227 -22.75 1 98.25 387 ILE B CA 1
ATOM 6328 C C . ILE B 1 387 ? -15.656 -4.27 -23.922 1 98.25 387 ILE B C 1
ATOM 6330 O O . ILE B 1 387 ? -15.531 -5.301 -24.594 1 98.25 387 ILE B O 1
ATOM 6334 N N . ALA B 1 388 ? -15.023 -3.16 -24.156 1 97.81 388 ALA B N 1
ATOM 6335 C CA . ALA B 1 388 ? -14.031 -3.105 -25.219 1 97.81 388 ALA B CA 1
ATOM 6336 C C . ALA B 1 388 ? -12.914 -4.125 -24.984 1 97.81 388 ALA B C 1
ATOM 6338 O O . ALA B 1 388 ? -12.422 -4.738 -25.938 1 97.81 388 ALA B O 1
ATOM 6339 N N . MET B 1 389 ? -12.508 -4.297 -23.797 1 97.19 389 MET B N 1
ATOM 6340 C CA . MET B 1 389 ? -11.461 -5.258 -23.453 1 97.19 389 MET B CA 1
ATOM 6341 C C . MET B 1 389 ? -11.914 -6.684 -23.734 1 97.19 389 MET B C 1
ATOM 6343 O O . MET B 1 389 ? -11.141 -7.5 -24.234 1 97.19 389 MET B O 1
ATOM 6347 N N . ILE B 1 390 ? -13.141 -6.953 -23.422 1 97.62 390 ILE B N 1
ATOM 6348 C CA . ILE B 1 390 ? -13.703 -8.273 -23.688 1 97.62 390 ILE B CA 1
ATOM 6349 C C . ILE B 1 390 ? -13.703 -8.531 -25.188 1 97.62 390 ILE B C 1
ATOM 6351 O O . ILE B 1 390 ? -13.172 -9.547 -25.656 1 97.62 390 ILE B O 1
ATOM 6355 N N . ILE B 1 391 ? -14.18 -7.605 -25.953 1 97.5 391 ILE B N 1
ATOM 6356 C CA . ILE B 1 391 ? -14.328 -7.758 -27.406 1 97.5 391 ILE B CA 1
ATOM 6357 C C . ILE B 1 391 ? -12.945 -7.84 -28.047 1 97.5 391 ILE B C 1
ATOM 6359 O O . ILE B 1 391 ? -12.695 -8.711 -28.891 1 97.5 391 ILE B O 1
ATOM 6363 N N . ALA B 1 392 ? -12.086 -6.949 -27.609 1 96.44 392 ALA B N 1
ATOM 6364 C CA . ALA B 1 392 ? -10.75 -6.934 -28.188 1 96.44 392 ALA B CA 1
ATOM 6365 C C . ALA B 1 392 ? -10.008 -8.242 -27.906 1 96.44 392 ALA B C 1
ATOM 6367 O O . ALA B 1 392 ? -9.344 -8.781 -28.797 1 96.44 392 ALA B O 1
ATOM 6368 N N . SER B 1 393 ? -10.102 -8.695 -26.672 1 96.19 393 SER B N 1
ATOM 6369 C CA . SER B 1 393 ? -9.43 -9.938 -26.312 1 96.19 393 SER B CA 1
ATOM 6370 C C . SER B 1 393 ? -9.984 -11.117 -27.094 1 96.19 393 SER B C 1
ATOM 6372 O O . SER B 1 393 ? -9.227 -11.961 -27.578 1 96.19 393 SER B O 1
ATOM 6374 N N . LEU B 1 394 ? -11.289 -11.195 -27.281 1 95 394 LEU B N 1
ATOM 6375 C CA . LEU B 1 394 ? -11.914 -12.273 -28.031 1 95 394 LEU B CA 1
ATOM 6376 C C . LEU B 1 394 ? -11.516 -12.203 -29.5 1 95 394 LEU B C 1
ATOM 6378 O O . LEU B 1 394 ? -11.133 -13.211 -30.094 1 95 394 LEU B O 1
ATOM 6382 N N . LEU B 1 395 ? -11.5 -11.055 -30.047 1 94 395 LEU B N 1
ATOM 6383 C CA . LEU B 1 395 ? -11.188 -10.875 -31.469 1 94 395 LEU B CA 1
ATOM 6384 C C . LEU B 1 395 ? -9.734 -11.25 -31.75 1 94 395 LEU B C 1
ATOM 6386 O O . LEU B 1 395 ? -9.453 -11.977 -32.719 1 94 395 LEU B O 1
ATOM 6390 N N . VAL B 1 396 ? -8.906 -10.766 -30.906 1 92.06 396 VAL B N 1
ATOM 6391 C CA . VAL B 1 396 ? -7.488 -11.047 -31.109 1 92.06 396 VAL B CA 1
ATOM 6392 C C . VAL B 1 396 ? -7.238 -12.555 -31 1 92.06 396 VAL B C 1
ATOM 6394 O O . VAL B 1 396 ? -6.492 -13.125 -31.797 1 92.06 396 VAL B O 1
ATOM 6397 N N . THR B 1 397 ? -7.832 -13.141 -30.031 1 91.12 397 THR B N 1
ATOM 6398 C CA . THR B 1 397 ? -7.617 -14.562 -29.812 1 91.12 397 THR B CA 1
ATOM 6399 C C . THR B 1 397 ? -8.188 -15.375 -30.984 1 91.12 397 THR B C 1
ATOM 6401 O O . THR B 1 397 ? -7.555 -16.312 -31.453 1 91.12 397 THR B O 1
ATOM 6404 N N . ILE B 1 398 ? -9.305 -15.039 -31.531 1 87.94 398 ILE B N 1
ATOM 6405 C CA . ILE B 1 398 ? -9.945 -15.75 -32.625 1 87.94 398 ILE B CA 1
ATOM 6406 C C . ILE B 1 398 ? -9.102 -15.633 -33.906 1 87.94 398 ILE B C 1
ATOM 6408 O O . ILE B 1 398 ? -8.953 -16.594 -34.656 1 87.94 398 ILE B O 1
ATOM 6412 N N . ILE B 1 399 ? -8.438 -14.555 -34 1 87.12 399 ILE B N 1
ATOM 6413 C CA . ILE B 1 399 ? -7.672 -14.289 -35.219 1 87.12 399 ILE B CA 1
ATOM 6414 C C . ILE B 1 399 ? -6.316 -14.984 -35.156 1 87.12 399 ILE B C 1
ATOM 6416 O O . ILE B 1 399 ? -5.859 -15.586 -36.125 1 87.12 399 ILE B O 1
ATOM 6420 N N . ILE B 1 400 ? -5.77 -14.914 -33.906 1 85.5 400 ILE B N 1
ATOM 6421 C CA . ILE B 1 400 ? -4.375 -15.32 -33.781 1 85.5 400 ILE B CA 1
ATOM 6422 C C . ILE B 1 400 ? -4.309 -16.781 -33.344 1 85.5 400 ILE B C 1
ATOM 6424 O O . ILE B 1 400 ? -3.295 -17.453 -33.562 1 85.5 400 ILE B O 1
ATOM 6428 N N . LYS B 1 401 ? -5.254 -17.297 -32.75 1 81.56 401 LYS B N 1
ATOM 6429 C CA . LYS B 1 401 ? -5.215 -18.609 -32.125 1 81.56 401 LYS B CA 1
ATOM 6430 C C . LYS B 1 401 ? -4.82 -19.688 -33.125 1 81.56 401 LYS B C 1
ATOM 6432 O O . LYS B 1 401 ? -4.008 -20.562 -32.844 1 81.56 401 LYS B O 1
ATOM 6437 N N . GLU B 1 402 ? -5.32 -19.625 -34.312 1 73.62 402 GLU B N 1
ATOM 6438 C CA . GLU B 1 402 ? -5.02 -20.656 -35.281 1 73.62 402 GLU B CA 1
ATOM 6439 C C . GLU B 1 402 ? -3.568 -20.578 -35.75 1 73.62 402 GLU B C 1
ATOM 6441 O O . GLU B 1 402 ? -2.922 -21.594 -35.969 1 73.62 402 GLU B O 1
ATOM 6446 N N . LYS B 1 403 ? -3.051 -19.359 -35.719 1 75.19 403 LYS B N 1
ATOM 6447 C CA . LYS B 1 403 ? -1.692 -19.172 -36.219 1 75.19 403 LYS B CA 1
ATOM 6448 C C . LYS B 1 403 ? -0.663 -19.484 -35.125 1 75.19 403 LYS B C 1
ATOM 6450 O O . LYS B 1 403 ? 0.445 -19.938 -35.438 1 75.19 403 LYS B O 1
ATOM 6455 N N . PHE B 1 404 ? -1.015 -19.328 -33.812 1 74.06 404 PHE B N 1
ATOM 6456 C CA . PHE B 1 404 ? -0.019 -19.391 -32.75 1 74.06 404 PHE B CA 1
ATOM 6457 C C . PHE B 1 404 ? -0.16 -20.688 -31.969 1 74.06 404 PHE B C 1
ATOM 6459 O O . PHE B 1 404 ? 0.633 -20.953 -31.062 1 74.06 404 PHE B O 1
ATOM 6466 N N . ASP B 1 405 ? -1.054 -21.5 -32.281 1 72 405 ASP B N 1
ATOM 6467 C CA . ASP B 1 405 ? -1.313 -22.719 -31.531 1 72 405 ASP B CA 1
ATOM 6468 C C . ASP B 1 405 ? -0.137 -23.688 -31.625 1 72 405 ASP B C 1
ATOM 6470 O O . ASP B 1 405 ? 0.246 -24.312 -30.641 1 72 405 ASP B O 1
ATOM 6474 N N . ASN B 1 406 ? 0.468 -23.672 -32.781 1 71.62 406 ASN B N 1
ATOM 6475 C CA . ASN B 1 406 ? 1.586 -24.594 -33 1 71.62 406 ASN B CA 1
ATOM 6476 C C . ASN B 1 406 ? 2.809 -24.172 -32.188 1 71.62 406 ASN B C 1
ATOM 6478 O O . ASN B 1 406 ? 3.494 -25.016 -31.609 1 71.62 406 ASN B O 1
ATOM 6482 N N . VAL B 1 407 ? 3.004 -22.859 -32.188 1 72.94 407 VAL B N 1
ATOM 6483 C CA . VAL B 1 407 ? 4.16 -22.344 -31.453 1 72.94 407 VAL B CA 1
ATOM 6484 C C . VAL B 1 407 ? 3.988 -22.594 -29.953 1 72.94 407 VAL B C 1
ATOM 6486 O O . VAL B 1 407 ? 4.922 -23.047 -29.281 1 72.94 407 VAL B O 1
ATOM 6489 N N . ALA B 1 408 ? 2.875 -22.422 -29.391 1 73.75 408 ALA B N 1
ATOM 6490 C CA . ALA B 1 408 ? 2.582 -22.625 -27.969 1 73.75 408 ALA B CA 1
ATOM 6491 C C . ALA B 1 408 ? 2.744 -24.078 -27.578 1 73.75 408 ALA B C 1
ATOM 6493 O O . ALA B 1 408 ? 3.285 -24.391 -26.516 1 73.75 408 ALA B O 1
ATOM 6494 N N . ASN B 1 409 ? 2.348 -24.953 -28.422 1 72.62 409 ASN B N 1
ATOM 6495 C CA . ASN B 1 409 ? 2.432 -26.375 -28.141 1 72.62 409 ASN B CA 1
ATOM 6496 C C . ASN B 1 409 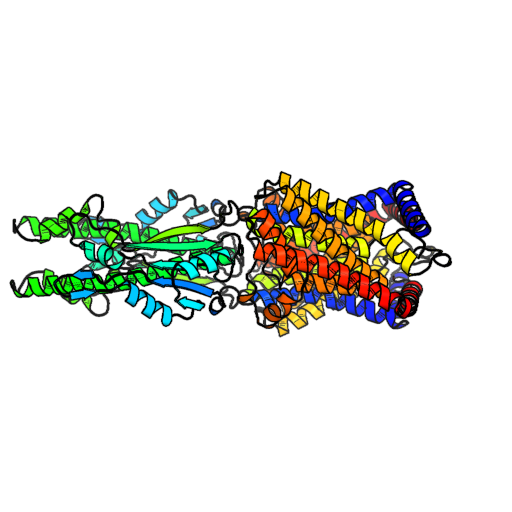? 3.881 -26.859 -28.094 1 72.62 409 ASN B C 1
ATOM 6498 O O . ASN B 1 409 ? 4.246 -27.672 -27.234 1 72.62 409 ASN B O 1
ATOM 6502 N N . LYS B 1 410 ? 4.625 -26.359 -29.031 1 75.75 410 LYS B N 1
ATOM 6503 C CA . LYS B 1 410 ? 6.035 -26.75 -29.078 1 75.75 410 LYS B CA 1
ATOM 6504 C C . LYS B 1 410 ? 6.773 -26.266 -27.828 1 75.75 410 LYS B C 1
ATOM 6506 O O . LYS B 1 410 ? 7.613 -26.984 -27.281 1 75.75 410 LYS B O 1
ATOM 6511 N N . PHE B 1 411 ? 6.395 -25.125 -27.359 1 77.69 411 PHE B N 1
ATOM 6512 C CA . PHE B 1 411 ? 7.016 -24.547 -26.172 1 77.69 411 PHE B CA 1
ATOM 6513 C C . PHE B 1 411 ? 6.641 -25.359 -24.922 1 77.69 411 PHE B C 1
ATOM 6515 O O . PHE B 1 411 ? 7.504 -25.672 -24.109 1 77.69 411 PHE B O 1
ATOM 6522 N N . GLU B 1 412 ? 5.5 -25.688 -24.828 1 76 412 GLU B N 1
ATOM 6523 C CA . GLU B 1 412 ? 5.012 -26.438 -23.672 1 76 412 GLU B CA 1
ATOM 6524 C C . GLU B 1 412 ? 5.629 -27.828 -23.609 1 76 412 GLU B C 1
ATOM 6526 O O . GLU B 1 412 ? 5.969 -28.328 -22.547 1 76 412 GLU B O 1
ATOM 6531 N N . GLN B 1 413 ? 5.742 -28.406 -24.734 1 76.5 413 GLN B N 1
ATOM 6532 C CA . GLN B 1 413 ? 6.336 -29.734 -24.797 1 76.5 413 GLN B CA 1
ATOM 6533 C C . GLN B 1 413 ? 7.809 -29.703 -24.391 1 76.5 413 GLN B C 1
ATOM 6535 O O . GLN B 1 413 ? 8.289 -30.609 -23.703 1 76.5 413 GLN B O 1
ATOM 6540 N N . ALA B 1 414 ? 8.398 -28.672 -24.844 1 79.19 414 ALA B N 1
ATOM 6541 C CA . ALA B 1 414 ? 9.805 -28.516 -24.484 1 79.19 414 ALA B CA 1
ATOM 6542 C C . ALA B 1 414 ? 9.977 -28.391 -22.969 1 79.19 414 ALA B C 1
ATOM 6544 O O . ALA B 1 414 ? 10.914 -28.953 -22.391 1 79.19 414 ALA B O 1
ATOM 6545 N N . LEU B 1 415 ? 9.156 -27.766 -22.281 1 78.62 415 LEU B N 1
ATOM 6546 C CA . LEU B 1 415 ? 9.195 -27.578 -20.844 1 78.62 415 LEU B CA 1
ATOM 6547 C C . LEU B 1 415 ? 8.906 -28.891 -20.125 1 78.62 415 LEU B C 1
ATOM 6549 O O . LEU B 1 415 ? 9.602 -29.25 -19.156 1 78.62 415 LEU B O 1
ATOM 6553 N N . LYS B 1 416 ? 7.996 -29.594 -20.656 1 75.62 416 LYS B N 1
ATOM 6554 C CA . LYS B 1 416 ? 7.652 -30.875 -20.062 1 75.62 416 LYS B CA 1
ATOM 6555 C C . LYS B 1 416 ? 8.797 -31.875 -20.203 1 75.62 416 LYS B C 1
ATOM 6557 O O . LYS B 1 416 ? 9.094 -32.625 -19.281 1 75.62 416 LYS B O 1
ATOM 6562 N N . ASP B 1 417 ? 9.383 -31.766 -21.344 1 78.19 417 ASP B N 1
ATOM 6563 C CA . ASP B 1 417 ? 10.469 -32.688 -21.641 1 78.19 417 ASP B CA 1
ATOM 6564 C C . ASP B 1 417 ? 11.672 -32.438 -20.75 1 78.19 417 ASP B C 1
ATOM 6566 O O . ASP B 1 417 ? 12.484 -33.344 -20.516 1 78.19 417 ASP B O 1
ATOM 6570 N N . SER B 1 418 ? 11.742 -31.25 -20.234 1 77.5 418 SER B N 1
ATOM 6571 C CA . SER B 1 418 ? 12.883 -30.922 -19.375 1 77.5 418 SER B CA 1
ATOM 6572 C C . SER B 1 418 ? 12.758 -31.578 -18 1 77.5 418 SER B C 1
ATOM 6574 O O . SER B 1 418 ? 13.75 -31.703 -17.281 1 77.5 418 SER B O 1
ATOM 6576 N N . GLY B 1 419 ? 11.555 -31.859 -17.562 1 75.75 419 GLY B N 1
ATOM 6577 C CA . GLY B 1 419 ? 11.312 -32.469 -16.266 1 75.75 419 GLY B CA 1
ATOM 6578 C C . GLY B 1 419 ? 11.234 -31.469 -15.141 1 75.75 419 GLY B C 1
ATOM 6579 O O . GLY B 1 419 ? 10.961 -31.828 -13.992 1 75.75 419 GLY B O 1
ATOM 6580 N N . LEU B 1 420 ? 11.477 -30.297 -15.477 1 77.31 420 LEU B N 1
ATOM 6581 C CA . LEU B 1 420 ? 11.539 -29.266 -14.453 1 77.31 420 LEU B CA 1
ATOM 6582 C C . LEU B 1 420 ? 10.188 -28.578 -14.281 1 77.31 420 LEU B C 1
ATOM 6584 O O . LEU B 1 420 ? 9.945 -27.906 -13.281 1 77.31 420 LEU B O 1
ATOM 6588 N N . PHE B 1 421 ? 9.367 -28.812 -15.305 1 77.81 421 PHE B N 1
ATOM 6589 C CA . PHE B 1 421 ? 8.094 -28.094 -15.289 1 77.81 421 PHE B CA 1
ATOM 6590 C C . PHE B 1 421 ? 6.93 -29.062 -15.445 1 77.81 421 PHE B C 1
ATOM 6592 O O . PHE B 1 421 ? 7.09 -30.156 -16 1 77.81 421 PHE B O 1
#

InterPro domains:
  IPR013525 ABC-2 type transporter, transmembrane domain [PF12698] (26-398)
  IPR017500 Phage infection protein, YhgE, N-terminal [TIGR03061] (13-170)
  IPR017501 Phage infection protein, YhgE, C-terminal [TIGR03062] (204-402)
  IPR051328 Type VII Secretion & ABC Transporter Permease [PTHR43077] (5-418)

Foldseek 3Di:
DDVVLLVVLLVVVVVVQPPDPVSVVVLVCLLAVLLCQQLVVLLVQFAPLQPQLAAEEEEAQLADWDDDPNDTDTLSVVLVVVVVPDSSHPYDYDHPVCQVVCQVVLVHQKYKYFHHCQVVLLNCPVPPDRHHGDIDIGGDCVNDPVSVVSVVVVVVVSVLVSVLVSCLVVCVVVLVVVVVVVVPPPDDPVVVVSVCPDDPNSCCVSPVDDDDDDDDLDFDTRSLQLSLVSLLLSLLVSLLSCLVPDDLDDDPCPVDDLVSSLSSSLVVSLVSSLSSSVSSLVSCVVSPHAFPASVLLSVLSSLSNLLSNLQLSLLCLQAPVRSSVVSVVLSVLQSLLECRNPHNVVPDPVSPVCLVVHLSNLSSQLNCCRGRHHDPVSNVVSVVSSVCSNVVSVVVSVVCNVVRVVVNVVVVVVVVVVVPD/DDVVLLVVLQVVVVVVQPPDPVSVVVLVCLLAVLLCQQLVVLLVQFAPLQPQLAAEEEEEQQADWDDDPNDTDTLSVVLVVVVVPDSSHPYDYDHPVCQVVCQVVLVHQKYKYFHHCQVVLLNCPVPPDRHHGDIDIGGDCVNDPVSVVSVVVVVVVSVLVSVLVSCLVVCVVVLVVVVVVVVPPPDDPVVVVSVCPDDPNSCCVSPVDDDDDDDDLDFDTSSLLLSLVSLLLSLLVSLLSCLVPDDLDDDPCPVDDLVSSLSSSLVVSLVSSLSSSVSSLVSCVVSPHAFPANVLLSVLSSLSNLLSNLQLSLLCLQAPVRSSVVSVVLSVLQSLQECRNPHNVVPDPVSPVCLVVHLSNLSSQLNCCRGRHHDPVSNVVSVVSSVCSNVVSVVVSVVCNVVRVVVNVVVVVVVVVVVPD

Solvent-accessible surface area (backbone atoms only — not comparable to full-atom values): 42461 Å² total; per-residue (Å²): 129,57,66,67,58,18,52,50,44,36,50,52,51,56,51,39,37,75,71,35,71,60,41,42,54,50,50,49,47,57,28,48,52,26,28,50,45,19,51,52,41,30,55,37,40,33,44,47,83,74,32,34,42,57,43,37,30,26,36,22,74,50,42,36,80,22,76,55,95,93,38,80,42,48,52,47,58,54,48,50,57,54,50,72,72,40,68,64,40,29,72,39,82,44,55,60,68,57,35,56,50,25,25,71,73,54,70,16,62,28,27,41,40,36,38,51,54,28,25,47,22,54,64,22,68,81,43,96,70,48,43,56,15,55,32,37,38,36,35,27,42,53,67,24,48,43,48,49,55,54,48,51,54,48,48,54,50,47,49,50,52,48,40,52,51,48,48,55,48,47,48,48,50,52,45,51,47,45,52,59,57,43,67,65,65,86,81,58,74,62,59,62,59,59,67,46,50,73,87,68,43,64,57,34,83,74,36,40,54,42,76,44,79,43,67,42,50,74,67,94,39,50,18,42,45,41,34,34,38,34,50,50,48,20,46,51,50,28,42,50,52,47,64,69,58,39,52,84,66,58,94,75,57,82,84,52,55,70,67,32,49,51,57,12,51,43,52,54,53,48,52,47,42,50,49,21,48,46,51,34,48,52,48,43,61,69,72,58,52,64,60,66,35,64,67,54,36,54,52,48,53,51,49,46,37,51,24,49,38,46,38,46,48,40,33,29,72,45,39,38,68,60,15,50,52,48,49,49,51,50,50,48,53,47,72,55,23,23,54,39,57,48,52,35,59,29,32,50,68,69,39,46,68,48,24,84,76,40,70,62,39,37,47,28,51,28,41,35,20,26,26,46,48,76,49,65,71,60,32,48,53,18,51,50,51,40,51,48,44,35,52,49,36,51,52,50,41,68,68,42,38,78,74,33,45,63,60,31,50,55,48,52,48,51,31,46,71,48,48,47,77,129,57,66,68,59,19,51,49,45,36,50,51,50,57,51,37,37,74,71,34,72,60,39,41,54,51,51,50,47,57,30,49,52,26,28,49,48,18,52,52,42,30,55,37,39,34,43,48,84,75,31,32,43,58,43,37,30,25,36,23,74,50,40,36,79,22,76,55,95,93,37,80,42,49,53,47,58,52,47,51,57,53,50,72,73,41,68,64,38,30,74,40,83,45,54,61,67,57,34,55,50,24,24,72,72,55,70,16,63,28,28,39,40,38,40,49,53,28,26,48,22,55,66,23,69,80,42,96,72,47,43,57,15,54,32,37,37,37,34,26,43,56,66,24,49,42,48,48,55,55,48,50,55,48,48,53,50,48,48,50,51,48,40,52,51,47,50,56,48,48,48,50,50,52,47,51,48,46,51,60,59,43,68,67,66,83,80,58,73,63,58,61,58,59,66,46,52,73,88,67,42,65,57,33,82,74,37,41,54,42,77,43,80,43,68,43,49,71,66,94,39,52,18,43,45,41,34,33,38,33,47,50,47,21,46,51,50,30,40,50,52,49,63,71,56,40,53,86,67,58,95,74,57,82,83,52,54,71,68,31,48,50,58,12,49,43,50,55,53,48,50,46,42,50,50,21,48,46,50,32,49,53,48,43,61,70,73,58,52,64,61,65,35,65,68,53,35,53,51,48,52,52,49,47,36,52,23,49,38,46,38,47,50,40,32,29,71,45,38,37,69,60,16,51,51,49,49,49,52,50,50,49,54,46,72,54,23,23,52,38,56,47,52,36,60,30,31,50,68,71,41,47,68,47,26,83,76,41,71,61,40,38,49,27,52,27,40,35,20,26,27,44,47,75,48,63,74,60,31,48,53,19,52,50,50,40,52,49,44,35,53,51,36,51,52,49,41,67,66,41,38,78,74,34,46,63,60,33,50,54,47,51,48,52,31,46,71,49,47,46,76

Sequence (842 aa):
MSIDKIFHIMKKDSKAIFKNPAVVITIIAIIILPSLYALLNIDACWDPYGNTDNLDFAVVNNDQNATYNNASYNFGDKVIDKLEDNDDFAWDFVDEDDARDGVENGTYYAAIIIPENFSSNLLSINDQNPKQAQLTYLINEKTNPVASRMSNNAVNQIQSKINDEVIQTVNGVAFNQLSVMGQTTPQSSLSQLSYMNSSGVDNYFYSPTEVTKEKINPVDNYGSEVSPFYIVLSIWVGCVISVALIKARYLGESLYKPLELYFGRMGLFLVIGLLQSTVTLIGAFWLGIEVSDPGLFIGCVYLITIAFMVLIYSLLSLFGNGGKALAIIMLVLQISTTNGIYPVYVMNDFFQALNPYLPMTYAIGLLRNALLGVYWPTFFTGVYAMIAMIIASLLVTIIIKEKFDNVANKFEQALKDSGLFMSIDKIFHIMKKDSKAIFKNPAVVITIIAIIILPSLYALLNIDACWDPYGNTDNLDFAVVNNDQNATYNNASYNFGDKVIDKLEDNDDFAWDFVDEDDARDGVENGTYYAAIIIPENFSSNLLSINDQNPKQAQLTYLINEKTNPVASRMSNNAVNQIQSKINDEVIQTVNGVAFNQLSVMGQTTPQSSLSQLSYMNSSGVDNYFYSPTEVTKEKINPVDNYGSEVSPFYIVLSIWVGCVISVALIKARYLGESLYKPLELYFGRMGLFLVIGLLQSTVTLIGAFWLGIEVSDPGLFIGCVYLITIAFMVLIYSLLSLFGNGGKALAIIMLVLQISTTNGIYPVYVMNDFFQALNPYLPMTYAIGLLRNALLGVYWPTFFTGVYAMIAMIIASLLVTIIIKEKFDNVANKFEQALKDSGLF

Secondary structure (DSSP, 8-state):
--HHHHHHHHHHHHHHHHH-HHHHHHHHHHHHHHHHHHHHHHHHTSSTTT-GGGSEEEEEE----EEETTEEE-HHHHHHHHHHT--SSEEEE--HHHHHHHHHHTS-SEEEEE-TTHHHHHGGGGSSS---EEEEEEEETTT-HHHHHHHHHHHHHHHHHHHHHHHHHHHHHHHHHHHHHHTTS-SSTHHHHHGGGSSSSHHHHH-SEEEEEEEES--S-HHHHHHHHHHHHHHHHHHHHHHHHS-SS-TTGGGS-HHHHHHHHHHHHHHHHHHHHHHHHHHHHHHT---S-HHHHHHHHHHHHHHHHHHHHHHHHHHTHHHHHHHHHHHHHHHHHSSSSS-GGGS-HHHHHHGGG-HHHHHHHHHHHHHH---HHHHHHHHHHHHHHHHHHHHHHHHHHHHHHHHHHHHHHHHHHHT--/--HHHHHHHHHHHHHHHHH-HHHHHHHHHHHHHHHHHHHHHHHHTSSTTT-GGGSEEEEEE----EEETTEEE-HHHHHHHHHHT--SSEEEE--HHHHHHHHHHTS-SEEEEE-TTHHHHHGGGGSSS--PEEEEEEEETTT-HHHHHHHHHHHHHHHHHHHHHHHHHHHHHHHHHHHHHHTTS-SSTHHHHHGGGSSSSHHHHH-SEEEEEEEES--S-HHHHHHHHHHHHHHHHHHHHHHHHS-SS-TTGGGS-HHHHHHHHHHHHHHHHHHHHHHHHHHHHHHT---S-HHHHHHHHHHHHHHHHHHHHHHHHHHTHHHHHHHHHHHHHHHHHSSSSS-GGGS-HHHHHHGGG-HHHHHHHHHHHHHH---HHHHHHHHHHHHHHHHHHHHHHHHHHHHHHHHHHHHHHHHHHHT--

pLDDT: mean 82.49, std 15.94, range [32.41, 98.81]

Nearest PDB structures (foldseek):
  8dku-assembly1_B  TM=5.197E-01  e=2.616E-02  Aquifex aeolicus VF5
  7k2t-assembly1_B  TM=5.419E-01  e=5.595E-02  Aquifex aeolicus VF5
  8k1m-assembly1_B  TM=6.089E-01  e=1.197E-01  Mycobacterium tuberculosis H37Rv
  8k1o-assembly1_A  TM=6.416E-01  e=3.062E-01  Mycobacterium tuberculosis H37Rv
  8k1p-assembly1_A  TM=6.095E-01  e=6.263E-01  Mycobacterium tuberculosis H37Rv

Organism: Methanobrevibacter smithii (strain ATCC 35061 / DSM 861 / OCM 144 / PS) (NCBI:txid420247)

Radius of gyration: 32.6 Å; Cα contacts (8 Å, |Δi|>4): 1347; chains: 2; bounding box: 55×107×77 Å